Protein 7UN6 (pdb70)

Solvent-accessible surface area: 56366 Å² total; per-residue (Å²): 114,36,61,1,5,43,85,1,9,0,15,8,193,42,152,35,59,112,42,67,0,9,0,81,93,18,127,100,5,89,0,57,8,44,86,84,38,60,100,63,123,26,119,35,106,162,5,119,26,55,0,2,37,2,76,23,79,30,27,0,18,50,54,165,61,150,68,32,24,3,0,27,0,42,59,3,55,9,56,0,1,0,45,39,37,84,65,126,79,84,58,110,91,23,52,1,116,89,4,77,26,32,65,64,14,70,152,21,28,16,0,28,26,70,96,42,8,0,76,0,146,76,22,88,18,34,0,9,0,81,0,40,30,42,0,89,0,10,0,52,18,110,27,0,74,103,10,205,68,33,45,52,32,91,12,83,0,55,0,102,23,0,77,85,16,114,52,87,53,45,55,98,0,8,28,13,57,118,38,111,0,83,0,36,0,62,90,10,66,8,31,42,0,60,2,61,18,85,39,93,80,182,76,88,21,95,55,64,6,47,92,146,82,19,71,144,16,132,60,18,23,84,16,63,66,42,43,23,67,12,26,43,79,0,36,16,46,85,163,151,163,44,10,0,36,0,19,33,3,56,6,24,0,34,0,52,13,4,71,28,55,82,80,76,120,10,90,0,24,36,0,11,16,10,74,38,65,6,65,13,18,2,13,22,8,17,3,0,27,22,79,62,52,126,55,57,128,63,125,45,24,5,0,0,3,33,23,3,88,31,136,14,13,17,6,60,1,42,14,8,54,63,109,128,87,59,120,86,28,57,79,74,18,94,80,109,44,1,0,2,19,14,4,24,68,34,118,95,45,94,9,118,14,10,16,19,1,6,68,92,117,195,36,21,26,0,26,2,24,134,32,36,109,35,0,40,0,16,1,4,32,73,109,92,50,107,60,75,27,10,2,88,22,15,119,44,73,118,42,45,57,75,111,140,9,30,86,143,32,11,38,59,187,40,162,120,140,14,100,93,44,155,105,13,81,44,16,0,136,127,10,31,54,73,2,62,114,30,5,125,143,26,23,27,3,22,0,0,114,63,62,27,9,0,9,4,4,8,0,68,10,43,91,117,2,1,0,20,13,4,0,2,5,4,18,5,2,2,4,18,69,9,35,68,40,38,5,84,23,34,4,37,31,37,31,61,12,80,3,2,4,14,4,63,64,83,2,125,16,56,13,45,34,19,27,67,177,214,39,63,67,192,15,19,8,23,90,0,4,90,18,4,32,39,81,4,5,41,48,50,2,8,30,70,68,73,62,26,70,28,4,118,85,32,106,20,4,130,41,16,5,27,1,10,0,0,4,0,5,6,38,0,0,40,0,1,10,56,0,18,115,129,33,10,103,8,8,75,116,37,2,106,85,25,4,40,54,2,3,10,99,5,0,74,68,0,78,68,24,37,180,129,137,56,38,15,31,7,98,87,34,8,111,0,1,33,66,3,0,134,35,11,8,92,50,0,67,58,10,0,101,146,30,62,21,88,108,103,109,69,135,125,56,13,83,41,1,38,98,38,15,44,108,9,8,89,22,38,8,130,27,44,71,50,21,8,65,33,38,48,102,10,16,95,63,34,62,87,23,23,52,66,4,37,48,6,10,52,48,108,115,135,118,171,1,6,62,72,6,4,4,39,0,0,90,53,1,60,63,0,39,116,36,17,43,152,60,0,30,51,1,1,80,44,8,73,9,2,28,19,106,36,12,89,87,86,108,107,26,18,0,33,1,10,0,53,3,71,116,8,104,33,0,98,49,112,48,1,52,0,28,0,90,14,99,2,90,20,46,142,112,58,24,34,45,14,99,6,38,55,25,86,24,28,63,21,27,156,24,119,53,85,206,76,98,50,14,17,87,123,78,101,139,142,138,94,127,67,192,68,178,23,62,73,131,71,89,81,146,90,65,86,26,101,7,2,0,47,16,1,69,29,61,164,79,56,188,94,42,116,41,93,118,113,6,98,67,92,18,60,31,8,30,96,10,0,49,36,0,28,62,53,0,3,32,30,0,6,3,15,31,49,6,35,7,9,16,77,108,38,160,190,26,20,74,45,0,70,91,15,11,42,121,7,6,67,32,37,1,120,21,54,65,65,18,6,60,21,40,54,89,7,28,106,75,32,84,90,21,45,45,66,16,62,47,4,5,39,55,106,141,120,29,2,85,79,0,0,3,31,0,0,97,64,0,91,82,0,36,114,34,21,56,160,63,0,58,45,5,0,76,47,0,32,7,4,82,16,124,32,13,94,74,88,115,103,13,23,0,32,0,17,0,24,0,82,37,64,126,33,8,84,20,120,82,5,40,0,41,2,115,6,38,30,94,19,69,137,105,36,19,13,15,5,10,1,33,26,20,114,1,6,92,12,37,139,13,68,98,84,211,68,86,38,20,13,71,112,87,94,130,148,142,90,124,70,203,89,202,33,74,91,134,60,60,67,133,75,69,87,25,105,6,1,3,46,9,0,56,15,38,168,139,150,56,113,45,95,24,45,48,6,33,112,11,0,58,16,0,19,70,55,0,4,34,41,0,1,8,4,43,68,38,91,22,137,81,102

Foldseek 3Di:
DQQDDFQFWWWACPPPDTFIWGAHVDLLGWTFTFPHGDTDDDDSVRIDTDADPLFFQFKKAFQPDPDRFIWGFQWKWKQFWKDFPPDRPIDGGDIQVQWAAAEPADFQFWKAFPQFIWTQHFFWKWWWKAWPQGWTWIATVVLVVQWCDHAFDKTKAQLVSVPPIGTPDDDDDDRDGPGIIIIGTHGMYTAKTATDRPDGLPDDDHRMGGPVRCVRIDTPCVLDSVGDHQQRWTWHDPCPIGIIGTRDIWMFTWIQTQQGDTDGRHTCSRMDGDPDDFQLDDRFQFKKAFADPDPDPDPQKIWTWRHDDVLQQFTWIWIKGADPDDQDIGTPGGGGRAHSLRMHGDPDDGAGAQFWKAFAPVFGIWGQRDQDPVRWGFIRDPPPPRHTHHSPTIDTPCEEEAADDDPVAADDPDDDAAPDQVVLVVVLVVQNVVSNVDDPDFKHWYYYPVASQKIKIKGAADFLALRHGFIWIKIWGADSHPPVADTFIFTAQLFDDQLALQHDNVTRGDDVCNPPLVRDRPDHPVVVVVCCNDQSNDRQRPDSNSSPCSCPPHPSSLVSSLVSSLSSNLGSLSSLLSCLVCPDPVQVVVNCVSCLPSVLVSLVVLVVLLPDCSRHRHPDQRNSSNVSSVSSSVSSQVSCVVSVRHHD/DVVVVVVVVVVVVLVVLVVVLVVQVVVLVVVQVVVVVCCVVLVVLLCQQQVNPDVGHPFQLVVLLLCLFPLNVVQADPLQVLVNSQQSDWDWHFDDPPDAGKIWRKGAGDCHQWFRDRIWTWIWGWDSAQDPVGNVVCPDRATDGIDADDTDTDPPRDQQKDKDKDWDADPVVRDTDMDIDIDGHRHSCCLRVQPDADPVRPADPVSVVSSVSSRVVVVCCHPPCSVPVPCSSVSVDPSD/DVVVVVVVVVVVVLVVLQVVLVVLLVVLVVVQVVLVVCCVVLVVQLCCLVVVDVDDFLLVVLLLCLAPLRVVFADPLNVVQQSLQRHWDWDFDDPPDAGKTWTKRQRCDDDWFDRRIFTWIWHWPSGADPVDSVVCPHTATDDIQADDTRTDPPSPQQWDKDWDWDADPPVGDIDTDIDIHGHRHSCCLRVQDDVVSVVVVVSSSVVVVCCVPDCRVPSVCSSVVVDDND

Radius of gyration: 43.21 Å; Cα contacts (8 Å, |Δi|>4): 2140; chains: 3; bounding box: 74×114×123 Å

InterPro domains:
  IPR000608 Ubiquitin-conjugating (UBC), catalytic core domain [PF00179] (958-1089)
  IPR000608 Ubiquitin-conjugating (UBC), catalytic core domain [PS50127] (953-1113)
  IPR016135 Ubiquitin-conjugating enzyme/RWD-like [G3DSA:3.10.110.10] (922-1168)
  IPR016135 Ubiquitin-conjugating enzyme/RWD-like [SSF54495] (956-1120)
  IPR057732 UBE2O, N-terminal SH3-A domain [PF23048] (60-143)
  IPR057733 UBE2O-like, SH3-B domain [PF23043] (581-650)
  IPR057734 UBE2O-like, SH3-C domain [PF23044] (651-720)
  IPR057735 UBE2O-like, tandem tSH3-B domain [PF23046] (200-344)

GO terms:
  GO:0061630 ubiquitin protein ligase activity (F, IDA)
  GO:0061631 ubiquitin conjugating enzyme activity (F, IDA)
  GO:0004842 ubiquitin-protein transferase activity (F, IDA)
  GO:0005634 nucleus (C, IDA)
  GO:0030513 positive regulation of BMP signaling pathway (P, IDA)
  GO:0006513 protein monoubiquitination (P, IDA)
  GO:0042147 retrograde transport, endosome to Golgi (P, IMP)
  GO:0070534 protein K63-linked ubiquitination (P, IMP)
  GO:0005737 cytoplasm (C, IDA)
  GO:0005515 protein binding (F, IPI)
  GO:0005654 nucleoplasm (C, IDA)
  GO:0016604 nuclear body (C, IDA)
  GO:0003723 RNA binding (F, HDA)

Structure (mmCIF, N/CA/C/O backbone):
data_7UN6
#
_entry.id   7UN6
#
_cell.length_a   1.00
_cell.length_b   1.00
_cell.length_c   1.00
_cell.angle_alpha   90.00
_cell.angle_beta   90.00
_cell.angle_gamma   90.00
#
_symmetry.space_group_name_H-M   'P 1'
#
loop_
_entity.id
_entity.type
_entity.pdbx_description
1 polymer '(E3-independent) E2 ubiquitin-conjugating enzyme'
2 polymer 'Nucleosome assembly protein 1-like 1'
#
loop_
_atom_site.group_PDB
_atom_site.id
_atom_site.type_symbol
_atom_site.label_atom_id
_atom_site.label_alt_id
_atom_site.label_comp_id
_atom_site.label_asym_id
_atom_site.label_entity_id
_atom_site.label_seq_id
_atom_site.pdbx_PDB_ins_code
_atom_site.Cartn_x
_atom_site.Cartn_y
_atom_site.Cartn_z
_atom_site.occupancy
_atom_site.B_iso_or_equiv
_atom_site.auth_seq_id
_atom_site.auth_comp_id
_atom_site.auth_asym_id
_atom_site.auth_atom_id
_atom_site.pdbx_PDB_model_num
ATOM 1 N N . GLN A 1 107 ? 108.587 144.075 162.747 1.00 70.15 57 GLN A N 1
ATOM 2 C CA . GLN A 1 107 ? 109.846 143.370 162.552 1.00 70.15 57 GLN A CA 1
ATOM 3 C C . GLN A 1 107 ? 110.176 143.256 161.077 1.00 70.15 57 GLN A C 1
ATOM 4 O O . GLN A 1 107 ? 109.421 142.658 160.315 1.00 70.15 57 GLN A O 1
ATOM 10 N N . ARG A 1 108 ? 111.302 143.832 160.671 1.00 77.53 58 ARG A N 1
ATOM 11 C CA . ARG A 1 108 ? 111.803 143.578 159.331 1.00 77.53 58 ARG A CA 1
ATOM 12 C C . ARG A 1 108 ? 112.386 142.172 159.260 1.00 77.53 58 ARG A C 1
ATOM 13 O O . ARG A 1 108 ? 112.852 141.616 160.257 1.00 77.53 58 ARG A O 1
ATOM 21 N N . LEU A 1 109 ? 112.357 141.595 158.059 1.00 73.64 59 LEU A N 1
ATOM 22 C CA . LEU A 1 109 ? 112.676 140.189 157.875 1.00 73.64 59 LEU A CA 1
ATOM 23 C C . LEU A 1 109 ? 113.977 139.938 157.132 1.00 73.64 59 LEU A C 1
ATOM 24 O O . LEU A 1 109 ? 114.554 138.857 157.293 1.00 73.64 59 LEU A O 1
ATOM 29 N N . LEU A 1 110 ? 114.459 140.883 156.338 1.00 72.15 60 LEU A N 1
ATOM 30 C CA . LEU A 1 110 ? 115.711 140.720 155.620 1.00 72.15 60 LEU A CA 1
ATOM 31 C C . LEU A 1 110 ? 116.824 141.448 156.354 1.00 72.15 60 LEU A C 1
ATOM 32 O O . LEU A 1 110 ? 116.584 142.415 157.080 1.00 72.15 60 LEU A O 1
ATOM 37 N N . PHE A 1 111 ? 118.048 140.962 156.168 1.00 69.01 61 PHE A N 1
ATOM 38 C CA . PHE A 1 111 ? 119.221 141.504 156.834 1.00 69.01 61 PHE A CA 1
ATOM 39 C C . PHE A 1 111 ? 120.378 141.498 155.847 1.00 69.01 61 PHE A C 1
ATOM 40 O O . PHE A 1 111 ? 120.222 141.128 154.682 1.00 69.01 61 PHE A O 1
ATOM 48 N N . SER A 1 112 ? 121.548 141.921 156.307 1.00 71.35 62 SER A N 1
ATOM 49 C CA . SER A 1 112 ? 122.707 142.000 155.429 1.00 71.35 62 SER A CA 1
ATOM 50 C C . SER A 1 112 ? 123.227 140.606 155.100 1.00 71.35 62 SER A C 1
ATOM 51 O O . SER A 1 112 ? 123.312 139.739 155.973 1.00 71.35 62 SER A O 1
ATOM 54 N N . HIS A 1 113 ? 123.570 140.395 153.829 1.00 74.04 63 HIS A N 1
ATOM 55 C CA . HIS A 1 113 ? 124.247 139.185 153.367 1.00 74.04 63 HIS A CA 1
ATOM 56 C C . HIS A 1 113 ? 123.359 137.942 153.436 1.00 74.04 63 HIS A C 1
ATOM 57 O O . HIS A 1 113 ? 123.860 136.830 153.607 1.00 74.04 63 HIS A O 1
ATOM 64 N N . ASP A 1 114 ? 122.047 138.098 153.290 1.00 70.60 64 ASP A N 1
ATOM 65 C CA . ASP A 1 114 ? 121.149 136.954 153.223 1.00 70.60 64 ASP A CA 1
ATOM 66 C C . ASP A 1 114 ? 120.896 136.545 151.780 1.00 70.60 64 ASP A C 1
ATOM 67 O O . ASP A 1 114 ? 120.971 137.361 150.858 1.00 70.60 64 ASP A O 1
ATOM 72 N N . LEU A 1 115 ? 120.599 135.261 151.592 1.00 70.54 65 LEU A N 1
ATOM 73 C CA . LEU A 1 115 ? 120.247 134.741 150.278 1.00 70.54 65 LEU A CA 1
ATOM 74 C C . LEU A 1 115 ? 118.788 135.056 149.971 1.00 70.54 65 LEU A C 1
ATOM 75 O O . LEU A 1 115 ? 117.895 134.726 150.757 1.00 70.54 65 LEU A O 1
ATOM 80 N N . VAL A 1 116 ? 118.548 135.688 148.824 1.00 75.10 66 VAL A N 1
ATOM 81 C CA . VAL A 1 116 ? 117.208 136.075 148.410 1.00 75.10 66 VAL A CA 1
ATOM 82 C C . VAL A 1 116 ? 116.979 135.628 146.975 1.00 75.10 66 VAL A C 1
ATOM 83 O O . VAL A 1 116 ? 117.909 135.578 146.162 1.00 75.10 66 VAL A O 1
ATOM 87 N N . SER A 1 117 ? 115.727 135.299 146.666 1.00 78.40 67 SER A N 1
ATOM 88 C CA . SER A 1 117 ? 115.309 134.908 145.327 1.00 78.40 67 SER A CA 1
ATOM 89 C C . SER A 1 117 ? 114.220 135.860 144.862 1.00 78.40 67 SER A C 1
ATOM 90 O O . SER A 1 117 ? 113.230 136.066 145.571 1.00 78.40 67 SER A O 1
ATOM 93 N N . GLY A 1 118 ? 114.398 136.435 143.672 1.00 85.30 68 GLY A N 1
ATOM 94 C CA . GLY A 1 118 ? 113.481 137.451 143.197 1.00 85.30 68 GLY A CA 1
ATOM 95 C C . GLY A 1 118 ? 113.294 137.397 141.697 1.00 85.30 68 GLY A C 1
ATOM 96 O O . GLY A 1 118 ? 113.957 136.639 140.985 1.00 85.30 68 GLY A O 1
ATOM 97 N N . ARG A 1 119 ? 112.365 138.230 141.225 1.00 91.36 69 ARG A N 1
ATOM 98 C CA . ARG A 1 119 ? 112.014 138.309 139.807 1.00 91.36 69 ARG A CA 1
ATOM 99 C C . ARG A 1 119 ? 113.019 139.224 139.114 1.00 91.36 69 ARG A C 1
ATOM 100 O O . ARG A 1 119 ? 112.780 140.410 138.879 1.00 91.36 69 ARG A O 1
ATOM 108 N N . TYR A 1 120 ? 114.176 138.650 138.785 1.00 87.69 70 TYR A N 1
ATOM 109 C CA . TYR A 1 120 ? 115.223 139.419 138.122 1.00 87.69 70 TYR A CA 1
ATOM 110 C C . TYR A 1 120 ? 114.885 139.645 136.654 1.00 87.69 70 TYR A C 1
ATOM 111 O O . TYR A 1 120 ? 114.738 140.787 136.203 1.00 87.69 70 TYR A O 1
ATOM 120 N N . ARG A 1 121 ? 114.758 138.561 135.892 1.00 90.36 71 ARG A N 1
ATOM 121 C CA . ARG A 1 121 ? 114.418 138.618 134.475 1.00 90.36 71 ARG A CA 1
ATOM 122 C C . ARG A 1 121 ? 113.341 137.592 134.158 1.00 90.36 71 ARG A C 1
ATOM 123 O O . ARG A 1 121 ? 113.465 136.801 133.218 1.00 90.36 71 ARG A O 1
ATOM 131 N N . GLY A 1 122 ? 112.276 137.578 134.953 1.00 90.91 72 GLY A N 1
ATOM 132 C CA . GLY A 1 122 ? 111.238 136.585 134.787 1.00 90.91 72 GLY A CA 1
ATOM 133 C C . GLY A 1 122 ? 111.596 135.298 135.496 1.00 90.91 72 GLY A C 1
ATOM 134 O O . GLY A 1 122 ? 110.826 134.792 136.317 1.00 90.91 72 GLY A O 1
ATOM 135 N N . SER A 1 123 ? 112.770 134.758 135.183 1.00 86.89 73 SER A N 1
ATOM 136 C CA . SER A 1 123 ? 113.258 133.564 135.855 1.00 86.89 73 SER A CA 1
ATOM 137 C C . SER A 1 123 ? 113.797 133.933 137.230 1.00 86.89 73 SER A C 1
ATOM 138 O O . SER A 1 123 ? 114.583 134.876 137.364 1.00 86.89 73 SER A O 1
ATOM 141 N N . VAL A 1 124 ? 113.372 133.190 138.254 1.00 81.61 74 VAL A N 1
ATOM 142 C CA . VAL A 1 124 ? 113.825 133.480 139.608 1.00 81.61 74 VAL A CA 1
ATOM 143 C C . VAL A 1 124 ? 115.322 133.242 139.701 1.00 81.61 74 VAL A C 1
ATOM 144 O O . VAL A 1 124 ? 115.819 132.149 139.401 1.00 81.61 74 VAL A O 1
ATOM 148 N N . HIS A 1 125 ? 116.050 134.270 140.123 1.00 82.49 75 HIS A N 1
ATOM 149 C CA . HIS A 1 125 ? 117.491 134.201 140.302 1.00 82.49 75 HIS A CA 1
ATOM 150 C C . HIS A 1 125 ? 117.844 134.530 141.745 1.00 82.49 75 HIS A C 1
ATOM 151 O O . HIS A 1 125 ? 117.216 135.385 142.377 1.00 82.49 75 HIS A O 1
ATOM 158 N N . PHE A 1 126 ? 118.850 133.838 142.263 1.00 72.31 76 PHE A N 1
ATOM 159 C CA . PHE A 1 126 ? 119.300 134.053 143.626 1.00 72.31 76 PHE A CA 1
ATOM 160 C C . PHE A 1 126 ? 120.194 135.283 143.698 1.00 72.31 76 PHE A C 1
ATOM 161 O O . PHE A 1 126 ? 120.750 135.736 142.695 1.00 72.31 76 PHE A O 1
ATOM 169 N N . GLY A 1 127 ? 120.322 135.828 144.903 1.00 73.12 77 GLY A N 1
ATOM 170 C CA . GLY A 1 127 ? 121.124 137.021 145.091 1.00 73.12 77 GLY A CA 1
ATOM 171 C C . GLY A 1 127 ? 121.379 137.306 146.552 1.00 73.12 77 GLY A C 1
ATOM 172 O O . GLY A 1 127 ? 120.580 136.957 147.426 1.00 73.12 77 GLY A O 1
ATOM 173 N N . LEU A 1 128 ? 122.505 137.966 146.796 1.00 73.64 78 LEU A N 1
ATOM 174 C CA . LEU A 1 128 ? 122.929 138.377 148.129 1.00 73.64 78 LEU A CA 1
ATOM 175 C C . LEU A 1 128 ? 122.567 139.839 148.349 1.00 73.64 78 LEU A C 1
ATOM 176 O O . LEU A 1 128 ? 122.787 140.673 147.468 1.00 73.64 78 LEU A O 1
ATOM 181 N N . VAL A 1 129 ? 122.029 140.152 149.520 1.00 76.06 79 VAL A N 1
ATOM 182 C CA . VAL A 1 129 ? 121.599 141.513 149.823 1.00 76.06 79 VAL A CA 1
ATOM 183 C C . VAL A 1 129 ? 122.734 142.260 150.508 1.00 76.06 79 VAL A C 1
ATOM 184 O O . VAL A 1 129 ? 123.415 141.717 151.386 1.00 76.06 79 VAL A O 1
ATOM 188 N N . ARG A 1 130 ? 122.942 143.516 150.104 1.00 80.29 80 ARG A N 1
ATOM 189 C CA . ARG A 1 130 ? 124.088 144.304 150.544 1.00 80.29 80 ARG A CA 1
ATOM 190 C C . ARG A 1 130 ? 123.694 145.456 151.462 1.00 80.29 80 ARG A C 1
ATOM 191 O O . ARG A 1 130 ? 124.192 145.543 152.588 1.00 80.29 80 ARG A O 1
ATOM 199 N N . LEU A 1 131 ? 122.811 146.347 151.017 1.00 78.72 81 LEU A N 1
ATOM 200 C CA . LEU A 1 131 ? 122.410 147.518 151.790 1.00 78.72 81 LEU A CA 1
ATOM 201 C C . LEU A 1 131 ? 121.044 147.259 152.408 1.00 78.72 81 LEU A C 1
ATOM 202 O O . LEU A 1 131 ? 120.108 146.852 151.711 1.00 78.72 81 LEU A O 1
ATOM 207 N N . ILE A 1 132 ? 120.933 147.510 153.711 1.00 73.94 82 ILE A N 1
ATOM 208 C CA . ILE A 1 132 ? 119.864 146.932 154.517 1.00 73.94 82 ILE A CA 1
ATOM 209 C C . ILE A 1 132 ? 119.043 148.005 155.222 1.00 73.94 82 ILE A C 1
ATOM 210 O O . ILE A 1 132 ? 118.631 147.827 156.373 1.00 73.94 82 ILE A O 1
ATOM 215 N N . HIS A 1 133 ? 118.816 149.136 154.557 1.00 69.38 83 HIS A N 1
ATOM 216 C CA . HIS A 1 133 ? 117.964 150.208 155.063 1.00 69.38 83 HIS A CA 1
ATOM 217 C C . HIS A 1 133 ? 118.683 151.097 156.066 1.00 69.38 83 HIS A C 1
ATOM 218 O O . HIS A 1 133 ? 118.047 151.934 156.714 1.00 69.38 83 HIS A O 1
ATOM 225 N N . GLY A 1 134 ? 119.992 150.937 156.217 1.00 68.06 84 GLY A N 1
ATOM 226 C CA . GLY A 1 134 ? 120.757 151.747 157.145 1.00 68.06 84 GLY A CA 1
ATOM 227 C C . GLY A 1 134 ? 122.246 151.698 156.868 1.00 68.06 84 GLY A C 1
ATOM 228 O O . GLY A 1 134 ? 122.976 150.925 157.485 1.00 68.06 84 GLY A O 1
ATOM 229 N N . VAL A 1 172 ? 115.380 146.430 150.398 1.00 76.93 122 VAL A N 1
ATOM 230 C CA . VAL A 1 172 ? 116.806 146.254 150.634 1.00 76.93 122 VAL A CA 1
ATOM 231 C C . VAL A 1 172 ? 117.500 146.006 149.302 1.00 76.93 122 VAL A C 1
ATOM 232 O O . VAL A 1 172 ? 116.842 145.703 148.309 1.00 76.93 122 VAL A O 1
ATOM 236 N N . ARG A 1 173 ? 118.824 146.126 149.272 1.00 81.24 123 ARG A N 1
ATOM 237 C CA . ARG A 1 173 ? 119.583 146.055 148.028 1.00 81.24 123 ARG A CA 1
ATOM 238 C C . ARG A 1 173 ? 120.122 144.646 147.819 1.00 81.24 123 ARG A C 1
ATOM 239 O O . ARG A 1 173 ? 120.695 144.053 148.738 1.00 81.24 123 ARG A O 1
ATOM 247 N N . VAL A 1 174 ? 119.949 144.128 146.603 1.00 79.36 124 VAL A N 1
ATOM 248 C CA . VAL A 1 174 ? 120.285 142.753 146.253 1.00 79.36 124 VAL A CA 1
ATOM 249 C C . VAL A 1 174 ? 121.142 142.747 144.996 1.00 79.36 124 VAL A C 1
ATOM 250 O O . VAL A 1 174 ? 120.949 143.571 144.094 1.00 79.36 124 VAL A O 1
ATOM 254 N N . GLN A 1 175 ? 122.088 141.811 144.947 1.00 78.93 125 GLN A N 1
ATOM 255 C CA . GLN A 1 175 ? 122.947 141.566 143.796 1.00 78.93 125 GLN A CA 1
ATOM 256 C C . GLN A 1 175 ? 122.812 140.099 143.420 1.00 78.93 125 GLN A C 1
ATOM 257 O O . GLN A 1 175 ? 123.058 139.221 144.253 1.00 78.93 125 GLN A O 1
ATOM 263 N N . TRP A 1 176 ? 122.439 139.835 142.170 1.00 79.81 126 TRP A N 1
ATOM 264 C CA . TRP A 1 176 ? 122.053 138.492 141.764 1.00 79.81 126 TRP A CA 1
ATOM 265 C C . TRP A 1 176 ? 123.265 137.673 141.325 1.00 79.81 126 TRP A C 1
ATOM 266 O O . TRP A 1 176 ? 124.338 138.203 141.027 1.00 79.81 126 TRP A O 1
ATOM 277 N N . TYR A 1 177 ? 123.073 136.358 141.285 1.00 71.86 127 TYR A N 1
ATOM 278 C CA . TYR A 1 177 ? 124.170 135.409 141.156 1.00 71.86 127 TYR A CA 1
ATOM 279 C C . TYR A 1 177 ? 124.829 135.465 139.783 1.00 71.86 127 TYR A C 1
ATOM 280 O O . TYR A 1 177 ? 126.003 135.844 139.686 1.00 71.86 127 TYR A O 1
ATOM 289 N N . PRO A 1 178 ? 124.135 135.100 138.701 1.00 79.26 128 PRO A N 1
ATOM 290 C CA . PRO A 1 178 ? 124.833 135.026 137.406 1.00 79.26 128 PRO A CA 1
ATOM 291 C C . PRO A 1 178 ? 125.374 136.367 136.949 1.00 79.26 128 PRO A C 1
ATOM 292 O O . PRO A 1 178 ? 126.579 136.497 136.695 1.00 79.26 128 PRO A O 1
ATOM 296 N N . GLU A 1 179 ? 124.514 137.375 136.847 1.00 84.44 129 GLU A N 1
ATOM 297 C CA . GLU A 1 179 ? 124.900 138.715 136.429 1.00 84.44 129 GLU A CA 1
ATOM 298 C C . GLU A 1 179 ? 124.405 139.696 137.478 1.00 84.44 129 GLU A C 1
ATOM 299 O O . GLU A 1 179 ? 123.194 139.849 137.667 1.00 84.44 129 GLU A O 1
ATOM 305 N N . GLY A 1 180 ? 125.338 140.356 138.156 1.00 81.52 130 GLY A N 1
ATOM 306 C CA . GLY A 1 180 ? 124.996 141.200 139.282 1.00 81.52 130 GLY A CA 1
ATOM 307 C C . GLY A 1 180 ? 124.472 142.565 138.895 1.00 81.52 130 GLY A C 1
ATOM 308 O O . GLY A 1 180 ? 125.161 143.337 138.221 1.00 81.52 130 GLY A O 1
ATOM 309 N N . VAL A 1 181 ? 123.250 142.871 139.312 1.00 85.01 131 VAL A N 1
ATOM 310 C CA . VAL A 1 181 ? 122.659 144.196 139.140 1.00 85.01 131 VAL A CA 1
ATOM 311 C C . VAL A 1 181 ? 122.149 144.617 140.513 1.00 85.01 131 VAL A C 1
ATOM 312 O O . VAL A 1 181 ? 121.014 144.318 140.896 1.00 85.01 131 VAL A O 1
ATOM 316 N N . LYS A 1 182 ? 122.989 145.323 141.267 1.00 82.29 132 LYS A N 1
ATOM 317 C CA . LYS A 1 182 ? 122.586 145.795 142.583 1.00 82.29 132 LYS A CA 1
ATOM 318 C C . LYS A 1 182 ? 121.344 146.665 142.459 1.00 82.29 132 LYS A C 1
ATOM 319 O O . LYS A 1 182 ? 121.338 147.652 141.718 1.00 82.29 132 LYS A O 1
ATOM 325 N N . GLN A 1 183 ? 120.288 146.300 143.181 1.00 83.82 133 GLN A N 1
ATOM 326 C CA . GLN A 1 183 ? 119.035 147.030 143.043 1.00 83.82 133 GLN A CA 1
ATOM 327 C C . GLN A 1 183 ? 118.202 146.875 144.306 1.00 83.82 133 GLN A C 1
ATOM 328 O O . GLN A 1 183 ? 118.304 145.871 145.013 1.00 83.82 133 GLN A O 1
ATOM 334 N N . HIS A 1 184 ? 117.371 147.880 144.569 1.00 86.48 134 HIS A N 1
ATOM 335 C CA . HIS A 1 184 ? 116.471 147.856 145.714 1.00 86.48 134 HIS A CA 1
ATOM 336 C C . HIS A 1 184 ? 115.223 147.048 145.380 1.00 86.48 134 HIS A C 1
ATOM 337 O O . HIS A 1 184 ? 114.640 147.208 144.304 1.00 86.48 134 HIS A O 1
ATOM 344 N N . VAL A 1 185 ? 114.814 146.183 146.306 1.00 81.12 135 VAL A N 1
ATOM 345 C CA . VAL A 1 185 ? 113.636 145.342 146.136 1.00 81.12 135 VAL A CA 1
ATOM 346 C C . VAL A 1 185 ? 112.822 145.368 147.420 1.00 81.12 135 VAL A C 1
ATOM 347 O O . VAL A 1 185 ? 113.377 145.460 148.520 1.00 81.12 135 VAL A O 1
ATOM 351 N N . LYS A 1 186 ? 111.502 145.296 147.274 1.00 82.20 136 LYS A N 1
ATOM 352 C CA . LYS A 1 186 ? 110.626 145.222 148.432 1.00 82.20 136 LYS A CA 1
ATOM 353 C C . LYS A 1 186 ? 110.997 144.015 149.278 1.00 82.20 136 LYS A C 1
ATOM 354 O O . LYS A 1 186 ? 111.193 142.913 148.759 1.00 82.20 136 LYS A O 1
ATOM 360 N N . GLU A 1 187 ? 111.094 144.226 150.591 1.00 82.48 137 GLU A N 1
ATOM 361 C CA . GLU A 1 187 ? 111.496 143.140 151.478 1.00 82.48 137 GLU A CA 1
ATOM 362 C C . GLU A 1 187 ? 110.514 141.977 151.404 1.00 82.48 137 GLU A C 1
ATOM 363 O O . GLU A 1 187 ? 110.923 140.811 151.353 1.00 82.48 137 GLU A O 1
ATOM 369 N N . THR A 1 188 ? 109.212 142.273 151.392 1.00 85.92 138 THR A N 1
ATOM 370 C CA . THR A 1 188 ? 108.219 141.208 151.297 1.00 85.92 138 THR A CA 1
ATOM 371 C C . THR A 1 188 ? 108.343 140.456 149.978 1.00 85.92 138 THR A C 1
ATOM 372 O O . THR A 1 188 ? 108.264 139.222 149.949 1.00 85.92 138 THR A O 1
ATOM 376 N N . LYS A 1 189 ? 108.540 141.182 148.875 1.00 86.11 139 LYS A N 1
ATOM 377 C CA . LYS A 1 189 ? 108.625 140.531 147.571 1.00 86.11 139 LYS A CA 1
ATOM 378 C C . LYS A 1 189 ? 109.802 139.565 147.512 1.00 86.11 139 LYS A C 1
ATOM 379 O O . LYS A 1 189 ? 109.670 138.447 147.001 1.00 86.11 139 LYS A O 1
ATOM 385 N N . LEU A 1 190 ? 110.958 139.975 148.028 1.00 78.92 140 LEU A N 1
ATOM 386 C CA . LEU A 1 190 ? 112.104 139.080 148.065 1.00 78.92 140 LEU A CA 1
ATOM 387 C C . LEU A 1 190 ? 111.776 137.851 148.899 1.00 78.92 140 LEU A C 1
ATOM 388 O O . LEU A 1 190 ? 111.109 137.943 149.932 1.00 78.92 140 LEU A O 1
ATOM 393 N N . LYS A 1 191 ? 112.240 136.692 148.440 1.00 69.28 141 LYS A N 1
ATOM 394 C CA . LYS A 1 191 ? 112.040 135.434 149.144 1.00 69.28 141 LYS A CA 1
ATOM 395 C C . LYS A 1 191 ? 113.345 135.044 149.819 1.00 69.28 141 LYS A C 1
ATOM 396 O O . LYS A 1 191 ? 114.375 134.906 149.152 1.00 69.28 141 LYS A O 1
ATOM 402 N N . LEU A 1 192 ? 113.298 134.863 151.134 1.00 68.40 142 LEU A N 1
ATOM 403 C CA . LEU A 1 192 ? 114.495 134.519 151.885 1.00 68.40 142 LEU A CA 1
ATOM 404 C C . LEU A 1 192 ? 114.823 133.041 151.719 1.00 68.40 142 LEU A C 1
ATOM 405 O O . LEU A 1 192 ? 113.934 132.185 151.717 1.00 68.40 142 LEU A O 1
ATOM 410 N N . GLU A 1 193 ? 116.110 132.746 151.581 1.00 69.64 143 GLU A N 1
ATOM 411 C CA . GLU A 1 193 ? 116.597 131.378 151.471 1.00 69.64 143 GLU A CA 1
ATOM 412 C C . GLU A 1 193 ? 117.642 131.035 152.514 1.00 69.64 143 GLU A C 1
ATOM 413 O O . GLU A 1 193 ? 117.653 129.911 153.020 1.00 69.64 143 GLU A O 1
ATOM 419 N N . ASP A 1 194 ? 118.521 131.974 152.854 1.00 68.22 144 ASP A N 1
ATOM 420 C CA . ASP A 1 194 ? 119.605 131.706 153.787 1.00 68.22 144 ASP A CA 1
ATOM 421 C C . ASP A 1 194 ? 119.958 132.986 154.526 1.00 68.22 144 ASP A C 1
ATOM 422 O O . ASP A 1 194 ? 119.652 134.092 154.073 1.00 68.22 144 ASP A O 1
ATOM 427 N N . ARG A 1 195 ? 120.610 132.822 155.674 1.00 60.88 145 ARG A N 1
ATOM 428 C CA . ARG A 1 195 ? 121.083 133.942 156.469 1.00 60.88 145 ARG A CA 1
ATOM 429 C C . ARG A 1 195 ? 122.571 133.799 156.728 1.00 60.88 145 ARG A C 1
ATOM 430 O O . ARG A 1 195 ? 123.070 132.696 156.963 1.00 60.88 145 ARG A O 1
ATOM 438 N N . SER A 1 196 ? 123.273 134.927 156.675 1.00 60.53 146 SER A N 1
ATOM 439 C CA . SER A 1 196 ? 124.698 134.975 156.978 1.00 60.53 146 SER A CA 1
ATOM 440 C C . SER A 1 196 ? 124.882 135.160 158.482 1.00 60.53 146 SER A C 1
ATOM 441 O O . SER A 1 196 ? 125.326 136.197 158.976 1.00 60.53 146 SER A O 1
ATOM 444 N N . VAL A 1 197 ? 124.527 134.114 159.214 1.00 54.29 147 VAL A N 1
ATOM 445 C CA . VAL A 1 197 ? 124.734 134.094 160.651 1.00 54.29 147 VAL A CA 1
ATOM 446 C C . VAL A 1 197 ? 126.182 133.695 160.875 1.00 54.29 147 VAL A C 1
ATOM 447 O O . VAL A 1 197 ? 126.498 132.513 161.028 1.00 54.29 147 VAL A O 1
ATOM 451 N N . VAL A 1 198 ? 127.070 134.683 160.873 1.00 54.48 148 VAL A N 1
ATOM 452 C CA . VAL A 1 198 ? 128.502 134.453 161.041 1.00 54.48 148 VAL A CA 1
ATOM 453 C C . VAL A 1 198 ? 128.798 134.284 162.525 1.00 54.48 148 VAL A C 1
ATOM 454 O O . VAL A 1 198 ? 127.990 134.703 163.365 1.00 54.48 148 VAL A O 1
ATOM 458 N N . PRO A 1 199 ? 129.924 133.685 162.898 1.00 54.46 149 PRO A N 1
ATOM 459 C CA . PRO A 1 199 ? 130.236 133.553 1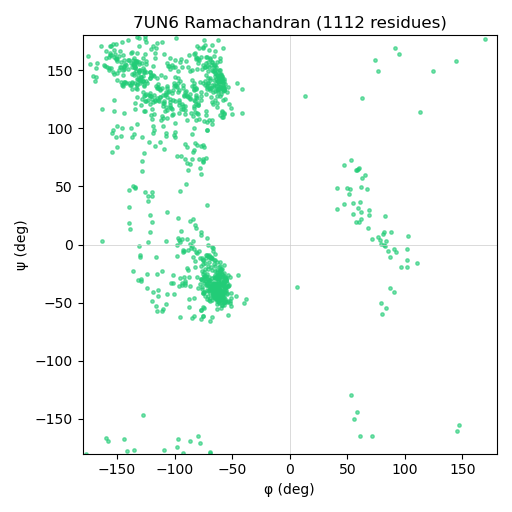64.320 1.00 54.46 149 PRO A CA 1
ATOM 460 C C . PRO A 1 199 ? 130.336 134.918 164.976 1.00 54.46 149 PRO A C 1
ATOM 461 O O . PRO A 1 199 ? 130.502 135.941 164.311 1.00 54.46 149 PRO A O 1
ATOM 465 N N . ARG A 1 200 ? 130.219 134.926 166.299 1.00 58.09 150 ARG A N 1
ATOM 466 C CA . ARG A 1 200 ? 130.254 136.139 167.103 1.00 58.09 150 ARG A CA 1
ATOM 467 C C . ARG A 1 200 ? 129.037 137.017 166.871 1.00 58.09 150 ARG A C 1
ATOM 468 O O . ARG A 1 200 ? 129.045 138.188 167.265 1.00 58.09 150 ARG A O 1
ATOM 476 N N . ASP A 1 201 ? 127.991 136.490 166.245 1.00 55.46 151 ASP A N 1
ATOM 477 C CA . ASP A 1 201 ? 126.807 137.270 165.932 1.00 55.46 151 ASP A CA 1
ATOM 478 C C . ASP A 1 201 ? 125.724 137.035 166.972 1.00 55.46 151 ASP A C 1
ATOM 479 O O . ASP A 1 201 ? 125.466 135.900 167.376 1.00 55.46 151 ASP A O 1
ATOM 484 N N . VAL A 1 202 ? 125.094 138.122 167.400 1.00 59.20 152 VAL A N 1
ATOM 485 C CA . VAL A 1 202 ? 124.008 138.085 168.369 1.00 59.20 152 VAL A CA 1
ATOM 486 C C . VAL A 1 202 ? 122.683 137.962 167.626 1.00 59.20 152 VAL A C 1
ATOM 487 O O . VAL A 1 202 ? 122.425 138.695 166.664 1.00 59.20 152 VAL A O 1
ATOM 491 N N . VAL A 1 203 ? 121.848 137.019 168.066 1.00 56.21 153 VAL A N 1
ATOM 492 C CA . VAL A 1 203 ? 120.678 136.584 167.316 1.00 56.21 153 VAL A CA 1
ATOM 493 C C . VAL A 1 203 ? 119.551 136.243 168.277 1.00 56.21 153 VAL A C 1
ATOM 494 O O . VAL A 1 203 ? 119.780 135.736 169.379 1.00 56.21 153 VAL A O 1
ATOM 498 N N . ARG A 1 204 ? 118.324 136.514 167.841 1.00 63.92 154 ARG A N 1
ATOM 499 C CA . ARG A 1 204 ? 117.124 136.049 168.521 1.00 63.92 154 ARG A CA 1
ATOM 500 C C . ARG A 1 204 ? 116.406 135.013 167.672 1.00 63.92 154 ARG A C 1
ATOM 501 O O . ARG A 1 204 ? 116.406 135.090 166.438 1.00 63.92 154 ARG A O 1
ATOM 509 N N . HIS A 1 205 ? 115.789 134.051 168.353 1.00 63.26 155 HIS A N 1
ATOM 510 C CA . HIS A 1 205 ? 114.991 133.037 167.682 1.00 63.26 155 HIS A CA 1
ATOM 511 C C . HIS A 1 205 ? 113.856 133.715 166.926 1.00 63.26 155 HIS A C 1
ATOM 512 O O . HIS A 1 205 ? 113.276 134.694 167.400 1.00 63.26 155 HIS A O 1
ATOM 519 N N . MET A 1 206 ? 113.551 133.211 165.736 1.00 63.93 156 MET A N 1
ATOM 520 C CA . MET A 1 206 ? 112.632 133.906 164.847 1.00 63.93 156 MET A CA 1
ATOM 521 C C . MET A 1 206 ? 111.185 133.464 164.984 1.00 63.93 156 MET A C 1
ATOM 522 O O . MET A 1 206 ? 110.317 134.053 164.332 1.00 63.93 156 MET A O 1
ATOM 527 N N . ARG A 1 207 ? 110.892 132.458 165.802 1.00 68.32 157 ARG A N 1
ATOM 528 C CA . ARG A 1 207 ? 109.529 131.950 165.870 1.00 68.32 157 ARG A CA 1
ATOM 529 C C . ARG A 1 207 ? 109.039 131.882 167.307 1.00 68.32 157 ARG A C 1
ATOM 530 O O . ARG A 1 207 ? 107.839 132.015 167.565 1.00 68.32 157 ARG A O 1
ATOM 538 N N . SER A 1 208 ? 109.952 131.681 168.246 1.00 72.55 158 SER A N 1
ATOM 539 C CA . SER A 1 208 ? 109.566 131.635 169.646 1.00 72.55 158 SER A CA 1
ATOM 540 C C . SER A 1 208 ? 109.038 132.992 170.094 1.00 72.55 158 SER A C 1
ATOM 541 O O . SER A 1 208 ? 109.463 134.043 169.608 1.00 72.55 158 SER A O 1
ATOM 544 N N . THR A 1 209 ? 108.088 132.959 171.030 1.00 75.36 159 THR A N 1
ATOM 545 C CA . THR A 1 209 ? 107.562 134.189 171.607 1.00 75.36 159 THR A CA 1
ATOM 546 C C . THR A 1 209 ? 108.570 134.888 172.507 1.00 75.36 159 THR A C 1
ATOM 547 O O . THR A 1 209 ? 108.331 136.034 172.902 1.00 75.36 159 THR A O 1
ATOM 551 N N . ASP A 1 210 ? 109.680 134.233 172.836 1.00 70.68 160 ASP A N 1
ATOM 552 C CA . ASP A 1 210 ? 110.690 134.811 173.714 1.00 70.68 160 ASP A CA 1
ATOM 553 C C . ASP A 1 210 ? 111.704 135.590 172.886 1.00 70.68 160 ASP A C 1
ATOM 554 O O . ASP A 1 210 ? 112.271 135.056 171.927 1.00 70.68 160 ASP A O 1
ATOM 559 N N . SER A 1 211 ? 111.938 136.846 173.259 1.00 69.11 161 SER A N 1
ATOM 560 C CA . SER A 1 211 ? 112.901 137.701 172.578 1.00 69.11 161 SER A CA 1
ATOM 561 C C . SER A 1 211 ? 114.328 137.495 173.081 1.00 69.11 161 SER A C 1
ATOM 562 O O . SER A 1 211 ? 115.171 138.386 172.923 1.00 69.11 161 SER A O 1
ATOM 565 N N . GLN A 1 212 ? 114.602 136.341 173.682 1.00 58.95 162 GLN A N 1
ATOM 566 C CA . GLN A 1 212 ? 115.918 136.057 174.230 1.00 58.95 162 GLN A CA 1
ATOM 567 C C . GLN A 1 212 ? 116.988 136.149 173.150 1.00 58.95 162 GLN A C 1
ATOM 568 O O . GLN A 1 212 ? 116.794 135.696 172.019 1.00 58.95 162 GLN A O 1
ATOM 574 N N . CYS A 1 213 ? 118.124 136.740 173.507 1.00 58.40 163 CYS A N 1
ATOM 575 C CA . CYS A 1 213 ? 119.254 136.911 172.606 1.00 58.40 163 CYS A CA 1
ATOM 576 C C . CYS A 1 213 ? 120.366 135.932 172.957 1.00 58.40 163 CYS A C 1
ATOM 577 O O . CYS A 1 213 ? 120.498 135.490 174.098 1.00 58.40 163 CYS A O 1
ATOM 580 N N . GLY A 1 214 ? 121.167 135.593 171.952 1.00 53.47 164 GLY A N 1
ATOM 581 C CA . GLY A 1 214 ? 122.264 134.667 172.159 1.00 53.47 164 GLY A CA 1
ATOM 582 C C . GLY A 1 214 ? 123.381 134.925 171.176 1.00 53.47 164 GLY A C 1
ATOM 583 O O . GLY A 1 214 ? 123.220 135.643 170.190 1.00 53.47 164 GLY A O 1
ATOM 584 N N . THR A 1 215 ? 124.522 134.310 171.455 1.00 56.94 165 THR A N 1
ATOM 585 C CA . THR A 1 215 ? 125.737 134.494 170.672 1.00 56.94 165 THR A CA 1
ATOM 586 C C . THR A 1 215 ? 126.006 133.264 169.819 1.00 56.94 165 THR A C 1
ATOM 587 O O . THR A 1 215 ? 125.885 132.131 170.291 1.00 56.94 165 THR A O 1
ATOM 591 N N . VAL A 1 216 ? 126.379 133.488 168.564 1.00 54.99 166 VAL A N 1
ATOM 592 C CA . VAL A 1 216 ? 126.616 132.390 167.632 1.00 54.99 166 VAL A CA 1
ATOM 593 C C . VAL A 1 216 ? 128.031 131.870 167.837 1.00 54.99 166 VAL A C 1
ATOM 594 O O . VAL A 1 216 ? 129.008 132.594 167.625 1.00 54.99 166 VAL A O 1
ATOM 598 N N . ILE A 1 217 ? 128.145 130.607 168.238 1.00 55.49 167 ILE A N 1
ATOM 599 C CA . ILE A 1 217 ? 129.456 130.022 168.491 1.00 55.49 167 ILE A CA 1
ATOM 600 C C . ILE A 1 217 ? 130.084 129.532 167.195 1.00 55.49 167 ILE A C 1
ATOM 601 O O . ILE A 1 217 ? 131.150 130.004 166.784 1.00 55.49 167 ILE A O 1
ATOM 606 N N . ASP A 1 218 ? 129.433 128.577 166.532 1.00 58.97 168 ASP A N 1
ATOM 607 C CA . ASP A 1 218 ? 129.955 127.987 165.308 1.00 58.97 168 ASP A CA 1
ATOM 608 C C . ASP A 1 218 ? 128.842 127.895 164.276 1.00 58.97 168 ASP A C 1
ATOM 609 O O . ASP A 1 218 ? 127.657 127.844 164.611 1.00 58.97 168 ASP A O 1
ATOM 614 N N . VAL A 1 219 ? 129.242 127.876 163.010 1.00 56.62 169 VAL A N 1
ATOM 615 C CA . VAL A 1 219 ? 128.320 127.874 161.885 1.00 56.62 169 VAL A CA 1
ATOM 616 C C . VAL A 1 219 ? 128.751 126.787 160.915 1.00 56.62 169 VAL A C 1
ATOM 617 O O . VAL A 1 219 ? 129.950 126.559 160.718 1.00 56.62 169 VAL A O 1
ATOM 621 N N . ASN A 1 220 ? 127.776 126.113 160.308 1.00 59.24 170 ASN A N 1
ATOM 622 C CA . ASN A 1 220 ? 128.017 125.124 159.267 1.00 59.24 170 ASN A CA 1
ATOM 623 C C . ASN A 1 220 ? 127.185 125.517 158.057 1.00 59.24 170 ASN A C 1
ATOM 624 O O . ASN A 1 220 ? 125.962 125.670 158.159 1.00 59.24 170 ASN A O 1
ATOM 629 N N . ILE A 1 221 ? 127.852 125.689 156.923 1.00 62.56 171 ILE A N 1
ATOM 630 C CA . ILE A 1 221 ? 127.212 126.109 155.686 1.00 62.56 171 ILE A CA 1
ATOM 631 C C . ILE A 1 221 ? 127.181 124.913 154.746 1.00 62.56 171 ILE A C 1
ATOM 632 O O . ILE A 1 221 ? 128.232 124.431 154.308 1.00 62.56 171 ILE A O 1
ATOM 637 N N . ASP A 1 222 ? 125.981 124.432 154.437 1.00 67.39 172 ASP A N 1
ATOM 638 C CA . ASP A 1 222 ? 125.779 123.432 153.400 1.00 67.39 172 ASP A CA 1
ATOM 639 C C . ASP A 1 222 ? 125.513 124.160 152.092 1.00 67.39 172 ASP A C 1
ATOM 640 O O . ASP A 1 222 ? 124.508 124.862 151.968 1.00 67.39 172 ASP A O 1
ATOM 645 N N . CYS A 1 223 ? 126.413 124.001 151.126 1.00 66.76 173 CYS A N 1
ATOM 646 C CA . CYS A 1 223 ? 126.381 124.831 149.933 1.00 66.76 173 CYS A CA 1
ATOM 647 C C . CYS A 1 223 ? 126.452 123.963 148.688 1.00 66.76 173 CYS A C 1
ATOM 648 O O . CYS A 1 223 ? 127.158 122.952 148.657 1.00 66.76 173 CYS A O 1
ATOM 651 N N . ALA A 1 224 ? 125.711 124.374 147.663 1.00 70.17 174 ALA A N 1
ATOM 652 C CA . ALA A 1 224 ? 125.812 123.784 146.338 1.00 70.17 174 ALA A CA 1
ATOM 653 C C . ALA A 1 224 ? 127.005 124.376 145.602 1.00 70.17 174 ALA A C 1
ATOM 654 O O . ALA A 1 224 ? 127.398 125.521 145.838 1.00 70.17 174 ALA A O 1
ATOM 656 N N . VAL A 1 225 ? 127.582 123.585 144.704 1.00 68.17 175 VAL A N 1
ATOM 657 C CA . VAL A 1 225 ? 128.753 123.997 143.942 1.00 68.17 175 VAL A CA 1
ATOM 658 C C . VAL A 1 225 ? 128.592 123.530 142.504 1.00 68.17 175 VAL A C 1
ATOM 659 O O . VAL A 1 225 ? 128.165 122.398 142.251 1.00 68.17 175 VAL A O 1
ATOM 663 N N . LYS A 1 226 ? 128.936 124.404 141.563 1.00 69.74 176 LYS A N 1
ATOM 664 C CA . LYS A 1 226 ? 128.921 124.093 140.142 1.00 69.74 176 LYS A CA 1
ATOM 665 C C . LYS A 1 226 ? 130.343 124.123 139.606 1.00 69.74 176 LYS A C 1
ATOM 666 O O . LYS A 1 226 ? 131.113 125.039 139.915 1.00 69.74 176 LYS A O 1
ATOM 672 N N . LEU A 1 227 ? 130.693 123.110 138.820 1.00 68.25 177 LEU A N 1
ATOM 673 C CA . LEU A 1 227 ? 131.942 123.157 138.079 1.00 68.25 177 LEU A CA 1
ATOM 674 C C . LEU A 1 227 ? 131.922 124.349 137.133 1.00 68.25 177 LEU A C 1
ATOM 675 O O . LEU A 1 227 ? 130.921 124.615 136.462 1.00 68.25 177 LEU A O 1
ATOM 680 N N . ILE A 1 228 ? 133.037 125.074 137.087 1.00 66.30 178 ILE A N 1
ATOM 681 C CA . ILE A 1 228 ? 133.066 126.363 136.412 1.00 66.30 178 ILE A CA 1
ATOM 682 C C . ILE A 1 228 ? 132.961 126.168 134.907 1.00 66.30 178 ILE A C 1
ATOM 683 O O . ILE A 1 228 ? 133.635 125.311 134.319 1.00 66.30 178 ILE A O 1
ATOM 688 N N . GLY A 1 229 ? 132.110 126.974 134.272 1.00 71.33 179 GLY A N 1
ATOM 689 C CA . GLY A 1 229 ? 131.835 126.841 132.858 1.00 71.33 179 GLY A CA 1
ATOM 690 C C . GLY A 1 229 ? 130.864 125.738 132.510 1.00 71.33 179 GLY A C 1
ATOM 691 O O . GLY A 1 229 ? 130.570 125.545 131.325 1.00 71.33 179 GLY A O 1
ATOM 692 N N . THR A 1 230 ? 130.355 125.015 133.502 1.00 71.31 180 THR A N 1
ATOM 693 C CA . THR A 1 230 ? 129.469 123.884 133.294 1.00 71.31 180 THR A CA 1
ATOM 694 C C . THR A 1 230 ? 128.315 123.977 134.279 1.00 71.31 180 THR A C 1
ATOM 695 O O . THR A 1 230 ? 128.440 124.576 135.350 1.00 71.31 180 THR A O 1
ATOM 699 N N . ASN A 1 231 ? 127.187 123.378 133.908 1.00 72.34 181 ASN A N 1
ATOM 700 C CA . ASN A 1 231 ? 126.010 123.353 134.761 1.00 72.34 181 ASN A CA 1
ATOM 701 C C . ASN A 1 231 ? 125.893 122.059 135.559 1.00 72.34 181 ASN A C 1
ATOM 702 O O . ASN A 1 231 ? 124.788 121.701 135.982 1.00 72.34 181 ASN A O 1
ATOM 707 N N . CYS A 1 232 ? 127.001 121.354 135.772 1.00 73.23 182 CYS A N 1
ATOM 708 C CA . CYS A 1 232 ? 127.017 120.181 136.642 1.00 73.23 182 CYS A CA 1
ATOM 709 C C . CYS A 1 232 ? 127.163 120.670 138.076 1.00 73.23 182 CYS A C 1
ATOM 710 O O . CYS A 1 232 ? 128.262 121.006 138.523 1.00 73.23 182 CYS A O 1
ATOM 713 N N . ILE A 1 233 ? 126.051 120.710 138.807 1.00 69.65 183 ILE A N 1
ATOM 714 C CA . ILE A 1 233 ? 125.996 121.303 140.138 1.00 69.65 183 ILE A CA 1
ATOM 715 C C . ILE A 1 233 ? 125.960 120.178 141.163 1.00 69.65 183 ILE A C 1
ATOM 716 O O . ILE A 1 233 ? 125.026 119.367 141.175 1.00 69.65 183 ILE A O 1
ATOM 721 N N . ILE A 1 234 ? 126.975 120.134 142.024 1.00 71.61 184 ILE A N 1
ATOM 722 C CA . ILE A 1 234 ? 127.064 119.157 143.104 1.00 71.61 184 ILE A CA 1
ATOM 723 C C . ILE A 1 234 ? 126.455 119.776 144.353 1.00 71.61 184 ILE A C 1
ATOM 724 O O . ILE A 1 234 ? 126.735 120.936 144.680 1.00 71.61 184 ILE A O 1
ATOM 729 N N . TYR A 1 235 ? 125.623 119.008 145.050 1.00 70.39 185 TYR A N 1
ATOM 730 C CA . TYR A 1 235 ? 124.908 119.530 146.205 1.00 70.39 185 TYR A CA 1
ATOM 731 C C . TYR A 1 235 ? 124.253 118.387 146.969 1.00 70.39 185 TYR A C 1
ATOM 732 O O . TYR A 1 235 ? 123.729 117.454 146.347 1.00 70.39 185 TYR A O 1
ATOM 741 N N . PRO A 1 236 ? 124.251 118.410 148.311 1.00 67.49 186 PRO A N 1
ATOM 742 C CA . PRO A 1 236 ? 124.875 119.382 149.212 1.00 67.49 186 PRO A CA 1
ATOM 743 C C . PRO A 1 236 ? 126.332 119.075 149.554 1.00 67.49 186 PRO A C 1
ATOM 744 O O . PRO A 1 236 ? 126.726 117.914 149.614 1.00 67.49 186 PRO A O 1
ATOM 748 N N . VAL A 1 237 ? 127.112 120.132 149.786 1.00 66.84 187 VAL A N 1
ATOM 749 C CA . VAL A 1 237 ? 128.497 120.027 150.222 1.00 66.84 187 VAL A CA 1
ATOM 750 C C . VAL A 1 237 ? 128.707 121.009 151.366 1.00 66.84 187 VAL A C 1
ATOM 751 O O . VAL A 1 237 ? 127.972 121.987 151.520 1.00 66.84 187 VAL A O 1
ATOM 755 N N . ASN A 1 238 ? 129.729 120.741 152.174 1.00 65.31 188 ASN A N 1
ATOM 756 C CA . ASN A 1 238 ? 130.024 121.548 153.348 1.00 65.31 188 ASN A CA 1
ATOM 757 C C . ASN A 1 238 ? 131.101 122.575 153.028 1.00 65.31 188 ASN A C 1
ATOM 758 O O . ASN A 1 238 ? 132.039 122.296 152.275 1.00 65.31 188 ASN A O 1
ATOM 763 N N . SER A 1 239 ? 130.957 123.768 153.607 1.00 62.43 189 SER A N 1
ATOM 764 C CA . SER A 1 239 ? 131.865 124.866 153.290 1.00 62.43 189 SER A CA 1
ATOM 765 C C . SER A 1 239 ? 133.292 124.555 153.711 1.00 62.43 189 SER A C 1
ATOM 766 O O . SER A 1 239 ? 134.243 124.869 152.987 1.00 62.43 189 SER A O 1
ATOM 769 N N . LYS A 1 240 ? 133.467 123.943 154.878 1.00 62.77 190 LYS A N 1
ATOM 770 C CA . LYS A 1 240 ? 134.799 123.747 155.431 1.00 62.77 190 LYS A CA 1
ATOM 771 C C . LYS A 1 240 ? 135.649 122.786 154.616 1.00 62.77 190 LYS A C 1
ATOM 772 O O . LYS A 1 240 ? 136.816 122.583 154.966 1.00 62.77 190 LYS A O 1
ATOM 778 N N . ASP A 1 241 ? 135.106 122.192 153.555 1.00 66.62 191 ASP A N 1
ATOM 779 C CA . ASP A 1 241 ? 135.883 121.348 152.657 1.00 66.62 191 ASP A CA 1
ATOM 780 C C . ASP A 1 241 ? 136.403 122.095 151.437 1.00 66.62 191 ASP A C 1
ATOM 781 O O . ASP A 1 241 ? 137.452 121.725 150.902 1.00 66.62 191 ASP A O 1
ATOM 786 N N . LEU A 1 242 ? 135.705 123.134 150.990 1.00 63.08 192 LEU A N 1
ATOM 787 C CA . LEU A 1 242 ? 136.191 123.933 149.878 1.00 63.08 192 LEU A CA 1
ATOM 788 C C . LEU A 1 242 ? 137.386 124.775 150.308 1.00 63.08 192 LEU A C 1
ATOM 789 O O . LEU A 1 242 ? 137.618 125.004 151.499 1.00 63.08 192 LEU A O 1
ATOM 794 N N . GLN A 1 243 ? 138.150 125.237 149.323 1.00 63.56 193 GLN A N 1
ATOM 795 C CA . GLN A 1 243 ? 139.342 126.036 149.556 1.00 63.56 193 GLN A CA 1
ATOM 796 C C . GLN A 1 243 ? 139.371 127.221 148.602 1.00 63.56 193 GLN A C 1
ATOM 797 O O . GLN A 1 243 ? 138.696 127.240 147.570 1.00 63.56 193 GLN A O 1
ATOM 803 N N . HIS A 1 244 ? 140.169 128.221 148.964 1.00 62.30 194 HIS A N 1
ATOM 804 C CA . HIS A 1 244 ? 140.331 129.391 148.121 1.00 62.30 194 HIS A CA 1
ATOM 805 C C . HIS A 1 244 ? 141.090 129.015 146.853 1.00 62.30 194 HIS A C 1
ATOM 806 O O . HIS A 1 244 ? 141.478 127.863 146.642 1.00 62.30 194 HIS A O 1
ATOM 813 N N . ILE A 1 245 ? 141.306 130.013 145.999 1.00 62.15 195 ILE A N 1
ATOM 814 C CA . ILE A 1 245 ? 142.137 129.836 144.815 1.00 62.15 195 ILE A CA 1
ATOM 815 C C . ILE A 1 245 ? 143.541 130.312 145.150 1.00 62.15 195 ILE A C 1
ATOM 816 O O . ILE A 1 245 ? 144.496 129.530 145.135 1.00 62.15 195 ILE A O 1
ATOM 821 N N . TRP A 1 246 ? 143.666 131.594 145.470 1.00 60.21 196 TRP A N 1
ATOM 822 C CA . TRP A 1 246 ? 144.968 132.165 145.762 1.00 60.21 196 TRP A CA 1
ATOM 823 C C . TRP A 1 246 ? 145.502 131.603 147.076 1.00 60.21 196 TRP A C 1
ATOM 824 O O . TRP A 1 246 ? 144.731 131.381 148.014 1.00 60.21 196 TRP A O 1
ATOM 835 N N . PRO A 1 247 ? 146.809 131.359 147.179 1.00 58.46 197 PRO A N 1
ATOM 836 C CA . PRO A 1 247 ? 147.352 130.908 148.467 1.00 58.46 197 PRO A CA 1
ATOM 837 C C . PRO A 1 247 ? 147.152 131.907 149.592 1.00 58.46 197 PRO A C 1
ATOM 838 O O . PRO A 1 247 ? 147.094 131.503 150.759 1.00 58.46 197 PRO A O 1
ATOM 842 N N . PHE A 1 248 ? 147.044 133.197 149.284 1.00 58.29 198 PHE A N 1
ATOM 843 C CA . PHE A 1 248 ? 146.911 134.234 150.293 1.00 58.29 198 PHE A CA 1
ATOM 844 C C . PHE A 1 248 ? 145.795 135.188 149.903 1.00 58.29 198 PHE A C 1
ATOM 845 O O . PHE A 1 248 ? 145.429 135.300 148.732 1.00 58.29 198 PHE A O 1
ATOM 853 N N . MET A 1 249 ? 145.251 135.878 150.900 1.00 60.65 199 MET A N 1
ATOM 854 C CA . MET A 1 249 ? 144.192 136.842 150.654 1.00 60.65 199 MET A CA 1
ATOM 855 C C . MET A 1 249 ? 144.253 137.934 151.711 1.00 60.65 199 MET A C 1
ATOM 856 O O . MET A 1 249 ? 144.846 137.762 152.777 1.00 60.65 199 MET A O 1
ATOM 861 N N . TYR A 1 250 ? 143.626 139.063 151.396 1.00 59.41 200 TYR A N 1
ATOM 862 C CA . TYR A 1 250 ? 143.652 140.221 152.281 1.00 59.41 200 TYR A CA 1
ATOM 863 C C . TYR A 1 250 ? 143.250 139.822 153.691 1.00 59.41 200 TYR A C 1
ATOM 864 O O . TYR A 1 250 ? 142.124 139.376 153.925 1.00 59.41 200 TYR A O 1
ATOM 873 N N . GLY A 1 251 ? 144.173 139.987 154.63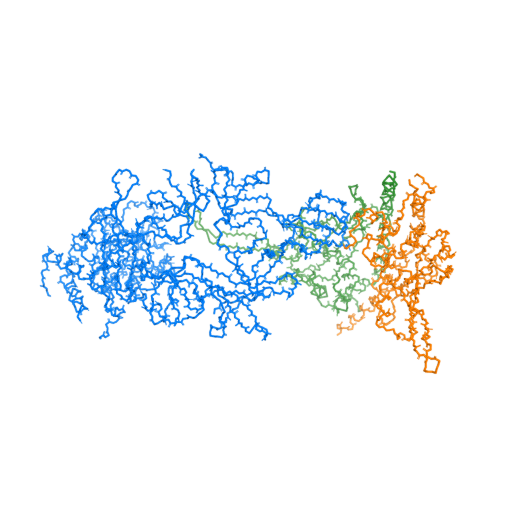0 1.00 57.65 201 GLY A N 1
ATOM 874 C CA . GLY A 1 251 ? 143.915 139.745 156.026 1.00 57.65 201 GLY A CA 1
ATOM 875 C C . GLY A 1 251 ? 144.338 138.379 156.522 1.00 57.65 201 GLY A C 1
ATOM 876 O O . GLY A 1 251 ? 144.491 138.202 157.734 1.00 57.65 201 GLY A O 1
ATOM 877 N N . ASP A 1 252 ? 144.531 137.415 155.627 1.00 60.25 202 ASP A N 1
ATOM 878 C CA . ASP A 1 252 ? 144.915 136.075 156.048 1.00 60.25 202 ASP A CA 1
ATOM 879 C C . ASP A 1 252 ? 146.141 136.136 156.942 1.00 60.25 202 ASP A C 1
ATOM 880 O O . ASP A 1 252 ? 147.198 136.622 156.535 1.00 60.25 202 ASP A O 1
ATOM 885 N N . TYR A 1 253 ? 145.995 135.641 158.164 1.00 64.16 203 TYR A N 1
ATOM 886 C CA . TYR A 1 253 ? 147.072 135.751 159.134 1.00 64.16 203 TYR A CA 1
ATOM 887 C C . TYR A 1 253 ? 148.300 135.006 158.639 1.00 64.16 203 TYR A C 1
ATOM 888 O O . TYR A 1 253 ? 148.196 133.924 158.055 1.00 64.16 203 TYR A O 1
ATOM 897 N N . ILE A 1 254 ? 149.471 135.594 158.868 1.00 63.96 204 ILE A N 1
ATOM 898 C CA . ILE A 1 254 ? 150.731 135.013 158.431 1.00 63.96 204 ILE A CA 1
ATOM 899 C C . ILE A 1 254 ? 151.718 135.067 159.584 1.00 63.96 204 ILE A C 1
ATOM 900 O O . ILE A 1 254 ? 151.732 136.026 160.363 1.00 63.96 204 ILE A O 1
ATOM 905 N N . ALA A 1 255 ? 152.531 134.023 159.701 1.00 68.33 205 ALA A N 1
ATOM 906 C CA . ALA A 1 255 ? 153.555 133.922 160.731 1.00 68.33 205 ALA A CA 1
ATOM 907 C C . ALA A 1 255 ? 154.906 133.778 160.050 1.00 68.33 205 ALA A C 1
ATOM 908 O O . ALA A 1 255 ? 155.186 132.743 159.434 1.00 68.33 205 ALA A O 1
ATOM 910 N N . TYR A 1 256 ? 155.741 134.807 160.164 1.00 72.92 206 TYR A N 1
ATOM 911 C CA . TYR A 1 256 ? 157.031 134.847 159.488 1.00 72.92 206 TYR A CA 1
ATOM 912 C C . TYR A 1 256 ? 158.123 135.122 160.508 1.00 72.92 206 TYR A C 1
ATOM 913 O O . TYR A 1 256 ? 158.025 136.081 161.279 1.00 72.92 206 TYR A O 1
ATOM 922 N N . ASP A 1 257 ? 159.152 134.281 160.506 1.00 75.85 207 ASP A N 1
ATOM 923 C CA . ASP A 1 257 ? 160.369 134.483 161.291 1.00 75.85 207 ASP A CA 1
ATOM 924 C C . ASP A 1 257 ? 160.052 135.016 162.686 1.00 75.85 207 ASP A C 1
ATOM 925 O O . ASP A 1 257 ? 160.641 135.983 163.168 1.00 75.85 207 ASP A O 1
ATOM 930 N N . CYS A 1 258 ? 159.100 134.354 163.340 1.00 82.03 208 CYS A N 1
ATOM 931 C CA . CYS A 1 258 ? 158.673 134.736 164.684 1.00 82.03 208 CYS A CA 1
ATOM 932 C C . CYS A 1 258 ? 158.093 136.150 164.688 1.00 82.03 208 CYS A C 1
ATOM 933 O O . CYS A 1 258 ? 158.463 137.001 165.498 1.00 82.03 208 CYS A O 1
ATOM 936 N N . TRP A 1 259 ? 157.172 136.394 163.760 1.00 75.59 209 TRP A N 1
ATOM 937 C CA . TRP A 1 259 ? 156.447 137.655 163.693 1.00 75.59 209 TRP A CA 1
ATOM 938 C C . TRP A 1 259 ? 155.100 137.399 163.042 1.00 75.59 209 TRP A C 1
ATOM 939 O O . TRP A 1 259 ? 155.037 136.869 161.930 1.00 75.59 209 TRP A O 1
ATOM 950 N N . LEU A 1 260 ? 154.034 137.771 163.741 1.00 68.70 210 LEU A N 1
ATOM 951 C CA . LEU A 1 260 ? 152.668 137.528 163.301 1.00 68.70 210 LEU A CA 1
ATOM 952 C C . LEU A 1 260 ? 152.091 138.804 162.708 1.00 68.70 210 LEU A C 1
ATOM 953 O O . LEU A 1 260 ? 152.221 139.881 163.300 1.00 68.70 210 LEU A O 1
ATOM 958 N N . GLY A 1 261 ? 151.455 138.686 161.548 1.00 64.92 211 GLY A N 1
ATOM 959 C CA . GLY A 1 261 ? 150.953 139.867 160.875 1.00 64.92 211 GLY A CA 1
ATOM 960 C C . GLY A 1 261 ? 149.812 139.556 159.938 1.00 64.92 211 GLY A C 1
ATOM 961 O O . GLY A 1 261 ? 149.482 138.394 159.682 1.00 64.92 211 GLY A O 1
ATOM 962 N N . LYS A 1 262 ? 149.194 140.625 159.446 1.00 61.83 212 LYS A N 1
ATOM 963 C CA . LYS A 1 262 ? 148.140 140.537 158.447 1.00 61.83 212 LYS A CA 1
ATOM 964 C C . LYS A 1 262 ? 148.670 141.008 157.103 1.00 61.83 212 LYS A C 1
ATOM 965 O O . LYS A 1 262 ? 149.254 142.091 157.003 1.00 61.83 212 LYS A O 1
ATOM 971 N N . VAL A 1 263 ? 148.456 140.200 156.070 1.00 60.33 213 VAL A N 1
ATOM 972 C CA . VAL A 1 263 ? 148.797 140.607 154.717 1.00 60.33 213 VAL A CA 1
ATOM 973 C C . VAL A 1 263 ? 147.816 141.691 154.295 1.00 60.33 213 VAL A C 1
ATOM 974 O O . VAL A 1 263 ? 146.636 141.424 154.048 1.00 60.33 213 VAL A O 1
ATOM 978 N N . TYR A 1 264 ? 148.297 142.929 154.236 1.00 68.22 214 TYR A N 1
ATOM 979 C CA . TYR A 1 264 ? 147.433 144.052 153.897 1.00 68.22 214 TYR A CA 1
ATOM 980 C C . TYR A 1 264 ? 147.282 144.194 152.389 1.00 68.22 214 TYR A C 1
ATOM 981 O O . TYR A 1 264 ? 146.170 144.375 151.885 1.00 68.22 214 TYR A O 1
ATOM 990 N N . ASP A 1 265 ? 148.390 144.115 151.657 1.00 67.57 215 ASP A N 1
ATOM 991 C CA . ASP A 1 265 ? 148.363 144.207 150.204 1.00 67.57 215 ASP A CA 1
ATOM 992 C C . ASP A 1 265 ? 149.449 143.301 149.651 1.00 67.57 215 ASP A C 1
ATOM 993 O O . ASP A 1 265 ? 150.562 143.269 150.183 1.00 67.57 215 ASP A O 1
ATOM 998 N N . LEU A 1 266 ? 149.121 142.571 148.587 1.00 67.01 216 LEU A N 1
ATOM 999 C CA . LEU A 1 266 ? 150.035 141.614 147.984 1.00 67.01 216 LEU A CA 1
ATOM 1000 C C . LEU A 1 266 ? 149.846 141.599 146.475 1.00 67.01 216 LEU A C 1
ATOM 1001 O O . LEU A 1 266 ? 148.749 141.850 145.969 1.00 67.01 216 LEU A O 1
ATOM 1006 N N . LYS A 1 267 ? 150.927 141.297 145.761 1.00 71.05 217 LYS A N 1
ATOM 1007 C CA . LYS A 1 267 ? 150.919 141.229 144.306 1.00 71.05 217 LYS A CA 1
ATOM 1008 C C . LYS A 1 267 ? 151.025 139.776 143.867 1.00 71.05 217 LYS A C 1
ATOM 1009 O O . LYS A 1 267 ? 151.927 139.052 144.301 1.00 71.05 217 LYS A O 1
ATOM 1015 N N . ASN A 1 268 ? 150.109 139.366 142.996 1.00 67.64 218 ASN A N 1
ATOM 1016 C CA . ASN A 1 268 ? 149.936 137.984 142.582 1.00 67.64 218 ASN A CA 1
ATOM 1017 C C . ASN A 1 268 ? 150.214 137.822 141.092 1.00 67.64 218 ASN A C 1
ATOM 1018 O O . ASN A 1 268 ? 150.187 138.780 140.317 1.00 67.64 218 ASN A O 1
ATOM 1023 N N . GLN A 1 269 ? 150.479 136.579 140.703 1.00 66.13 219 GLN A N 1
ATOM 1024 C CA . GLN A 1 269 ? 150.805 136.203 139.335 1.00 66.13 219 GLN A CA 1
ATOM 1025 C C . GLN A 1 269 ? 149.723 135.300 138.763 1.00 66.13 219 GLN A C 1
ATOM 1026 O O . GLN A 1 269 ? 148.798 134.874 139.456 1.00 66.13 219 GLN A O 1
ATOM 1032 N N . ILE A 1 270 ? 149.856 135.016 137.472 1.00 66.06 220 ILE A N 1
ATOM 1033 C CA . ILE A 1 270 ? 149.113 133.960 136.802 1.00 66.06 220 ILE A CA 1
ATOM 1034 C C . ILE A 1 270 ? 150.111 133.205 135.946 1.00 66.06 220 ILE A C 1
ATOM 1035 O O . ILE A 1 270 ? 150.755 133.799 135.074 1.00 66.06 220 ILE A O 1
ATOM 1040 N N . ILE A 1 271 ? 150.245 131.907 136.180 1.00 64.45 221 ILE A N 1
ATOM 1041 C CA . ILE A 1 271 ? 151.115 131.084 135.353 1.00 64.45 221 ILE A CA 1
ATOM 1042 C C . ILE A 1 271 ? 150.247 130.456 134.265 1.00 64.45 221 ILE A C 1
ATOM 1043 O O . ILE A 1 271 ? 149.306 129.707 134.548 1.00 64.45 221 ILE A O 1
ATOM 1048 N N . LEU A 1 272 ? 150.540 130.810 133.019 1.00 65.52 222 LEU A N 1
ATOM 1049 C CA . LEU A 1 272 ? 149.767 130.394 131.864 1.00 65.52 222 LEU A CA 1
ATOM 1050 C C . LEU A 1 272 ? 150.546 129.379 131.044 1.00 65.52 222 LEU A C 1
ATOM 1051 O O . LEU A 1 272 ? 151.768 129.464 130.918 1.00 65.52 222 LEU A O 1
ATOM 1056 N N . LYS A 1 273 ? 149.820 128.422 130.481 1.00 65.79 223 LYS A N 1
ATOM 1057 C CA . LYS A 1 273 ? 150.352 127.487 129.501 1.00 65.79 223 LYS A CA 1
ATOM 1058 C C . LYS A 1 273 ? 149.789 127.858 128.139 1.00 65.79 223 LYS A C 1
ATOM 1059 O O . LYS A 1 273 ? 148.579 128.057 127.996 1.00 65.79 223 LYS A O 1
ATOM 1065 N N . LEU A 1 274 ? 150.665 127.959 127.151 1.00 67.95 224 LEU A N 1
ATOM 1066 C CA . LEU A 1 274 ? 150.299 128.405 125.818 1.00 67.95 224 LEU A CA 1
ATOM 1067 C C . LEU A 1 274 ? 150.005 127.214 124.912 1.00 67.95 224 LEU A C 1
ATOM 1068 O O . LEU A 1 274 ? 150.426 126.084 125.172 1.00 67.95 224 LEU A O 1
ATOM 1073 N N . SER A 1 275 ? 149.266 127.488 123.834 1.00 66.88 225 SER A N 1
ATOM 1074 C CA . SER A 1 275 ? 148.849 126.420 122.932 1.00 66.88 225 SER A CA 1
ATOM 1075 C C . SER A 1 275 ? 150.046 125.658 122.387 1.00 66.88 225 SER A C 1
ATOM 1076 O O . SER A 1 275 ? 149.985 124.436 122.212 1.00 66.88 225 SER A O 1
ATOM 1079 N N . ASN A 1 276 ? 151.141 126.357 122.112 1.00 65.65 226 ASN A N 1
ATOM 1080 C CA . ASN A 1 276 ? 152.348 125.730 121.595 1.00 65.65 226 ASN A CA 1
ATOM 1081 C C . ASN A 1 276 ? 153.258 125.203 122.693 1.00 65.65 226 ASN A C 1
ATOM 1082 O O . ASN A 1 276 ? 154.449 125.000 122.443 1.00 65.65 226 ASN A O 1
ATOM 1087 N N . GLY A 1 277 ? 152.731 124.982 123.893 1.00 66.42 227 GLY A N 1
ATOM 1088 C CA . GLY A 1 277 ? 153.485 124.348 124.952 1.00 66.42 227 GLY A CA 1
ATOM 1089 C C . GLY A 1 277 ? 154.400 125.252 125.744 1.00 66.42 227 GLY A C 1
ATOM 1090 O O . GLY A 1 277 ? 155.378 124.759 126.317 1.00 66.42 227 GLY A O 1
ATOM 1091 N N . ALA A 1 278 ? 154.124 126.550 125.799 1.00 65.72 228 ALA A N 1
ATOM 1092 C CA . ALA A 1 278 ? 154.962 127.492 126.522 1.00 65.72 228 ALA A CA 1
ATOM 1093 C C . ALA A 1 278 ? 154.284 127.912 127.818 1.00 65.72 228 ALA A C 1
ATOM 1094 O O . ALA A 1 278 ? 153.106 128.283 127.823 1.00 65.72 228 ALA A O 1
ATOM 1096 N N . ARG A 1 279 ? 155.033 127.848 128.915 1.00 63.92 229 ARG A N 1
ATOM 1097 C CA . ARG A 1 279 ? 154.564 128.283 130.222 1.00 63.92 229 ARG A CA 1
ATOM 1098 C C . ARG A 1 279 ? 155.244 129.592 130.585 1.00 63.92 229 ARG A C 1
ATOM 1099 O O . ARG A 1 279 ? 156.478 129.684 130.564 1.00 63.92 229 ARG A O 1
ATOM 1107 N N . CYS A 1 280 ? 154.433 130.588 130.935 1.00 65.24 230 CYS A N 1
ATOM 1108 C CA . CYS A 1 280 ? 154.907 131.927 131.244 1.00 65.24 230 CYS A CA 1
ATOM 1109 C C . CYS A 1 280 ? 154.247 132.413 132.526 1.00 65.24 230 CYS A C 1
ATOM 1110 O O . CYS A 1 280 ? 153.197 131.909 132.927 1.00 65.24 230 CYS A O 1
ATOM 1113 N N . SER A 1 281 ? 154.884 133.385 133.180 1.00 65.38 231 SER A N 1
ATOM 1114 C CA . SER A 1 281 ? 154.354 133.997 134.396 1.00 65.38 231 SER A CA 1
ATOM 1115 C C . SER A 1 281 ? 153.965 135.437 134.089 1.00 65.38 231 SER A C 1
ATOM 1116 O O . SER A 1 281 ? 154.833 136.297 133.922 1.00 65.38 231 SER A O 1
ATOM 1119 N N . MET A 1 282 ? 152.666 135.700 134.024 1.00 68.51 232 MET A N 1
ATOM 1120 C CA . MET A 1 282 ? 152.137 137.017 133.706 1.00 68.51 232 MET A CA 1
ATOM 1121 C C . MET A 1 282 ? 151.640 137.668 134.987 1.00 68.51 232 MET A C 1
ATOM 1122 O O . MET A 1 282 ? 150.821 137.086 135.705 1.00 68.51 232 MET A O 1
ATOM 1127 N N . ASN A 1 283 ? 152.130 138.869 135.273 1.00 71.63 233 ASN A N 1
ATOM 1128 C CA . ASN A 1 283 ? 151.628 139.603 136.425 1.00 71.63 233 ASN A CA 1
ATOM 1129 C C . ASN A 1 283 ? 150.178 140.001 136.187 1.00 71.63 233 ASN A C 1
ATOM 1130 O O . ASN A 1 283 ? 149.811 140.452 135.100 1.00 71.63 233 ASN A O 1
ATOM 1135 N N . THR A 1 284 ? 149.350 139.838 137.220 1.00 72.24 234 THR A N 1
ATOM 1136 C CA . THR A 1 284 ? 147.914 140.023 137.047 1.00 72.24 234 THR A CA 1
ATOM 1137 C C . THR A 1 284 ? 147.586 141.408 136.514 1.00 72.24 234 THR A C 1
ATOM 1138 O O . THR A 1 284 ? 146.536 141.595 135.889 1.00 72.24 234 THR A O 1
ATOM 1142 N N . GLU A 1 285 ? 148.465 142.386 136.739 1.00 77.16 235 GLU A N 1
ATOM 1143 C CA . GLU A 1 285 ? 148.250 143.703 136.154 1.00 77.16 235 GLU A CA 1
ATOM 1144 C C . GLU A 1 285 ? 148.072 143.607 134.646 1.00 77.16 235 GLU A C 1
ATOM 1145 O O . GLU A 1 285 ? 147.326 144.398 134.056 1.00 77.16 235 GLU A O 1
ATOM 1151 N N . ASP A 1 286 ? 148.744 142.649 134.008 1.00 75.03 236 ASP A N 1
ATOM 1152 C CA . ASP A 1 286 ? 148.511 142.344 132.603 1.00 75.03 236 ASP A CA 1
ATOM 1153 C C . ASP A 1 286 ? 147.493 141.226 132.429 1.00 75.03 236 ASP A C 1
ATOM 1154 O O . ASP A 1 286 ? 146.705 141.249 131.478 1.00 75.03 236 ASP A O 1
ATOM 1159 N N . GLY A 1 287 ? 147.490 140.251 133.340 1.00 74.95 237 GLY A N 1
ATOM 1160 C CA . GLY A 1 287 ? 146.568 139.135 133.219 1.00 74.95 237 GLY A CA 1
ATOM 1161 C C . GLY A 1 287 ? 145.120 139.568 133.128 1.00 74.95 237 GLY A C 1
ATOM 1162 O O . GLY A 1 287 ? 144.306 138.896 132.489 1.00 74.95 237 GLY A O 1
ATOM 1163 N N . ALA A 1 288 ? 144.775 140.690 133.762 1.00 76.99 238 ALA A N 1
ATOM 1164 C CA . ALA A 1 288 ? 143.419 141.209 133.649 1.00 76.99 238 ALA A CA 1
ATOM 1165 C C . ALA A 1 288 ? 143.059 141.544 132.210 1.00 76.99 238 ALA A C 1
ATOM 1166 O O . ALA A 1 288 ? 141.871 141.586 131.872 1.00 76.99 238 ALA A O 1
ATOM 1168 N N . LYS A 1 289 ? 144.056 141.781 131.355 1.00 77.57 239 LYS A N 1
ATOM 1169 C CA . LYS A 1 289 ? 143.786 142.088 129.956 1.00 77.57 239 LYS A CA 1
ATOM 1170 C C . LYS A 1 289 ? 143.356 140.860 129.166 1.00 77.57 239 LYS A C 1
ATOM 1171 O O . LYS A 1 289 ? 142.630 141.000 128.176 1.00 77.57 239 LYS A O 1
ATOM 1177 N N . LEU A 1 290 ? 143.784 139.667 129.574 1.00 74.34 240 LEU A N 1
ATOM 1178 C CA . LEU A 1 290 ? 143.351 138.450 128.902 1.00 74.34 240 LEU A CA 1
ATOM 1179 C C . LEU A 1 290 ? 141.842 138.286 129.032 1.00 74.34 240 LEU A C 1
ATOM 1180 O O . LEU A 1 290 ? 141.268 138.494 130.104 1.00 74.34 240 LEU A O 1
ATOM 1185 N N . TYR A 1 291 ? 141.201 137.910 127.931 1.00 78.42 241 TYR A N 1
ATOM 1186 C CA . TYR A 1 291 ? 139.749 137.787 127.898 1.00 78.42 241 TYR A CA 1
ATOM 1187 C C . TYR A 1 291 ? 139.307 136.379 128.273 1.00 78.42 241 TYR A C 1
ATOM 1188 O O . TYR A 1 291 ? 140.073 135.425 128.152 1.00 78.42 241 TYR A O 1
ATOM 1197 N N . PHE A 1 310 ? 140.342 134.519 137.957 1.00 64.79 260 PHE A N 1
ATOM 1198 C CA . PHE A 1 310 ? 141.337 133.524 137.578 1.00 64.79 260 PHE A CA 1
ATOM 1199 C C . PHE A 1 310 ? 141.272 132.319 138.500 1.00 64.79 260 PHE A C 1
ATOM 1200 O O . PHE A 1 310 ? 140.850 132.423 139.646 1.00 64.79 260 PHE A O 1
ATOM 1208 N N . TYR A 1 311 ? 141.691 131.175 137.982 1.00 64.44 261 TYR A N 1
ATOM 1209 C CA . TYR A 1 311 ? 141.623 129.920 138.711 1.00 64.44 261 TYR A CA 1
ATOM 1210 C C . TYR A 1 311 ? 142.294 128.831 137.891 1.00 64.44 261 TYR A C 1
ATOM 1211 O O . TYR A 1 311 ? 142.475 128.994 136.679 1.00 64.44 261 TYR A O 1
ATOM 1220 N N . PRO A 1 312 ? 142.670 127.713 138.499 1.00 63.06 262 PRO A N 1
ATOM 1221 C CA . PRO A 1 312 ? 143.216 126.606 137.709 1.00 63.06 262 PRO A CA 1
ATOM 1222 C C . PRO A 1 312 ? 142.221 126.128 136.661 1.00 63.06 262 PRO A C 1
ATOM 1223 O O . PRO A 1 312 ? 141.015 126.057 136.907 1.00 63.06 262 PRO A O 1
ATOM 1227 N N . GLY A 1 313 ? 142.743 125.799 135.480 1.00 65.87 263 GLY A N 1
ATOM 1228 C CA . GLY A 1 313 ? 141.944 125.246 134.408 1.00 65.87 263 GLY A CA 1
ATOM 1229 C C . GLY A 1 313 ? 141.248 126.257 133.524 1.00 65.87 263 GLY A C 1
ATOM 1230 O O . GLY A 1 313 ? 140.637 125.860 132.526 1.00 65.87 263 GLY A O 1
ATOM 1231 N N . GLN A 1 314 ? 141.326 127.543 133.844 1.00 65.11 264 GLN A N 1
ATOM 1232 C CA . GLN A 1 314 ? 140.680 128.552 133.021 1.00 65.11 264 GLN A CA 1
ATOM 1233 C C . GLN A 1 314 ? 141.304 128.584 131.633 1.00 65.11 264 GLN A C 1
ATOM 1234 O O . GLN A 1 314 ? 142.471 128.232 131.446 1.00 65.11 264 GLN A O 1
ATOM 1240 N N . VAL A 1 315 ? 140.513 129.005 130.649 1.00 69.32 265 VAL A N 1
ATOM 1241 C CA . VAL A 1 315 ? 140.974 129.161 129.273 1.00 69.32 265 VAL A CA 1
ATOM 1242 C C . VAL A 1 315 ? 140.651 130.579 128.819 1.00 69.32 265 VAL A C 1
ATOM 1243 O O . VAL A 1 315 ? 139.477 130.950 128.700 1.00 69.32 265 VAL A O 1
ATOM 1247 N N . LEU A 1 316 ? 141.692 131.359 128.554 1.00 72.13 266 LEU A N 1
ATOM 1248 C CA . LEU A 1 316 ? 141.594 132.743 128.123 1.00 72.13 266 LEU A CA 1
ATOM 1249 C C . LEU A 1 316 ? 142.176 132.875 126.722 1.00 72.13 266 LEU A C 1
ATOM 1250 O O . LEU A 1 316 ? 142.817 131.960 126.202 1.00 72.13 266 LEU A O 1
ATOM 1255 N N . ILE A 1 317 ? 141.949 134.033 126.107 1.00 74.67 267 ILE A N 1
ATOM 1256 C CA . ILE A 1 317 ? 142.540 134.369 124.817 1.00 74.67 267 ILE A CA 1
ATOM 1257 C C . ILE A 1 317 ? 142.967 135.827 124.859 1.00 74.67 267 ILE A C 1
ATOM 1258 O O . ILE A 1 317 ? 142.246 136.677 125.392 1.00 74.67 267 ILE A O 1
ATOM 1263 N N . GLY A 1 318 ? 144.138 136.119 124.298 1.00 74.11 268 GLY A N 1
ATOM 1264 C CA . GLY A 1 318 ? 144.646 137.473 124.316 1.00 74.11 268 GLY A CA 1
ATOM 1265 C C . GLY A 1 318 ? 145.653 137.780 123.223 1.00 74.11 268 GLY A C 1
ATOM 1266 O O . GLY A 1 318 ? 146.376 136.898 122.754 1.00 74.11 268 GLY A O 1
ATOM 1267 N N . PRO A 1 319 ? 145.731 139.045 122.802 1.00 74.84 269 PRO A N 1
ATOM 1268 C CA . PRO A 1 319 ? 146.741 139.421 121.809 1.00 74.84 269 PRO A CA 1
ATOM 1269 C C . PRO A 1 319 ? 148.147 139.148 122.316 1.00 74.84 269 PRO A C 1
ATOM 1270 O O . PRO A 1 319 ? 148.441 139.286 123.505 1.00 74.84 269 PRO A O 1
ATOM 1274 N N . ALA A 1 320 ? 149.025 138.757 121.389 1.00 71.94 270 ALA A N 1
ATOM 1275 C CA . ALA A 1 320 ? 150.382 138.384 121.773 1.00 71.94 270 ALA A CA 1
ATOM 1276 C C . ALA A 1 320 ? 151.127 139.543 122.415 1.00 71.94 270 ALA A C 1
ATOM 1277 O O . ALA A 1 320 ? 152.061 139.322 123.194 1.00 71.94 270 ALA A O 1
ATOM 1279 N N . LYS A 1 321 ? 150.735 140.781 122.107 1.00 75.92 271 LYS A N 1
ATOM 1280 C CA . LYS A 1 321 ? 151.432 141.934 122.667 1.00 75.92 271 LYS A CA 1
ATOM 1281 C C . LYS A 1 321 ? 151.438 141.901 124.189 1.00 75.92 271 LYS A C 1
ATOM 1282 O O . LYS A 1 321 ? 152.418 142.319 124.814 1.00 75.92 271 LYS A O 1
ATOM 1288 N N . ILE A 1 322 ? 150.366 141.395 124.801 1.00 72.04 272 ILE A N 1
ATOM 1289 C CA . ILE A 1 322 ? 150.299 141.359 126.256 1.00 72.04 272 ILE A CA 1
ATOM 1290 C C . ILE A 1 322 ? 151.483 140.598 126.821 1.00 72.04 272 ILE A C 1
ATOM 1291 O O . ILE A 1 322 ? 151.961 140.901 127.920 1.00 72.04 272 ILE A O 1
ATOM 1296 N N . PHE A 1 323 ? 151.979 139.608 126.089 1.00 68.62 273 PHE A N 1
ATOM 1297 C CA . PHE A 1 323 ? 153.077 138.774 126.550 1.00 68.62 273 PHE A CA 1
ATOM 1298 C C . PHE A 1 323 ? 154.438 139.414 126.322 1.00 68.62 273 PHE A C 1
ATOM 1299 O O . PHE A 1 323 ? 155.455 138.711 126.340 1.00 68.62 273 PHE A O 1
ATOM 1307 N N . SER A 1 324 ? 154.487 140.724 126.084 1.00 68.20 274 SER A N 1
ATOM 1308 C CA . SER A 1 324 ? 155.776 141.381 125.905 1.00 68.20 274 SER A CA 1
ATOM 1309 C C . SER A 1 324 ? 156.594 141.350 127.189 1.00 68.20 274 SER A C 1
ATOM 1310 O O . SER A 1 324 ? 157.793 141.050 127.160 1.00 68.20 274 SER A O 1
ATOM 1313 N N . SER A 1 325 ? 155.963 141.647 128.325 1.00 67.55 275 SER A N 1
ATOM 1314 C CA . SER A 1 325 ? 156.666 141.800 129.591 1.00 67.55 275 SER A CA 1
ATOM 1315 C C . SER A 1 325 ? 156.624 140.557 130.470 1.00 67.55 275 SER A C 1
ATOM 1316 O O . SER A 1 325 ? 157.191 140.580 131.567 1.00 67.55 275 SER A O 1
ATOM 1319 N N . VAL A 1 326 ? 155.976 139.481 130.033 1.00 63.82 276 VAL A N 1
ATOM 1320 C CA . VAL A 1 326 ? 155.891 138.271 130.840 1.00 63.82 276 VAL A CA 1
ATOM 1321 C C . VAL A 1 326 ? 157.261 137.617 130.895 1.00 63.82 276 VAL A C 1
ATOM 1322 O O . VAL A 1 326 ? 158.167 137.983 130.142 1.00 63.82 276 VAL A O 1
ATOM 1326 N N . GLN A 1 327 ? 157.421 136.654 131.789 1.00 62.71 277 GLN A N 1
ATOM 1327 C CA . GLN A 1 327 ? 158.652 135.893 131.921 1.00 62.71 277 GLN A CA 1
ATOM 1328 C C . GLN A 1 327 ? 158.378 134.478 131.442 1.00 62.71 277 GLN A C 1
ATOM 1329 O O . GLN A 1 327 ? 157.524 133.784 132.003 1.00 62.71 277 GLN A O 1
ATOM 1335 N N . TRP A 1 328 ? 159.098 134.053 130.411 1.00 62.97 278 TRP A N 1
ATOM 1336 C CA . TRP A 1 328 ? 158.856 132.760 129.779 1.00 62.97 278 TRP A CA 1
ATOM 1337 C C . TRP A 1 328 ? 159.614 131.700 130.556 1.00 62.97 278 TRP A C 1
ATOM 1338 O O . TRP A 1 328 ? 160.798 131.456 130.326 1.00 62.97 278 TRP A O 1
ATOM 1349 N N . LEU A 1 329 ? 158.925 131.056 131.496 1.00 63.58 279 LEU A N 1
ATOM 1350 C CA . LEU A 1 329 ? 159.584 130.022 132.280 1.00 63.58 279 LEU A CA 1
ATOM 1351 C C . LEU A 1 329 ? 160.014 128.854 131.405 1.00 63.58 279 LEU A C 1
ATOM 1352 O O . LEU A 1 329 ? 161.123 128.333 131.562 1.00 63.58 279 LEU A O 1
ATOM 1357 N N . SER A 1 330 ? 159.161 128.425 130.477 1.00 64.31 280 SER A N 1
ATOM 1358 C CA . SER A 1 330 ? 159.494 127.236 129.707 1.00 64.31 280 SER A CA 1
ATOM 1359 C C . SER A 1 330 ? 158.776 127.249 128.367 1.00 64.31 280 SER A C 1
ATOM 1360 O O . SER A 1 330 ? 157.811 127.987 128.158 1.00 64.31 280 SER A O 1
ATOM 1363 N N . GLY A 1 331 ? 159.272 126.415 127.460 1.00 66.95 281 GLY A N 1
ATOM 1364 C CA . GLY A 1 331 ? 158.679 126.249 126.152 1.00 66.95 281 GLY A CA 1
ATOM 1365 C C . GLY A 1 331 ? 159.266 127.188 125.115 1.00 66.95 281 GLY A C 1
ATOM 1366 O O . GLY A 1 331 ? 160.003 128.130 125.413 1.00 66.95 281 GLY A O 1
ATOM 1367 N N . VAL A 1 332 ? 158.921 126.911 123.858 1.00 64.90 282 VAL A N 1
ATOM 1368 C CA . VAL A 1 332 ? 159.386 127.741 122.756 1.00 64.90 282 VAL A CA 1
ATOM 1369 C C . VAL A 1 332 ? 158.820 129.141 122.925 1.00 64.90 282 VAL A C 1
ATOM 1370 O O . VAL A 1 332 ? 157.599 129.338 122.925 1.00 64.90 282 VAL A O 1
ATOM 1374 N N . LYS A 1 333 ? 159.699 130.118 123.072 1.00 65.62 283 LYS A N 1
ATOM 1375 C CA . LYS A 1 333 ? 159.260 131.495 123.230 1.00 65.62 283 LYS A CA 1
ATOM 1376 C C . LYS A 1 333 ? 158.610 131.949 121.931 1.00 65.62 283 LYS A C 1
ATOM 1377 O O . LYS A 1 333 ? 159.271 131.938 120.887 1.00 65.62 283 LYS A O 1
ATOM 1383 N N . PRO A 1 334 ? 157.347 132.352 121.937 1.00 63.31 284 PRO A N 1
ATOM 1384 C CA . PRO A 1 334 ? 156.654 132.619 120.678 1.00 63.31 284 PRO A CA 1
ATOM 1385 C C . PRO A 1 334 ? 157.045 133.951 120.061 1.00 63.31 284 PRO A C 1
ATOM 1386 O O . PRO A 1 334 ? 157.580 134.848 120.714 1.00 63.31 284 PRO A O 1
ATOM 1390 N N . VAL A 1 335 ? 156.750 134.066 118.769 1.00 68.78 285 VAL A N 1
ATOM 1391 C CA . VAL A 1 335 ? 156.960 135.300 118.022 1.00 68.78 285 VAL A CA 1
ATOM 1392 C C . VAL A 1 335 ? 155.727 136.167 118.225 1.00 68.78 285 VAL A C 1
ATOM 1393 O O . VAL A 1 335 ? 154.637 135.831 117.758 1.00 68.78 285 VAL A O 1
ATOM 1397 N N . LEU A 1 336 ? 155.902 137.293 118.913 1.00 68.89 286 LEU A N 1
ATOM 1398 C CA . LEU A 1 336 ? 154.783 138.145 119.307 1.00 68.89 286 LEU A CA 1
ATOM 1399 C C . LEU A 1 336 ? 154.274 138.930 118.098 1.00 68.89 286 LEU A C 1
ATOM 1400 O O . LEU A 1 336 ? 154.452 140.142 117.968 1.00 68.89 286 LEU A O 1
ATOM 1405 N N . SER A 1 337 ? 153.618 138.204 117.200 1.00 78.37 287 SER A N 1
ATOM 1406 C CA . SER A 1 337 ? 152.933 138.833 116.083 1.00 78.37 287 SER A CA 1
ATOM 1407 C C . SER A 1 337 ? 151.666 139.528 116.568 1.00 78.37 287 SER A C 1
ATOM 1408 O O . SER A 1 337 ? 151.064 139.139 117.572 1.00 78.37 287 SER A O 1
ATOM 1411 N N . THR A 1 338 ? 151.261 140.566 115.841 1.00 81.88 288 THR A N 1
ATOM 1412 C CA . THR A 1 338 ? 150.122 141.379 116.248 1.00 81.88 288 THR A CA 1
ATOM 1413 C C . THR A 1 338 ? 148.824 141.008 115.544 1.00 81.88 288 THR A C 1
ATOM 1414 O O . THR A 1 338 ? 147.762 141.501 115.940 1.00 81.88 288 THR A O 1
ATOM 1418 N N . LYS A 1 339 ? 148.874 140.158 114.522 1.00 82.04 289 LYS A N 1
ATOM 1419 C CA . LYS A 1 339 ? 147.710 139.862 113.698 1.00 82.04 289 LYS A CA 1
ATOM 1420 C C . LYS A 1 339 ? 146.939 138.630 114.164 1.00 82.04 289 LYS A C 1
ATOM 1421 O O . LYS A 1 339 ? 145.982 138.227 113.495 1.00 82.04 289 LYS A O 1
ATOM 1427 N N . SER A 1 340 ? 147.326 138.027 115.285 1.00 81.65 290 SER A N 1
ATOM 1428 C CA . SER A 1 340 ? 146.608 136.879 115.823 1.00 81.65 290 SER A CA 1
ATOM 1429 C C . SER A 1 340 ? 146.884 136.799 117.318 1.00 81.65 290 SER A C 1
ATOM 1430 O O . SER A 1 340 ? 147.808 137.432 117.834 1.00 81.65 290 SER A O 1
ATOM 1433 N N . LYS A 1 341 ? 146.069 136.004 118.010 1.00 80.05 291 LYS A N 1
ATOM 1434 C CA . LYS A 1 341 ? 146.035 135.986 119.465 1.00 80.05 291 LYS A CA 1
ATOM 1435 C C . LYS A 1 341 ? 146.339 134.596 120.008 1.00 80.05 291 LYS A C 1
ATOM 1436 O O . LYS A 1 341 ? 146.023 133.581 119.382 1.00 80.05 291 LYS A O 1
ATOM 1442 N N . PHE A 1 342 ? 146.957 134.565 121.185 1.00 71.47 292 PHE A N 1
ATOM 1443 C CA . PHE A 1 342 ? 147.182 133.326 121.910 1.00 71.47 292 PHE A CA 1
ATOM 1444 C C . PHE A 1 342 ? 145.899 132.851 122.577 1.00 71.47 292 PHE A C 1
ATOM 1445 O O . PHE A 1 342 ? 145.041 133.652 122.967 1.00 71.47 292 PHE A O 1
ATOM 1453 N N . ARG A 1 343 ? 145.792 131.534 122.727 1.00 73.29 293 ARG A N 1
ATOM 1454 C CA . ARG A 1 343 ? 144.825 130.901 123.613 1.00 73.29 293 ARG A CA 1
ATOM 1455 C C . ARG A 1 343 ? 145.599 130.194 124.714 1.00 73.29 293 ARG A C 1
ATOM 1456 O O . ARG A 1 343 ? 146.457 129.354 124.429 1.00 73.29 293 ARG A O 1
ATOM 1464 N N . VAL A 1 344 ? 145.293 130.527 125.964 1.00 70.43 294 VAL A N 1
ATOM 1465 C CA . VAL A 1 344 ? 146.105 130.117 127.100 1.00 70.43 294 VAL A CA 1
ATOM 1466 C C . VAL A 1 344 ? 145.237 129.441 128.150 1.00 70.43 294 VAL A C 1
ATOM 1467 O O . VAL A 1 344 ? 144.081 129.811 128.363 1.00 70.43 294 VAL A O 1
ATOM 1471 N N . VAL A 1 345 ? 145.808 128.441 128.808 1.00 68.28 295 VAL A N 1
ATOM 1472 C CA . VAL A 1 345 ? 145.226 127.866 130.008 1.00 68.28 295 VAL A CA 1
ATOM 1473 C C . VAL A 1 345 ? 145.964 128.469 131.194 1.00 68.28 295 VAL A C 1
ATOM 1474 O O . VAL A 1 345 ? 147.084 128.964 131.067 1.00 68.28 295 VAL A O 1
ATOM 1478 N N . VAL A 1 346 ? 145.330 128.432 132.361 1.00 64.93 296 VAL A N 1
ATOM 1479 C CA . VAL A 1 346 ? 145.933 128.929 133.593 1.00 64.93 296 VAL A CA 1
ATOM 1480 C C . VAL A 1 346 ? 146.223 127.727 134.475 1.00 64.93 296 VAL A C 1
ATOM 1481 O O . VAL A 1 346 ? 145.301 127.105 135.014 1.00 64.93 296 VAL A O 1
ATOM 1485 N N . GLU A 1 347 ? 147.503 127.392 134.629 1.00 67.64 297 GLU A N 1
ATOM 1486 C CA . GLU A 1 347 ? 147.847 126.242 135.457 1.00 67.64 297 GLU A CA 1
ATOM 1487 C C . GLU A 1 347 ? 147.707 126.565 136.939 1.00 67.64 297 GLU A C 1
ATOM 1488 O O . GLU A 1 347 ? 147.206 125.742 137.714 1.00 67.64 297 GLU A O 1
ATOM 1494 N N . GLU A 1 348 ? 148.142 127.754 137.353 1.00 67.43 298 GLU A N 1
ATOM 1495 C CA . GLU A 1 348 ? 148.167 128.112 138.763 1.00 67.43 298 GLU A CA 1
ATOM 1496 C C . GLU A 1 348 ? 148.047 129.620 138.911 1.00 67.43 298 GLU A C 1
ATOM 1497 O O . GLU A 1 348 ? 148.274 130.379 137.967 1.00 67.43 298 GLU A O 1
ATOM 1503 N N . VAL A 1 349 ? 147.678 130.042 140.118 1.00 62.18 299 VAL A N 1
ATOM 1504 C CA . VAL A 1 349 ? 147.718 131.439 140.528 1.00 62.18 299 VAL A CA 1
ATOM 1505 C C . VAL A 1 349 ? 148.609 131.527 141.756 1.00 62.18 299 VAL A C 1
ATOM 1506 O O . VAL A 1 349 ? 148.422 130.773 142.717 1.00 62.18 299 VAL A O 1
ATOM 1510 N N . GLN A 1 350 ? 149.575 132.440 141.724 1.00 60.19 300 GLN A N 1
ATOM 1511 C CA . GLN A 1 350 ? 150.627 132.499 142.725 1.00 60.19 300 GLN A CA 1
ATOM 1512 C C . GLN A 1 350 ? 150.681 133.894 143.331 1.00 60.19 300 GLN A C 1
ATOM 1513 O O . GLN A 1 350 ? 149.920 134.790 142.959 1.00 60.19 300 GLN A O 1
ATOM 1519 N N . VAL A 1 351 ? 151.598 134.071 144.278 1.00 65.31 301 VAL A N 1
ATOM 1520 C CA . VAL A 1 351 ? 151.806 135.336 144.970 1.00 65.31 301 VAL A CA 1
ATOM 1521 C C . VAL A 1 351 ? 153.240 135.781 144.724 1.00 65.31 301 VAL A C 1
ATOM 1522 O O . VAL A 1 351 ? 154.180 135.008 144.947 1.00 65.31 301 VAL A O 1
ATOM 1526 N N . VAL A 1 352 ? 153.407 137.022 144.263 1.00 69.81 302 VAL A N 1
ATOM 1527 C CA . VAL A 1 352 ? 154.730 137.558 143.961 1.00 69.81 302 VAL A CA 1
ATOM 1528 C C . VAL A 1 352 ? 155.350 138.106 145.236 1.00 69.81 302 VAL A C 1
ATOM 1529 O O . VAL A 1 352 ? 156.383 137.612 145.703 1.00 69.81 302 VAL A O 1
ATOM 1533 N N . GLU A 1 353 ? 154.721 139.131 145.804 1.00 71.26 303 GLU A N 1
ATOM 1534 C CA . GLU A 1 353 ? 155.189 139.733 147.040 1.00 71.26 303 GLU A CA 1
ATOM 1535 C C . GLU A 1 353 ? 153.980 140.239 147.808 1.00 71.26 303 GLU A C 1
ATOM 1536 O O . GLU A 1 353 ? 152.966 140.625 147.222 1.00 71.26 303 GLU A O 1
ATOM 1542 N N . LEU A 1 354 ? 154.103 140.238 149.133 1.00 65.80 304 LEU A N 1
ATOM 1543 C CA . LEU A 1 354 ? 153.012 140.618 150.017 1.00 65.80 304 LEU A CA 1
ATOM 1544 C C . LEU A 1 354 ? 153.488 141.689 150.985 1.00 65.80 304 LEU A C 1
ATOM 1545 O O . LEU A 1 354 ? 154.627 141.651 151.458 1.00 65.80 304 LEU A O 1
ATOM 1550 N N . LYS A 1 355 ? 152.618 142.656 151.256 1.00 66.08 305 LYS A N 1
ATOM 1551 C CA . LYS A 1 355 ? 152.884 143.704 152.230 1.00 66.08 305 LYS A CA 1
ATOM 1552 C C . LYS A 1 355 ? 152.230 143.323 153.551 1.00 66.08 305 LYS A C 1
ATOM 1553 O O . LYS A 1 355 ? 151.102 142.821 153.564 1.00 66.08 305 LYS A O 1
ATOM 1559 N N . VAL A 1 356 ? 152.928 143.568 154.652 1.00 64.58 306 VAL A N 1
ATOM 1560 C CA . VAL A 1 356 ? 152.454 143.195 155.973 1.00 64.58 306 VAL A CA 1
ATOM 1561 C C . VAL A 1 356 ? 152.508 144.420 156.881 1.00 64.58 306 VAL A C 1
ATOM 1562 O O . VAL A 1 356 ? 153.215 145.393 156.615 1.00 64.58 306 VAL A O 1
ATOM 1566 N N . THR A 1 357 ? 151.744 144.362 157.970 1.00 66.99 307 THR A N 1
ATOM 1567 C CA . THR A 1 357 ? 151.716 145.411 158.981 1.00 66.99 307 THR A CA 1
ATOM 1568 C C . THR A 1 357 ? 152.489 145.050 160.237 1.00 66.99 307 THR A C 1
ATOM 1569 O O . THR A 1 357 ? 153.072 145.930 160.869 1.00 66.99 307 THR A O 1
ATOM 1573 N N . TRP A 1 358 ? 152.515 143.774 160.616 1.00 68.16 308 TRP A N 1
ATOM 1574 C CA . TRP A 1 358 ? 153.284 143.315 161.768 1.00 68.16 308 TRP A CA 1
ATOM 1575 C C . TRP A 1 358 ? 152.826 144.026 163.043 1.00 68.16 308 TRP A C 1
ATOM 1576 O O . TRP A 1 358 ? 153.561 144.789 163.673 1.00 68.16 308 TRP A O 1
ATOM 1587 N N . ILE A 1 359 ? 151.572 143.752 163.406 1.00 69.07 309 ILE A N 1
ATOM 1588 C CA . ILE A 1 359 ? 150.938 144.429 164.534 1.00 69.07 309 ILE A CA 1
ATOM 1589 C C . ILE A 1 359 ? 151.592 144.036 165.856 1.00 69.07 309 ILE A C 1
ATOM 1590 O O . ILE A 1 359 ? 151.751 144.874 166.752 1.00 69.07 309 ILE A O 1
ATOM 1595 N N . THR A 1 360 ? 151.970 142.769 166.011 1.00 71.35 310 THR A N 1
ATOM 1596 C CA . THR A 1 360 ? 152.595 142.306 167.243 1.00 71.35 310 THR A CA 1
ATOM 1597 C C . THR A 1 360 ? 153.359 141.023 166.955 1.00 71.35 310 THR A C 1
ATOM 1598 O O . THR A 1 360 ? 153.594 140.663 165.799 1.00 71.35 310 THR A O 1
ATOM 1602 N N . LYS A 1 361 ? 153.745 140.328 168.023 1.00 76.11 311 LYS A N 1
ATOM 1603 C CA . LYS A 1 361 ? 154.541 139.117 167.901 1.00 76.11 311 LYS A CA 1
ATOM 1604 C C . LYS A 1 361 ? 154.292 138.228 169.108 1.00 76.11 311 LYS A C 1
ATOM 1605 O O . LYS A 1 361 ? 153.625 138.616 170.070 1.00 76.11 311 LYS A O 1
ATOM 1611 N N . SER A 1 362 ? 154.846 137.022 169.046 1.00 78.82 312 SER A N 1
ATOM 1612 C CA . SER A 1 362 ? 154.734 136.064 170.138 1.00 78.82 312 SER A CA 1
ATOM 1613 C C . SER A 1 362 ? 155.399 136.603 171.401 1.00 78.82 312 SER A C 1
ATOM 1614 O O . SER A 1 362 ? 156.625 136.673 171.486 1.00 78.82 312 SER A O 1
ATOM 1617 N N . VAL A 1 371 ? 162.835 142.293 168.079 1.00 90.34 321 VAL A N 1
ATOM 1618 C CA . VAL A 1 371 ? 163.202 143.616 168.567 1.00 90.34 321 VAL A CA 1
ATOM 1619 C C . VAL A 1 371 ? 162.659 144.683 167.623 1.00 90.34 321 VAL A C 1
ATOM 1620 O O . VAL A 1 371 ? 162.140 145.708 168.064 1.00 90.34 321 VAL A O 1
ATOM 1624 N N . SER A 1 372 ? 162.782 144.434 166.324 1.00 83.84 322 SER A N 1
ATOM 1625 C CA . SER A 1 372 ? 162.294 145.343 165.302 1.00 83.84 322 SER A CA 1
ATOM 1626 C C . SER A 1 372 ? 161.464 144.574 164.286 1.00 83.84 322 SER A C 1
ATOM 1627 O O . SER A 1 372 ? 161.722 143.393 164.036 1.00 83.84 322 SER A O 1
ATOM 1630 N N . PRO A 1 373 ? 160.461 145.217 163.684 1.00 76.11 323 PRO A N 1
ATOM 1631 C CA . PRO A 1 373 ? 159.628 144.509 162.721 1.00 76.11 323 PRO A CA 1
ATOM 1632 C C . PRO A 1 373 ? 160.404 144.219 161.450 1.00 76.11 323 PRO A C 1
ATOM 1633 O O . PRO A 1 373 ? 161.348 144.949 161.103 1.00 76.11 323 PRO A O 1
ATOM 1637 N N . PRO A 1 374 ? 160.048 143.164 160.725 1.00 70.79 324 PRO A N 1
ATOM 1638 C CA . PRO A 1 374 ? 160.673 142.917 159.430 1.00 70.79 324 PRO A CA 1
ATOM 1639 C C . PRO A 1 374 ? 160.131 143.878 158.388 1.00 70.79 324 PRO A C 1
ATOM 1640 O O . PRO A 1 374 ? 159.152 144.594 158.646 1.00 70.79 324 PRO A O 1
ATOM 1644 N N . PRO A 1 375 ? 160.734 143.929 157.202 1.00 68.05 325 PRO A N 1
ATOM 1645 C CA . PRO A 1 375 ? 160.305 144.922 156.211 1.00 68.05 325 PRO A CA 1
ATOM 1646 C C . PRO A 1 375 ? 158.838 144.750 155.855 1.00 68.05 325 PRO A C 1
ATOM 1647 O O . PRO A 1 375 ? 158.301 143.642 155.844 1.00 68.05 325 PRO A O 1
ATOM 1651 N N . SER A 1 376 ? 158.188 145.876 155.565 1.00 67.35 326 SER A N 1
ATOM 1652 C CA . SER A 1 376 ? 156.750 145.857 155.331 1.00 67.35 326 SER A CA 1
ATOM 1653 C C . SER A 1 376 ? 156.369 144.945 154.173 1.00 67.35 326 SER A C 1
ATOM 1654 O O . SER A 1 376 ? 155.238 144.453 154.124 1.00 67.35 326 SER A O 1
ATOM 1657 N N . VAL A 1 377 ? 157.284 144.706 153.237 1.00 68.25 327 VAL A N 1
ATOM 1658 C CA . VAL A 1 377 ? 157.008 143.917 152.043 1.00 68.25 327 VAL A CA 1
ATOM 1659 C C . VAL A 1 377 ? 157.962 142.733 152.013 1.00 68.25 327 VAL A C 1
ATOM 1660 O O . VAL A 1 377 ? 159.175 142.902 152.180 1.00 68.25 327 VAL A O 1
ATOM 1664 N N . ILE A 1 378 ? 157.414 141.541 151.801 1.00 67.05 328 ILE A N 1
ATOM 1665 C CA . ILE A 1 378 ? 158.194 140.320 151.644 1.00 67.05 328 ILE A CA 1
ATOM 1666 C C . ILE A 1 378 ? 158.009 139.840 150.213 1.00 67.05 328 ILE A C 1
ATOM 1667 O O . ILE A 1 378 ? 156.877 139.620 149.765 1.00 67.05 328 ILE A O 1
ATOM 1672 N N . THR A 1 379 ? 159.117 139.678 149.496 1.00 71.15 329 THR A N 1
ATOM 1673 C CA . THR A 1 379 ? 159.096 139.259 148.106 1.00 71.15 329 THR A CA 1
ATOM 1674 C C . THR A 1 379 ? 159.366 137.758 148.011 1.00 71.15 329 THR A C 1
ATOM 1675 O O . THR A 1 379 ? 159.610 137.078 149.011 1.00 71.15 329 THR A O 1
ATOM 1679 N N . GLN A 1 380 ? 159.324 137.237 146.783 1.00 71.07 330 GLN A N 1
ATOM 1680 C CA . GLN A 1 380 ? 159.454 135.796 146.589 1.00 71.07 330 GLN A CA 1
ATOM 1681 C C . GLN A 1 380 ? 160.759 135.270 147.170 1.00 71.07 330 GLN A C 1
ATOM 1682 O O . GLN A 1 380 ? 160.812 134.143 147.675 1.00 71.07 330 GLN A O 1
ATOM 1688 N N . GLU A 1 381 ? 161.824 136.072 147.113 1.00 77.30 331 GLU A N 1
ATOM 1689 C CA . GLU A 1 381 ? 163.122 135.607 147.590 1.00 77.30 331 GLU A CA 1
ATOM 1690 C C . GLU A 1 381 ? 163.051 135.131 149.034 1.00 77.30 331 GLU A C 1
ATOM 1691 O O . GLU A 1 381 ? 163.819 134.247 149.433 1.00 77.30 331 GLU A O 1
ATOM 1697 N N . ASN A 1 382 ? 162.144 135.698 149.829 1.00 72.56 332 ASN A N 1
ATOM 1698 C CA . ASN A 1 382 ? 161.966 135.297 151.216 1.00 72.56 332 ASN A CA 1
ATOM 1699 C C . ASN A 1 382 ? 160.544 134.861 151.534 1.00 72.56 332 ASN A C 1
ATOM 1700 O O . ASN A 1 382 ? 160.258 134.537 152.692 1.00 72.56 332 ASN A O 1
ATOM 1705 N N . LEU A 1 383 ? 159.645 134.842 150.548 1.00 68.03 333 LEU A N 1
ATOM 1706 C CA . LEU A 1 383 ? 158.267 134.446 150.812 1.00 68.03 333 LEU A CA 1
ATOM 1707 C C . LEU A 1 383 ? 158.163 133.002 151.280 1.00 68.03 333 LEU A C 1
ATOM 1708 O O . LEU A 1 383 ? 157.184 132.647 151.944 1.00 68.03 333 LEU A O 1
ATOM 1713 N N . GLY A 1 384 ? 159.147 132.162 150.957 1.00 72.91 334 GLY A N 1
ATOM 1714 C CA . GLY A 1 384 ? 159.120 130.787 151.419 1.00 72.91 334 GLY A CA 1
ATOM 1715 C C . GLY A 1 384 ? 159.090 130.659 152.926 1.00 72.91 334 GLY A C 1
ATOM 1716 O O . GLY A 1 384 ? 158.669 129.619 153.445 1.00 72.91 334 GLY A O 1
ATOM 1717 N N . ARG A 1 385 ? 159.533 131.693 153.644 1.00 72.82 335 ARG A N 1
ATOM 1718 C CA . ARG A 1 385 ? 159.457 131.684 155.098 1.00 72.82 335 ARG A CA 1
ATOM 1719 C C . ARG A 1 385 ? 158.044 131.926 155.605 1.00 72.82 335 ARG A C 1
ATOM 1720 O O . ARG A 1 385 ? 157.781 131.707 156.792 1.00 72.82 335 ARG A O 1
ATOM 1728 N N . VAL A 1 386 ? 157.133 132.366 154.743 1.00 66.45 336 VAL A N 1
ATOM 1729 C CA . VAL A 1 386 ? 155.785 132.717 155.175 1.00 66.45 336 VAL A CA 1
ATOM 1730 C C . VAL A 1 386 ? 154.944 131.449 155.236 1.00 66.45 336 VAL A C 1
ATOM 1731 O O . VAL A 1 386 ? 154.746 130.773 154.222 1.00 66.45 336 VAL A O 1
ATOM 1735 N N . LYS A 1 387 ? 154.448 131.128 156.427 1.00 66.40 337 LYS A N 1
ATOM 1736 C CA . LYS A 1 387 ? 153.506 130.038 156.631 1.00 66.40 337 LYS A CA 1
ATOM 1737 C C . LYS A 1 387 ? 152.173 130.632 157.051 1.00 66.40 337 LYS A C 1
ATOM 1738 O O . LYS A 1 387 ? 152.111 131.425 157.995 1.00 66.40 337 LYS A O 1
ATOM 1744 N N . ARG A 1 388 ? 151.114 130.258 156.346 1.00 60.15 338 ARG A N 1
ATOM 1745 C CA . ARG A 1 388 ? 149.811 130.871 156.534 1.00 60.15 338 ARG A CA 1
ATOM 1746 C C . ARG A 1 388 ? 149.093 130.223 157.708 1.00 60.15 338 ARG A C 1
ATOM 1747 O O . ARG A 1 388 ? 149.045 128.993 157.814 1.00 60.15 338 ARG A O 1
ATOM 1755 N N . LEU A 1 389 ? 148.535 131.056 158.587 1.00 64.78 339 LEU A N 1
ATOM 1756 C CA . LEU A 1 389 ? 147.729 130.577 159.708 1.00 64.78 339 LEU A CA 1
ATOM 1757 C C . LEU A 1 389 ? 146.294 130.366 159.225 1.00 64.78 339 LEU A C 1
ATOM 1758 O O . LEU A 1 389 ? 145.374 131.133 159.513 1.00 64.78 339 LEU A O 1
ATOM 1763 N N . GLY A 1 390 ? 146.120 129.295 158.454 1.00 68.45 340 GLY A N 1
ATOM 1764 C CA . GLY A 1 390 ? 144.801 128.914 157.994 1.00 68.45 340 GLY A CA 1
ATOM 1765 C C . GLY A 1 390 ? 143.904 128.369 159.081 1.00 68.45 340 GLY A C 1
ATOM 1766 O O . GLY A 1 390 ? 142.710 128.169 158.835 1.00 68.45 340 GLY A O 1
ATOM 1767 N N . CYS A 1 391 ? 144.447 128.110 160.270 1.00 73.23 341 CYS A N 1
ATOM 1768 C CA . CYS A 1 391 ? 143.600 127.703 161.384 1.00 73.23 341 CYS A CA 1
ATOM 1769 C C . CYS A 1 391 ? 142.538 128.757 161.673 1.00 73.23 341 CYS A C 1
ATOM 1770 O O . CYS A 1 391 ? 141.411 128.426 162.057 1.00 73.23 341 CYS A O 1
ATOM 1773 N N . PHE A 1 392 ? 142.877 130.030 161.488 1.00 67.79 342 PHE A N 1
ATOM 1774 C CA . PHE A 1 392 ? 141.957 131.139 161.741 1.00 67.79 342 PHE A CA 1
ATOM 1775 C C . PHE A 1 392 ? 141.144 131.494 160.500 1.00 67.79 342 PHE A C 1
ATOM 1776 O O . PHE A 1 392 ? 141.091 132.651 160.090 1.00 67.79 342 PHE A O 1
ATOM 1784 N N . ASP A 1 393 ? 140.492 130.509 159.891 1.00 69.71 343 ASP A N 1
ATOM 1785 C CA . ASP A 1 393 ? 139.666 130.754 158.716 1.00 69.71 343 ASP A CA 1
ATOM 1786 C C . ASP A 1 393 ? 138.233 131.047 159.139 1.00 69.71 343 ASP A C 1
ATOM 1787 O O . ASP A 1 393 ? 137.577 130.207 159.764 1.00 69.71 343 ASP A O 1
ATOM 1792 N N . HIS A 1 394 ? 137.759 132.246 158.800 1.00 70.73 344 HIS A N 1
ATOM 1793 C CA . HIS A 1 394 ? 136.347 132.593 158.875 1.00 70.73 344 HIS A CA 1
ATOM 1794 C C . HIS A 1 394 ? 135.811 132.977 157.504 1.00 70.73 344 HIS A C 1
ATOM 1795 O O . HIS A 1 394 ? 134.774 133.639 157.406 1.00 70.73 344 HIS A O 1
ATOM 1802 N N . ALA A 1 395 ? 136.506 132.575 156.439 1.00 67.36 345 ALA A N 1
ATOM 1803 C CA . ALA A 1 395 ? 136.086 132.873 155.072 1.00 67.36 345 ALA A CA 1
ATOM 1804 C C . ALA A 1 395 ? 134.937 131.947 154.669 1.00 67.36 345 ALA A C 1
ATOM 1805 O O . ALA A 1 395 ? 135.018 131.164 153.723 1.00 67.36 345 ALA A O 1
ATOM 1807 N N . GLN A 1 396 ? 133.845 132.054 155.421 1.00 61.34 346 GLN A N 1
ATOM 1808 C CA . GLN A 1 396 ? 132.706 131.181 155.199 1.00 61.34 346 GLN A CA 1
ATOM 1809 C C . GLN A 1 396 ? 132.112 131.433 153.821 1.00 61.34 346 GLN A C 1
ATOM 1810 O O . GLN A 1 396 ? 131.946 132.579 153.395 1.00 61.34 346 GLN A O 1
ATOM 1816 N N . ARG A 1 397 ? 131.792 130.344 153.127 1.00 62.60 347 ARG A N 1
ATOM 1817 C CA . ARG A 1 397 ? 131.394 130.418 151.731 1.00 62.60 347 ARG A CA 1
ATOM 1818 C C . ARG A 1 397 ? 130.254 131.401 151.530 1.00 62.60 347 ARG A C 1
ATOM 1819 O O . ARG A 1 397 ? 129.286 131.426 152.292 1.00 62.60 347 ARG A O 1
ATOM 1827 N N . GLN A 1 398 ? 130.384 132.210 150.489 1.00 66.11 348 GLN A N 1
ATOM 1828 C CA . GLN A 1 398 ? 129.371 133.162 150.073 1.00 66.11 348 GLN A CA 1
ATOM 1829 C C . GLN A 1 398 ? 128.945 132.837 148.648 1.00 66.11 348 GLN A C 1
ATOM 1830 O O . GLN A 1 398 ? 129.755 132.379 147.835 1.00 66.11 348 GLN A O 1
ATOM 1836 N N . LEU A 1 399 ? 127.668 133.067 148.344 1.00 69.10 349 LEU A N 1
ATOM 1837 C CA . LEU A 1 399 ? 127.170 132.778 147.005 1.00 69.10 349 LEU A CA 1
ATOM 1838 C C . LEU A 1 399 ? 127.990 133.532 145.972 1.00 69.10 349 LEU A C 1
ATOM 1839 O O . LEU A 1 399 ? 128.122 134.757 146.037 1.00 69.10 349 LEU A O 1
ATOM 1844 N N . GLY A 1 400 ? 128.537 132.794 145.012 1.00 68.41 350 GLY A N 1
ATOM 1845 C CA . GLY A 1 400 ? 129.429 133.359 144.026 1.00 68.41 350 GLY A CA 1
ATOM 1846 C C . GLY A 1 400 ? 130.899 133.300 144.382 1.00 68.41 350 GLY A C 1
ATOM 1847 O O . GLY A 1 400 ? 131.733 133.654 143.540 1.00 68.41 350 GLY A O 1
ATOM 1848 N N . GLU A 1 401 ? 131.247 132.871 145.593 1.00 67.78 351 GLU A N 1
ATOM 1849 C CA . GLU A 1 401 ? 132.650 132.696 145.942 1.00 67.78 351 GLU A CA 1
ATOM 1850 C C . GLU A 1 401 ? 133.261 131.605 145.076 1.00 67.78 351 GLU A C 1
ATOM 1851 O O . GLU A 1 401 ? 132.617 130.598 1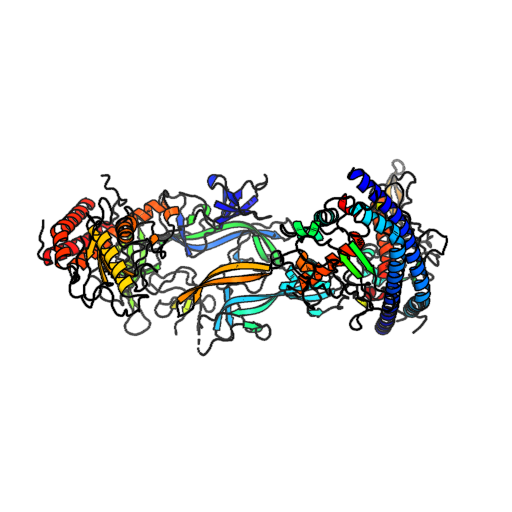44.770 1.00 67.78 351 GLU A O 1
ATOM 1857 N N . ARG A 1 402 ? 134.512 131.807 144.681 1.00 62.98 352 ARG A N 1
ATOM 1858 C CA . ARG A 1 402 ? 135.165 130.985 143.675 1.00 62.98 352 ARG A CA 1
ATOM 1859 C C . ARG A 1 402 ? 136.175 130.098 144.383 1.00 62.98 352 ARG A C 1
ATOM 1860 O O . ARG A 1 402 ? 137.205 130.589 144.851 1.00 62.98 352 ARG A O 1
ATOM 1868 N N . CYS A 1 403 ? 135.895 128.802 144.457 1.00 60.36 353 CYS A N 1
ATOM 1869 C CA . CYS A 1 403 ? 136.618 127.931 145.368 1.00 60.36 353 CYS A CA 1
ATOM 1870 C C . CYS A 1 403 ? 137.202 126.752 144.611 1.00 60.36 353 CYS A C 1
ATOM 1871 O O . CYS A 1 403 ? 136.999 126.592 143.406 1.00 60.36 353 CYS A O 1
ATOM 1874 N N . LEU A 1 404 ? 137.935 125.920 145.343 1.00 63.13 354 LEU A N 1
ATOM 1875 C CA . LEU A 1 404 ? 138.482 124.668 144.835 1.00 63.13 354 LEU A CA 1
ATOM 1876 C C . LEU A 1 404 ? 137.748 123.520 145.514 1.00 63.13 354 LEU A C 1
ATOM 1877 O O . LEU A 1 404 ? 137.910 123.292 146.718 1.00 63.13 354 LEU A O 1
ATOM 1882 N N . TYR A 1 405 ? 136.948 122.802 144.738 1.00 68.38 355 TYR A N 1
ATOM 1883 C CA . TYR A 1 405 ? 136.305 121.596 145.230 1.00 68.38 355 TYR A CA 1
ATOM 1884 C C . TYR A 1 405 ? 137.323 120.471 145.336 1.00 68.38 355 TYR A C 1
ATOM 1885 O O . TYR A 1 405 ? 138.194 120.316 144.473 1.00 68.38 355 TYR A O 1
ATOM 1894 N N . VAL A 1 406 ? 137.203 119.681 146.398 1.00 72.51 356 VAL A N 1
ATOM 1895 C CA . VAL A 1 406 ? 138.012 118.486 146.600 1.00 72.51 356 VAL A CA 1
ATOM 1896 C C . VAL A 1 406 ? 137.094 117.284 146.441 1.00 72.51 356 VAL A C 1
ATOM 1897 O O . VAL A 1 406 ? 136.092 117.161 147.155 1.00 72.51 356 VAL A O 1
ATOM 1901 N N . PHE A 1 407 ? 137.430 116.400 145.506 1.00 76.21 357 PHE A N 1
ATOM 1902 C CA . PHE A 1 407 ? 136.596 115.238 145.260 1.00 76.21 357 PHE A CA 1
ATOM 1903 C C . PHE A 1 407 ? 136.699 114.253 146.424 1.00 76.21 357 PHE A C 1
ATOM 1904 O O . PHE A 1 407 ? 137.742 114.158 147.076 1.00 76.21 357 PHE A O 1
ATOM 1912 N N . PRO A 1 408 ? 135.624 113.499 146.705 1.00 80.80 358 PRO A N 1
ATOM 1913 C CA . PRO A 1 408 ? 135.638 112.552 147.825 1.00 80.80 358 PRO A CA 1
ATOM 1914 C C . PRO A 1 408 ? 136.511 111.330 147.556 1.00 80.80 358 PRO A C 1
ATOM 1915 O O . PRO A 1 408 ? 136.027 110.367 146.962 1.00 80.80 358 PRO A O 1
ATOM 1919 N N . ASP A 1 592 ? 141.891 114.271 143.435 1.00 78.23 542 ASP A N 1
ATOM 1920 C CA . ASP A 1 592 ? 141.491 115.164 142.354 1.00 78.23 542 ASP A CA 1
ATOM 1921 C C . ASP A 1 592 ? 140.773 116.393 142.906 1.00 78.23 542 ASP A C 1
ATOM 1922 O O . ASP A 1 592 ? 139.805 116.271 143.657 1.00 78.23 542 ASP A O 1
ATOM 1927 N N . ARG A 1 593 ? 141.256 117.576 142.529 1.00 74.75 543 ARG A N 1
ATOM 1928 C CA . ARG A 1 593 ? 140.682 118.841 142.966 1.00 74.75 543 ARG A CA 1
ATOM 1929 C C . ARG A 1 593 ? 140.449 119.733 141.757 1.00 74.75 543 ARG A C 1
ATOM 1930 O O . ARG A 1 593 ? 141.288 119.803 140.854 1.00 74.75 543 ARG A O 1
ATOM 1938 N N . VAL A 1 594 ? 139.309 120.418 141.748 1.00 68.10 544 VAL A N 1
ATOM 1939 C CA . VAL A 1 594 ? 138.854 121.195 140.603 1.00 68.10 544 VAL A CA 1
ATOM 1940 C C . VAL A 1 594 ? 138.411 122.568 141.090 1.00 68.10 544 VAL A C 1
ATOM 1941 O O . VAL A 1 594 ? 138.429 122.858 142.286 1.00 68.10 544 VAL A O 1
ATOM 1945 N N . ALA A 1 595 ? 137.994 123.413 140.154 1.00 62.08 545 ALA A N 1
ATOM 1946 C CA . ALA A 1 595 ? 137.529 124.760 140.459 1.00 62.08 545 ALA A CA 1
ATOM 1947 C C . ALA A 1 595 ? 136.012 124.806 140.352 1.00 62.08 545 ALA A C 1
ATOM 1948 O O . ALA A 1 595 ? 135.442 124.325 139.369 1.00 62.08 545 ALA A O 1
ATOM 1950 N N . VAL A 1 596 ? 135.363 125.377 141.368 1.00 64.86 546 VAL A N 1
ATOM 1951 C CA . VAL A 1 596 ? 133.911 125.401 141.474 1.00 64.86 546 VAL A CA 1
ATOM 1952 C C . VAL A 1 596 ? 133.461 126.782 141.929 1.00 64.86 546 VAL A C 1
ATOM 1953 O O . VAL A 1 596 ? 134.254 127.604 142.389 1.00 64.86 546 VAL A O 1
ATOM 1957 N N . GLU A 1 597 ? 132.166 127.030 141.779 1.00 67.50 547 GLU A N 1
ATOM 1958 C CA . GLU A 1 597 ? 131.540 128.264 142.228 1.00 67.50 547 GLU A CA 1
ATOM 1959 C C . GLU A 1 597 ? 130.262 127.912 142.972 1.00 67.50 547 GLU A C 1
ATOM 1960 O O . GLU A 1 597 ? 129.486 127.070 142.511 1.00 67.50 547 GLU A O 1
ATOM 1966 N N . VAL A 1 598 ? 130.048 128.549 144.124 1.00 67.94 548 VAL A N 1
ATOM 1967 C CA . VAL A 1 598 ? 128.900 128.221 144.960 1.00 67.94 548 VAL A CA 1
ATOM 1968 C C . VAL A 1 598 ? 127.621 128.709 144.295 1.00 67.94 548 VAL A C 1
ATOM 1969 O O . VAL A 1 598 ? 127.595 129.773 143.661 1.00 67.94 548 VAL A O 1
ATOM 1973 N N . VAL A 1 599 ? 126.549 127.930 144.435 1.00 70.57 549 VAL A N 1
ATOM 1974 C CA . VAL A 1 599 ? 125.276 128.223 143.794 1.00 70.57 549 VAL A CA 1
ATOM 1975 C C . VAL A 1 599 ? 124.189 128.545 144.813 1.00 70.57 549 VAL A C 1
ATOM 1976 O O . VAL A 1 599 ? 123.422 129.490 144.622 1.00 70.57 549 VAL A O 1
ATOM 1980 N N . THR A 1 600 ? 124.092 127.769 145.889 1.00 71.06 550 THR A N 1
ATOM 1981 C CA . THR A 1 600 ? 123.106 128.028 146.928 1.00 71.06 550 THR A CA 1
ATOM 1982 C C . THR A 1 600 ? 123.699 127.624 148.270 1.00 71.06 550 THR A C 1
ATOM 1983 O O . THR A 1 600 ? 124.624 126.811 148.339 1.00 71.06 550 THR A O 1
ATOM 1987 N N . THR A 1 601 ? 123.158 128.207 149.340 1.00 68.58 551 THR A N 1
ATOM 1988 C CA . THR A 1 601 ? 123.725 128.055 150.673 1.00 68.58 551 THR A CA 1
ATOM 1989 C C . THR A 1 601 ? 122.623 127.813 151.694 1.00 68.58 551 THR A C 1
ATOM 1990 O O . THR A 1 601 ? 121.479 128.234 151.512 1.00 68.58 551 THR A O 1
ATOM 1994 N N . MET A 1 602 ? 122.991 127.126 152.775 1.00 67.57 552 MET A N 1
ATOM 1995 C CA . MET A 1 602 ? 122.093 126.853 153.895 1.00 67.57 552 MET A CA 1
ATOM 1996 C C . MET A 1 602 ? 122.926 126.903 155.166 1.00 67.57 552 MET A C 1
ATOM 1997 O O . MET A 1 602 ? 123.792 126.049 155.372 1.00 67.57 552 MET A O 1
ATOM 2002 N N . THR A 1 603 ? 122.666 127.889 156.016 1.00 63.57 553 THR A N 1
ATOM 2003 C CA . THR A 1 603 ? 123.476 128.141 157.199 1.00 63.57 553 THR A CA 1
ATOM 2004 C C . THR A 1 603 ? 122.754 127.622 158.435 1.00 63.57 553 THR A C 1
ATOM 2005 O O . THR A 1 603 ? 121.665 128.102 158.766 1.00 63.57 553 THR A O 1
ATOM 2009 N N . SER A 1 604 ? 123.359 126.655 159.118 1.00 60.23 554 SER A N 1
ATOM 2010 C CA . SER A 1 604 ? 122.869 126.177 160.403 1.00 60.23 554 SER A CA 1
ATOM 2011 C C . SER A 1 604 ? 123.955 126.403 161.443 1.00 60.23 554 SER A C 1
ATOM 2012 O O . SER A 1 604 ? 125.085 125.941 161.272 1.00 60.23 554 SER A O 1
ATOM 2015 N N . ALA A 1 605 ? 123.618 127.104 162.520 1.00 56.87 555 ALA A N 1
ATOM 2016 C CA . ALA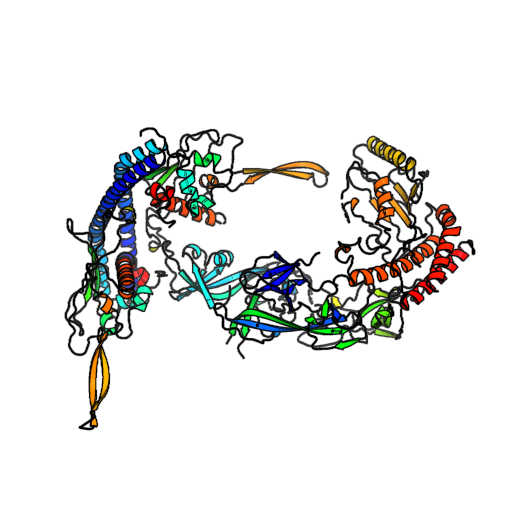 A 1 605 ? 124.623 127.555 163.467 1.00 56.87 555 ALA A CA 1
ATOM 2017 C C . ALA A 1 605 ? 124.201 127.203 164.882 1.00 56.87 555 ALA A C 1
ATOM 2018 O O . ALA A 1 605 ? 123.016 127.050 165.182 1.00 56.87 555 ALA A O 1
ATOM 2020 N N . ASP A 1 606 ? 125.198 127.078 165.750 1.00 59.15 556 ASP A N 1
ATOM 2021 C CA . ASP A 1 606 ? 124.984 126.858 167.172 1.00 59.15 556 ASP A CA 1
ATOM 2022 C C . ASP A 1 606 ? 124.901 128.206 167.872 1.00 59.15 556 ASP A C 1
ATOM 2023 O O . ASP A 1 606 ? 125.779 129.057 167.691 1.00 59.15 556 ASP A O 1
ATOM 2028 N N . VAL A 1 607 ? 123.853 128.399 168.666 1.00 55.85 557 VAL A N 1
ATOM 2029 C CA . VAL A 1 607 ? 123.611 129.657 169.359 1.00 55.85 557 VAL A CA 1
ATOM 2030 C C . VAL A 1 607 ? 123.555 129.383 170.854 1.00 55.85 557 VAL A C 1
ATOM 2031 O O . VAL A 1 607 ? 122.717 128.599 171.317 1.00 55.85 557 VAL A O 1
ATOM 2035 N N . MET A 1 608 ? 124.445 130.027 171.604 1.00 56.25 558 MET A N 1
ATOM 2036 C CA . MET A 1 608 ? 124.418 130.009 173.060 1.00 56.25 558 MET A CA 1
ATOM 2037 C C . MET A 1 608 ? 123.447 131.086 173.517 1.00 56.25 558 MET A C 1
ATOM 2038 O O . MET A 1 608 ? 123.718 132.279 173.352 1.00 56.25 558 MET A O 1
ATOM 2043 N N . TRP A 1 609 ? 122.317 130.673 174.075 1.00 52.65 559 TRP A N 1
ATOM 2044 C CA . TRP A 1 609 ? 121.308 131.631 174.487 1.00 52.65 559 TRP A CA 1
ATOM 2045 C C . TRP A 1 609 ? 121.644 132.211 175.859 1.00 52.65 559 TRP A C 1
ATOM 2046 O O . TRP A 1 609 ? 122.482 131.691 176.598 1.00 52.65 559 TRP A O 1
ATOM 2057 N N . GLN A 1 610 ? 120.971 133.314 176.193 1.00 55.17 560 GLN A N 1
ATOM 2058 C CA . GLN A 1 610 ? 121.263 134.001 177.445 1.00 55.17 560 GLN A CA 1
ATOM 2059 C C . GLN A 1 610 ? 120.998 133.106 178.644 1.00 55.17 560 GLN A C 1
ATOM 2060 O O . GLN A 1 610 ? 121.737 133.148 179.633 1.00 55.17 560 GLN A O 1
ATOM 2066 N N . ASP A 1 611 ? 119.958 132.282 178.576 1.00 57.97 561 ASP A N 1
ATOM 2067 C CA . ASP A 1 611 ? 119.645 131.386 179.680 1.00 57.97 561 ASP A CA 1
ATOM 2068 C C . ASP A 1 611 ? 120.751 130.358 179.861 1.00 57.97 561 ASP A C 1
ATOM 2069 O O . ASP A 1 611 ? 120.798 129.662 180.880 1.00 57.97 561 ASP A O 1
ATOM 2074 N N . GLY A 1 612 ? 121.642 130.253 178.880 1.00 58.53 562 GLY A N 1
ATOM 2075 C CA . GLY A 1 612 ? 122.770 129.356 178.959 1.00 58.53 562 GLY A CA 1
ATOM 2076 C C . GLY A 1 612 ? 122.622 128.069 178.182 1.00 58.53 562 GLY A C 1
ATOM 2077 O O . GLY A 1 612 ? 123.573 127.279 178.139 1.00 58.53 562 GLY A O 1
ATOM 2078 N N . SER A 1 613 ? 121.469 127.827 177.567 1.00 57.09 563 SER A N 1
ATOM 2079 C CA . SER A 1 613 ? 121.276 126.616 176.785 1.00 57.09 563 SER A CA 1
ATOM 2080 C C . SER A 1 613 ? 122.061 126.714 175.484 1.00 57.09 563 SER A C 1
ATOM 2081 O O . SER A 1 613 ? 121.962 127.711 174.762 1.00 57.09 563 SER A O 1
ATOM 2084 N N . VAL A 1 614 ? 122.842 125.680 175.189 1.00 54.03 564 VAL A N 1
ATOM 2085 C CA . VAL A 1 614 ? 123.623 125.604 173.960 1.00 54.03 564 VAL A CA 1
ATOM 2086 C C . VAL A 1 614 ? 122.850 124.729 172.987 1.00 54.03 564 VAL A C 1
ATOM 2087 O O . VAL A 1 614 ? 122.942 123.498 173.034 1.00 54.03 564 VAL A O 1
ATOM 2091 N N . GLU A 1 615 ? 122.090 125.360 172.101 1.00 55.73 565 GLU A N 1
ATOM 2092 C CA . GLU A 1 615 ? 121.276 124.661 171.119 1.00 55.73 565 GLU A CA 1
ATOM 2093 C C . GLU A 1 615 ? 122.045 124.575 169.810 1.00 55.73 565 GLU A C 1
ATOM 2094 O O . GLU A 1 615 ? 122.473 125.600 169.269 1.00 55.73 565 GLU A O 1
ATOM 2100 N N . CYS A 1 616 ? 122.217 123.357 169.306 1.00 60.29 566 CYS A N 1
ATOM 2101 C CA . CYS A 1 616 ? 123.035 123.098 168.133 1.00 60.29 566 CYS A CA 1
ATOM 2102 C C . CYS A 1 616 ? 122.160 122.775 166.930 1.00 60.29 566 CYS A C 1
ATOM 2103 O O . CYS A 1 616 ? 121.020 122.325 167.069 1.00 60.29 566 CYS A O 1
ATOM 2106 N N . ASN A 1 617 ? 122.714 123.011 165.742 1.00 57.85 567 ASN A N 1
ATOM 2107 C CA . ASN A 1 617 ? 122.033 122.741 164.480 1.00 57.85 567 ASN A CA 1
ATOM 2108 C C . ASN A 1 617 ? 120.707 123.500 164.401 1.00 57.85 567 ASN A C 1
ATOM 2109 O O . ASN A 1 617 ? 119.623 122.917 164.346 1.00 57.85 567 ASN A O 1
ATOM 2114 N N . ILE A 1 618 ? 120.814 124.825 164.399 1.00 56.54 568 ILE A N 1
ATOM 2115 C CA . ILE A 1 618 ? 119.667 125.707 164.238 1.00 56.54 568 ILE A CA 1
ATOM 2116 C C . ILE A 1 618 ? 119.727 126.300 162.843 1.00 56.54 568 ILE A C 1
ATOM 2117 O O . ILE A 1 618 ? 120.654 127.050 162.521 1.00 56.54 568 ILE A O 1
ATOM 2122 N N . ARG A 1 619 ? 118.745 125.973 162.014 1.00 61.47 569 ARG A N 1
ATOM 2123 C CA . ARG A 1 619 ? 118.661 126.600 160.707 1.00 61.47 569 ARG A CA 1
ATOM 2124 C C . ARG A 1 619 ? 118.557 128.105 160.882 1.00 61.47 569 ARG A C 1
ATOM 2125 O O . ARG A 1 619 ? 117.759 128.594 161.684 1.00 61.47 569 ARG A O 1
ATOM 2133 N N . SER A 1 620 ? 119.370 128.843 160.129 1.00 58.72 570 SER A N 1
ATOM 2134 C CA . SER A 1 620 ? 119.457 130.281 160.330 1.00 58.72 570 SER A CA 1
ATOM 2135 C C . SER A 1 620 ? 118.194 131.013 159.913 1.00 58.72 570 SER A C 1
ATOM 2136 O O . SER A 1 620 ? 118.065 132.203 160.214 1.00 58.72 570 SER A O 1
ATOM 2139 N N . ASN A 1 621 ? 117.270 130.350 159.225 1.00 60.57 571 ASN A N 1
ATOM 2140 C CA . ASN A 1 621 ? 116.004 130.990 158.910 1.00 60.57 571 ASN A CA 1
ATOM 2141 C C . ASN A 1 621 ? 115.096 131.106 160.125 1.00 60.57 571 ASN A C 1
ATOM 2142 O O . ASN A 1 621 ? 114.127 131.871 160.083 1.00 60.57 571 ASN A O 1
ATOM 2147 N N . ASP A 1 622 ? 115.380 130.371 161.196 1.00 65.09 572 ASP A N 1
ATOM 2148 C CA . ASP A 1 622 ? 114.684 130.521 162.466 1.00 65.09 572 ASP A CA 1
ATOM 2149 C C . ASP A 1 622 ? 115.423 131.445 163.427 1.00 65.09 572 ASP A C 1
ATOM 2150 O O . ASP A 1 622 ? 114.969 131.634 164.560 1.00 65.09 572 ASP A O 1
ATOM 2155 N N . LEU A 1 623 ? 116.548 132.014 163.000 1.00 57.71 573 LEU A N 1
ATOM 2156 C CA . LEU A 1 623 ? 117.346 132.920 163.809 1.00 57.71 573 LEU A CA 1
ATOM 2157 C C . LEU A 1 623 ? 117.558 134.201 163.024 1.00 57.71 573 LEU A C 1
ATOM 2158 O O . LEU A 1 623 ? 117.849 134.155 161.827 1.00 57.71 573 LEU A O 1
ATOM 2163 N N . PHE A 1 624 ? 117.412 135.352 163.682 1.00 63.41 574 PHE A N 1
ATOM 2164 C CA . PHE A 1 624 ? 117.749 136.580 162.975 1.00 63.41 574 PHE A CA 1
ATOM 2165 C C . PHE A 1 624 ? 118.647 137.454 163.837 1.00 63.41 574 PHE A C 1
ATOM 2166 O O . PHE A 1 624 ? 118.500 137.474 165.071 1.00 63.41 574 PHE A O 1
ATOM 2174 N N . PRO A 1 625 ? 119.575 138.185 163.220 1.00 65.82 575 PRO A N 1
ATOM 2175 C CA . PRO A 1 625 ? 120.603 138.883 163.995 1.00 65.82 575 PRO A CA 1
ATOM 2176 C C . PRO A 1 625 ? 120.036 140.092 164.718 1.00 65.82 575 PRO A C 1
ATOM 2177 O O . PRO A 1 625 ? 118.890 140.502 164.524 1.00 65.82 575 PRO A O 1
ATOM 2181 N N . VAL A 1 626 ? 120.876 140.668 165.571 1.00 65.99 576 VAL A N 1
ATOM 2182 C CA . VAL A 1 626 ? 120.544 141.874 166.311 1.00 65.99 576 VAL A CA 1
ATOM 2183 C C . VAL A 1 626 ? 121.533 142.943 165.877 1.00 65.99 576 VAL A C 1
ATOM 2184 O O . VAL A 1 626 ? 122.730 142.837 166.170 1.00 65.99 576 VAL A O 1
ATOM 2188 N N . HIS A 1 627 ? 121.042 143.971 165.186 1.00 76.19 577 HIS A N 1
ATOM 2189 C CA . HIS A 1 627 ? 121.922 145.066 164.797 1.00 76.19 577 HIS A CA 1
ATOM 2190 C C . HIS A 1 627 ? 122.324 145.919 165.991 1.00 76.19 577 HIS A C 1
ATOM 2191 O O . HIS A 1 627 ? 123.502 146.250 166.155 1.00 76.19 577 HIS A O 1
ATOM 2198 N N . HIS A 1 628 ? 121.364 146.296 166.826 1.00 78.86 578 HIS A N 1
ATOM 2199 C CA . HIS A 1 628 ? 121.594 147.275 167.883 1.00 78.86 578 HIS A CA 1
ATOM 2200 C C . HIS A 1 628 ? 121.246 146.662 169.237 1.00 78.86 578 HIS A C 1
ATOM 2201 O O . HIS A 1 628 ? 120.118 146.777 169.721 1.00 78.86 578 HIS A O 1
ATOM 2208 N N . LEU A 1 629 ? 122.235 146.017 169.846 1.00 68.66 579 LEU A N 1
ATOM 2209 C CA . LEU A 1 629 ? 122.086 145.446 171.176 1.00 68.66 579 LEU A CA 1
ATOM 2210 C C . LEU A 1 629 ? 122.310 146.519 172.231 1.00 68.66 579 LEU A C 1
ATOM 2211 O O . LEU A 1 629 ? 123.271 147.289 172.148 1.00 68.66 579 LEU A O 1
ATOM 2216 N N . ASP A 1 630 ? 121.427 146.570 173.227 1.00 73.59 580 ASP A N 1
ATOM 2217 C CA . ASP A 1 630 ? 121.626 147.497 174.331 1.00 73.59 580 ASP A CA 1
ATOM 2218 C C . ASP A 1 630 ? 122.940 147.193 175.036 1.00 73.59 580 ASP A C 1
ATOM 2219 O O . ASP A 1 630 ? 123.306 146.033 175.235 1.00 73.59 580 ASP A O 1
ATOM 2224 N N . ASN A 1 631 ? 123.647 148.253 175.426 1.00 73.98 581 ASN A N 1
ATOM 2225 C CA . ASN A 1 631 ? 124.990 148.093 175.967 1.00 73.98 581 ASN A CA 1
ATOM 2226 C C . ASN A 1 631 ? 125.015 147.238 177.223 1.00 73.98 581 ASN A C 1
ATOM 2227 O O . ASN A 1 631 ? 126.066 146.679 177.555 1.00 73.98 581 ASN A O 1
ATOM 2232 N N . ASN A 1 632 ? 123.895 147.120 177.928 1.00 71.62 582 ASN A N 1
ATOM 2233 C CA . ASN A 1 632 ? 123.871 146.400 179.192 1.00 71.62 582 ASN A CA 1
ATOM 2234 C C . ASN A 1 632 ? 123.580 144.914 179.034 1.00 71.62 582 ASN A C 1
ATOM 2235 O O . ASN A 1 632 ? 123.903 144.140 179.939 1.00 71.62 582 ASN A O 1
ATOM 2240 N N . GLU A 1 633 ? 122.989 144.492 177.921 1.00 67.26 583 GLU A N 1
ATOM 2241 C CA . GLU A 1 633 ? 122.718 143.076 177.711 1.00 67.26 583 GLU A CA 1
ATOM 2242 C C . GLU A 1 633 ? 124.014 142.286 177.724 1.00 67.26 583 GLU A C 1
ATOM 2243 O O . GLU A 1 633 ? 124.835 142.413 176.812 1.00 67.26 583 GLU A O 1
ATOM 2249 N N . PHE A 1 634 ? 124.197 141.466 178.751 1.00 61.21 584 PHE A N 1
ATOM 2250 C CA . PHE A 1 634 ? 125.371 140.614 178.873 1.00 61.21 584 PHE A CA 1
ATOM 2251 C C . PHE A 1 634 ? 124.999 139.192 178.489 1.00 61.21 584 PHE A C 1
ATOM 2252 O O . PHE A 1 634 ? 124.178 138.558 179.158 1.00 61.21 584 PHE A O 1
ATOM 2260 N N . CYS A 1 635 ? 125.570 138.725 177.482 1.00 55.54 585 CYS A N 1
ATOM 2261 C CA . CYS A 1 635 ? 125.460 137.326 177.141 1.00 55.54 585 CYS A CA 1
ATOM 2262 C C . CYS A 1 635 ? 126.400 136.508 178.012 1.00 55.54 585 CYS A C 1
ATOM 2263 O O . CYS A 1 635 ? 127.363 137.046 178.564 1.00 55.54 585 CYS A O 1
ATOM 2266 N N . PRO A 1 636 ? 126.162 135.211 178.166 1.00 55.62 586 PRO A N 1
ATOM 2267 C CA . PRO A 1 636 ? 127.075 134.395 178.970 1.00 55.62 586 PRO A CA 1
ATOM 2268 C C . PRO A 1 636 ? 128.499 134.475 178.458 1.00 55.62 586 PRO A C 1
ATOM 2269 O O . PRO A 1 636 ? 128.732 134.447 177.247 1.00 55.62 586 PRO A O 1
ATOM 2273 N N . GLY A 1 637 ? 129.456 134.581 179.371 1.00 57.99 587 GLY A N 1
ATOM 2274 C CA . GLY A 1 637 ? 130.859 134.649 179.025 1.00 57.99 587 GLY A CA 1
ATOM 2275 C C . GLY A 1 637 ? 131.459 136.035 179.073 1.00 57.99 587 GLY A C 1
ATOM 2276 O O . GLY A 1 637 ? 132.688 136.153 179.043 1.00 57.99 587 GLY A O 1
ATOM 2277 N N . ASP A 1 638 ? 130.647 137.087 179.144 1.00 59.41 588 ASP A N 1
ATOM 2278 C CA . ASP A 1 638 ? 131.195 138.432 179.234 1.00 59.41 588 ASP A CA 1
ATOM 2279 C C . ASP A 1 638 ? 131.956 138.611 180.539 1.00 59.41 588 ASP A C 1
ATOM 2280 O O . ASP A 1 638 ? 131.586 138.055 181.576 1.00 59.41 588 ASP A O 1
ATOM 2285 N N . PHE A 1 639 ? 133.027 139.397 180.479 1.00 60.06 589 PHE A N 1
ATOM 2286 C CA . PHE A 1 639 ? 133.798 139.779 181.656 1.00 60.06 589 PHE A CA 1
ATOM 2287 C C . PHE A 1 639 ? 133.303 141.143 182.108 1.00 60.06 589 PHE A C 1
ATOM 2288 O O . PHE A 1 639 ? 133.485 142.139 181.403 1.00 60.06 589 PHE A O 1
ATOM 2296 N N . VAL A 1 640 ? 132.679 141.190 183.281 1.00 61.10 590 VAL A N 1
ATOM 2297 C CA . VAL A 1 640 ? 132.001 142.389 183.744 1.00 61.10 590 VAL A CA 1
ATOM 2298 C C . VAL A 1 640 ? 132.390 142.682 185.184 1.00 61.10 590 VAL A C 1
ATOM 2299 O O . VAL A 1 640 ? 132.808 141.800 185.936 1.00 61.10 590 VAL A O 1
ATOM 2303 N N . VAL A 1 641 ? 132.221 143.947 185.562 1.00 63.19 591 VAL A N 1
ATOM 2304 C CA . VAL A 1 641 ? 132.636 144.470 186.857 1.00 63.19 591 VAL A CA 1
ATOM 2305 C C . VAL A 1 641 ? 131.456 145.170 187.513 1.00 63.19 591 VAL A C 1
ATOM 2306 O O . VAL A 1 641 ? 130.671 145.855 186.846 1.00 63.19 591 VAL A O 1
ATOM 2310 N N . ASP A 1 642 ? 131.338 144.992 188.826 1.00 68.56 592 ASP A N 1
ATOM 2311 C CA . ASP A 1 642 ? 130.324 145.693 189.595 1.00 68.56 592 ASP A CA 1
ATOM 2312 C C . ASP A 1 642 ? 130.556 147.190 189.479 1.00 68.56 592 ASP A C 1
ATOM 2313 O O . ASP A 1 642 ? 131.688 147.648 189.314 1.00 68.56 592 ASP A O 1
ATOM 2318 N N . LYS A 1 643 ? 129.474 147.958 189.555 1.00 71.36 593 LYS A N 1
ATOM 2319 C CA . LYS A 1 643 ? 129.543 149.388 189.292 1.00 71.36 593 LYS A CA 1
ATOM 2320 C C . LYS A 1 643 ? 128.700 150.182 190.282 1.00 71.36 593 LYS A C 1
ATOM 2321 O O . LYS A 1 643 ? 128.464 151.375 190.071 1.00 71.36 593 LYS A O 1
ATOM 2327 N N . ARG A 1 644 ? 128.256 149.554 191.365 1.00 79.68 594 ARG A N 1
ATOM 2328 C CA . ARG A 1 644 ? 127.370 150.230 192.296 1.00 79.68 594 ARG A CA 1
ATOM 2329 C C . ARG A 1 644 ? 128.098 151.368 193.005 1.00 79.68 594 ARG A C 1
ATOM 2330 O O . ARG A 1 644 ? 129.328 151.390 193.112 1.00 79.68 594 ARG A O 1
ATOM 2338 N N . VAL A 1 645 ? 127.309 152.327 193.495 1.00 91.01 595 VAL A N 1
ATOM 2339 C CA . VAL A 1 645 ? 127.874 153.548 194.063 1.00 91.01 595 VAL A CA 1
ATOM 2340 C C . VAL A 1 645 ? 128.820 153.224 195.210 1.00 91.01 595 VAL A C 1
ATOM 2341 O O . VAL A 1 645 ? 129.893 153.827 195.337 1.00 91.01 595 VAL A O 1
ATOM 2345 N N . GLN A 1 646 ? 128.449 152.271 196.055 1.00 87.92 596 GLN A N 1
ATOM 2346 C CA . GLN A 1 646 ? 129.206 151.986 197.267 1.00 87.92 596 GLN A CA 1
ATOM 2347 C C . GLN A 1 646 ? 129.857 150.614 197.266 1.00 87.92 596 GLN A C 1
ATOM 2348 O O . GLN A 1 646 ? 130.989 150.476 197.734 1.00 87.92 596 GLN A O 1
ATOM 2354 N N . SER A 1 647 ? 129.180 149.596 196.750 1.00 83.30 597 SER A N 1
ATOM 2355 C CA . SER A 1 647 ? 129.680 148.236 196.867 1.00 83.30 597 SER A CA 1
ATOM 2356 C C . SER A 1 647 ? 130.958 148.046 196.057 1.00 83.30 597 SER A C 1
ATOM 2357 O O . SER A 1 647 ? 131.182 148.703 195.036 1.00 83.30 597 SER A O 1
ATOM 2360 N N . CYS A 1 648 ? 131.803 147.135 196.534 1.00 81.39 598 CYS A N 1
ATOM 2361 C CA . CYS A 1 648 ? 132.979 146.673 195.808 1.00 81.39 598 CYS A CA 1
ATOM 2362 C C . CYS A 1 648 ? 133.950 147.808 195.500 1.00 81.39 598 CYS A C 1
ATOM 2363 O O . CYS A 1 648 ? 134.155 148.145 194.327 1.00 81.39 598 CYS A O 1
ATOM 2366 N N . PRO A 1 649 ? 134.565 148.421 196.513 1.00 75.10 599 PRO A N 1
ATOM 2367 C CA . PRO A 1 649 ? 135.635 149.390 196.227 1.00 75.10 599 PRO A CA 1
ATOM 2368 C C . PRO A 1 649 ? 136.827 148.770 195.521 1.00 75.10 599 PRO A C 1
ATOM 2369 O O . PRO A 1 649 ? 137.493 149.450 194.731 1.00 75.10 599 PRO A O 1
ATOM 2373 N N . ASP A 1 650 ? 137.111 147.500 195.777 1.00 75.66 600 ASP A N 1
ATOM 2374 C CA . ASP A 1 650 ? 138.287 146.866 195.201 1.00 75.66 600 ASP A CA 1
ATOM 2375 C C . ASP A 1 650 ? 138.170 146.827 193.679 1.00 75.66 600 ASP A C 1
ATOM 2376 O O . ASP A 1 650 ? 137.156 146.348 193.154 1.00 75.66 600 ASP A O 1
ATOM 2381 N N . PRO A 1 651 ? 139.172 147.315 192.937 1.00 71.43 601 PRO A N 1
ATOM 2382 C CA . PRO A 1 651 ? 139.116 147.193 191.472 1.00 71.43 601 PRO A CA 1
ATOM 2383 C C . PRO A 1 651 ? 139.574 145.844 190.946 1.00 71.43 601 PRO A C 1
ATOM 2384 O O . PRO A 1 651 ? 139.241 145.505 189.803 1.00 71.43 601 PRO A O 1
ATOM 2388 N N . ALA A 1 652 ? 140.324 145.066 191.730 1.00 70.91 602 ALA A N 1
ATOM 2389 C CA . ALA A 1 652 ? 140.758 143.746 191.291 1.00 70.91 602 ALA A CA 1
ATOM 2390 C C . ALA A 1 652 ? 139.613 142.749 191.213 1.00 70.91 602 ALA A C 1
ATOM 2391 O O . ALA A 1 652 ? 139.783 141.687 190.607 1.00 70.91 602 ALA A O 1
ATOM 2393 N N . VAL A 1 653 ? 138.467 143.060 191.808 1.00 72.01 603 VAL A N 1
ATOM 2394 C CA . VAL A 1 653 ? 137.308 142.175 191.766 1.00 72.01 603 VAL A CA 1
ATOM 2395 C C . VAL A 1 653 ? 136.615 142.348 190.423 1.00 72.01 603 VAL A C 1
ATOM 2396 O O . VAL A 1 653 ? 136.185 143.453 190.074 1.00 72.01 603 VAL A O 1
ATOM 2400 N N . TYR A 1 654 ? 136.498 141.259 189.671 1.00 70.10 604 TYR A N 1
ATOM 2401 C CA . TYR A 1 654 ? 135.823 141.274 188.382 1.00 70.10 604 TYR A CA 1
ATOM 2402 C C . TYR A 1 654 ? 134.830 140.121 188.343 1.00 70.10 604 TYR A C 1
ATOM 2403 O O . TYR A 1 654 ? 134.795 139.278 189.242 1.00 70.10 604 TYR A O 1
ATOM 2412 N N . GLY A 1 655 ? 134.000 140.097 187.312 1.00 66.51 605 GLY A N 1
ATOM 2413 C CA . GLY A 1 655 ? 132.932 139.117 187.237 1.00 66.51 605 GLY A CA 1
ATOM 2414 C C . GLY A 1 655 ? 132.751 138.597 185.832 1.00 66.51 605 GLY A C 1
ATOM 2415 O O . GLY A 1 655 ? 133.030 139.292 184.850 1.00 66.51 605 GLY A O 1
ATOM 2416 N N . VAL A 1 656 ? 132.280 137.358 185.740 1.00 62.99 606 VAL A N 1
ATOM 2417 C CA . VAL A 1 656 ? 131.927 136.735 184.470 1.00 62.99 606 VAL A CA 1
ATOM 2418 C C . VAL A 1 656 ? 130.493 136.234 184.564 1.00 62.99 606 VAL A C 1
ATOM 2419 O O . VAL A 1 656 ? 130.136 135.537 185.518 1.00 62.99 606 VAL A O 1
ATOM 2423 N N . VAL A 1 657 ? 129.675 136.600 183.586 1.00 59.77 607 VAL A N 1
ATOM 2424 C CA . VAL A 1 657 ? 128.242 136.332 183.647 1.00 59.77 607 VAL A CA 1
ATOM 2425 C C . VAL A 1 657 ? 127.962 134.925 183.143 1.00 59.77 607 VAL A C 1
ATOM 2426 O O . VAL A 1 657 ? 128.688 134.397 182.294 1.00 59.77 607 VAL A O 1
ATOM 2430 N N . GLN A 1 658 ? 126.899 134.309 183.667 1.00 62.84 608 GLN A N 1
ATOM 2431 C CA . GLN A 1 658 ? 126.534 132.948 183.301 1.00 62.84 608 GLN A CA 1
ATOM 2432 C C . GLN A 1 658 ? 125.118 132.797 182.782 1.00 62.84 608 GLN A C 1
ATOM 2433 O O . GLN A 1 658 ? 124.859 131.851 182.032 1.00 62.84 608 GLN A O 1
ATOM 2439 N N . SER A 1 659 ? 124.200 133.681 183.147 1.00 61.84 609 SER A N 1
ATOM 2440 C CA . SER A 1 659 ? 122.875 133.636 182.553 1.00 61.84 609 SER A CA 1
ATOM 2441 C C . SER A 1 659 ? 122.134 134.910 182.910 1.00 61.84 609 SER A C 1
ATOM 2442 O O . SER A 1 659 ? 122.296 135.452 184.006 1.00 61.84 609 SER A O 1
ATOM 2445 N N . GLY A 1 660 ? 121.328 135.382 181.967 1.00 66.77 610 GLY A N 1
ATOM 2446 C CA . GLY A 1 660 ? 120.462 136.512 182.215 1.00 66.77 610 GLY A CA 1
ATOM 2447 C C . GLY A 1 660 ? 119.064 136.262 181.700 1.00 66.77 610 GLY A C 1
ATOM 2448 O O . GLY A 1 660 ? 118.862 136.089 180.495 1.00 66.77 610 GLY A O 1
ATOM 2449 N N . ASP A 1 661 ? 118.088 136.238 182.599 1.00 70.71 611 ASP A N 1
ATOM 2450 C CA . ASP A 1 661 ? 116.694 136.140 182.191 1.00 70.71 611 ASP A CA 1
ATOM 2451 C C . ASP A 1 661 ? 116.309 137.431 181.482 1.00 70.71 611 ASP A C 1
ATOM 2452 O O . ASP A 1 661 ? 116.156 138.476 182.120 1.00 70.71 611 ASP A O 1
ATOM 2457 N N . HIS A 1 662 ? 116.158 137.361 180.159 1.00 68.38 612 HIS A N 1
ATOM 2458 C CA . HIS A 1 662 ? 115.946 138.567 179.367 1.00 68.38 612 HIS A CA 1
ATOM 2459 C C . HIS A 1 662 ? 114.810 139.402 179.932 1.00 68.38 612 HIS A C 1
ATOM 2460 O O . HIS A 1 662 ? 114.957 140.610 180.149 1.00 68.38 612 HIS A O 1
ATOM 2467 N N . ILE A 1 663 ? 113.662 138.772 180.183 1.00 70.16 613 ILE A N 1
ATOM 2468 C CA . ILE A 1 663 ? 112.523 139.515 180.708 1.00 70.16 613 ILE A CA 1
ATOM 2469 C C . ILE A 1 663 ? 112.844 140.063 182.088 1.00 70.16 613 ILE A C 1
ATOM 2470 O O . ILE A 1 663 ? 112.404 141.161 182.447 1.00 70.16 613 ILE A O 1
ATOM 2475 N N . GLY A 1 664 ? 113.611 139.316 182.883 1.00 74.41 614 GLY A N 1
ATOM 2476 C CA . GLY A 1 664 ? 113.930 139.756 184.227 1.00 74.41 614 GLY A CA 1
ATOM 2477 C C . GLY A 1 664 ? 114.944 140.874 184.302 1.00 74.41 614 GLY A C 1
ATOM 2478 O O . GLY A 1 664 ? 114.966 141.605 185.297 1.00 74.41 614 GLY A O 1
ATOM 2479 N N . ARG A 1 665 ? 115.785 141.028 183.280 1.00 76.00 615 ARG A N 1
ATOM 2480 C CA . ARG A 1 665 ? 116.824 142.055 183.282 1.00 76.00 615 ARG A CA 1
ATOM 2481 C C . ARG A 1 665 ? 117.785 141.869 184.452 1.00 76.00 615 ARG A C 1
ATOM 2482 O O . ARG A 1 665 ? 118.498 142.794 184.841 1.00 76.00 615 ARG A O 1
ATOM 2490 N N . THR A 1 666 ? 117.813 140.668 185.023 1.00 75.80 616 THR A N 1
ATOM 2491 C CA . THR A 1 666 ? 118.725 140.321 186.104 1.00 75.80 616 THR A CA 1
ATOM 2492 C C . THR A 1 666 ? 119.673 139.239 185.613 1.00 75.80 616 THR A C 1
ATOM 2493 O O . THR A 1 666 ? 119.228 138.193 185.130 1.00 75.80 616 THR A O 1
ATOM 2497 N N . CYS A 1 667 ? 120.971 139.489 185.739 1.00 67.65 617 CYS A N 1
ATOM 2498 C CA . CYS A 1 667 ? 121.996 138.573 185.267 1.00 67.65 617 CYS A CA 1
ATOM 2499 C C . CYS A 1 667 ? 122.755 138.000 186.450 1.00 67.65 617 CYS A C 1
ATOM 2500 O O . CYS A 1 667 ? 123.152 138.734 187.358 1.00 67.65 617 CYS A O 1
ATOM 2503 N N . MET A 1 668 ? 122.948 136.687 186.439 1.00 66.15 618 MET A N 1
ATOM 2504 C CA . MET A 1 668 ? 123.766 136.027 187.442 1.00 66.15 618 MET A CA 1
ATOM 2505 C C . MET A 1 668 ? 125.217 136.051 186.984 1.00 66.15 618 MET A C 1
ATOM 2506 O O . MET A 1 668 ? 125.523 135.685 185.844 1.00 66.15 618 MET A O 1
ATOM 2511 N N . VAL A 1 669 ? 126.104 136.499 187.867 1.00 62.92 619 VAL A N 1
ATOM 2512 C CA . VAL A 1 669 ? 127.514 136.676 187.553 1.00 62.92 619 VAL A CA 1
ATOM 2513 C C . VAL A 1 669 ? 128.342 136.066 188.669 1.00 62.92 619 VAL A C 1
ATOM 2514 O O . VAL A 1 669 ? 128.020 136.228 189.851 1.00 62.92 619 VAL A O 1
ATOM 2518 N N . LYS A 1 670 ? 129.404 135.360 188.298 1.00 65.26 620 LYS A N 1
ATOM 2519 C CA . LYS A 1 670 ? 130.349 134.826 189.266 1.00 65.26 620 LYS A CA 1
ATOM 2520 C C . LYS A 1 670 ? 131.457 135.848 189.468 1.00 65.26 620 LYS A C 1
ATOM 2521 O O . LYS A 1 670 ? 132.053 136.326 188.495 1.00 65.26 620 LYS A O 1
ATOM 2527 N N . TRP A 1 671 ? 131.723 136.178 190.726 1.00 66.49 621 TRP A N 1
ATOM 2528 C CA . TRP A 1 671 ? 132.748 137.144 191.083 1.00 66.49 621 TRP A CA 1
ATOM 2529 C C . TRP A 1 671 ? 134.052 136.412 191.367 1.00 66.49 621 TRP A C 1
ATOM 2530 O O . TRP A 1 671 ? 134.106 135.554 192.259 1.00 66.49 621 TRP A O 1
ATOM 2541 N N . PHE A 1 672 ? 135.085 136.761 190.604 1.00 72.56 622 PHE A N 1
ATOM 2542 C CA . PHE A 1 672 ? 136.450 136.294 190.766 1.00 72.56 622 PHE A CA 1
ATOM 2543 C C . PHE A 1 672 ? 137.364 137.467 191.091 1.00 72.56 622 PHE A C 1
ATOM 2544 O O . PHE A 1 672 ? 137.010 138.637 190.906 1.00 72.56 622 PHE A O 1
ATOM 2552 N N . LYS A 1 673 ? 138.559 137.132 191.568 1.00 74.06 623 LYS A N 1
ATOM 2553 C CA . LYS A 1 673 ? 139.636 138.098 191.701 1.00 74.06 623 LYS A CA 1
ATOM 2554 C C . LYS A 1 673 ? 140.952 137.359 191.530 1.00 74.06 623 LYS A C 1
ATOM 2555 O O . LYS A 1 673 ? 141.031 136.142 191.714 1.00 74.06 623 LYS A O 1
ATOM 2561 N N . LEU A 1 674 ? 141.989 138.108 191.175 1.00 78.56 624 LEU A N 1
ATOM 2562 C CA . LEU A 1 674 ? 143.300 137.519 190.961 1.00 78.56 624 LEU A CA 1
ATOM 2563 C C . LEU A 1 674 ? 144.029 137.353 192.286 1.00 78.56 624 LEU A C 1
ATOM 2564 O O . LEU A 1 674 ? 144.024 138.250 193.133 1.00 78.56 624 LEU A O 1
ATOM 2569 N N . ARG A 1 675 ? 144.655 136.197 192.463 1.00 89.19 625 ARG A N 1
ATOM 2570 C CA . ARG A 1 675 ? 145.485 135.983 193.636 1.00 89.19 625 ARG A CA 1
ATOM 2571 C C . ARG A 1 675 ? 146.652 136.970 193.622 1.00 89.19 625 ARG A C 1
ATOM 2572 O O . ARG A 1 675 ? 147.227 137.233 192.561 1.00 89.19 625 ARG A O 1
ATOM 2580 N N . PRO A 1 676 ? 147.024 137.538 194.773 1.00 92.42 626 PRO A N 1
ATOM 2581 C CA . PRO A 1 676 ? 148.159 138.474 194.771 1.00 92.42 626 PRO A CA 1
ATOM 2582 C C . PRO A 1 676 ? 149.437 137.867 194.225 1.00 92.42 626 PRO A C 1
ATOM 2583 O O . PRO A 1 676 ? 150.235 138.582 193.605 1.00 92.42 626 PRO A O 1
ATOM 2587 N N . SER A 1 677 ? 149.657 136.572 194.433 1.00 94.14 627 SER A N 1
ATOM 2588 C CA . SER A 1 677 ? 150.855 135.896 193.963 1.00 94.14 627 SER A CA 1
ATOM 2589 C C . SER A 1 677 ? 150.465 134.678 193.141 1.00 94.14 627 SER A C 1
ATOM 2590 O O . SER A 1 677 ? 149.436 134.043 193.389 1.00 94.14 627 SER A O 1
ATOM 2593 N N . GLY A 1 678 ? 151.300 134.359 192.156 1.00 94.12 628 GLY A N 1
ATOM 2594 C CA . GLY A 1 678 ? 151.058 133.219 191.297 1.00 94.12 628 GLY A CA 1
ATOM 2595 C C . GLY A 1 678 ? 149.988 133.487 190.260 1.00 94.12 628 GLY A C 1
ATOM 2596 O O . GLY A 1 678 ? 149.059 134.264 190.502 1.00 94.12 628 GLY A O 1
ATOM 2597 N N . ASP A 1 679 ? 150.107 132.846 189.096 1.00 94.10 629 ASP A N 1
ATOM 2598 C CA . ASP A 1 679 ? 149.131 133.000 188.019 1.00 94.10 629 ASP A CA 1
ATOM 2599 C C . ASP A 1 679 ? 147.883 132.164 188.317 1.00 94.10 629 ASP A C 1
ATOM 2600 O O . ASP A 1 679 ? 147.550 131.202 187.626 1.00 94.10 629 ASP A O 1
ATOM 2605 N N . ASP A 1 680 ? 147.189 132.560 189.382 1.00 89.57 630 ASP A N 1
ATOM 2606 C CA . ASP A 1 680 ? 145.989 131.878 189.839 1.00 89.57 630 ASP A CA 1
ATOM 2607 C C . ASP A 1 680 ? 144.901 132.905 190.116 1.00 89.57 630 ASP A C 1
ATOM 2608 O O . ASP A 1 680 ? 145.162 134.107 190.213 1.00 89.57 630 ASP A O 1
ATOM 2613 N N . VAL A 1 681 ? 143.671 132.414 190.241 1.00 80.22 631 VAL A N 1
ATOM 2614 C CA . VAL A 1 681 ? 142.509 133.259 190.473 1.00 80.22 631 VAL A CA 1
ATOM 2615 C C . VAL A 1 681 ? 141.801 132.780 191.731 1.00 80.22 631 VAL A C 1
ATOM 2616 O O . VAL A 1 681 ? 141.814 131.591 192.061 1.00 80.22 631 VAL A O 1
ATOM 2620 N N . GLU A 1 682 ? 141.179 133.721 192.435 1.00 79.29 632 GLU A N 1
ATOM 2621 C CA . GLU A 1 682 ? 140.458 133.444 193.669 1.00 79.29 632 GLU A CA 1
ATOM 2622 C C . GLU A 1 682 ? 138.974 133.680 193.434 1.00 79.29 632 GLU A C 1
ATOM 2623 O O . GLU A 1 682 ? 138.580 134.751 192.959 1.00 79.29 632 GLU A O 1
ATOM 2629 N N . LEU A 1 683 ? 138.157 132.683 193.764 1.00 72.74 633 LEU A N 1
ATOM 2630 C CA . LEU A 1 683 ? 136.717 132.775 193.560 1.00 72.74 633 LEU A CA 1
ATOM 2631 C C . LEU A 1 683 ? 136.080 133.543 194.709 1.00 72.74 633 LEU A C 1
ATOM 2632 O O . LEU A 1 683 ? 136.089 133.083 195.855 1.00 72.74 633 LEU A O 1
ATOM 2637 N N . ILE A 1 684 ? 135.528 134.715 194.400 1.00 72.23 634 ILE A N 1
ATOM 2638 C CA . ILE A 1 684 ? 134.829 135.494 195.413 1.00 72.23 634 ILE A CA 1
ATOM 2639 C C . ILE A 1 684 ? 133.482 134.869 195.728 1.00 72.23 634 ILE A C 1
ATOM 2640 O O . ILE A 1 684 ? 133.173 134.576 196.888 1.00 72.23 634 ILE A O 1
ATOM 2645 N N . GLY A 1 685 ? 132.660 134.652 194.710 1.00 68.47 635 GLY A N 1
ATOM 2646 C CA . GLY A 1 685 ? 131.321 134.166 194.988 1.00 68.47 635 GLY A CA 1
ATOM 2647 C C . GLY A 1 685 ? 130.540 133.909 193.723 1.00 68.47 635 GLY A C 1
ATOM 2648 O O . GLY A 1 685 ? 131.025 134.115 192.608 1.00 68.47 635 GLY A O 1
ATOM 2649 N N . GLU A 1 686 ? 129.302 133.461 193.924 1.00 70.19 636 GLU A N 1
ATOM 2650 C CA . GLU A 1 686 ? 128.401 133.063 192.851 1.00 70.19 636 GLU A CA 1
ATOM 2651 C C . GLU A 1 686 ? 127.106 133.855 192.920 1.00 70.19 636 GLU A C 1
ATOM 2652 O O . GLU A 1 686 ? 126.015 133.311 192.727 1.00 70.19 636 GLU A O 1
ATOM 2658 N N . GLU A 1 687 ? 127.199 135.151 193.198 1.00 68.36 637 GLU A N 1
ATOM 2659 C CA . GLU A 1 687 ? 125.998 135.955 193.372 1.00 68.36 637 GLU A CA 1
ATOM 2660 C C . GLU A 1 687 ? 125.123 135.889 192.128 1.00 68.36 637 GLU A C 1
ATOM 2661 O O . GLU A 1 687 ? 125.609 135.999 191.000 1.00 68.36 637 GLU A O 1
ATOM 2667 N N . GLU A 1 688 ? 123.822 135.708 192.341 1.00 71.47 638 GLU A N 1
ATOM 2668 C CA . GLU A 1 688 ? 122.849 135.618 191.262 1.00 71.47 638 GLU A CA 1
ATOM 2669 C C . GLU A 1 688 ? 121.748 136.643 191.490 1.00 71.47 638 GLU A C 1
ATOM 2670 O O . GLU A 1 688 ? 121.595 137.189 192.584 1.00 71.47 638 GLU A O 1
ATOM 2676 N N . ASP A 1 689 ? 120.978 136.897 190.435 1.00 73.52 639 ASP A N 1
ATOM 2677 C CA . ASP A 1 689 ? 119.941 137.927 190.456 1.00 73.52 639 ASP A CA 1
ATOM 2678 C C . ASP A 1 689 ? 120.559 139.305 190.670 1.00 73.52 639 ASP A C 1
ATOM 2679 O O . ASP A 1 689 ? 120.228 140.020 191.617 1.00 73.52 639 ASP A O 1
ATOM 2684 N N . VAL A 1 690 ? 121.476 139.673 189.780 1.00 68.25 640 VAL A N 1
ATOM 2685 C CA . VAL A 1 690 ? 122.184 140.945 189.842 1.00 68.25 640 VAL A CA 1
ATOM 2686 C C . VAL A 1 690 ? 121.708 141.811 188.689 1.00 68.25 640 VAL A C 1
ATOM 2687 O O . VAL A 1 690 ? 121.693 141.365 187.536 1.00 68.25 640 VAL A O 1
ATOM 2691 N N . SER A 1 691 ? 121.315 143.043 188.998 1.00 74.09 641 SER A N 1
ATOM 2692 C CA . SER A 1 691 ? 120.878 143.964 187.960 1.00 74.09 641 SER A CA 1
ATOM 2693 C C . SER A 1 691 ? 121.996 144.194 186.956 1.00 74.09 641 SER A C 1
ATOM 2694 O O . SER A 1 691 ? 123.129 144.507 187.328 1.00 74.09 641 SER A O 1
ATOM 2697 N N . VAL A 1 692 ? 121.670 144.040 185.673 1.00 71.10 642 VAL A N 1
ATOM 2698 C CA . VAL A 1 692 ? 122.632 144.375 184.633 1.00 71.10 642 VAL A CA 1
ATOM 2699 C C . VAL A 1 692 ? 122.984 145.850 184.702 1.00 71.10 642 VAL A C 1
ATOM 2700 O O . VAL A 1 692 ? 124.093 146.253 184.329 1.00 71.10 642 VAL A O 1
ATOM 2704 N N . TYR A 1 693 ? 122.052 146.679 185.176 1.00 76.90 643 TYR A N 1
ATOM 2705 C CA . TYR A 1 693 ? 122.323 148.105 185.305 1.00 76.90 643 TYR A CA 1
ATOM 2706 C C . TYR A 1 693 ? 123.438 148.379 186.304 1.00 76.90 643 TYR A C 1
ATOM 2707 O O . TYR A 1 693 ? 124.128 149.399 186.197 1.00 76.90 643 TYR A O 1
ATOM 2716 N N . ASP A 1 694 ? 123.627 147.493 187.276 1.00 77.22 644 ASP A N 1
ATOM 2717 C CA . ASP A 1 694 ? 124.711 147.603 188.240 1.00 77.22 644 ASP A CA 1
ATOM 2718 C C . ASP A 1 694 ? 125.983 146.913 187.771 1.00 77.22 644 ASP A C 1
ATOM 2719 O O . ASP A 1 694 ? 126.954 146.850 188.531 1.00 77.22 644 ASP A O 1
ATOM 2724 N N . ILE A 1 695 ? 125.998 146.396 186.548 1.00 65.20 645 ILE A N 1
ATOM 2725 C CA . ILE A 1 695 ? 127.141 145.686 185.994 1.00 65.20 645 ILE A CA 1
ATOM 2726 C C . ILE A 1 695 ? 127.617 146.440 184.760 1.00 65.20 645 ILE A C 1
ATOM 2727 O O . ILE A 1 695 ? 126.813 147.025 184.028 1.00 65.20 645 ILE A O 1
ATOM 2732 N N . ALA A 1 696 ? 128.932 146.434 184.532 1.00 62.87 646 ALA A N 1
ATOM 2733 C CA . ALA A 1 696 ? 129.502 147.140 183.391 1.00 62.87 646 ALA A CA 1
ATOM 2734 C C . ALA A 1 696 ? 130.563 146.281 182.723 1.00 62.87 646 ALA A C 1
ATOM 2735 O O . ALA A 1 696 ? 131.275 145.528 183.383 1.00 62.87 646 ALA A O 1
ATOM 2737 N N . ASP A 1 697 ? 130.677 146.417 181.404 1.00 57.99 647 ASP A N 1
ATOM 2738 C CA . ASP A 1 697 ? 131.687 145.670 180.668 1.00 57.99 647 ASP A CA 1
ATOM 2739 C C . ASP A 1 697 ? 133.066 145.969 181.229 1.00 57.99 647 ASP A C 1
ATOM 2740 O O . ASP A 1 697 ? 133.425 147.130 181.444 1.00 57.99 647 ASP A O 1
ATOM 2745 N N . HIS A 1 698 ? 133.837 144.923 181.464 1.00 60.75 648 HIS A N 1
ATOM 2746 C CA . HIS A 1 698 ? 135.167 145.100 182.022 1.00 60.75 648 HIS A CA 1
ATOM 2747 C C . HIS A 1 698 ? 136.023 145.898 181.043 1.00 60.75 648 HIS A C 1
ATOM 2748 O O . HIS A 1 698 ? 136.023 145.595 179.842 1.00 60.75 648 HIS A O 1
ATOM 2755 N N . PRO A 1 699 ? 136.755 146.919 181.500 1.00 57.70 649 PRO A N 1
ATOM 2756 C CA . PRO A 1 699 ? 137.515 147.736 180.539 1.00 57.70 649 PRO A CA 1
ATOM 2757 C C . PRO A 1 699 ? 138.466 146.917 179.690 1.00 57.70 649 PRO A C 1
ATOM 2758 O O . PRO A 1 699 ? 138.592 147.168 178.486 1.00 57.70 649 PRO A O 1
ATOM 2762 N N . ASP A 1 700 ? 139.140 145.948 180.288 1.00 61.15 650 ASP A N 1
ATOM 2763 C CA . ASP A 1 700 ? 139.929 144.954 179.582 1.00 61.15 650 ASP A CA 1
ATOM 2764 C C . ASP A 1 700 ? 139.230 143.603 179.675 1.00 61.15 650 ASP A C 1
ATOM 2765 O O . ASP A 1 700 ? 138.136 143.479 180.228 1.00 61.15 650 ASP A O 1
ATOM 2770 N N . PHE A 1 701 ? 139.875 142.581 179.119 1.00 62.09 651 PHE A N 1
ATOM 2771 C CA . PHE A 1 701 ? 139.395 141.206 179.217 1.00 62.09 651 PHE A CA 1
ATOM 2772 C C . PHE A 1 701 ? 138.088 140.995 178.452 1.00 62.09 651 PHE A C 1
ATOM 2773 O O . PHE A 1 701 ? 137.141 140.409 178.976 1.00 62.09 651 PHE A O 1
ATOM 2781 N N . ARG A 1 702 ? 138.029 141.462 177.208 1.00 60.24 652 ARG A N 1
ATOM 2782 C CA . ARG A 1 702 ? 136.922 141.138 176.317 1.00 60.24 652 ARG A CA 1
ATOM 2783 C C . ARG A 1 702 ? 137.324 139.957 175.444 1.00 60.24 652 ARG A C 1
ATOM 2784 O O . ARG A 1 702 ? 138.304 140.039 174.697 1.00 60.24 652 ARG A O 1
ATOM 2792 N N . PHE A 1 703 ? 136.571 138.861 175.535 1.00 58.93 653 PHE A N 1
ATOM 2793 C CA . PHE A 1 703 ? 136.831 137.649 174.757 1.00 58.93 653 PHE A CA 1
ATOM 2794 C C . PHE A 1 703 ? 135.506 137.118 174.219 1.00 58.93 653 PHE A C 1
ATOM 2795 O O . PHE A 1 703 ? 134.818 136.342 174.886 1.00 58.93 653 PHE A O 1
ATOM 2803 N N . ARG A 1 704 ? 135.157 137.531 173.006 1.00 58.98 654 ARG A N 1
ATOM 2804 C CA . ARG A 1 704 ? 133.991 136.987 172.336 1.00 58.98 654 ARG A CA 1
ATOM 2805 C C . ARG A 1 704 ? 134.321 135.610 171.770 1.00 58.98 654 ARG A C 1
ATOM 2806 O O . ARG A 1 704 ? 135.375 135.029 172.044 1.00 58.98 654 ARG A O 1
ATOM 2814 N N . THR A 1 705 ? 133.403 135.081 170.968 1.00 60.98 655 THR A N 1
ATOM 2815 C CA . THR A 1 705 ? 133.619 133.773 170.371 1.00 60.98 655 THR A CA 1
ATOM 2816 C C . THR A 1 705 ? 134.470 133.893 169.112 1.00 60.98 655 THR A C 1
ATOM 2817 O O . THR A 1 705 ? 134.303 134.818 168.313 1.00 60.98 655 THR A O 1
ATOM 2821 N N . THR A 1 706 ? 135.403 132.952 168.961 1.00 63.89 656 THR A N 1
ATOM 2822 C CA . THR A 1 706 ? 136.290 132.851 167.801 1.00 63.89 656 THR A CA 1
ATOM 2823 C C . THR A 1 706 ? 136.998 134.169 167.480 1.00 63.89 656 THR A C 1
ATOM 2824 O O . THR A 1 706 ? 137.109 134.558 166.315 1.00 63.89 656 THR A O 1
ATOM 2828 N N . ASP A 1 707 ? 137.491 134.862 168.504 1.00 61.52 657 ASP A N 1
ATOM 2829 C CA . ASP A 1 707 ? 138.483 135.907 168.298 1.00 61.52 657 ASP A CA 1
ATOM 2830 C C . ASP A 1 707 ? 139.884 135.316 168.331 1.00 61.52 657 ASP A C 1
ATOM 2831 O O . ASP A 1 707 ? 140.134 134.294 168.973 1.00 61.52 657 ASP A O 1
ATOM 2836 N N . ILE A 1 708 ? 140.798 135.974 167.628 1.00 64.49 658 ILE A N 1
ATOM 2837 C CA . ILE A 1 708 ? 142.203 135.589 167.614 1.00 64.49 658 ILE A CA 1
ATOM 2838 C C . ILE A 1 708 ? 142.906 136.369 168.713 1.00 64.49 658 ILE A C 1
ATOM 2839 O O . ILE A 1 708 ? 142.804 137.598 168.770 1.00 64.49 658 ILE A O 1
ATOM 2844 N N . VAL A 1 709 ? 143.621 135.667 169.581 1.00 61.43 659 VAL A N 1
ATOM 2845 C CA . VAL A 1 709 ? 144.264 136.290 170.727 1.00 61.43 659 VAL A CA 1
ATOM 2846 C C . VAL A 1 709 ? 145.731 135.898 170.759 1.00 61.43 659 VAL A C 1
ATOM 2847 O O . VAL A 1 709 ? 146.137 134.870 170.206 1.00 61.43 659 VAL A O 1
ATOM 2851 N N . ILE A 1 710 ? 146.530 136.734 171.418 1.00 65.16 660 ILE A N 1
ATOM 2852 C CA . ILE A 1 710 ? 147.965 136.535 171.566 1.00 65.16 660 ILE A CA 1
ATOM 2853 C C . ILE A 1 710 ? 148.275 136.382 173.045 1.00 65.16 660 ILE A C 1
ATOM 2854 O O . ILE A 1 710 ? 147.645 137.012 173.900 1.00 65.16 660 ILE A O 1
ATOM 2859 N N . ARG A 1 711 ? 149.250 135.535 173.348 1.00 72.61 661 ARG A N 1
ATOM 2860 C CA . ARG A 1 711 ? 149.651 135.299 174.726 1.00 72.61 661 ARG A CA 1
ATOM 2861 C C . ARG A 1 711 ? 150.596 136.397 175.188 1.00 72.61 661 ARG A C 1
ATOM 2862 O O . ARG A 1 711 ? 151.533 136.767 174.475 1.00 72.61 661 ARG A O 1
ATOM 2870 N N . ILE A 1 712 ? 150.345 136.914 176.384 1.00 68.92 662 ILE A N 1
ATOM 2871 C CA . ILE A 1 712 ? 151.219 137.918 176.976 1.00 68.92 662 ILE A CA 1
ATOM 2872 C C . ILE A 1 712 ? 152.318 137.211 177.754 1.00 68.92 662 ILE A C 1
ATOM 2873 O O . ILE A 1 712 ? 152.043 136.361 178.608 1.00 68.92 662 ILE A O 1
ATOM 2878 N N . GLY A 1 713 ? 153.566 137.556 177.455 1.00 75.51 663 GLY A N 1
ATOM 2879 C CA . GLY A 1 713 ? 154.706 136.947 178.115 1.00 75.51 663 GLY A CA 1
ATOM 2880 C C . GLY A 1 713 ? 154.731 137.216 179.607 1.00 75.51 663 GLY A C 1
ATOM 2881 O O . GLY A 1 713 ? 154.756 138.368 180.040 1.00 75.51 663 GLY A O 1
ATOM 2882 N N . GLU A 1 725 ? 156.244 127.868 173.181 1.00 89.36 675 GLU A N 1
ATOM 2883 C CA . GLU A 1 725 ? 154.908 127.745 173.753 1.00 89.36 675 GLU A CA 1
ATOM 2884 C C . GLU A 1 725 ? 153.862 128.288 172.783 1.00 89.36 675 GLU A C 1
ATOM 2885 O O . GLU A 1 725 ? 154.202 129.004 171.841 1.00 89.36 675 GLU A O 1
ATOM 2891 N N . PRO A 1 726 ? 152.593 127.948 173.005 1.00 80.85 676 PRO A N 1
ATOM 2892 C CA . PRO A 1 726 ? 151.530 128.482 172.143 1.00 80.85 676 PRO A CA 1
ATOM 2893 C C . PRO A 1 726 ? 151.508 130.004 172.175 1.00 80.85 676 PRO A C 1
ATOM 2894 O O . PRO A 1 726 ? 151.738 130.624 173.216 1.00 80.85 676 PRO A O 1
ATOM 2898 N N . SER A 1 727 ? 151.230 130.605 171.019 1.00 72.16 677 SER A N 1
ATOM 2899 C CA . SER A 1 727 ? 151.223 132.054 170.872 1.00 72.16 677 SER A CA 1
ATOM 2900 C C . SER A 1 727 ? 149.971 132.605 170.209 1.00 72.16 677 SER A C 1
ATOM 2901 O O . SER A 1 727 ? 149.803 133.824 170.173 1.00 72.16 677 SER A O 1
ATOM 2904 N N . VAL A 1 728 ? 149.101 131.752 169.672 1.00 69.48 678 VAL A N 1
ATOM 2905 C CA . VAL A 1 728 ? 147.887 132.207 169.004 1.00 69.48 678 VAL A CA 1
ATOM 2906 C C . VAL A 1 728 ? 146.733 131.280 169.362 1.00 69.48 678 VAL A C 1
ATOM 2907 O O . VAL A 1 728 ? 146.922 130.280 170.063 1.00 69.48 678 VAL A O 1
ATOM 2911 N N . GLY A 1 729 ? 145.537 131.605 168.892 1.00 68.67 679 GLY A N 1
ATOM 2912 C CA . GLY A 1 729 ? 144.394 130.747 169.124 1.00 68.67 679 GLY A CA 1
ATOM 2913 C C . GLY A 1 729 ? 143.109 131.433 168.718 1.00 68.67 679 GLY A C 1
ATOM 2914 O O . GLY A 1 729 ? 143.098 132.591 168.299 1.00 68.67 679 GLY A O 1
ATOM 2915 N N . GLN A 1 730 ? 142.019 130.680 168.848 1.00 69.92 680 GLN A N 1
ATOM 2916 C CA . GLN A 1 730 ? 140.668 131.170 168.593 1.00 69.92 680 GLN A CA 1
ATOM 2917 C C . GLN A 1 730 ? 139.872 131.040 169.883 1.00 69.92 680 GLN A C 1
ATOM 2918 O O . GLN A 1 730 ? 139.499 129.929 170.263 1.00 69.92 680 GLN A O 1
ATOM 2924 N N . VAL A 1 731 ? 139.568 132.157 170.539 1.00 65.03 681 VAL A N 1
ATOM 2925 C CA . VAL A 1 731 ? 138.794 132.099 171.779 1.00 65.03 681 VAL A CA 1
ATOM 2926 C C . VAL A 1 731 ? 137.355 131.765 171.394 1.00 65.03 681 VAL A C 1
ATOM 2927 O O . VAL A 1 731 ? 136.660 132.571 170.775 1.00 65.03 681 VAL A O 1
ATOM 2931 N N . ALA A 1 732 ? 136.901 130.565 171.762 1.00 66.74 682 ALA A N 1
ATOM 2932 C CA . ALA A 1 732 ? 135.630 130.040 171.284 1.00 66.74 682 ALA A CA 1
ATOM 2933 C C . ALA A 1 732 ? 134.595 129.854 172.381 1.00 66.74 682 ALA A C 1
ATOM 2934 O O . ALA A 1 732 ? 133.396 129.881 172.085 1.00 66.74 682 ALA A O 1
ATOM 2936 N N . ARG A 1 733 ? 135.013 129.669 173.628 1.00 71.95 683 ARG A N 1
ATOM 2937 C CA . ARG A 1 733 ? 134.078 129.592 174.739 1.00 71.95 683 ARG A CA 1
ATOM 2938 C C . ARG A 1 733 ? 134.700 130.277 175.943 1.00 71.95 683 ARG A C 1
ATOM 2939 O O . ARG A 1 733 ? 135.925 130.377 176.053 1.00 71.95 683 ARG A O 1
ATOM 2947 N N . VAL A 1 734 ? 133.848 130.748 176.845 1.00 65.80 684 VAL A N 1
ATOM 2948 C CA . VAL A 1 734 ? 134.283 131.351 178.097 1.00 65.80 684 VAL A CA 1
ATOM 2949 C C . VAL A 1 734 ? 133.923 130.385 179.213 1.00 65.80 684 VAL A C 1
ATOM 2950 O O . VAL A 1 734 ? 132.755 130.010 179.371 1.00 65.80 684 VAL A O 1
ATOM 2954 N N . ASP A 1 735 ? 134.925 129.986 179.985 1.00 73.15 685 ASP A N 1
ATOM 2955 C CA . ASP A 1 735 ? 134.732 128.964 180.997 1.00 73.15 685 ASP A CA 1
ATOM 2956 C C . ASP A 1 735 ? 133.793 129.449 182.093 1.00 73.15 685 ASP A C 1
ATOM 2957 O O . ASP A 1 735 ? 133.534 130.645 182.251 1.00 73.15 685 ASP A O 1
ATOM 2962 N N . VAL A 1 736 ? 133.265 128.486 182.850 1.00 71.80 686 VAL A N 1
ATOM 2963 C CA . VAL A 1 736 ? 132.534 128.819 184.065 1.00 71.80 686 VAL A CA 1
ATOM 2964 C C . VAL A 1 736 ? 133.472 129.446 185.080 1.00 71.80 686 VAL A C 1
ATOM 2965 O O . VAL A 1 736 ? 133.075 130.340 185.837 1.00 71.80 686 VAL A O 1
ATOM 2969 N N . SER A 1 737 ? 134.725 128.998 185.113 1.00 70.99 687 SER A N 1
ATOM 2970 C CA . SER A 1 737 ? 135.723 129.521 186.035 1.00 70.99 687 SER A CA 1
ATOM 2971 C C . SER A 1 737 ? 136.351 130.822 185.558 1.00 70.99 687 SER A C 1
ATOM 2972 O O . SER A 1 737 ? 137.386 131.220 186.101 1.00 70.99 687 SER A O 1
ATOM 2975 N N . SER A 1 738 ? 135.766 131.483 184.559 1.00 70.92 688 SER A N 1
ATOM 2976 C CA . SER A 1 738 ? 136.233 132.748 183.999 1.00 70.92 688 SER A CA 1
ATOM 2977 C C . SER A 1 738 ? 137.507 132.600 183.183 1.00 70.92 688 SER A C 1
ATOM 2978 O O . SER A 1 738 ? 138.056 133.613 182.735 1.00 70.92 688 SER A O 1
ATOM 2981 N N . LYS A 1 739 ? 138.001 131.385 182.974 1.00 73.60 689 LYS A N 1
ATOM 2982 C CA . LYS A 1 739 ? 139.198 131.191 182.175 1.00 73.60 689 LYS A CA 1
ATOM 2983 C C . LYS A 1 739 ? 138.831 131.204 180.700 1.00 73.60 689 LYS A C 1
ATOM 2984 O O . LYS A 1 739 ? 137.914 130.499 180.273 1.00 73.60 689 LYS A O 1
ATOM 2990 N N . VAL A 1 740 ? 139.542 132.016 179.922 1.00 67.32 690 VAL A N 1
ATOM 2991 C CA . VAL A 1 740 ? 139.333 132.019 178.484 1.00 67.32 690 VAL A CA 1
ATOM 2992 C C . VAL A 1 740 ? 139.902 130.739 177.887 1.00 67.32 690 VAL A C 1
ATOM 2993 O O . VAL A 1 740 ? 141.024 130.318 178.197 1.00 67.32 690 VAL A O 1
ATOM 2997 N N . GLU A 1 741 ? 139.112 130.112 177.021 1.00 74.27 691 GLU A N 1
ATOM 2998 C CA . GLU A 1 741 ? 139.350 128.743 176.584 1.00 74.27 691 GLU A CA 1
ATOM 2999 C C . GLU A 1 741 ? 140.643 128.513 175.826 1.00 74.27 691 GLU A C 1
ATOM 3000 O O . GLU A 1 741 ? 141.339 127.536 176.119 1.00 74.27 691 GLU A O 1
ATOM 3006 N N . VAL A 1 742 ? 140.977 129.352 174.857 1.00 72.34 692 VAL A N 1
ATOM 3007 C CA . VAL A 1 742 ? 141.807 128.920 173.744 1.00 72.34 692 VAL A CA 1
ATOM 3008 C C . VAL A 1 742 ? 143.128 129.672 173.711 1.00 72.34 692 VAL A C 1
ATOM 3009 O O . VAL A 1 742 ? 143.160 130.906 173.657 1.00 72.34 692 VAL A O 1
ATOM 3013 N N . VAL A 1 743 ? 144.218 128.908 173.749 1.00 75.87 693 VAL A N 1
ATOM 3014 C CA . VAL A 1 743 ? 145.542 129.339 173.313 1.00 75.87 693 VAL A CA 1
ATOM 3015 C C . VAL A 1 743 ? 146.141 128.170 172.540 1.00 75.87 693 VAL A C 1
ATOM 3016 O O . VAL A 1 743 ? 146.643 127.209 173.132 1.00 75.87 693 VAL A O 1
ATOM 3020 N N . TRP A 1 744 ? 146.088 128.237 171.212 1.00 75.63 694 TRP A N 1
ATOM 3021 C CA . TRP A 1 744 ? 146.353 127.081 170.362 1.00 75.63 694 TRP A CA 1
ATOM 3022 C C . TRP A 1 744 ? 147.759 127.162 169.779 1.00 75.63 694 TRP A C 1
ATOM 3023 O O . TRP A 1 744 ? 148.118 128.153 169.134 1.00 75.63 694 TRP A O 1
ATOM 3034 N N . ALA A 1 745 ? 148.549 126.113 170.009 1.00 79.76 695 ALA A N 1
ATOM 3035 C CA . ALA A 1 745 ? 149.697 125.849 169.150 1.00 79.76 695 ALA A CA 1
ATOM 3036 C C . ALA A 1 745 ? 149.272 125.004 167.956 1.00 79.76 695 ALA A C 1
ATOM 3037 O O . ALA A 1 745 ? 149.520 125.368 166.801 1.00 79.76 695 ALA A O 1
ATOM 3039 N N . ASP A 1 746 ? 148.627 123.868 168.222 1.00 81.14 696 ASP A N 1
ATOM 3040 C CA . ASP A 1 746 ? 147.929 123.112 167.187 1.00 81.14 696 ASP A CA 1
ATOM 3041 C C . ASP A 1 746 ? 146.781 122.379 167.877 1.00 81.14 696 ASP A C 1
ATOM 3042 O O . ASP A 1 746 ? 146.964 121.263 168.371 1.00 81.14 696 ASP A O 1
ATOM 3047 N N . ASN A 1 747 ? 145.610 123.011 167.905 1.00 79.46 697 ASN A N 1
ATOM 3048 C CA . ASN A 1 747 ? 144.410 122.421 168.497 1.00 79.46 697 ASN A CA 1
ATOM 3049 C C . ASN A 1 747 ? 144.678 121.930 169.921 1.00 79.46 697 ASN A C 1
ATOM 3050 O O . ASN A 1 747 ? 144.334 120.807 170.296 1.00 79.46 697 ASN A O 1
ATOM 3055 N N . SER A 1 748 ? 145.307 122.793 170.723 1.00 79.26 698 SER A N 1
ATOM 3056 C CA . SER A 1 748 ? 145.670 122.408 172.085 1.00 79.26 698 SER A CA 1
ATOM 3057 C C . SER A 1 748 ? 144.452 122.349 173.001 1.00 79.26 698 SER A C 1
ATOM 3058 O O . SER A 1 748 ? 144.303 121.400 173.781 1.00 79.26 698 SER A O 1
ATOM 3061 N N . LYS A 1 749 ? 143.575 123.347 172.926 1.00 78.16 699 LYS A N 1
ATOM 3062 C CA . LYS A 1 749 ? 142.394 123.437 173.784 1.00 78.16 699 LYS A CA 1
ATOM 3063 C C . LYS A 1 749 ? 142.797 123.465 175.261 1.00 78.16 699 LYS A C 1
ATOM 3064 O O . LYS A 1 749 ? 142.479 122.566 176.041 1.00 78.16 699 LYS A O 1
ATOM 3070 N N . THR A 1 750 ? 143.514 124.523 175.634 1.00 79.10 700 THR A N 1
ATOM 3071 C CA . THR A 1 750 ? 144.026 124.697 176.989 1.00 79.10 700 THR A CA 1
ATOM 3072 C C . THR A 1 750 ? 143.432 125.964 177.594 1.00 79.10 700 THR A C 1
ATOM 3073 O O . THR A 1 750 ? 143.602 127.057 177.044 1.00 79.10 700 THR A O 1
ATOM 3077 N N . ILE A 1 751 ? 142.757 125.816 178.736 1.00 77.04 701 ILE A N 1
ATOM 3078 C CA . ILE A 1 751 ? 142.131 126.953 179.405 1.00 77.04 701 ILE A CA 1
ATOM 3079 C C . ILE A 1 751 ? 143.205 127.855 179.998 1.00 77.04 701 ILE A C 1
ATOM 3080 O O . ILE A 1 751 ? 144.198 127.377 180.562 1.00 77.04 701 ILE A O 1
ATOM 3085 N N . ILE A 1 752 ? 143.011 129.169 179.870 1.00 74.40 702 ILE A N 1
ATOM 3086 C CA . ILE A 1 752 ? 143.924 130.160 180.426 1.00 74.40 702 ILE A CA 1
ATOM 3087 C C . ILE A 1 752 ? 143.112 131.356 180.907 1.00 74.40 702 ILE A C 1
ATOM 3088 O O . ILE A 1 752 ? 142.023 131.636 180.400 1.00 74.40 702 ILE A O 1
ATOM 3093 N N . LEU A 1 753 ? 143.651 132.061 181.904 1.00 73.43 703 LEU A N 1
ATOM 3094 C CA . LEU A 1 753 ? 142.992 133.226 182.473 1.00 73.43 703 LEU A CA 1
ATOM 3095 C C . LEU A 1 753 ? 143.232 134.469 181.615 1.00 73.43 703 LEU A C 1
ATOM 3096 O O . LEU A 1 753 ? 144.165 134.506 180.810 1.00 73.43 703 LEU A O 1
ATOM 3101 N N . PRO A 1 754 ? 142.406 135.508 181.774 1.00 66.78 704 PRO A N 1
ATOM 3102 C CA . PRO A 1 754 ? 142.647 136.761 181.041 1.00 66.78 704 PRO A CA 1
ATOM 3103 C C . PRO A 1 754 ? 143.929 137.464 181.436 1.00 66.78 704 PRO A C 1
ATOM 3104 O O . PRO A 1 754 ? 144.303 138.440 180.774 1.00 66.78 704 PRO A O 1
ATOM 3108 N N . GLN A 1 755 ? 144.611 137.007 182.488 1.00 74.20 705 GLN A N 1
ATOM 3109 C CA . GLN A 1 755 ? 145.744 137.756 183.018 1.00 74.20 705 GLN A CA 1
ATOM 3110 C C . GLN A 1 755 ? 146.817 137.995 181.965 1.00 74.20 705 GLN A C 1
ATOM 3111 O O . GLN A 1 755 ? 147.569 138.970 182.063 1.00 74.20 705 GLN A O 1
ATOM 3117 N N . HIS A 1 756 ? 146.917 137.126 180.964 1.00 72.14 706 HIS A N 1
ATOM 3118 C CA . HIS A 1 756 ? 147.969 137.242 179.961 1.00 72.14 706 HIS A CA 1
ATOM 3119 C C . HIS A 1 756 ? 147.444 136.943 178.556 1.00 72.14 706 HIS A C 1
ATOM 3120 O O . HIS A 1 756 ? 148.056 136.201 177.788 1.00 72.14 706 HIS A O 1
ATOM 3127 N N . LEU A 1 757 ? 146.301 137.527 178.198 1.00 66.88 707 LEU A N 1
ATOM 3128 C CA . LEU A 1 757 ? 145.782 137.463 176.836 1.00 66.88 707 LEU A CA 1
ATOM 3129 C C . LEU A 1 757 ? 145.541 138.860 176.282 1.00 66.88 707 LEU A C 1
ATOM 3130 O O . LEU A 1 757 ? 145.053 139.747 176.988 1.00 66.88 707 LEU A O 1
ATOM 3135 N N . TYR A 1 758 ? 145.890 139.043 175.012 1.00 62.17 708 TYR A N 1
ATOM 3136 C CA . TYR A 1 758 ? 145.610 140.261 174.269 1.00 62.17 708 TYR A CA 1
ATOM 3137 C C . TYR A 1 758 ? 144.693 139.919 173.104 1.00 62.17 708 TYR A C 1
ATOM 3138 O O . TYR A 1 758 ? 144.986 139.003 172.329 1.00 62.17 708 TYR A O 1
ATOM 3147 N N . ASN A 1 759 ? 143.593 140.656 172.978 1.00 61.11 709 ASN A N 1
ATOM 3148 C CA . ASN A 1 759 ? 142.587 140.405 171.955 1.00 61.11 709 ASN A CA 1
ATOM 3149 C C . ASN A 1 759 ? 142.846 141.287 170.743 1.00 61.11 709 ASN A C 1
ATOM 3150 O O . ASN A 1 759 ? 143.219 142.454 170.887 1.00 61.11 709 ASN A O 1
ATOM 3155 N N . ILE A 1 760 ? 142.648 140.726 169.558 1.00 62.83 710 ILE A N 1
ATOM 3156 C CA . ILE A 1 760 ? 142.857 141.453 168.317 1.00 62.83 710 ILE A CA 1
ATOM 3157 C C . ILE A 1 760 ? 141.692 141.191 167.375 1.00 62.83 710 ILE A C 1
ATOM 3158 O O . ILE A 1 760 ? 140.593 141.709 167.569 1.00 62.83 710 ILE A O 1
ATOM 3163 N N . VAL A 1 978 ? 118.605 183.664 183.468 1.00 111.49 928 VAL A N 1
ATOM 3164 C CA . VAL A 1 978 ? 119.026 184.783 182.636 1.00 111.49 928 VAL A CA 1
ATOM 3165 C C . VAL A 1 978 ? 120.540 184.935 182.694 1.00 111.49 928 VAL A C 1
ATOM 3166 O O . VAL A 1 978 ? 121.205 184.316 183.523 1.00 111.49 928 VAL A O 1
ATOM 3170 N N . PHE A 1 979 ? 121.080 185.767 181.810 1.00 113.35 929 PHE A N 1
ATOM 3171 C CA . PHE A 1 979 ? 122.519 185.953 181.760 1.00 113.35 929 PHE A CA 1
ATOM 3172 C C . PHE A 1 979 ? 123.045 186.487 183.087 1.00 113.35 929 PHE A C 1
ATOM 3173 O O . PHE A 1 979 ? 122.316 187.070 183.893 1.00 113.35 929 PHE A O 1
ATOM 3181 N N . SER A 1 980 ? 124.336 186.268 183.311 1.00 109.67 930 SER A N 1
ATOM 3182 C CA . SER A 1 980 ? 125.015 186.755 184.502 1.00 109.67 930 SER A CA 1
ATOM 3183 C C . SER A 1 980 ? 126.513 186.682 184.246 1.00 109.67 930 SER A C 1
ATOM 3184 O O . SER A 1 980 ? 126.964 186.121 183.244 1.00 109.67 930 SER A O 1
ATOM 3187 N N . VAL A 1 981 ? 127.283 187.271 185.163 1.00 114.00 931 VAL A N 1
ATOM 3188 C CA . VAL A 1 981 ? 128.738 187.276 185.077 1.00 114.00 931 VAL A CA 1
ATOM 3189 C C . VAL A 1 981 ? 129.305 187.189 186.484 1.00 114.00 931 VAL A C 1
ATOM 3190 O O . VAL A 1 981 ? 128.613 187.435 187.473 1.00 114.00 931 VAL A O 1
ATOM 3194 N N . LEU A 1 982 ? 130.582 186.827 186.568 1.00 115.27 932 LEU A N 1
ATOM 3195 C CA . LEU A 1 982 ? 131.324 186.840 187.816 1.00 115.27 932 LEU A CA 1
ATOM 3196 C C . LEU A 1 982 ? 132.695 187.452 187.567 1.00 115.27 932 LEU A C 1
ATOM 3197 O O . LEU A 1 982 ? 133.205 187.451 186.445 1.00 115.27 932 LEU A O 1
ATOM 3202 N N . GLU A 1 983 ? 133.285 187.994 188.630 1.00 119.05 933 GLU A N 1
ATOM 3203 C CA . GLU A 1 983 ? 134.536 188.727 188.479 1.00 119.05 933 GLU A CA 1
ATOM 3204 C C . GLU A 1 983 ? 135.739 187.802 188.309 1.00 119.05 933 GLU A C 1
ATOM 3205 O O . GLU A 1 983 ? 136.712 188.185 187.651 1.00 119.05 933 GLU A O 1
ATOM 3211 N N . PHE A 1 984 ? 135.700 186.597 188.878 1.00 119.26 934 PHE A N 1
ATOM 3212 C CA . PHE A 1 984 ? 136.731 185.590 188.656 1.00 119.26 934 PHE A CA 1
ATOM 3213 C C . PHE A 1 984 ? 136.111 184.299 188.142 1.00 119.26 934 PHE A C 1
ATOM 3214 O O . PHE A 1 984 ? 134.932 184.017 188.373 1.00 119.26 934 PHE A O 1
ATOM 3222 N N . ALA A 1 985 ? 136.931 183.513 187.439 1.00 119.03 935 ALA A N 1
ATOM 3223 C CA . ALA A 1 985 ? 136.537 182.193 186.969 1.00 119.03 935 ALA A CA 1
ATOM 3224 C C . ALA A 1 985 ? 137.181 181.136 187.851 1.00 119.03 935 ALA A C 1
ATOM 3225 O O . ALA A 1 985 ? 138.419 181.092 187.930 1.00 119.03 935 ALA A O 1
ATOM 3227 N N . PRO A 1 986 ? 136.418 180.276 188.527 1.00 115.86 936 PRO A N 1
ATOM 3228 C CA . PRO A 1 986 ? 137.044 179.286 189.411 1.00 115.86 936 PRO A CA 1
ATOM 3229 C C . PRO A 1 986 ? 138.035 178.412 188.658 1.00 115.86 936 PRO A C 1
ATOM 3230 O O . PRO A 1 986 ? 137.812 178.034 187.506 1.00 115.86 936 PRO A O 1
ATOM 3234 N N . SER A 1 987 ? 139.138 178.087 189.333 1.00 116.73 937 SER A N 1
ATOM 3235 C CA . SER A 1 987 ? 140.254 177.424 188.667 1.00 116.73 937 SER A CA 1
ATOM 3236 C C . SER A 1 987 ? 139.846 176.065 188.113 1.00 116.73 937 SER A C 1
ATOM 3237 O O . SER A 1 987 ? 140.200 175.710 186.983 1.00 116.73 937 SER A O 1
ATOM 3240 N N . ASN A 1 988 ? 139.095 175.292 188.891 1.00 121.79 938 ASN A N 1
ATOM 3241 C CA . ASN A 1 988 ? 138.758 173.923 188.524 1.00 121.79 938 ASN A CA 1
ATOM 3242 C C . ASN A 1 988 ? 137.546 173.832 187.607 1.00 121.79 938 ASN A C 1
ATOM 3243 O O . ASN A 1 988 ? 137.127 172.719 187.273 1.00 121.79 938 ASN A O 1
ATOM 3248 N N . HIS A 1 989 ? 136.978 174.961 187.192 1.00 120.34 939 HIS A N 1
ATOM 3249 C CA . HIS A 1 989 ? 135.781 174.976 186.367 1.00 120.34 939 HIS A CA 1
ATOM 3250 C C . HIS A 1 989 ? 136.041 175.778 185.100 1.00 120.34 939 HIS A C 1
ATOM 3251 O O . HIS A 1 989 ? 137.096 176.397 184.930 1.00 120.34 939 HIS A O 1
ATOM 3258 N N . SER A 1 990 ? 135.059 175.758 184.208 1.00 119.22 940 SER A N 1
ATOM 3259 C CA . SER A 1 990 ? 135.179 176.375 182.879 1.00 119.22 940 SER A CA 1
ATOM 3260 C C . SER A 1 990 ? 136.406 175.753 182.207 1.00 119.22 940 SER A C 1
ATOM 3261 O O . SER A 1 990 ? 136.736 174.592 182.491 1.00 119.22 940 SER A O 1
ATOM 3264 N N . PHE A 1 991 ? 137.102 176.479 181.333 1.00 117.40 941 PHE A N 1
ATOM 3265 C CA . PHE A 1 991 ? 138.279 175.961 180.653 1.00 117.40 941 PHE A CA 1
ATOM 3266 C C . PHE A 1 991 ? 139.482 176.839 180.963 1.00 117.40 941 PHE A C 1
ATOM 3267 O O . PHE A 1 991 ? 139.354 178.048 181.168 1.00 117.40 941 PHE A O 1
ATOM 3275 N N . LYS A 1 992 ? 140.655 176.212 180.987 1.00 121.17 942 LYS A N 1
ATOM 3276 C CA . LYS A 1 992 ? 141.918 176.885 181.248 1.00 121.17 942 LYS A CA 1
ATOM 3277 C C . LYS A 1 992 ? 142.953 176.402 180.238 1.00 121.17 942 LYS A C 1
ATOM 3278 O O . LYS A 1 992 ? 142.656 175.609 179.339 1.00 121.17 942 LYS A O 1
ATOM 3284 N N . LYS A 1 993 ? 144.184 176.890 180.392 1.00 120.51 943 LYS A N 1
ATOM 3285 C CA . LYS A 1 993 ? 145.309 176.473 179.556 1.00 120.51 943 LYS A CA 1
ATOM 3286 C C . LYS A 1 993 ? 145.082 176.818 178.086 1.00 120.51 943 LYS A C 1
ATOM 3287 O O . LYS A 1 993 ? 145.610 176.152 177.192 1.00 120.51 943 LYS A O 1
ATOM 3293 N N . ILE A 1 994 ? 144.301 177.863 177.820 1.00 124.30 944 ILE A N 1
ATOM 3294 C CA . ILE A 1 994 ? 144.035 178.333 176.466 1.00 124.30 944 ILE A CA 1
ATOM 3295 C C . ILE A 1 994 ? 144.588 179.744 176.337 1.00 124.30 944 ILE A C 1
ATOM 3296 O O . ILE A 1 994 ? 144.236 180.629 177.125 1.00 124.30 944 ILE A O 1
ATOM 3301 N N . GLU A 1 995 ? 145.456 179.951 175.342 1.00 124.50 945 GLU A N 1
ATOM 3302 C CA . GLU A 1 995 ? 146.076 181.252 175.119 1.00 124.50 945 GLU A CA 1
ATOM 3303 C C . GLU A 1 995 ? 146.155 181.585 173.634 1.00 124.50 945 GLU A C 1
ATOM 3304 O O . GLU A 1 995 ? 147.093 182.260 173.195 1.00 124.50 945 GLU A O 1
ATOM 3310 N N . PHE A 1 996 ? 145.185 181.126 172.848 1.00 126.48 946 PHE A N 1
ATOM 3311 C CA . PHE A 1 996 ? 145.191 181.401 171.419 1.00 126.48 946 PHE A CA 1
ATOM 3312 C C . PHE A 1 996 ? 145.032 182.894 171.164 1.00 126.48 946 PHE A C 1
ATOM 3313 O O . PHE A 1 996 ? 144.413 183.615 171.951 1.00 126.48 946 PHE A O 1
ATOM 3321 N N . GLN A 1 997 ? 145.607 183.358 170.061 1.00 127.21 947 GLN A N 1
ATOM 3322 C CA . GLN A 1 997 ? 145.508 184.764 169.694 1.00 127.21 947 GLN A CA 1
ATOM 3323 C C . GLN A 1 997 ? 144.312 184.973 168.772 1.00 127.21 947 GLN A C 1
ATOM 3324 O O . GLN A 1 997 ? 144.295 184.419 167.667 1.00 127.21 947 GLN A O 1
ATOM 3330 N N . PR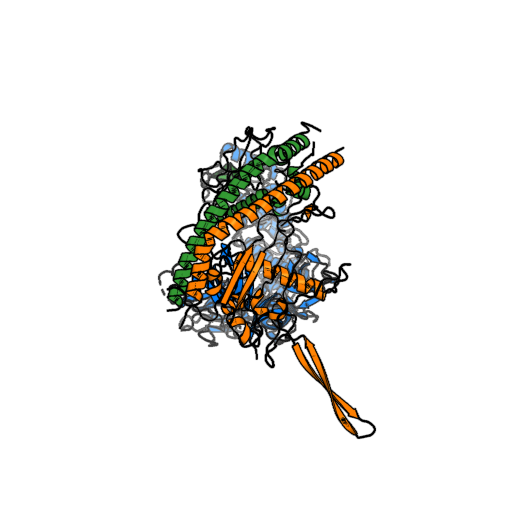O A 1 998 ? 143.301 185.748 169.173 1.00 126.62 948 PRO A N 1
ATOM 3331 C CA . PRO A 1 998 ? 142.178 185.993 168.270 1.00 126.62 948 PRO A CA 1
ATOM 3332 C C . PRO A 1 998 ? 142.611 186.838 167.088 1.00 126.62 948 PRO A C 1
ATOM 3333 O O . PRO A 1 998 ? 143.588 187.602 167.178 1.00 126.62 948 PRO A O 1
ATOM 3337 N N . PRO A 1 999 ? 141.918 186.733 165.948 1.00 125.64 949 PRO A N 1
ATOM 3338 C CA . PRO A 1 999 ? 142.293 187.579 164.801 1.00 125.64 949 PRO A CA 1
ATOM 3339 C C . PRO A 1 999 ? 142.278 189.059 165.135 1.00 125.64 949 PRO A C 1
ATOM 3340 O O . PRO A 1 999 ? 143.131 189.814 164.653 1.00 125.64 949 PRO A O 1
ATOM 3344 N N . GLU A 1 1000 ? 141.323 189.491 165.953 1.00 125.04 950 GLU A N 1
ATOM 3345 C CA . GLU A 1 1000 ? 141.291 190.863 166.451 1.00 125.04 950 GLU A CA 1
ATOM 3346 C C . GLU A 1 1000 ? 140.578 190.841 167.791 1.00 125.04 950 GLU A C 1
ATOM 3347 O O . GLU A 1 1000 ? 139.385 190.525 167.849 1.00 125.04 950 GLU A O 1
ATOM 3353 N N . ALA A 1 1001 ? 141.302 191.169 168.862 1.00 124.66 951 ALA A N 1
ATOM 3354 C CA . ALA A 1 1001 ? 140.736 191.061 170.202 1.00 124.66 951 ALA A CA 1
ATOM 3355 C C . ALA A 1 1001 ? 139.426 191.830 170.306 1.00 124.66 951 ALA A C 1
ATOM 3356 O O . ALA A 1 1001 ? 138.414 191.295 170.773 1.00 124.66 951 ALA A O 1
ATOM 3358 N N . LYS A 1 1002 ? 139.422 193.084 169.852 1.00 125.06 952 LYS A N 1
ATOM 3359 C CA . LYS A 1 1002 ? 138.217 193.899 169.958 1.00 125.06 952 LYS A CA 1
ATOM 3360 C C . LYS A 1 1002 ? 137.062 193.276 169.185 1.00 125.06 952 LYS A C 1
ATOM 3361 O O . LYS A 1 1002 ? 135.914 193.308 169.640 1.00 125.06 952 LYS A O 1
ATOM 3367 N N . LYS A 1 1003 ? 137.342 192.705 168.013 1.00 123.41 953 LYS A N 1
ATOM 3368 C CA . LYS A 1 1003 ? 136.288 192.032 167.261 1.00 123.41 953 LYS A CA 1
ATOM 3369 C C . LYS A 1 1003 ? 135.751 190.832 168.030 1.00 123.41 953 LYS A C 1
ATOM 3370 O O . LYS A 1 1003 ? 134.543 190.564 168.020 1.00 123.41 953 LYS A O 1
ATOM 3376 N N . PHE A 1 1004 ? 136.638 190.090 168.697 1.00 122.94 954 PHE A N 1
ATOM 3377 C CA . PHE A 1 1004 ? 136.196 188.960 169.506 1.00 122.94 954 PHE A CA 1
ATOM 3378 C C . PHE A 1 1004 ? 135.296 189.424 170.646 1.00 122.94 954 PHE A C 1
ATOM 3379 O O . PHE A 1 1004 ? 134.258 188.810 170.918 1.00 122.94 954 PHE A O 1
ATOM 3387 N N . PHE A 1 1005 ? 135.671 190.515 171.318 1.00 120.41 955 PHE A N 1
ATOM 3388 C CA . PHE A 1 1005 ? 134.806 191.053 172.361 1.00 120.41 955 PHE A CA 1
ATOM 3389 C C . PHE A 1 1005 ? 133.486 191.549 171.789 1.00 120.41 955 PHE A C 1
ATOM 3390 O O . PHE A 1 1005 ? 132.453 191.455 172.457 1.00 120.41 955 PHE A O 1
ATOM 3398 N N . SER A 1 1006 ? 133.494 192.090 170.572 1.00 120.58 956 SER A N 1
ATOM 3399 C CA . SER A 1 1006 ? 132.244 192.521 169.952 1.00 120.58 956 SER A CA 1
ATOM 3400 C C . SER A 1 1006 ? 131.326 191.334 169.695 1.00 120.58 956 SER A C 1
ATOM 3401 O O . SER A 1 1006 ? 130.115 191.405 169.946 1.00 120.58 956 SER A O 1
ATOM 3404 N N . THR A 1 1007 ? 131.886 190.235 169.191 1.00 120.15 957 THR A N 1
ATOM 3405 C CA . THR A 1 1007 ? 131.093 189.024 169.017 1.00 120.15 957 THR A CA 1
ATOM 3406 C C . THR A 1 1007 ? 130.558 188.539 170.357 1.00 120.15 957 THR A C 1
ATOM 3407 O O . THR A 1 1007 ? 129.396 188.125 170.464 1.00 120.15 957 THR A O 1
ATOM 3411 N N . VAL A 1 1008 ? 131.392 188.592 171.394 1.00 122.90 958 VAL A N 1
ATOM 3412 C CA . VAL A 1 1008 ? 130.955 188.164 172.718 1.00 122.90 958 VAL A CA 1
ATOM 3413 C C . VAL A 1 1008 ? 129.802 189.040 173.202 1.00 122.90 958 VAL A C 1
ATOM 3414 O O . VAL A 1 1008 ? 128.853 188.553 173.827 1.00 122.90 958 VAL A O 1
ATOM 3418 N N . ARG A 1 1009 ? 129.871 190.347 172.937 1.00 122.64 959 ARG A N 1
ATOM 3419 C CA . ARG A 1 1009 ? 128.780 191.243 173.320 1.00 122.64 959 ARG A CA 1
ATOM 3420 C C . ARG A 1 1009 ? 127.503 190.908 172.561 1.00 122.64 959 ARG A C 1
ATOM 3421 O O . ARG A 1 1009 ? 126.407 190.928 173.135 1.00 122.64 959 ARG A O 1
ATOM 3429 N N . LYS A 1 1010 ? 127.621 190.613 171.267 1.00 113.79 960 LYS A N 1
ATOM 3430 C CA . LYS A 1 1010 ? 126.468 190.121 170.522 1.00 113.79 960 LYS A CA 1
ATOM 3431 C C . LYS A 1 1010 ? 125.870 188.908 171.218 1.00 113.79 960 LYS A C 1
ATOM 3432 O O . LYS A 1 1010 ? 124.644 188.776 171.339 1.00 113.79 960 LYS A O 1
ATOM 3438 N N . GLU A 1 1011 ? 126.736 188.005 171.681 1.00 120.40 961 GLU A N 1
ATOM 3439 C CA . GLU A 1 1011 ? 126.264 186.795 172.344 1.00 120.40 961 GLU A CA 1
ATOM 3440 C C . GLU A 1 1011 ? 125.534 187.118 173.642 1.00 120.40 961 GLU A C 1
ATOM 3441 O O . GLU A 1 1011 ? 124.491 186.523 173.932 1.00 120.40 961 GLU A O 1
ATOM 3447 N N . MET A 1 1012 ? 126.071 188.037 174.450 1.00 117.30 962 MET A N 1
ATOM 3448 C CA . MET A 1 1012 ? 125.341 188.426 175.655 1.00 117.30 962 MET A CA 1
ATOM 3449 C C . MET A 1 1012 ? 123.995 189.031 175.295 1.00 117.30 962 MET A C 1
ATOM 3450 O O . MET A 1 1012 ? 122.997 188.805 175.984 1.00 117.30 962 MET A O 1
ATOM 3455 N N . ALA A 1 1013 ? 123.954 189.833 174.234 1.00 115.38 963 ALA A N 1
ATOM 3456 C CA . ALA A 1 1013 ? 122.681 190.401 173.810 1.00 115.38 963 ALA A CA 1
ATOM 3457 C C . ALA A 1 1013 ? 121.678 189.294 173.524 1.00 115.38 963 ALA A C 1
ATOM 3458 O O . ALA A 1 1013 ? 120.549 189.306 174.033 1.00 115.38 963 ALA A O 1
ATOM 3460 N N . LEU A 1 1014 ? 122.093 188.303 172.735 1.00 115.71 964 LEU A N 1
ATOM 3461 C CA . LEU A 1 1014 ? 121.191 187.207 172.397 1.00 115.71 964 LEU A CA 1
ATOM 3462 C C . LEU A 1 1014 ? 120.758 186.447 173.646 1.00 115.71 964 LEU A C 1
ATOM 3463 O O . LEU A 1 1014 ? 119.574 186.138 173.820 1.00 115.71 964 LEU A O 1
ATOM 3468 N N . LEU A 1 1015 ? 121.706 186.147 174.535 1.00 116.98 965 LEU A N 1
ATOM 3469 C CA . LEU A 1 1015 ? 121.383 185.363 175.723 1.00 116.98 965 LEU A CA 1
ATOM 3470 C C . LEU A 1 1015 ? 120.423 186.111 176.637 1.00 116.98 965 LEU A C 1
ATOM 3471 O O . LEU A 1 1015 ? 119.441 185.536 177.121 1.00 116.98 965 LEU A O 1
ATOM 3476 N N . ALA A 1 1016 ? 120.684 187.394 176.883 1.00 115.57 966 ALA A N 1
ATOM 3477 C CA . ALA A 1 1016 ? 119.785 188.178 177.717 1.00 115.57 966 ALA A CA 1
ATOM 3478 C C . ALA A 1 1016 ? 118.401 188.253 177.094 1.00 115.57 966 ALA A C 1
ATOM 3479 O O . ALA A 1 1016 ? 117.389 188.105 177.789 1.00 115.57 966 ALA A O 1
ATOM 3481 N N . THR A 1 1017 ? 118.334 188.473 175.780 1.00 116.21 967 THR A N 1
ATOM 3482 C CA . THR A 1 1017 ? 117.035 188.532 175.121 1.00 116.21 967 THR A CA 1
ATOM 3483 C C . THR A 1 1017 ? 116.285 187.216 175.271 1.00 116.21 967 THR A C 1
ATOM 3484 O O . THR A 1 1017 ? 115.081 187.204 175.550 1.00 116.21 967 THR A O 1
ATOM 3488 N N . SER A 1 1018 ? 116.981 186.102 175.096 1.00 116.63 968 SER A N 1
ATOM 3489 C CA . SER A 1 1018 ? 116.391 184.777 175.130 1.00 116.63 968 SER A CA 1
ATOM 3490 C C . SER A 1 1018 ? 116.575 184.151 176.511 1.00 116.63 968 SER A C 1
ATOM 3491 O O . SER A 1 1018 ? 116.932 184.823 177.484 1.00 116.63 968 SER A O 1
ATOM 3494 N N . LEU A 1 1019 ? 116.318 182.844 176.600 1.00 115.44 969 LEU A N 1
ATOM 3495 C CA . LEU A 1 1019 ? 116.419 182.084 177.841 1.00 115.44 969 LEU A CA 1
ATOM 3496 C C . LEU A 1 1019 ? 115.381 182.547 178.857 1.00 115.44 969 LEU A C 1
ATOM 3497 O O . LEU A 1 1019 ? 115.741 182.995 179.953 1.00 115.44 969 LEU A O 1
ATOM 3502 N N . PRO A 1 1020 ? 114.087 182.456 178.536 1.00 116.62 970 PRO A N 1
ATOM 3503 C CA . PRO A 1 1020 ? 113.059 182.790 179.531 1.00 116.62 970 PRO A CA 1
ATOM 3504 C C . PRO A 1 1020 ? 112.800 181.649 180.502 1.00 116.62 970 PRO A C 1
ATOM 3505 O O . PRO A 1 1020 ? 112.394 181.878 181.645 1.00 116.62 970 PRO A O 1
ATOM 3509 N N . GLU A 1 1021 ? 113.032 180.416 180.056 1.00 112.61 971 GLU A N 1
ATOM 3510 C CA . GLU A 1 1021 ? 112.791 179.243 180.883 1.00 112.61 971 GLU A CA 1
ATOM 3511 C C . GLU A 1 1021 ? 113.755 178.137 180.491 1.00 112.61 971 GLU A C 1
ATOM 3512 O O . GLU A 1 1021 ? 114.328 178.137 179.399 1.00 112.61 971 GLU A O 1
ATOM 3518 N N . GLY A 1 1022 ? 113.932 177.193 181.410 1.00 109.71 972 GLY A N 1
ATOM 3519 C CA . GLY A 1 1022 ? 114.609 175.950 181.108 1.00 109.71 972 GLY A CA 1
ATOM 3520 C C . GLY A 1 1022 ? 116.121 176.036 181.083 1.00 109.71 972 GLY A C 1
ATOM 3521 O O . GLY A 1 1022 ? 116.800 175.234 181.732 1.00 109.71 972 GLY A O 1
ATOM 3522 N N . ILE A 1 1023 ? 116.664 177.001 180.349 1.00 108.23 973 ILE A N 1
ATOM 3523 C CA . ILE A 1 1023 ? 118.104 177.143 180.185 1.00 108.23 973 ILE A CA 1
ATOM 3524 C C . ILE A 1 1023 ? 118.572 178.268 181.092 1.00 108.23 973 ILE A C 1
ATOM 3525 O O . ILE A 1 1023 ? 117.796 179.164 181.440 1.00 108.23 973 ILE A O 1
ATOM 3530 N N . MET A 1 1024 ? 119.843 178.227 181.486 1.00 110.05 974 MET A N 1
ATOM 3531 C CA . MET A 1 1024 ? 120.457 179.475 181.923 1.00 110.05 974 MET A CA 1
ATOM 3532 C C . MET A 1 1024 ? 121.969 179.359 181.844 1.00 110.05 974 MET A C 1
ATOM 3533 O O . MET A 1 1024 ? 122.514 178.267 181.674 1.00 110.05 974 MET A O 1
ATOM 3538 N N . VAL A 1 1025 ? 122.638 180.508 181.947 1.00 112.25 975 VAL A N 1
ATOM 3539 C CA . VAL A 1 1025 ? 124.082 180.598 181.768 1.00 112.25 975 VAL A CA 1
ATOM 3540 C C . VAL A 1 1025 ? 124.638 181.698 182.665 1.00 112.25 975 VAL A C 1
ATOM 3541 O O . VAL A 1 1025 ? 123.903 182.517 183.218 1.00 112.25 975 VAL A O 1
ATOM 3545 N N . LYS A 1 1026 ? 125.961 181.700 182.808 1.00 114.00 976 LYS A N 1
ATOM 3546 C CA . LYS A 1 1026 ? 126.699 182.831 183.354 1.00 114.00 976 LYS A CA 1
ATOM 3547 C C . LYS A 1 1026 ? 128.120 182.749 182.816 1.00 114.00 976 LYS A C 1
ATOM 3548 O O . LYS A 1 1026 ? 128.513 181.759 182.191 1.00 114.00 976 LYS A O 1
ATOM 3554 N N . THR A 1 1027 ? 128.891 183.804 183.062 1.00 117.93 977 THR A N 1
ATOM 3555 C CA . THR A 1 1027 ? 130.260 183.874 182.570 1.00 117.93 977 THR A CA 1
ATOM 3556 C C . THR A 1 1027 ? 131.118 184.585 183.609 1.00 117.93 977 THR A C 1
ATOM 3557 O O . THR A 1 1027 ? 130.704 184.794 184.753 1.00 117.93 977 THR A O 1
ATOM 3561 N N . PHE A 1 1028 ? 132.330 184.953 183.200 1.00 119.76 978 PHE A N 1
ATOM 3562 C CA . PHE A 1 1028 ? 133.312 185.538 184.097 1.00 119.76 978 PHE A CA 1
ATOM 3563 C C . PHE A 1 1028 ? 134.011 186.697 183.404 1.00 119.76 978 PHE A C 1
ATOM 3564 O O . PHE A 1 1028 ? 134.365 186.605 182.225 1.00 119.76 978 PHE A O 1
ATOM 3572 N N . GLU A 1 1029 ? 134.199 187.792 184.143 1.00 121.27 979 GLU A N 1
ATOM 3573 C CA . GLU A 1 1029 ? 134.880 188.953 183.580 1.00 121.27 979 GLU A CA 1
ATOM 3574 C C . GLU A 1 1029 ? 136.336 188.641 183.258 1.00 121.27 979 GLU A C 1
ATOM 3575 O O . GLU A 1 1029 ? 136.839 189.032 182.198 1.00 121.27 979 GLU A O 1
ATOM 3581 N N . ASP A 1 1030 ? 137.027 187.932 184.154 1.00 121.47 980 ASP A N 1
ATOM 3582 C CA . ASP A 1 1030 ? 138.453 187.685 183.966 1.00 121.47 980 ASP A CA 1
ATOM 3583 C C . ASP A 1 1030 ? 138.744 186.921 182.682 1.00 121.47 980 ASP A C 1
ATOM 3584 O O . ASP A 1 1030 ? 139.851 187.036 182.144 1.00 121.47 980 ASP A O 1
ATOM 3589 N N . ARG A 1 1031 ? 137.784 186.144 182.179 1.00 123.19 981 ARG A N 1
ATOM 3590 C CA . ARG A 1 1031 ? 137.949 185.439 180.906 1.00 123.19 981 ARG A CA 1
ATOM 3591 C C . ARG A 1 1031 ? 136.571 185.379 180.245 1.00 123.19 981 ARG A C 1
ATOM 3592 O O . ARG A 1 1031 ? 135.786 184.465 180.500 1.00 123.19 981 ARG A O 1
ATOM 3600 N N . MET A 1 1032 ? 136.298 186.361 179.384 1.00 123.20 982 MET A N 1
ATOM 3601 C CA . MET A 1 1032 ? 134.994 186.437 178.740 1.00 123.20 982 MET A CA 1
ATOM 3602 C C . MET A 1 1032 ? 134.710 185.207 177.892 1.00 123.20 982 MET A C 1
ATOM 3603 O O . MET A 1 1032 ? 133.541 184.859 177.695 1.00 123.20 982 MET A O 1
ATOM 3608 N N . ASP A 1 1033 ? 135.749 184.546 177.382 1.00 123.30 983 ASP A N 1
ATOM 3609 C CA . ASP A 1 1033 ? 135.542 183.307 176.644 1.00 123.30 983 ASP A CA 1
ATOM 3610 C C . ASP A 1 1033 ? 134.939 182.231 177.538 1.00 123.30 983 ASP A C 1
ATOM 3611 O O . ASP A 1 1033 ? 134.056 181.481 177.108 1.00 123.30 983 ASP A O 1
ATOM 3616 N N . LEU A 1 1034 ? 135.402 182.143 178.781 1.00 122.49 984 LEU A N 1
ATOM 3617 C CA . LEU A 1 1034 ? 134.907 181.124 179.696 1.00 122.49 984 LEU A CA 1
ATOM 3618 C C . LEU A 1 1034 ? 133.440 181.369 180.026 1.00 122.49 984 LEU A C 1
ATOM 3619 O O . LEU A 1 1034 ? 133.022 182.501 180.283 1.00 122.49 984 LEU A O 1
ATOM 3624 N N . PHE A 1 1035 ? 132.660 180.290 180.029 1.00 119.10 985 PHE A N 1
ATOM 3625 C CA . PHE A 1 1035 ? 131.232 180.345 180.296 1.00 119.10 985 PHE A CA 1
ATOM 3626 C C . PHE A 1 1035 ? 130.826 179.061 181.006 1.00 119.10 985 PHE A C 1
ATOM 3627 O O . PHE A 1 1035 ? 131.453 178.010 180.829 1.00 119.10 985 PHE A O 1
ATOM 3635 N N . SER A 1 1036 ? 129.762 179.151 181.801 1.00 115.56 986 SER A N 1
ATOM 3636 C CA . SER A 1 1036 ? 129.154 177.989 182.430 1.00 115.56 986 SER A CA 1
ATOM 3637 C C . SER A 1 1036 ? 127.662 178.025 182.150 1.00 115.56 986 SER A C 1
ATOM 3638 O O . SER A 1 1036 ? 127.057 179.101 182.103 1.00 115.56 986 SER A O 1
ATOM 3641 N N . ALA A 1 1037 ? 127.077 176.849 181.949 1.00 113.19 987 ALA A N 1
ATOM 3642 C CA . ALA A 1 1037 ? 125.679 176.741 181.566 1.00 113.19 987 ALA A CA 1
ATOM 3643 C C . ALA A 1 1037 ? 125.005 175.669 182.406 1.00 113.19 987 ALA A C 1
ATOM 3644 O O . ALA A 1 1037 ? 125.643 174.711 182.850 1.00 113.19 987 ALA A O 1
ATOM 3646 N N . LEU A 1 1038 ? 123.702 175.839 182.607 1.00 109.66 988 LEU A N 1
ATOM 3647 C CA . LEU A 1 1038 ? 122.908 174.931 183.416 1.00 109.66 988 LEU A CA 1
ATOM 3648 C C . LEU A 1 1038 ? 121.641 174.603 182.646 1.00 109.66 988 LEU A C 1
ATOM 3649 O O . LEU A 1 1038 ? 120.918 175.508 182.204 1.00 109.66 988 LEU A O 1
ATOM 3654 N N . ILE A 1 1039 ? 121.384 173.305 182.492 1.00 105.21 989 ILE A N 1
ATOM 3655 C CA . ILE A 1 1039 ? 120.308 172.795 181.658 1.00 105.21 989 ILE A CA 1
ATOM 3656 C C . ILE A 1 1039 ? 119.463 171.841 182.488 1.00 105.21 989 ILE A C 1
ATOM 3657 O O . ILE A 1 1039 ? 119.977 171.058 183.294 1.00 105.21 989 ILE A O 1
ATOM 3662 N N . LYS A 1 1040 ? 118.152 171.918 182.275 1.00 105.38 990 LYS A N 1
ATOM 3663 C CA . LYS A 1 1040 ? 117.154 171.246 183.090 1.00 105.38 990 LYS A CA 1
ATOM 3664 C C . LYS A 1 1040 ? 116.423 170.199 182.263 1.00 105.38 990 LYS A C 1
ATOM 3665 O O . LYS A 1 1040 ? 116.151 170.401 181.077 1.00 105.38 990 LYS A O 1
ATOM 3671 N N . GLY A 1 1041 ? 116.099 169.080 182.897 1.00 97.82 991 GLY A N 1
ATOM 3672 C CA . GLY A 1 1041 ? 115.382 168.024 182.229 1.00 97.82 991 GLY A CA 1
ATOM 3673 C C . GLY A 1 1041 ? 113.979 168.450 181.839 1.00 97.82 991 GLY A C 1
ATOM 3674 O O . GLY A 1 1041 ? 113.303 169.162 182.588 1.00 97.82 991 GLY A O 1
ATOM 3675 N N . PRO A 1 1042 ? 113.508 168.033 180.666 1.00 99.03 992 PRO A N 1
ATOM 3676 C CA . PRO A 1 1042 ? 112.126 168.332 180.274 1.00 99.03 992 PRO A CA 1
ATOM 3677 C C . PRO A 1 1042 ? 111.138 167.362 180.911 1.00 99.03 992 PRO A C 1
ATOM 3678 O O . PRO A 1 1042 ? 111.506 166.349 181.503 1.00 99.03 992 PRO A O 1
ATOM 3682 N N . THR A 1 1043 ? 109.857 167.689 180.764 1.00 101.32 993 THR A N 1
ATOM 3683 C CA . THR A 1 1043 ? 108.796 166.910 181.383 1.00 101.32 993 THR A CA 1
ATOM 3684 C C . THR A 1 1043 ? 108.463 165.672 180.554 1.00 101.32 993 THR A C 1
ATOM 3685 O O . THR A 1 1043 ? 108.747 165.595 179.356 1.00 101.32 993 THR A O 1
ATOM 3689 N N . ARG A 1 1044 ? 107.843 164.695 181.218 1.00 99.12 994 ARG A N 1
ATOM 3690 C CA . ARG A 1 1044 ? 107.406 163.456 180.572 1.00 99.12 994 ARG A CA 1
ATOM 3691 C C . ARG A 1 1044 ? 108.565 162.776 179.850 1.00 99.12 994 ARG A C 1
ATOM 3692 O O . ARG A 1 1044 ? 108.395 162.173 178.789 1.00 99.12 994 ARG A O 1
ATOM 3700 N N . THR A 1 1045 ? 109.752 162.866 180.438 1.00 98.32 995 THR A N 1
ATOM 3701 C CA . THR A 1 1045 ? 110.989 162.405 179.834 1.00 98.32 995 THR A CA 1
ATOM 3702 C C . THR A 1 1045 ? 111.775 161.636 180.884 1.00 98.32 995 THR A C 1
ATOM 3703 O O . THR A 1 1045 ? 111.687 161.956 182.075 1.00 98.32 995 THR A O 1
ATOM 3707 N N . PRO A 1 1046 ? 112.544 160.618 180.485 1.00 96.20 996 PRO A N 1
ATOM 3708 C CA . PRO A 1 1046 ? 113.419 159.970 181.476 1.00 96.20 996 PRO A CA 1
ATOM 3709 C C . PRO A 1 1046 ? 114.341 160.959 182.159 1.00 96.20 996 PRO A C 1
ATOM 3710 O O . PRO A 1 1046 ? 114.626 160.823 183.356 1.00 96.20 996 PRO A O 1
ATOM 3714 N N . TYR A 1 1047 ? 114.821 161.955 181.420 1.00 93.95 997 TYR A N 1
ATOM 3715 C CA . TYR A 1 1047 ? 115.533 163.085 182.007 1.00 93.95 997 TYR A CA 1
ATOM 3716 C C . TYR A 1 1047 ? 114.529 164.173 182.389 1.00 93.95 997 TYR A C 1
ATOM 3717 O O . TYR A 1 1047 ? 114.518 165.279 181.850 1.00 93.95 997 TYR A O 1
ATOM 3726 N N . GLU A 1 1048 ? 113.665 163.830 183.338 1.00 100.13 998 GLU A N 1
ATOM 3727 C CA . GLU A 1 1048 ? 112.723 164.781 183.910 1.00 100.13 998 GLU A CA 1
ATOM 3728 C C . GLU A 1 1048 ? 113.267 165.277 185.239 1.00 100.13 998 GLU A C 1
ATOM 3729 O O . GLU A 1 1048 ? 113.900 164.523 185.984 1.00 100.13 998 GLU A O 1
ATOM 3735 N N . ASP A 1 1049 ? 113.020 166.547 185.534 1.00 103.05 999 ASP A N 1
ATOM 3736 C CA . ASP A 1 1049 ? 113.697 167.216 186.639 1.00 103.05 999 ASP A CA 1
ATOM 3737 C C . ASP A 1 1049 ? 115.191 167.001 186.407 1.00 103.05 999 ASP A C 1
ATOM 3738 O O . ASP A 1 1049 ? 115.672 167.263 185.296 1.00 103.05 999 ASP A O 1
ATOM 3743 N N . GLY A 1 1050 ? 115.945 166.531 187.388 1.00 104.25 1000 GLY A N 1
ATOM 3744 C CA . GLY A 1 1050 ? 117.362 166.361 187.178 1.00 104.25 1000 GLY A CA 1
ATOM 3745 C C . GLY A 1 1050 ? 118.075 167.702 187.102 1.00 104.25 1000 GLY A C 1
ATOM 3746 O O . GLY A 1 1050 ? 117.548 168.752 187.470 1.00 104.25 1000 GLY A O 1
ATOM 3747 N N . LEU A 1 1051 ? 119.308 167.647 186.603 1.00 106.93 1001 LEU A N 1
ATOM 3748 C CA . LEU A 1 1051 ? 120.133 168.843 186.518 1.00 106.93 1001 LEU A CA 1
ATOM 3749 C C . LEU A 1 1051 ? 121.380 168.521 185.714 1.00 106.93 1001 LEU A C 1
ATOM 3750 O O . LEU A 1 1051 ? 121.897 167.405 185.794 1.00 106.93 1001 LEU A O 1
ATOM 3755 N N . TYR A 1 1052 ? 121.857 169.497 184.940 1.00 103.19 1002 TYR A N 1
ATOM 3756 C CA . TYR A 1 1052 ? 123.028 169.294 184.097 1.00 103.19 1002 TYR A CA 1
ATOM 3757 C C . TYR A 1 1052 ? 123.853 170.570 184.029 1.00 103.19 1002 TYR A C 1
ATOM 3758 O O . TYR A 1 1052 ? 123.306 171.665 183.883 1.00 103.19 1002 TYR A O 1
ATOM 3767 N N . LEU A 1 1053 ? 125.174 170.414 184.134 1.00 106.94 1003 LEU A N 1
ATOM 3768 C CA . LEU A 1 1053 ? 126.104 171.532 184.232 1.00 106.94 1003 LEU A CA 1
ATOM 3769 C C . LEU A 1 1053 ? 127.192 171.389 183.177 1.00 106.94 1003 LEU A C 1
ATOM 3770 O O . LEU A 1 1053 ? 127.802 170.323 183.052 1.00 106.94 1003 LEU A O 1
ATOM 3775 N N . PHE A 1 1054 ? 127.439 172.467 182.436 1.00 107.78 1004 PHE A N 1
ATOM 3776 C CA . PHE A 1 1054 ? 128.371 172.472 181.317 1.00 107.78 1004 PHE A CA 1
ATOM 3777 C C . PHE A 1 1054 ? 129.385 173.594 181.484 1.00 107.78 1004 PHE A C 1
ATOM 3778 O O . PHE A 1 1054 ? 129.027 174.717 181.849 1.00 107.78 1004 PHE A O 1
ATOM 3786 N N . ASP A 1 1055 ? 130.646 173.286 181.209 1.00 113.67 1005 ASP A N 1
ATOM 3787 C CA . ASP A 1 1055 ? 131.678 174.286 181.001 1.00 113.67 1005 ASP A CA 1
ATOM 3788 C C . ASP A 1 1055 ? 131.831 174.515 179.505 1.00 113.67 1005 ASP A C 1
ATOM 3789 O O . ASP A 1 1055 ? 131.603 173.609 178.699 1.00 113.67 1005 ASP A O 1
ATOM 3794 N N . ILE A 1 1056 ? 132.201 175.737 179.127 1.00 116.98 1006 ILE A N 1
ATOM 3795 C CA . ILE A 1 1056 ? 132.332 176.057 177.713 1.00 116.98 1006 ILE A CA 1
ATOM 3796 C C . ILE A 1 1056 ? 133.344 177.177 177.558 1.00 116.98 1006 ILE A C 1
ATOM 3797 O O . ILE A 1 1056 ? 133.491 178.029 178.437 1.00 116.98 1006 ILE A O 1
ATOM 3802 N N . GLN A 1 1057 ? 134.055 177.161 176.436 1.00 121.54 1007 GLN A N 1
ATOM 3803 C CA . GLN A 1 1057 ? 134.949 178.246 176.066 1.00 121.54 1007 GLN A CA 1
ATOM 3804 C C . GLN A 1 1057 ? 134.706 178.627 174.616 1.00 121.54 1007 GLN A C 1
ATOM 3805 O O . GLN A 1 1057 ? 134.599 177.759 173.742 1.00 121.54 1007 GLN A O 1
ATOM 3811 N N . LEU A 1 1058 ? 134.610 179.929 174.377 1.00 120.70 1008 LEU A N 1
ATOM 3812 C CA . LEU A 1 1058 ? 134.499 180.446 173.023 1.00 120.70 1008 LEU A CA 1
ATOM 3813 C C . LEU A 1 1058 ? 135.887 180.517 172.400 1.00 120.70 1008 LEU A C 1
ATOM 3814 O O . LEU A 1 1058 ? 136.760 181.204 172.941 1.00 120.70 1008 LEU A O 1
ATOM 3819 N N . PRO A 1 1059 ? 136.140 179.836 171.284 1.00 120.59 1009 PRO A N 1
ATOM 3820 C CA . PRO A 1 1059 ? 137.467 179.922 170.671 1.00 120.59 1009 PRO A CA 1
ATOM 3821 C C . PRO A 1 1059 ? 137.783 181.351 170.269 1.00 120.59 1009 PRO A C 1
ATOM 3822 O O . PRO A 1 1059 ? 136.902 182.123 169.885 1.00 120.59 1009 PRO A O 1
ATOM 3826 N N . ASN A 1 1060 ? 139.064 181.702 170.361 1.00 121.46 1010 ASN A N 1
ATOM 3827 C CA . ASN A 1 1060 ? 139.473 183.049 169.995 1.00 121.46 1010 ASN A CA 1
ATOM 3828 C C . ASN A 1 1060 ? 139.166 183.351 168.537 1.00 121.46 1010 ASN A C 1
ATOM 3829 O O . ASN A 1 1060 ? 139.113 184.525 168.157 1.00 121.46 1010 ASN A O 1
ATOM 3834 N N . ILE A 1 1061 ? 138.955 182.321 167.718 1.00 118.44 1011 ILE A N 1
ATOM 3835 C CA . ILE A 1 1061 ? 138.524 182.500 166.339 1.00 118.44 1011 ILE A CA 1
ATOM 3836 C C . ILE A 1 1061 ? 137.007 182.414 166.205 1.00 118.44 1011 ILE A C 1
ATOM 3837 O O . ILE A 1 1061 ? 136.490 182.335 165.088 1.00 118.44 1011 ILE A O 1
ATOM 3842 N N . TYR A 1 1062 ? 136.283 182.434 167.315 1.00 118.38 1012 TYR A N 1
ATOM 3843 C CA . TYR A 1 1062 ? 134.833 182.389 167.246 1.00 118.38 1012 TYR A CA 1
ATOM 3844 C C . TYR A 1 1062 ? 134.319 183.625 166.510 1.00 118.38 1012 TYR A C 1
ATOM 3845 O O . TYR A 1 1062 ? 134.859 184.721 166.694 1.00 118.38 1012 TYR A O 1
ATOM 3854 N N . PRO A 1 1063 ? 133.284 183.494 165.663 1.00 112.58 1013 PRO A N 1
ATOM 3855 C CA . PRO A 1 1063 ? 132.537 182.293 165.297 1.00 112.58 1013 PRO A CA 1
ATOM 3856 C C . PRO A 1 1063 ? 133.052 181.646 164.016 1.00 112.58 1013 PRO A C 1
ATOM 3857 O O . PRO A 1 1063 ? 132.260 181.315 163.134 1.00 112.58 1013 PRO A O 1
ATOM 3861 N N . ALA A 1 1064 ? 134.372 181.494 163.903 1.00 116.26 1014 ALA A N 1
ATOM 3862 C CA . ALA A 1 1064 ? 134.925 180.735 162.788 1.00 116.26 1014 ALA A CA 1
ATOM 3863 C C . ALA A 1 1064 ? 134.772 179.234 162.997 1.00 116.26 1014 ALA A C 1
ATOM 3864 O O . ALA A 1 1064 ? 134.663 178.485 162.020 1.00 116.26 1014 ALA A O 1
ATOM 3866 N N . VAL A 1 1065 ? 134.761 178.782 164.247 1.00 120.35 1015 VAL A N 1
ATOM 3867 C CA . VAL A 1 1065 ? 134.632 177.361 164.571 1.00 120.35 1015 VAL A CA 1
ATOM 3868 C C . VAL A 1 1065 ? 133.672 177.208 165.741 1.00 120.35 1015 VAL A C 1
ATOM 3869 O O . VAL A 1 1065 ? 133.474 178.143 166.529 1.00 120.35 1015 VAL A O 1
ATOM 3873 N N . PRO A 1 1066 ? 133.057 176.035 165.879 1.00 118.83 1016 PRO A N 1
ATOM 3874 C CA . PRO A 1 1066 ? 132.065 175.861 166.934 1.00 118.83 1016 PRO A CA 1
ATOM 3875 C C . PRO A 1 1066 ? 132.710 175.951 168.302 1.00 118.83 1016 PRO A C 1
ATOM 3876 O O . PRO A 1 1066 ? 133.913 175.673 168.461 1.00 118.83 1016 PRO A O 1
ATOM 3880 N N . PRO A 1 1067 ? 131.947 176.334 169.322 1.00 119.54 1017 PRO A N 1
ATOM 3881 C CA . PRO A 1 1067 ? 132.533 176.522 170.653 1.00 119.54 1017 PRO A CA 1
ATOM 3882 C C . PRO A 1 1067 ? 132.968 175.206 171.280 1.00 119.54 1017 PRO A C 1
ATOM 3883 O O . PRO A 1 1067 ? 132.537 174.120 170.888 1.00 119.54 1017 PRO A O 1
ATOM 3887 N N . HIS A 1 1068 ? 133.847 175.323 172.274 1.00 118.99 1018 HIS A N 1
ATOM 3888 C CA . HIS A 1 1068 ? 134.360 174.164 172.997 1.00 118.99 1018 HIS A CA 1
ATOM 3889 C C . HIS A 1 1068 ? 133.442 173.876 174.178 1.00 118.99 1018 HIS A C 1
ATOM 3890 O O . HIS A 1 1068 ? 133.453 174.611 175.169 1.00 118.99 1018 HIS A O 1
ATOM 3897 N N . PHE A 1 1069 ? 132.655 172.807 174.074 1.00 114.15 1019 PHE A N 1
ATOM 3898 C CA . PHE A 1 1069 ? 131.741 172.372 175.120 1.00 114.15 1019 PHE A CA 1
ATOM 3899 C C . PHE A 1 1069 ? 132.400 171.295 175.974 1.00 114.15 1019 PHE A C 1
ATOM 3900 O O . PHE A 1 1069 ? 133.335 170.620 175.534 1.00 114.15 1019 PHE A O 1
ATOM 3908 N N . CYS A 1 1070 ? 131.907 171.136 177.203 1.00 111.00 1020 CYS A N 1
ATOM 3909 C CA . CYS A 1 1070 ? 132.330 170.016 178.044 1.00 111.00 1020 CYS A CA 1
ATOM 3910 C C . CYS A 1 1070 ? 131.328 169.842 179.172 1.00 111.00 1020 CYS A C 1
ATOM 3911 O O . CYS A 1 1070 ? 131.185 170.733 180.013 1.00 111.00 1020 CYS A O 1
ATOM 3914 N N . TYR A 1 1071 ? 130.650 168.698 179.208 1.00 104.76 1021 TYR A N 1
ATOM 3915 C CA . TYR A 1 1071 ? 129.706 168.393 180.278 1.00 104.76 1021 TYR A CA 1
ATOM 3916 C C . TYR A 1 1071 ? 130.448 167.660 181.387 1.00 104.76 1021 TYR A C 1
ATOM 3917 O O . TYR A 1 1071 ? 130.884 166.520 181.203 1.00 104.76 1021 TYR A O 1
ATOM 3926 N N . LEU A 1 1072 ? 130.589 168.308 182.539 1.00 102.88 1022 LEU A N 1
ATOM 3927 C CA . LEU A 1 1072 ? 131.168 167.633 183.689 1.00 102.88 1022 LEU A CA 1
ATOM 3928 C C . LEU A 1 1072 ? 130.349 166.390 184.011 1.00 102.88 1022 LEU A C 1
ATOM 3929 O O . LEU A 1 1072 ? 129.116 166.433 184.046 1.00 102.88 1022 LEU A O 1
ATOM 3934 N N . SER A 1 1073 ? 131.040 165.272 184.225 1.00 97.33 1023 SER A N 1
ATOM 3935 C CA . SER A 1 1073 ? 130.350 163.993 184.336 1.00 97.33 1023 SER A CA 1
ATOM 3936 C C . SER A 1 1073 ? 129.498 163.935 185.596 1.00 97.33 1023 SER A C 1
ATOM 3937 O O . SER A 1 1073 ? 128.270 163.817 185.525 1.00 97.33 1023 SER A O 1
ATOM 3940 N N . GLN A 1 1074 ? 130.133 164.023 186.762 1.00 101.75 1024 GLN A N 1
ATOM 3941 C CA . GLN A 1 1074 ? 129.457 163.757 188.030 1.00 101.75 1024 GLN A CA 1
ATOM 3942 C C . GLN A 1 1074 ? 128.802 162.378 188.011 1.00 101.75 1024 GLN A C 1
ATOM 3943 O O . GLN A 1 1074 ? 127.821 162.124 188.713 1.00 101.75 1024 GLN A O 1
ATOM 3949 N N . CYS A 1 1075 ? 129.349 161.482 187.199 1.00 90.73 1025 CYS A N 1
ATOM 3950 C CA . CYS A 1 1075 ? 128.860 160.117 187.069 1.00 90.73 1025 CYS A CA 1
ATOM 3951 C C . CYS A 1 1075 ? 130.006 159.280 186.519 1.00 90.73 1025 CYS A C 1
ATOM 3952 O O . CYS A 1 1075 ? 131.151 159.739 186.454 1.00 90.73 1025 CYS A O 1
ATOM 3955 N N . SER A 1 1076 ? 129.705 158.048 186.120 1.00 78.60 1026 SER A N 1
ATOM 3956 C CA . SER A 1 1076 ? 130.738 157.168 185.593 1.00 78.60 1026 SER A CA 1
ATOM 3957 C C . SER A 1 1076 ? 130.322 156.556 184.265 1.00 78.60 1026 SER A C 1
ATOM 3958 O O . SER A 1 1076 ? 131.169 156.286 183.409 1.00 78.60 1026 SER A O 1
ATOM 3961 N N . GLY A 1 1077 ? 129.024 156.339 184.084 1.00 85.29 1027 GLY A N 1
ATOM 3962 C CA . GLY A 1 1077 ? 128.496 155.719 182.884 1.00 85.29 1027 GLY A CA 1
ATOM 3963 C C . GLY A 1 1077 ? 127.831 156.750 181.993 1.00 85.29 1027 GLY A C 1
ATOM 3964 O O . GLY A 1 1077 ? 127.358 157.784 182.465 1.00 85.29 1027 GLY A O 1
ATOM 3965 N N . ARG A 1 1078 ? 127.796 156.459 180.696 1.00 94.06 1028 ARG A N 1
ATOM 3966 C CA . ARG A 1 1078 ? 127.220 157.388 179.736 1.00 94.06 1028 ARG A CA 1
ATOM 3967 C C . ARG A 1 1078 ? 125.765 157.675 180.075 1.00 94.06 1028 ARG A C 1
ATOM 3968 O O . ARG A 1 1078 ? 124.894 156.816 179.915 1.00 94.06 1028 ARG A O 1
ATOM 3976 N N . LEU A 1 1079 ? 125.500 158.895 180.539 1.00 96.05 1029 LEU A N 1
ATOM 3977 C CA . LEU A 1 1079 ? 124.146 159.346 180.827 1.00 96.05 1029 LEU A CA 1
ATOM 3978 C C . LEU A 1 1079 ? 123.308 159.510 179.570 1.00 96.05 1029 LEU A C 1
ATOM 3979 O O . LEU A 1 1079 ? 122.092 159.703 179.667 1.00 96.05 1029 LEU A O 1
ATOM 3984 N N . ASN A 1 1080 ? 123.937 159.445 178.404 1.00 97.20 1030 ASN A N 1
ATOM 3985 C CA . ASN A 1 1080 ? 123.297 159.699 177.125 1.00 97.20 1030 ASN A CA 1
ATOM 3986 C C . ASN A 1 1080 ? 124.185 159.064 176.074 1.00 97.20 1030 ASN A C 1
ATOM 3987 O O . ASN A 1 1080 ? 125.391 158.922 176.302 1.00 97.20 1030 ASN A O 1
ATOM 3992 N N . PRO A 1 1081 ? 123.641 158.666 174.927 1.00 91.31 1031 PRO A N 1
ATOM 3993 C CA . PRO A 1 1081 ? 124.516 158.121 173.886 1.00 91.31 1031 PRO A CA 1
ATOM 3994 C C . PRO A 1 1081 ? 125.514 159.124 173.362 1.00 91.31 1031 PRO A C 1
ATOM 3995 O O . PRO A 1 1081 ? 126.546 158.724 172.810 1.00 91.31 1031 PRO A O 1
ATOM 3999 N N . ASN A 1 1082 ? 125.245 160.413 173.521 1.00 95.87 1032 ASN A N 1
ATOM 4000 C CA . ASN A 1 1082 ? 126.110 161.450 172.984 1.00 95.87 1032 ASN A CA 1
ATOM 4001 C C . ASN A 1 1082 ? 126.916 162.149 174.062 1.00 95.87 1032 ASN A C 1
ATOM 4002 O O . ASN A 1 1082 ? 128.112 162.390 173.869 1.00 95.87 1032 ASN A O 1
ATOM 4007 N N . LEU A 1 1083 ? 126.295 162.468 175.190 1.00 98.59 1033 LEU A N 1
ATOM 4008 C CA . LEU A 1 1083 ? 127.043 162.951 176.339 1.00 98.59 1033 LEU A CA 1
ATOM 4009 C C . LEU A 1 1083 ? 128.030 161.879 176.773 1.00 98.59 1033 LEU A C 1
ATOM 4010 O O . LEU A 1 1083 ? 127.652 160.721 176.969 1.00 98.59 1033 LEU A O 1
ATOM 4015 N N . TYR A 1 1084 ? 129.297 162.254 176.912 1.00 95.12 1034 TYR A N 1
ATOM 4016 C CA . TYR A 1 1084 ? 130.333 161.326 177.337 1.00 95.12 1034 TYR A CA 1
ATOM 4017 C C . TYR A 1 1084 ? 130.891 161.740 178.688 1.00 95.12 1034 TYR A C 1
ATOM 4018 O O . TYR A 1 1084 ? 131.196 162.914 178.912 1.00 95.12 1034 TYR A O 1
ATOM 4027 N N . ASP A 1 1085 ? 131.038 160.757 179.579 1.00 96.81 1035 ASP A N 1
ATOM 4028 C CA . ASP A 1 1085 ? 131.599 161.030 180.897 1.00 96.81 1035 ASP A CA 1
ATOM 4029 C C . ASP A 1 1085 ? 132.945 161.729 180.782 1.00 96.81 1035 ASP A C 1
ATOM 4030 O O . ASP A 1 1085 ? 133.278 162.593 181.601 1.00 96.81 1035 ASP A O 1
ATOM 4035 N N . ASN A 1 1086 ? 133.734 161.372 179.767 1.00 95.00 1036 ASN A N 1
ATOM 4036 C CA . ASN A 1 1086 ? 135.005 162.048 179.554 1.00 95.00 1036 ASN A CA 1
ATOM 4037 C C . ASN A 1 1086 ? 134.823 163.547 179.371 1.00 95.00 1036 ASN A C 1
ATOM 4038 O O . ASN A 1 1086 ? 135.736 164.315 179.692 1.00 95.00 1036 ASN A O 1
ATOM 4043 N N . GLY A 1 1087 ? 133.671 163.979 178.865 1.00 97.83 1037 GLY A N 1
ATOM 4044 C CA . GLY A 1 1087 ? 133.353 165.386 178.773 1.00 97.83 1037 GLY A CA 1
ATOM 4045 C C . GLY A 1 1087 ? 133.484 166.003 177.399 1.00 97.83 1037 GLY A C 1
ATOM 4046 O O . GLY A 1 1087 ? 133.360 167.225 177.281 1.00 97.83 1037 GLY A O 1
ATOM 4047 N N . LYS A 1 1088 ? 133.735 165.212 176.358 1.00 98.17 1038 LYS A N 1
ATOM 4048 C CA . LYS A 1 1088 ? 133.752 165.729 174.990 1.00 98.17 1038 LYS A CA 1
ATOM 4049 C C . LYS A 1 1088 ? 132.376 165.505 174.377 1.00 98.17 1038 LYS A C 1
ATOM 4050 O O . LYS A 1 1088 ? 132.169 164.607 173.563 1.00 98.17 1038 LYS A O 1
ATOM 4056 N N . VAL A 1 1089 ? 131.423 166.348 174.776 1.00 102.87 1039 VAL A N 1
ATOM 4057 C CA . VAL A 1 1089 ? 130.059 166.241 174.276 1.00 102.87 1039 VAL A CA 1
ATOM 4058 C C . VAL A 1 1089 ? 130.029 166.526 172.780 1.00 102.87 1039 VAL A C 1
ATOM 4059 O O . VAL A 1 1089 ? 130.897 167.221 172.235 1.00 102.87 1039 VAL A O 1
ATOM 4063 N N . LYS A 1 1090 ? 129.019 165.982 172.106 1.00 104.37 1040 LYS A N 1
ATOM 4064 C CA . LYS A 1 1090 ? 128.831 166.217 170.683 1.00 104.37 1040 LYS A CA 1
ATOM 4065 C C . LYS A 1 1090 ? 127.346 166.293 170.365 1.00 104.37 1040 LYS A C 1
ATOM 4066 O O . LYS A 1 1090 ? 126.505 165.808 171.125 1.00 104.37 1040 LYS A O 1
ATOM 4072 N N . VAL A 1 1091 ? 127.041 166.918 169.228 1.00 110.96 1041 VAL A N 1
ATOM 4073 C CA . VAL A 1 1091 ? 125.664 167.125 168.791 1.00 110.96 1041 VAL A CA 1
ATOM 4074 C C . VAL A 1 1091 ? 125.683 167.308 167.280 1.00 110.96 1041 VAL A C 1
ATOM 4075 O O . VAL A 1 1091 ? 126.723 167.604 166.688 1.00 110.96 1041 VAL A O 1
ATOM 4079 N N . SER A 1 1092 ? 124.522 167.124 166.649 1.00 113.78 1042 SER A N 1
ATOM 4080 C CA . SER A 1 1092 ? 124.457 167.135 165.190 1.00 113.78 1042 SER A CA 1
ATOM 4081 C C . SER A 1 1092 ? 124.851 168.494 164.620 1.00 113.78 1042 SER A C 1
ATOM 4082 O O . SER A 1 1092 ? 125.613 168.574 163.650 1.00 113.78 1042 SER A O 1
ATOM 4085 N N . LEU A 1 1093 ? 124.338 169.577 165.204 1.00 110.68 1043 LEU A N 1
ATOM 4086 C CA . LEU A 1 1093 ? 124.548 170.889 164.604 1.00 110.68 1043 LEU A CA 1
ATOM 4087 C C . LEU A 1 1093 ? 126.013 171.295 164.665 1.00 110.68 1043 LEU A C 1
ATOM 4088 O O . LEU A 1 1093 ? 126.535 171.902 163.723 1.00 110.68 1043 LEU A O 1
ATOM 4093 N N . LEU A 1 1094 ? 126.698 170.961 165.755 1.00 110.66 1044 LEU A N 1
ATOM 4094 C CA . LEU A 1 1094 ? 128.078 171.397 165.916 1.00 110.66 1044 LEU A CA 1
ATOM 4095 C C . LEU A 1 1094 ? 129.030 170.675 164.973 1.00 110.66 1044 LEU A C 1
ATOM 4096 O O . LEU A 1 1094 ? 130.231 170.966 164.985 1.00 110.66 1044 LEU A O 1
ATOM 4101 N N . GLY A 1 1095 ? 128.527 169.758 164.147 1.00 114.66 1045 GLY A N 1
ATOM 4102 C CA . GLY A 1 1095 ? 129.328 169.100 163.139 1.00 114.66 1045 GLY A CA 1
ATOM 4103 C C . GLY A 1 1095 ? 130.061 167.863 163.602 1.00 114.66 1045 GLY A C 1
ATOM 4104 O O . GLY A 1 1095 ? 130.603 167.135 162.760 1.00 114.66 1045 GLY A O 1
ATOM 4105 N N . THR A 1 1096 ? 130.104 167.597 164.905 1.00 109.13 1046 THR A N 1
ATOM 4106 C CA . THR A 1 1096 ? 130.752 166.400 165.419 1.00 109.13 1046 THR A CA 1
ATOM 4107 C C . THR A 1 1096 ? 129.788 165.233 165.580 1.00 109.13 1046 THR A C 1
ATOM 4108 O O . THR A 1 1096 ? 130.233 164.120 165.883 1.00 109.13 1046 THR A O 1
ATOM 4112 N N . TRP A 1 1097 ? 128.492 165.455 165.375 1.00 112.36 1047 TRP A N 1
ATOM 4113 C CA . TRP A 1 1097 ? 127.486 164.407 165.522 1.00 112.36 1047 TRP A CA 1
ATOM 4114 C C . TRP A 1 1097 ? 127.595 163.730 166.884 1.00 112.36 1047 TRP A C 1
ATOM 4115 O O . TRP A 1 1097 ? 127.115 164.255 167.889 1.00 112.36 1047 TRP A O 1
ATOM 4126 N N . ARG A 1 1104 ? 125.088 172.084 159.860 1.00 121.52 1054 ARG A N 1
ATOM 4127 C CA . ARG A 1 1104 ? 126.435 172.132 160.416 1.00 121.52 1054 ARG A CA 1
ATOM 4128 C C . ARG A 1 1104 ? 126.744 173.522 160.962 1.00 121.52 1054 ARG A C 1
ATOM 4129 O O . ARG A 1 1104 ? 125.924 174.436 160.864 1.00 121.52 1054 ARG A O 1
ATOM 4137 N N . TRP A 1 1105 ? 127.931 173.674 161.540 1.00 115.26 1055 TRP A N 1
ATOM 4138 C CA . TRP A 1 1105 ? 128.298 174.932 162.170 1.00 115.26 1055 TRP A CA 1
ATOM 4139 C C . TRP A 1 1105 ? 128.437 176.042 161.136 1.00 115.26 1055 TRP A C 1
ATOM 4140 O O . TRP A 1 1105 ? 128.800 175.807 159.980 1.00 115.26 1055 TRP A O 1
ATOM 4151 N N . THR A 1 1106 ? 128.142 177.266 161.568 1.00 115.13 1056 THR A N 1
ATOM 4152 C CA . THR A 1 1106 ? 128.314 178.438 160.725 1.00 115.13 1056 THR A CA 1
ATOM 4153 C C . THR A 1 1106 ? 128.585 179.645 161.610 1.00 115.13 1056 THR A C 1
ATOM 4154 O O . THR A 1 1106 ? 128.348 179.619 162.821 1.00 115.13 1056 THR A O 1
ATOM 4158 N N . SER A 1 1107 ? 129.096 180.707 160.986 1.00 110.28 1057 SER A N 1
ATOM 4159 C CA . SER A 1 1107 ? 129.402 181.922 161.730 1.00 110.28 1057 SER A CA 1
ATOM 4160 C C . SER A 1 1107 ? 128.133 182.578 162.262 1.00 110.28 1057 SER A C 1
ATOM 4161 O O . SER A 1 1107 ? 128.132 183.139 163.364 1.00 110.28 1057 SER A O 1
ATOM 4164 N N . LYS A 1 1108 ? 127.046 182.525 161.491 1.00 112.13 1058 LYS A N 1
ATOM 4165 C CA . LYS A 1 1108 ? 125.797 183.134 161.925 1.00 112.13 1058 LYS A CA 1
ATOM 4166 C C . LYS A 1 1108 ? 125.215 182.454 163.156 1.00 112.13 1058 LYS A C 1
ATOM 4167 O O . LYS A 1 1108 ? 124.364 183.045 163.828 1.00 112.13 1058 LYS A O 1
ATOM 4173 N N . SER A 1 1109 ? 125.647 181.234 163.465 1.00 116.19 1059 SER A N 1
ATOM 4174 C CA . SER A 1 1109 ? 125.121 180.527 164.622 1.00 116.19 1059 SER A CA 1
ATOM 4175 C C . SER A 1 1109 ? 125.551 181.218 165.913 1.00 116.19 1059 SER A C 1
ATOM 4176 O O . SER A 1 1109 ? 126.548 181.943 165.964 1.00 116.19 1059 SER A O 1
ATOM 4179 N N . SER A 1 1110 ? 124.775 180.982 166.969 1.00 115.73 1060 SER A N 1
ATOM 4180 C CA . SER A 1 1110 ? 124.994 181.631 168.252 1.00 115.73 1060 SER A CA 1
ATOM 4181 C C . SER A 1 1110 ? 124.851 180.609 169.368 1.00 115.73 1060 SER A C 1
ATOM 4182 O O . SER A 1 1110 ? 124.223 179.560 169.206 1.00 115.73 1060 SER A O 1
ATOM 4185 N N . LEU A 1 1111 ? 125.447 180.935 170.516 1.00 115.16 1061 LEU A N 1
ATOM 4186 C CA . LEU A 1 1111 ? 125.375 180.041 171.666 1.00 115.16 1061 LEU A CA 1
ATOM 4187 C C . LEU A 1 1111 ? 123.933 179.722 172.029 1.00 115.16 1061 LEU A C 1
ATOM 4188 O O . LEU A 1 1111 ? 123.643 178.627 172.527 1.00 115.16 1061 LEU A O 1
ATOM 4193 N N . LEU A 1 1112 ? 123.016 180.660 171.787 1.00 113.95 1062 LEU A N 1
ATOM 4194 C CA . LEU A 1 1112 ? 121.614 180.412 172.094 1.00 113.95 1062 LEU A CA 1
ATOM 4195 C C . LEU A 1 1112 ? 121.083 179.228 171.301 1.00 113.95 1062 LEU A C 1
ATOM 4196 O O . LEU A 1 1112 ? 120.387 178.368 171.850 1.00 113.95 1062 LEU A O 1
ATOM 4201 N N . GLN A 1 1113 ? 121.396 179.170 170.007 1.00 116.15 1063 GLN A N 1
ATOM 4202 C CA . GLN A 1 1113 ? 120.934 178.056 169.186 1.00 116.15 1063 GLN A CA 1
ATOM 4203 C C . GLN A 1 1113 ? 121.482 176.734 169.709 1.00 116.15 1063 GLN A C 1
ATOM 4204 O O . GLN A 1 1113 ? 120.750 175.741 169.821 1.00 116.15 1063 GLN A O 1
ATOM 4210 N N . VAL A 1 1114 ? 122.772 176.708 170.048 1.00 112.66 1064 VAL A N 1
ATOM 4211 C CA . VAL A 1 1114 ? 123.392 175.473 170.515 1.00 112.66 1064 VAL A CA 1
ATOM 4212 C C . VAL A 1 1114 ? 122.734 175.008 171.806 1.00 112.66 1064 VAL A C 1
ATOM 4213 O O . VAL A 1 1114 ? 122.396 173.833 171.959 1.00 112.66 1064 VAL A O 1
ATOM 4217 N N . LEU A 1 1115 ? 122.550 175.924 172.756 1.00 109.92 1065 LEU A N 1
ATOM 4218 C CA . LEU A 1 1115 ? 121.949 175.544 174.030 1.00 109.92 1065 LEU A CA 1
ATOM 4219 C C . LEU A 1 1115 ? 120.501 175.108 173.854 1.00 109.92 1065 LEU A C 1
ATOM 4220 O O . LEU A 1 1115 ? 120.045 174.164 174.514 1.00 109.92 1065 LEU A O 1
ATOM 4225 N N . ILE A 1 1116 ? 119.755 175.786 172.981 1.00 111.53 1066 ILE A N 1
ATOM 4226 C CA . ILE A 1 1116 ? 118.380 175.380 172.725 1.00 111.53 1066 ILE A CA 1
ATOM 4227 C C . ILE A 1 1116 ? 118.351 173.969 172.165 1.00 111.53 1066 ILE A C 1
ATOM 4228 O O . ILE A 1 1116 ? 117.503 173.154 172.543 1.00 111.53 1066 ILE A O 1
ATOM 4233 N N . SER A 1 1117 ? 119.270 173.657 171.251 1.00 110.81 1067 SER A N 1
ATOM 4234 C CA . SER A 1 1117 ? 119.343 172.295 170.733 1.00 110.81 1067 SER A CA 1
ATOM 4235 C C . SER A 1 1117 ? 119.703 171.305 171.836 1.00 110.81 1067 SER A C 1
ATOM 4236 O O . SER A 1 1117 ? 119.094 170.234 171.943 1.00 110.81 1067 SER A O 1
ATOM 4239 N N . ILE A 1 1118 ? 120.676 171.654 172.679 1.00 105.85 1068 ILE A N 1
ATOM 4240 C CA . ILE A 1 1118 ? 121.096 170.750 173.747 1.00 105.85 1068 ILE A CA 1
ATOM 4241 C C . ILE A 1 1118 ? 119.920 170.414 174.645 1.00 105.85 1068 ILE A C 1
ATOM 4242 O O . ILE A 1 1118 ? 119.735 169.260 175.046 1.00 105.85 1068 ILE A O 1
ATOM 4247 N N . GLN A 1 1119 ? 119.106 171.409 174.980 1.00 104.58 1069 GLN A N 1
ATOM 4248 C CA . GLN A 1 1119 ? 117.935 171.098 175.784 1.00 104.58 1069 GLN A CA 1
ATOM 4249 C C . GLN A 1 1119 ? 116.784 170.563 174.941 1.00 104.58 1069 GLN A C 1
ATOM 4250 O O . GLN A 1 1119 ? 115.770 170.134 175.502 1.00 104.58 1069 GLN A O 1
ATOM 4256 N N . GLY A 1 1120 ? 116.917 170.565 173.619 1.00 103.76 1070 GLY A N 1
ATOM 4257 C CA . GLY A 1 1120 ? 115.860 170.078 172.756 1.00 103.76 1070 GLY A CA 1
ATOM 4258 C C . GLY A 1 1120 ? 116.106 168.681 172.225 1.00 103.76 1070 GLY A C 1
ATOM 4259 O O . GLY A 1 1120 ? 115.158 167.918 172.019 1.00 103.76 1070 GLY A O 1
ATOM 4260 N N . LEU A 1 1121 ? 117.372 168.333 171.998 1.00 104.47 1071 LEU A N 1
ATOM 4261 C CA . LEU A 1 1121 ? 117.735 167.045 171.417 1.00 104.47 1071 LEU A CA 1
ATOM 4262 C C . LEU A 1 1121 ? 118.544 166.179 172.368 1.00 104.47 1071 LEU A C 1
ATOM 4263 O O . LEU A 1 1121 ? 118.170 165.028 172.619 1.00 104.47 1071 LEU A O 1
ATOM 4268 N N . ILE A 1 1122 ? 119.640 166.707 172.920 1.00 101.42 1072 ILE A N 1
ATOM 4269 C CA . ILE A 1 1122 ? 120.482 165.928 173.827 1.00 101.42 1072 ILE A CA 1
ATOM 4270 C C . ILE A 1 1122 ? 119.681 165.407 175.010 1.00 101.42 1072 ILE A C 1
ATOM 4271 O O . ILE A 1 1122 ? 120.120 164.484 175.707 1.00 101.42 1072 ILE A O 1
ATOM 4276 N N . LEU A 1 1123 ? 118.513 165.981 175.263 1.00 99.02 1073 LEU A N 1
ATOM 4277 C CA . LEU A 1 1123 ? 117.583 165.488 176.267 1.00 99.02 1073 LEU A CA 1
ATOM 4278 C C . LEU A 1 1123 ? 116.213 165.260 175.643 1.00 99.02 1073 LEU A C 1
ATOM 4279 O O . LEU A 1 1123 ? 115.180 165.637 176.199 1.00 99.02 1073 LEU A O 1
ATOM 4284 N N . VAL A 1 1124 ? 116.198 164.636 174.462 1.00 98.32 1074 VAL A N 1
ATOM 4285 C CA . VAL A 1 1124 ? 114.946 164.394 173.760 1.00 98.32 1074 VAL A CA 1
ATOM 4286 C C . VAL A 1 1124 ? 114.073 163.427 174.562 1.00 98.32 1074 VAL A C 1
ATOM 4287 O O . VAL A 1 1124 ? 114.523 162.771 175.509 1.00 98.32 1074 VAL A O 1
ATOM 4291 N N . ASN A 1 1125 ? 112.798 163.350 174.171 1.00 97.54 1075 ASN A N 1
ATOM 4292 C CA . ASN A 1 1125 ? 111.834 162.538 174.908 1.00 97.54 1075 ASN A CA 1
ATOM 4293 C C . ASN A 1 1125 ? 112.309 161.097 175.068 1.00 97.54 1075 ASN A C 1
ATOM 4294 O O . ASN A 1 1125 ? 112.157 160.502 176.140 1.00 97.54 1075 ASN A O 1
ATOM 4299 N N . GLU A 1 1126 ? 112.878 160.516 174.014 1.00 92.91 1076 GLU A N 1
ATOM 4300 C CA . GLU A 1 1126 ? 113.381 159.142 174.045 1.00 92.91 1076 GLU A CA 1
ATOM 4301 C C . GLU A 1 1126 ? 114.880 159.157 173.787 1.00 92.91 1076 GLU A C 1
ATOM 4302 O O . GLU A 1 1126 ? 115.307 159.213 172.620 1.00 92.91 1076 GLU A O 1
ATOM 4308 N N . PRO A 1 1127 ? 115.720 159.093 174.822 1.00 88.31 1077 PRO A N 1
ATOM 4309 C CA . PRO A 1 1127 ? 117.161 159.286 174.599 1.00 88.31 1077 PRO A CA 1
ATOM 4310 C C . PRO A 1 1127 ? 117.763 158.270 173.663 1.00 88.31 1077 PRO A C 1
ATOM 4311 O O . PRO A 1 1127 ? 118.880 158.483 173.180 1.00 88.31 1077 PRO A O 1
ATOM 4315 N N . TYR A 1 1128 ? 117.067 157.172 173.385 1.00 86.65 1078 TYR A N 1
ATOM 4316 C CA . TYR A 1 1128 ? 117.534 156.257 172.358 1.00 86.65 1078 TYR A CA 1
ATOM 4317 C C . TYR A 1 1128 ? 117.542 157.021 171.045 1.00 86.65 1078 TYR A C 1
ATOM 4318 O O . TYR A 1 1128 ? 117.126 158.182 171.002 1.00 86.65 1078 TYR A O 1
ATOM 4327 N N . TYR A 1 1129 ? 118.009 156.396 169.971 1.00 86.15 1079 TYR A N 1
ATOM 4328 C CA . TYR A 1 1129 ? 118.388 157.162 168.795 1.00 86.15 1079 TYR A CA 1
ATOM 4329 C C . TYR A 1 1129 ? 119.514 158.102 169.188 1.00 86.15 1079 TYR A C 1
ATOM 4330 O O . TYR A 1 1129 ? 120.121 157.953 170.252 1.00 86.15 1079 TYR A O 1
ATOM 4339 N N . ASN A 1 1130 ? 119.784 159.084 168.340 1.00 90.60 1080 ASN A N 1
ATOM 4340 C CA . ASN A 1 1130 ? 120.717 160.154 168.662 1.00 90.60 1080 ASN A CA 1
ATOM 4341 C C . ASN A 1 1130 ? 122.121 159.642 169.006 1.00 90.60 1080 ASN A C 1
ATOM 4342 O O . ASN A 1 1130 ? 122.906 160.365 169.625 1.00 90.60 1080 ASN A O 1
ATOM 4347 N N . GLU A 1 1131 ? 122.485 158.412 168.612 1.00 87.66 1081 GLU A N 1
ATOM 4348 C CA . GLU A 1 1131 ? 123.883 157.997 168.738 1.00 87.66 1081 GLU A CA 1
ATOM 4349 C C . GLU A 1 1131 ? 124.539 157.746 167.386 1.00 87.66 1081 GLU A C 1
ATOM 4350 O O . GLU A 1 1131 ? 125.559 158.365 167.076 1.00 87.66 1081 GLU A O 1
ATOM 4356 N N . ALA A 1 1132 ? 123.989 156.856 166.563 1.00 83.75 1082 ALA A N 1
ATOM 4357 C CA . ALA A 1 1132 ? 124.506 156.696 165.206 1.00 83.75 1082 ALA A CA 1
ATOM 4358 C C . ALA A 1 1132 ? 123.371 156.152 164.337 1.00 83.75 1082 ALA A C 1
ATOM 4359 O O . ALA A 1 1132 ? 123.160 154.938 164.280 1.00 83.75 1082 ALA A O 1
ATOM 4361 N N . GLY A 1 1133 ? 122.684 157.056 163.645 1.00 83.15 1083 GLY A N 1
ATOM 4362 C CA . GLY A 1 1133 ? 121.633 156.689 162.718 1.00 83.15 1083 GLY A CA 1
ATOM 4363 C C . GLY A 1 1133 ? 120.731 155.581 163.209 1.00 83.15 1083 GLY A C 1
ATOM 4364 O O . GLY A 1 1133 ? 120.196 154.816 162.405 1.00 83.15 1083 GLY A O 1
ATOM 4365 N N . PHE A 1 1134 ? 120.537 155.482 164.516 1.00 86.15 1084 PHE A N 1
ATOM 4366 C CA . PHE A 1 1134 ? 119.670 154.431 165.024 1.00 86.15 1084 PHE A CA 1
ATOM 4367 C C . PHE A 1 1134 ? 118.212 154.624 164.633 1.00 86.15 1084 PHE A C 1
ATOM 4368 O O . PHE A 1 1134 ? 117.387 153.759 164.954 1.00 86.15 1084 PHE A O 1
ATOM 4376 N N . ASP A 1 1135 ? 117.873 155.713 163.941 1.00 87.17 1085 ASP A N 1
ATOM 4377 C CA . ASP A 1 1135 ? 116.490 155.919 163.532 1.00 87.17 1085 ASP A CA 1
ATOM 4378 C C . ASP A 1 1135 ? 115.974 154.744 162.715 1.00 87.17 1085 ASP A C 1
ATOM 4379 O O . ASP A 1 1135 ? 114.770 154.466 162.718 1.00 87.17 1085 ASP A O 1
ATOM 4384 N N . SER A 1 1136 ? 116.868 154.044 162.010 1.00 85.80 1086 SER A N 1
ATOM 4385 C CA . SER A 1 1136 ? 116.453 152.891 161.220 1.00 85.80 1086 SER A CA 1
ATOM 4386 C C . SER A 1 1136 ? 115.639 151.902 162.044 1.00 85.80 1086 SER A C 1
ATOM 4387 O O . SER A 1 1136 ? 114.797 151.182 161.495 1.00 85.80 1086 SER A O 1
ATOM 4390 N N . ASP A 1 1137 ? 115.869 151.848 163.355 1.00 87.51 1087 ASP A N 1
ATOM 4391 C CA . ASP A 1 1137 ? 115.090 150.973 164.224 1.00 87.51 1087 ASP A CA 1
ATOM 4392 C C . ASP A 1 1137 ? 113.761 151.580 164.650 1.00 87.51 1087 ASP A C 1
ATOM 4393 O O . ASP A 1 1137 ? 112.984 150.902 165.330 1.00 87.51 1087 ASP A O 1
ATOM 4398 N N . ARG A 1 1138 ? 113.477 152.826 164.280 1.00 88.27 1088 ARG A N 1
ATOM 4399 C CA . ARG A 1 1138 ? 112.205 153.428 164.646 1.00 88.27 1088 ARG A CA 1
ATOM 4400 C C . ARG A 1 1138 ? 111.054 152.597 164.099 1.00 88.27 1088 ARG A C 1
ATOM 4401 O O . ARG A 1 1138 ? 111.073 152.170 162.941 1.00 88.27 1088 ARG A O 1
ATOM 4409 N N . GLY A 1 1139 ? 110.052 152.361 164.940 1.00 88.65 1089 GLY A N 1
ATOM 4410 C CA . GLY A 1 1139 ? 108.894 151.595 164.543 1.00 88.65 1089 GLY A CA 1
ATOM 4411 C C . GLY A 1 1139 ? 109.093 150.097 164.531 1.00 88.65 1089 GLY A C 1
ATOM 4412 O O . GLY A 1 1139 ? 108.174 149.373 164.128 1.00 88.65 1089 GLY A O 1
ATOM 4413 N N . LEU A 1 1140 ? 110.252 149.608 164.956 1.00 84.82 1090 LEU A N 1
ATOM 4414 C CA . LEU A 1 1140 ? 110.553 148.187 164.944 1.00 84.82 1090 LEU A CA 1
ATOM 4415 C C . LEU A 1 1140 ? 110.453 147.608 166.350 1.00 84.82 1090 LEU A C 1
ATOM 4416 O O . LEU A 1 1140 ? 110.504 148.326 167.350 1.00 84.82 1090 LEU A O 1
ATOM 4421 N N . GLN A 1 1141 ? 110.306 146.285 166.411 1.00 78.76 1091 GLN A N 1
ATOM 4422 C CA . GLN A 1 1141 ? 110.238 145.606 167.699 1.00 78.76 1091 GLN A CA 1
ATOM 4423 C C . GLN A 1 1141 ? 111.541 145.780 168.472 1.00 78.76 1091 GLN A C 1
ATOM 4424 O O . GLN A 1 1141 ? 111.537 146.122 169.664 1.00 78.76 1091 GLN A O 1
ATOM 4430 N N . GLU A 1 1142 ? 112.674 145.564 167.797 1.00 78.23 1092 GLU A N 1
ATOM 4431 C CA . GLU A 1 1142 ? 113.966 145.746 168.449 1.00 78.23 1092 GLU A CA 1
ATOM 4432 C C . GLU A 1 1142 ? 114.128 147.175 168.929 1.00 78.23 1092 GLU A C 1
ATOM 4433 O O . GLU A 1 1142 ? 114.589 147.418 170.051 1.00 78.23 1092 GLU A O 1
ATOM 4439 N N . GLY A 1 1143 ? 113.774 148.137 168.078 1.00 84.00 1093 GLY A N 1
ATOM 4440 C CA . GLY A 1 1143 ? 113.890 149.529 168.469 1.00 84.00 1093 GLY A CA 1
ATOM 4441 C C . GLY A 1 1143 ? 113.093 149.832 169.719 1.00 84.00 1093 GLY A C 1
ATOM 4442 O O . GLY A 1 1143 ? 113.584 150.487 170.638 1.00 84.00 1093 GLY A O 1
ATOM 4443 N N . TYR A 1 1144 ? 111.856 149.340 169.779 1.00 83.29 1094 TYR A N 1
ATOM 4444 C CA . TYR A 1 1144 ? 111.015 149.600 170.941 1.00 83.29 1094 TYR A CA 1
ATOM 4445 C C . TYR A 1 1144 ? 111.618 148.989 172.198 1.00 83.29 1094 TYR A C 1
ATOM 4446 O O . TYR A 1 1144 ? 111.726 149.653 173.238 1.00 83.29 1094 TYR A O 1
ATOM 4455 N N . GLU A 1 1145 ? 112.020 147.720 172.122 1.00 80.69 1095 GLU A N 1
ATOM 4456 C CA . GLU A 1 1145 ? 112.553 147.062 173.310 1.00 80.69 1095 GLU A CA 1
ATOM 4457 C C . GLU A 1 1145 ? 113.806 147.771 173.812 1.00 80.69 1095 GLU A C 1
ATOM 4458 O O . GLU A 1 1145 ? 113.931 148.083 175.007 1.00 80.69 1095 GLU A O 1
ATOM 4464 N N . ASN A 1 1146 ? 114.745 148.049 172.908 1.00 80.55 1096 ASN A N 1
ATOM 4465 C CA . ASN A 1 1146 ? 115.995 148.660 173.334 1.00 80.55 1096 ASN A CA 1
ATOM 4466 C C . ASN A 1 1146 ? 115.792 150.103 173.767 1.00 80.55 1096 ASN A C 1
ATOM 4467 O O . ASN A 1 1146 ? 116.515 150.587 174.643 1.00 80.55 1096 ASN A O 1
ATOM 4472 N N . SER A 1 1147 ? 114.817 150.805 173.185 1.00 85.95 1097 SER A N 1
ATOM 4473 C CA . SER A 1 1147 ? 114.509 152.149 173.651 1.00 85.95 1097 SER A CA 1
ATOM 4474 C C . SER A 1 1147 ? 113.977 152.116 175.073 1.00 85.95 1097 SER A C 1
ATOM 4475 O O . SER A 1 1147 ? 114.357 152.950 175.901 1.00 85.95 1097 SER A O 1
ATOM 4478 N N . ARG A 1 1148 ? 113.103 151.157 175.380 1.00 83.98 1098 ARG A N 1
ATOM 4479 C CA . ARG A 1 1148 ? 112.632 151.020 176.754 1.00 83.98 1098 ARG A CA 1
ATOM 4480 C C . ARG A 1 1148 ? 113.802 150.760 177.698 1.00 83.98 1098 ARG A C 1
ATOM 4481 O O . ARG A 1 1148 ? 113.917 151.386 178.763 1.00 83.98 1098 ARG A O 1
ATOM 4489 N N . CYS A 1 1149 ? 114.694 149.845 177.312 1.00 80.51 1099 CYS A N 1
ATOM 4490 C CA . CYS A 1 1149 ? 115.819 149.517 178.185 1.00 80.51 1099 CYS A CA 1
ATOM 4491 C C . CYS A 1 1149 ? 116.723 150.726 178.398 1.00 80.51 1099 CYS A C 1
ATOM 4492 O O . CYS A 1 1149 ? 117.164 150.996 179.523 1.00 80.51 1099 CYS A O 1
ATOM 4495 N N . TYR A 1 1150 ? 117.017 151.465 177.329 1.00 86.00 1100 TYR A N 1
ATOM 4496 C CA . TYR A 1 1150 ? 117.879 152.628 177.466 1.00 86.00 1100 TYR A CA 1
ATOM 4497 C C . TYR A 1 1150 ? 117.208 153.719 178.277 1.00 86.00 1100 TYR A C 1
ATOM 4498 O O . TYR A 1 1150 ? 117.885 154.433 179.020 1.00 86.00 1100 TYR A O 1
ATOM 4507 N N . ASN A 1 1151 ? 115.889 153.867 178.159 1.00 89.04 1101 ASN A N 1
ATOM 4508 C CA . ASN A 1 1151 ? 115.185 154.805 179.022 1.00 89.04 1101 ASN A CA 1
ATOM 4509 C C . ASN A 1 1151 ? 115.362 154.420 180.482 1.00 89.04 1101 ASN A C 1
ATOM 4510 O O . ASN A 1 1151 ? 115.592 155.281 181.341 1.00 89.04 1101 ASN A O 1
ATOM 4515 N N . GLU A 1 1152 ? 115.262 153.126 180.779 1.00 86.17 1102 GLU A N 1
ATOM 4516 C CA . GLU A 1 1152 ? 115.436 152.678 182.156 1.00 86.17 1102 GLU A CA 1
ATOM 4517 C C . GLU A 1 1152 ? 116.839 152.997 182.662 1.00 86.17 1102 GLU A C 1
ATOM 4518 O O . GLU A 1 1152 ? 117.016 153.528 183.770 1.00 86.17 1102 GLU A O 1
ATOM 4524 N N . MET A 1 1153 ? 117.855 152.674 181.862 1.00 84.26 1103 MET A N 1
ATOM 4525 C CA . MET A 1 1153 ? 119.222 152.931 182.303 1.00 84.26 1103 MET A CA 1
ATOM 4526 C C . MET A 1 1153 ? 119.473 154.424 182.436 1.00 84.26 1103 MET A C 1
ATOM 4527 O O . MET A 1 1153 ? 120.227 154.851 183.319 1.00 84.26 1103 MET A O 1
ATOM 4532 N N . ALA A 1 1154 ? 118.857 155.228 181.570 1.00 89.59 1104 ALA A N 1
ATOM 4533 C CA . ALA A 1 1154 ? 118.977 156.673 181.686 1.00 89.59 1104 ALA A CA 1
ATOM 4534 C C . ALA A 1 1154 ? 118.370 157.164 182.990 1.00 89.59 1104 ALA A C 1
ATOM 4535 O O . ALA A 1 1154 ? 118.930 158.044 183.647 1.00 89.59 1104 ALA A O 1
ATOM 4537 N N . LEU A 1 1155 ? 117.216 156.618 183.373 1.00 91.38 1105 LEU A N 1
ATOM 4538 C CA . LEU A 1 1155 ? 116.642 156.958 184.670 1.00 91.38 1105 LEU A CA 1
ATOM 4539 C C . LEU A 1 1155 ? 117.625 156.644 185.791 1.00 91.38 1105 LEU A C 1
ATOM 4540 O O . LEU A 1 1155 ? 117.886 157.481 186.669 1.00 91.38 1105 LEU A O 1
ATOM 4545 N N . ILE A 1 1156 ? 118.187 155.435 185.770 1.00 87.85 1106 ILE A N 1
ATOM 4546 C CA . ILE A 1 1156 ? 119.103 155.033 186.835 1.00 87.85 1106 ILE A CA 1
ATOM 4547 C C . ILE A 1 1156 ? 120.272 156.004 186.917 1.00 87.85 1106 ILE A C 1
ATOM 4548 O O . ILE A 1 1156 ? 120.607 156.524 187.991 1.00 87.85 1106 ILE A O 1
ATOM 4553 N N . ARG A 1 1157 ? 120.901 156.282 185.781 1.00 89.77 1107 ARG A N 1
ATOM 4554 C CA . ARG A 1 1157 ? 122.096 157.105 185.822 1.00 89.77 1107 ARG A CA 1
ATOM 4555 C C . ARG A 1 1157 ? 121.802 158.585 186.028 1.00 89.77 1107 ARG A C 1
ATOM 4556 O O . ARG A 1 1157 ? 122.676 159.295 186.523 1.00 89.77 1107 ARG A O 1
ATOM 4564 N N . VAL A 1 1158 ? 120.606 159.077 185.699 1.00 96.22 1108 VAL A N 1
ATOM 4565 C CA . VAL A 1 1158 ? 120.286 160.463 186.035 1.00 96.22 1108 VAL A CA 1
ATOM 4566 C C . VAL A 1 1158 ? 120.068 160.596 187.534 1.00 96.22 1108 VAL A C 1
ATOM 4567 O O . VAL A 1 1158 ? 120.474 161.587 188.151 1.00 96.22 1108 VAL A O 1
ATOM 4571 N N . VAL A 1 1159 ? 119.417 159.606 188.147 1.00 95.60 1109 VAL A N 1
ATOM 4572 C CA . VAL A 1 1159 ? 119.349 159.599 189.604 1.00 95.60 1109 VAL A CA 1
ATOM 4573 C C . VAL A 1 1159 ? 120.755 159.612 190.187 1.00 95.60 1109 VAL A C 1
ATOM 4574 O O . VAL A 1 1159 ? 121.059 160.382 191.109 1.00 95.60 1109 VAL A O 1
ATOM 4578 N N . GLN A 1 1160 ? 121.641 158.776 189.643 1.00 90.77 1110 GLN A N 1
ATOM 4579 C CA . GLN A 1 1160 ? 123.014 158.732 190.137 1.00 90.77 1110 GLN A CA 1
ATOM 4580 C C . GLN A 1 1160 ? 123.703 160.082 189.964 1.00 90.77 1110 GLN A C 1
ATOM 4581 O O . GLN A 1 1160 ? 124.429 160.544 190.856 1.00 90.77 1110 GLN A O 1
ATOM 4587 N N . SER A 1 1161 ? 123.483 160.727 188.820 1.00 98.75 1111 SER A N 1
ATOM 4588 C CA . SER A 1 1161 ? 124.129 161.999 188.536 1.00 98.75 1111 SER A CA 1
ATOM 4589 C C . SER A 1 1161 ? 123.647 163.094 189.477 1.00 98.75 1111 SER A C 1
ATOM 4590 O O . SER A 1 1161 ? 124.451 163.894 189.961 1.00 98.75 1111 SER A O 1
ATOM 4593 N N . MET A 1 1162 ? 122.340 163.160 189.741 1.00 101.69 1112 MET A N 1
ATOM 4594 C CA . MET A 1 1162 ? 121.848 164.133 190.713 1.00 101.69 1112 MET A CA 1
ATOM 4595 C C . MET A 1 1162 ? 122.411 163.852 192.098 1.00 101.69 1112 MET A C 1
ATOM 4596 O O . MET A 1 1162 ? 122.779 164.781 192.831 1.00 101.69 1112 MET A O 1
ATOM 4601 N N . THR A 1 1163 ? 122.477 162.576 192.480 1.00 101.58 1113 THR A N 1
ATOM 4602 C CA . THR A 1 1163 ? 123.025 162.239 193.788 1.00 101.58 1113 THR A CA 1
ATOM 4603 C C . THR A 1 1163 ? 124.458 162.734 193.919 1.00 101.58 1113 THR A C 1
ATOM 4604 O O . THR A 1 1163 ? 124.834 163.304 194.950 1.00 101.58 1113 THR A O 1
ATOM 4608 N N . GLN A 1 1164 ? 125.273 162.531 192.884 1.00 100.37 1114 GLN A N 1
ATOM 4609 C CA . GLN A 1 1164 ? 126.650 163.008 192.950 1.00 100.37 1114 GLN A CA 1
ATOM 4610 C C . GLN A 1 1164 ? 126.737 164.524 192.838 1.00 100.37 1114 GLN A C 1
ATOM 4611 O O . GLN A 1 1164 ? 127.641 165.131 193.421 1.00 100.37 1114 GLN A O 1
ATOM 4617 N N . LEU A 1 1165 ? 125.820 165.148 192.099 1.00 104.64 1115 LEU A N 1
ATOM 4618 C CA . LEU A 1 1165 ? 125.835 166.600 191.962 1.00 104.64 1115 LEU A CA 1
ATOM 4619 C C . LEU A 1 1165 ? 125.575 167.272 193.300 1.00 104.64 1115 LEU A C 1
ATOM 4620 O O . LEU A 1 1165 ? 126.234 168.257 193.654 1.00 104.64 1115 LEU A O 1
ATOM 4625 N N . VAL A 1 1166 ? 124.617 166.746 194.065 1.00 102.86 1116 VAL A N 1
ATOM 4626 C CA . VAL A 1 1166 ? 124.323 167.319 195.372 1.00 102.86 1116 VAL A CA 1
ATOM 4627 C C . VAL A 1 1166 ? 125.547 167.293 196.271 1.00 102.86 1116 VAL A C 1
ATOM 4628 O O . VAL A 1 1166 ? 125.754 168.218 197.062 1.00 102.86 1116 VAL A O 1
ATOM 4632 N N . ARG A 1 1167 ? 126.365 166.244 196.179 1.00 100.28 1117 ARG A N 1
ATOM 4633 C CA . ARG A 1 1167 ? 127.471 166.090 197.115 1.00 100.28 1117 ARG A CA 1
ATOM 4634 C C . ARG A 1 1167 ? 128.604 167.061 196.808 1.00 100.28 1117 ARG A C 1
ATOM 4635 O O . ARG A 1 1167 ? 129.183 167.653 197.725 1.00 100.28 1117 ARG A O 1
ATOM 4643 N N . ARG A 1 1168 ? 128.926 167.253 195.531 1.00 101.87 1118 ARG A N 1
ATOM 4644 C CA . ARG A 1 1168 ? 130.027 168.124 195.115 1.00 101.87 1118 ARG A CA 1
ATOM 4645 C C . ARG A 1 1168 ? 129.537 169.111 194.064 1.00 101.87 1118 ARG A C 1
ATOM 4646 O O . ARG A 1 1168 ? 129.994 169.100 192.918 1.00 101.87 1118 ARG A O 1
ATOM 4654 N N . PRO A 1 1169 ? 128.606 169.987 194.423 1.00 106.49 1119 PRO A N 1
ATOM 4655 C CA . PRO A 1 1169 ? 128.180 171.026 193.490 1.00 106.49 1119 PRO A CA 1
ATOM 4656 C C . PRO A 1 1169 ? 129.347 171.928 193.137 1.00 106.49 1119 PRO A C 1
ATOM 4657 O O . PRO A 1 1169 ? 130.153 172.276 194.012 1.00 106.49 1119 PRO A O 1
ATOM 4661 N N . PRO A 1 1170 ? 129.485 172.324 191.873 1.00 110.38 1120 PRO A N 1
ATOM 4662 C CA . PRO A 1 1170 ? 130.585 173.224 191.517 1.00 110.38 1120 PRO A CA 1
ATOM 4663 C C . PRO A 1 1170 ? 130.457 174.560 192.229 1.00 110.38 1120 PRO A C 1
ATOM 4664 O O . PRO A 1 1170 ? 129.356 175.038 192.514 1.00 110.38 1120 PRO A O 1
ATOM 4668 N N . GLU A 1 1171 ? 131.609 175.168 192.514 1.00 114.17 1121 GLU A N 1
ATOM 4669 C CA . GLU A 1 1171 ? 131.608 176.507 193.086 1.00 114.17 1121 GLU A CA 1
ATOM 4670 C C . GLU A 1 1171 ? 130.908 177.498 192.171 1.00 114.17 1121 GLU A C 1
ATOM 4671 O O . GLU A 1 1171 ? 130.460 178.552 192.637 1.00 114.17 1121 GLU A O 1
ATOM 4677 N N . VAL A 1 1172 ? 130.795 177.177 190.882 1.00 113.39 1122 VAL A N 1
ATOM 4678 C CA . VAL A 1 1172 ? 130.196 178.109 189.938 1.00 113.39 1122 VAL A CA 1
ATOM 4679 C C . VAL A 1 1172 ? 128.726 178.326 190.252 1.00 113.39 1122 VAL A C 1
ATOM 4680 O O . VAL A 1 1172 ? 128.175 179.391 189.950 1.00 113.39 1122 VAL A O 1
ATOM 4684 N N . PHE A 1 1173 ? 128.058 177.337 190.851 1.00 109.88 1123 PHE A N 1
ATOM 4685 C CA . PHE A 1 1173 ? 126.604 177.376 190.898 1.00 109.88 1123 PHE A CA 1
ATOM 4686 C C . PHE A 1 1173 ? 126.048 176.912 192.238 1.00 109.88 1123 PHE A C 1
ATOM 4687 O O . PHE A 1 1173 ? 124.856 176.602 192.337 1.00 109.88 1123 PHE A O 1
ATOM 4695 N N . GLU A 1 1174 ? 126.876 176.901 193.285 1.00 110.23 1124 GLU A N 1
ATOM 4696 C CA . GLU A 1 1174 ? 126.512 176.247 194.541 1.00 110.23 1124 GLU A CA 1
ATOM 4697 C C . GLU A 1 1174 ? 125.053 176.470 194.928 1.00 110.23 1124 GLU A C 1
ATOM 4698 O O . GLU A 1 1174 ? 124.328 175.519 195.236 1.00 110.23 1124 GLU A O 1
ATOM 4704 N N . GLN A 1 1175 ? 124.604 177.724 194.921 1.00 110.62 1125 GLN A N 1
ATOM 4705 C CA . GLN A 1 1175 ? 123.258 178.018 195.399 1.00 110.62 1125 GLN A CA 1
ATOM 4706 C C . GLN A 1 1175 ? 122.194 177.520 194.433 1.00 110.62 1125 GLN A C 1
ATOM 4707 O O . GLN A 1 1175 ? 121.109 177.107 194.865 1.00 110.62 1125 GLN A O 1
ATOM 4713 N N . GLU A 1 1176 ? 122.470 177.578 193.130 1.00 109.18 1126 GLU A N 1
ATOM 4714 C CA . GLU A 1 1176 ? 121.441 177.264 192.150 1.00 109.18 1126 GLU A CA 1
ATOM 4715 C C . GLU A 1 1176 ? 121.132 175.775 192.075 1.00 109.18 1126 GLU A C 1
ATOM 4716 O O . GLU A 1 1176 ? 120.013 175.411 191.702 1.00 109.18 1126 GLU A O 1
ATOM 4722 N N . ILE A 1 1177 ? 122.086 174.903 192.402 1.00 110.45 1127 ILE A N 1
ATOM 4723 C CA . ILE A 1 1177 ? 121.754 173.488 192.527 1.00 110.45 1127 ILE A CA 1
ATOM 4724 C C . ILE A 1 1177 ? 120.724 173.293 193.632 1.00 110.45 1127 ILE A C 1
ATOM 4725 O O . ILE A 1 1177 ? 119.684 172.654 193.430 1.00 110.45 1127 ILE A O 1
ATOM 4730 N N . ARG A 1 1178 ? 120.988 173.868 194.806 1.00 109.18 1128 ARG A N 1
ATOM 4731 C CA . ARG A 1 1178 ? 120.101 173.679 195.947 1.00 109.18 1128 ARG A CA 1
ATOM 4732 C C . ARG A 1 1178 ? 118.726 174.282 195.697 1.00 109.18 1128 ARG A C 1
ATOM 4733 O O . ARG A 1 1178 ? 117.706 173.673 196.042 1.00 109.18 1128 ARG A O 1
ATOM 4741 N N . GLN A 1 1179 ? 118.670 175.478 195.105 1.00 108.81 1129 GLN A N 1
ATOM 4742 C CA . GLN A 1 1179 ? 117.377 176.143 194.979 1.00 108.81 1129 GLN A CA 1
ATOM 4743 C C . GLN A 1 1179 ? 116.416 175.297 194.156 1.00 108.81 1129 GLN A C 1
ATOM 4744 O O . GLN A 1 1179 ? 115.248 175.132 194.525 1.00 108.81 1129 GLN A O 1
ATOM 4750 N N . HIS A 1 1180 ? 116.892 174.742 193.041 1.00 108.99 1130 HIS A N 1
ATOM 4751 C CA . HIS A 1 1180 ? 116.049 173.850 192.257 1.00 108.99 1130 HIS A CA 1
ATOM 4752 C C . HIS A 1 1180 ? 115.809 172.535 192.981 1.00 108.99 1130 HIS A C 1
ATOM 4753 O O . HIS A 1 1180 ? 114.668 172.068 193.072 1.00 108.99 1130 HIS A O 1
ATOM 4760 N N . PHE A 1 1181 ? 116.871 171.912 193.499 1.00 109.07 1131 PHE A N 1
ATOM 4761 C CA . PHE A 1 1181 ? 116.714 170.571 194.046 1.00 109.07 1131 PHE A CA 1
ATOM 4762 C C . PHE A 1 1181 ? 115.693 170.549 195.171 1.00 109.07 1131 PHE A C 1
ATOM 4763 O O . PHE A 1 1181 ? 114.922 169.590 195.275 1.00 109.07 1131 PHE A O 1
ATOM 4771 N N . SER A 1 1182 ? 115.620 171.622 195.963 1.00 109.40 1132 SER A N 1
ATOM 4772 C CA . SER A 1 1182 ? 114.720 171.700 197.109 1.00 109.40 1132 SER A CA 1
ATOM 4773 C C . SER A 1 1182 ? 113.319 171.199 196.779 1.00 109.40 1132 SER A C 1
ATOM 4774 O O . SER A 1 1182 ? 112.594 170.744 197.669 1.00 109.40 1132 SER A O 1
ATOM 4777 N N . THR A 1 1183 ? 112.927 171.283 195.514 1.00 108.63 1133 THR A N 1
ATOM 4778 C CA . THR A 1 1183 ? 111.673 170.710 195.044 1.00 108.63 1133 THR A CA 1
ATOM 4779 C C . THR A 1 1183 ? 111.875 169.640 193.986 1.00 108.63 1133 THR A C 1
ATOM 4780 O O . THR A 1 1183 ? 111.187 168.614 194.015 1.00 108.63 1133 THR A O 1
ATOM 4784 N N . GLY A 1 1184 ? 112.805 169.852 193.053 1.00 108.89 1134 GLY A N 1
ATOM 4785 C CA . GLY A 1 1184 ? 112.974 168.913 191.958 1.00 108.89 1134 GLY A CA 1
ATOM 4786 C C . GLY A 1 1184 ? 113.413 167.535 192.416 1.00 108.89 1134 GLY A C 1
ATOM 4787 O O . GLY A 1 1184 ? 112.942 166.522 191.894 1.00 108.89 1134 GLY A O 1
ATOM 4788 N N . GLY A 1 1185 ? 114.333 167.473 193.381 1.00 109.32 1135 GLY A N 1
ATOM 4789 C CA . GLY A 1 1185 ? 114.835 166.181 193.815 1.00 109.32 1135 GLY A CA 1
ATOM 4790 C C . GLY A 1 1185 ? 113.755 165.334 194.454 1.00 109.32 1135 GLY A C 1
ATOM 4791 O O . GLY A 1 1185 ? 113.622 164.145 194.155 1.00 109.32 1135 GLY A O 1
ATOM 4792 N N . TRP A 1 1186 ? 112.956 165.940 195.332 1.00 107.55 1136 TRP A N 1
ATOM 4793 C CA . TRP A 1 1186 ? 111.869 165.202 195.956 1.00 107.55 1136 TRP A CA 1
ATOM 4794 C C . TRP A 1 1186 ? 110.763 164.890 194.959 1.00 107.55 1136 TRP A C 1
ATOM 4795 O O . TRP A 1 1186 ? 110.123 163.840 195.065 1.00 107.55 1136 TRP A O 1
ATOM 4806 N N . ARG A 1 1187 ? 110.528 165.765 193.977 1.00 106.33 1137 ARG A N 1
ATOM 4807 C CA . ARG A 1 1187 ? 109.572 165.434 192.924 1.00 106.33 1137 ARG A CA 1
ATOM 4808 C C . ARG A 1 1187 ? 110.023 164.197 192.158 1.00 106.33 1137 ARG A C 1
ATOM 4809 O O . ARG A 1 1187 ? 109.229 163.285 191.895 1.00 106.33 1137 ARG A O 1
ATOM 4817 N N . LEU A 1 1188 ? 111.307 164.147 191.800 1.00 105.21 1138 LEU A N 1
ATOM 4818 C CA . LEU A 1 1188 ? 111.839 162.989 191.091 1.00 105.21 1138 LEU A CA 1
ATOM 4819 C C . LEU A 1 1188 ? 111.765 161.736 191.954 1.00 105.21 1138 LEU A C 1
ATOM 4820 O O . LEU A 1 1188 ? 111.443 160.651 191.459 1.00 105.21 1138 LEU A O 1
ATOM 4825 N N . VAL A 1 1189 ? 112.072 161.863 193.245 1.00 101.60 1139 VAL A N 1
ATOM 4826 C CA . VAL A 1 1189 ? 112.021 160.703 194.130 1.00 101.60 1139 VAL A CA 1
ATOM 4827 C C . VAL A 1 1189 ? 110.592 160.191 194.252 1.00 101.60 1139 VAL A C 1
ATOM 4828 O O . VAL A 1 1189 ? 110.348 158.978 194.258 1.00 101.60 1139 VAL A O 1
ATOM 4832 N N . ASN A 1 1190 ? 109.626 161.103 194.361 1.00 105.57 1140 ASN A N 1
ATOM 4833 C CA . ASN A 1 1190 ? 108.227 160.696 194.411 1.00 105.57 1140 ASN A CA 1
ATOM 4834 C C . ASN A 1 1190 ? 107.814 160.010 193.118 1.00 105.57 1140 ASN A C 1
ATOM 4835 O O . ASN A 1 1190 ? 107.079 159.016 193.140 1.00 105.57 1140 ASN A O 1
ATOM 4840 N N . ARG A 1 1191 ? 108.268 160.530 191.977 1.00 103.98 1141 ARG A N 1
ATOM 4841 C CA . ARG A 1 1191 ? 107.962 159.879 190.708 1.00 103.98 1141 ARG A CA 1
ATOM 4842 C C . ARG A 1 1191 ? 108.542 158.471 190.664 1.00 103.98 1141 ARG A C 1
ATOM 4843 O O . ARG A 1 1191 ? 107.873 157.529 190.224 1.00 103.98 1141 ARG A O 1
ATOM 4851 N N . ILE A 1 1192 ? 109.784 158.306 191.123 1.00 99.87 1142 ILE A N 1
ATOM 4852 C CA . ILE A 1 1192 ? 110.402 156.983 191.139 1.00 99.87 1142 ILE A CA 1
ATOM 4853 C C . ILE A 1 1192 ? 109.613 156.041 192.036 1.00 99.87 1142 ILE A C 1
ATOM 4854 O O . ILE A 1 1192 ? 109.373 154.880 191.684 1.00 99.87 1142 ILE A O 1
ATOM 4859 N N . GLU A 1 1193 ? 109.199 156.522 193.208 1.00 101.22 1143 GLU A N 1
ATOM 4860 C CA . GLU A 1 1193 ? 108.391 155.691 194.092 1.00 101.22 1143 GLU A CA 1
ATOM 4861 C C . GLU A 1 1193 ? 107.088 155.286 193.416 1.00 101.22 1143 GLU A C 1
ATOM 4862 O O . GLU A 1 1193 ? 106.658 154.132 193.519 1.00 101.22 1143 GLU A O 1
ATOM 4868 N N . SER A 1 1194 ? 106.447 156.225 192.716 1.00 102.12 1144 SER A N 1
ATOM 4869 C CA . SER A 1 1194 ? 105.220 155.902 191.993 1.00 102.12 1144 SER A CA 1
ATOM 4870 C C . SER A 1 1194 ? 105.478 154.858 190.916 1.00 102.12 1144 SER A C 1
ATOM 4871 O O . SER A 1 1194 ? 104.628 153.999 190.655 1.00 102.12 1144 SER A O 1
ATOM 4874 N N . TRP A 1 1195 ? 106.647 154.920 190.276 1.00 99.57 1145 TRP A N 1
ATOM 4875 C CA . TRP A 1 1195 ? 106.987 153.921 189.270 1.00 99.57 1145 TRP A CA 1
ATOM 4876 C C . TRP A 1 1195 ? 107.036 152.524 189.881 1.00 99.57 1145 TRP A C 1
ATOM 4877 O O . TRP A 1 1195 ? 106.628 151.545 189.244 1.00 99.57 1145 TRP A O 1
ATOM 4888 N N . LEU A 1 1196 ? 107.525 152.412 191.119 1.00 92.49 1146 LEU A N 1
ATOM 4889 C CA . LEU A 1 1196 ? 107.604 151.121 191.791 1.00 92.49 1146 LEU A CA 1
ATOM 4890 C C . LEU A 1 1196 ? 106.236 150.541 192.119 1.00 92.49 1146 LEU A C 1
ATOM 4891 O O . LEU A 1 1196 ? 106.158 149.369 192.501 1.00 92.49 1146 LEU A O 1
ATOM 4896 N N . GLU A 1 1197 ? 105.171 151.326 191.995 1.00 97.03 1147 GLU A N 1
ATOM 4897 C CA . GLU A 1 1197 ? 103.823 150.845 192.266 1.00 97.03 1147 GLU A CA 1
ATOM 4898 C C . GLU A 1 1197 ? 102.883 151.208 191.120 1.00 97.03 1147 GLU A C 1
ATOM 4899 O O . GLU A 1 1197 ? 102.195 150.347 190.573 1.00 97.03 1147 GLU A O 1
ATOM 4905 N N . PRO A 1 1302 ? 98.797 154.695 182.580 1.00 100.75 1252 PRO A N 1
ATOM 4906 C CA . PRO A 1 1302 ? 98.990 156.149 182.633 1.00 100.75 1252 PRO A CA 1
ATOM 4907 C C . PRO A 1 1302 ? 99.962 156.652 181.571 1.00 100.75 1252 PRO A C 1
ATOM 4908 O O . PRO A 1 1302 ? 101.150 156.336 181.629 1.00 100.75 1252 PRO A O 1
ATOM 4912 N N . ASP A 1 1303 ? 99.461 157.432 180.614 1.00 102.46 1253 ASP A N 1
ATOM 4913 C CA . ASP A 1 1303 ? 100.303 157.950 179.544 1.00 102.46 1253 ASP A CA 1
ATOM 4914 C C . ASP A 1 1303 ? 101.234 159.022 180.090 1.00 102.46 1253 ASP A C 1
ATOM 4915 O O . ASP A 1 1303 ? 100.834 160.180 180.246 1.00 102.46 1253 ASP A O 1
ATOM 4920 N N . ILE A 1 1304 ? 102.479 158.644 180.384 1.00 101.63 1254 ILE A N 1
ATOM 4921 C CA . ILE A 1 1304 ? 103.433 159.554 181.011 1.00 101.63 1254 ILE A CA 1
ATOM 4922 C C . ILE A 1 1304 ? 104.516 160.020 180.040 1.00 101.63 1254 ILE A C 1
ATOM 4923 O O . ILE A 1 1304 ? 105.411 160.781 180.441 1.00 101.63 1254 ILE A O 1
ATOM 4928 N N . GLY A 1 1305 ? 104.447 159.614 178.773 1.00 101.43 1255 GLY A N 1
ATOM 4929 C CA . GLY A 1 1305 ? 105.142 160.284 177.698 1.00 101.43 1255 GLY A CA 1
ATOM 4930 C C . GLY A 1 1305 ? 106.419 159.620 177.224 1.00 101.43 1255 GLY A C 1
ATOM 4931 O O . GLY A 1 1305 ? 106.860 159.907 176.105 1.00 101.43 1255 GLY A O 1
ATOM 4932 N N . PHE A 1 1306 ? 107.023 158.749 178.025 1.00 97.54 1256 PHE A N 1
ATOM 4933 C CA . PHE A 1 1306 ? 108.263 158.113 177.614 1.00 97.54 1256 PHE A CA 1
ATOM 4934 C C . PHE A 1 1306 ? 108.209 156.616 177.875 1.00 97.54 1256 PHE A C 1
ATOM 4935 O O . PHE A 1 1306 ? 107.543 156.167 178.812 1.00 97.54 1256 PHE A O 1
ATOM 4943 N N . PRO A 1 1307 ? 108.907 155.817 177.056 1.00 91.22 1257 PRO A N 1
ATOM 4944 C CA . PRO A 1 1307 ? 108.781 154.356 177.137 1.00 91.22 1257 PRO A CA 1
ATOM 4945 C C . PRO A 1 1307 ? 109.632 153.782 178.256 1.00 91.22 1257 PRO A C 1
ATOM 4946 O O . PRO A 1 1307 ? 110.862 153.730 178.160 1.00 91.22 1257 PRO A O 1
ATOM 4950 N N . LEU A 1 1308 ? 108.974 153.349 179.329 1.00 93.77 1258 LEU A N 1
ATOM 4951 C CA . LEU A 1 1308 ? 109.649 152.625 180.401 1.00 93.77 1258 LEU A CA 1
ATOM 4952 C C . LEU A 1 1308 ? 108.883 151.416 180.909 1.00 93.77 1258 LEU A C 1
ATOM 4953 O O . LEU A 1 1308 ? 109.510 150.521 181.487 1.00 93.77 1258 LEU A O 1
ATOM 4958 N N . PHE A 1 1309 ? 107.568 151.343 180.730 1.00 91.14 1259 PHE A N 1
ATOM 4959 C CA . PHE A 1 1309 ? 106.819 150.203 181.227 1.00 91.14 1259 PHE A CA 1
ATOM 4960 C C . PHE A 1 1309 ? 107.094 148.970 180.366 1.00 91.14 1259 PHE A C 1
ATOM 4961 O O . PHE A 1 1309 ? 107.284 149.082 179.152 1.00 91.14 1259 PHE A O 1
ATOM 4969 N N . PRO A 1 1310 ? 107.120 147.770 180.971 1.00 84.19 1260 PRO A N 1
ATOM 4970 C CA . PRO A 1 1310 ? 107.041 147.494 182.405 1.00 84.19 1260 PRO A CA 1
ATOM 4971 C C . PRO A 1 1310 ? 108.394 147.639 183.081 1.00 84.19 1260 PRO A C 1
ATOM 4972 O O . PRO A 1 1310 ? 109.416 147.674 182.400 1.00 84.19 1260 PRO A O 1
ATOM 4976 N N . LEU A 1 1311 ? 108.398 147.730 184.405 1.00 87.61 1261 LEU A N 1
ATOM 4977 C CA . LEU A 1 1311 ? 109.652 147.763 185.139 1.00 87.61 1261 LEU A CA 1
ATOM 4978 C C . LEU A 1 1311 ? 110.162 146.345 185.348 1.00 87.61 1261 LEU A C 1
ATOM 4979 O O . LEU A 1 1311 ? 109.453 145.492 185.889 1.00 87.61 1261 LEU A O 1
ATOM 4984 N N . SER A 1 1312 ? 111.391 146.094 184.916 1.00 83.81 1262 SER A N 1
ATOM 4985 C CA . SER A 1 1312 ? 111.995 144.786 185.088 1.00 83.81 1262 SER A CA 1
ATOM 4986 C C . SER A 1 1312 ? 112.532 144.630 186.506 1.00 83.81 1262 SER A C 1
ATOM 4987 O O . SER A 1 1312 ? 112.837 145.606 187.196 1.00 83.81 1262 SER A O 1
ATOM 4990 N N . LYS A 1 1313 ? 112.654 143.372 186.934 1.00 82.79 1263 LYS A N 1
ATOM 4991 C CA . LYS A 1 1313 ? 113.156 143.090 188.275 1.00 82.79 1263 LYS A CA 1
ATOM 4992 C C . LYS A 1 1313 ? 114.477 143.807 188.529 1.00 82.79 1263 LYS A C 1
ATOM 4993 O O . LYS A 1 1313 ? 114.651 144.468 189.564 1.00 82.79 1263 LYS A O 1
ATOM 4999 N N . GLY A 1 1314 ? 115.417 143.693 187.591 1.00 79.95 1264 GLY A N 1
ATOM 5000 C CA . GLY A 1 1314 ? 116.687 144.374 187.752 1.00 79.95 1264 GLY A CA 1
ATOM 5001 C C . GLY A 1 1314 ? 116.521 145.874 187.875 1.00 79.95 1264 GLY A C 1
ATOM 5002 O O . GLY A 1 1314 ? 117.213 146.523 188.668 1.00 79.95 1264 GLY A O 1
ATOM 5003 N N . PHE A 1 1315 ? 115.607 146.450 187.091 1.00 84.39 1265 PHE A N 1
ATOM 5004 C CA . PHE A 1 1315 ? 115.361 147.880 187.212 1.00 84.39 1265 PHE A CA 1
ATOM 5005 C C . PHE A 1 1315 ? 114.809 148.223 188.582 1.00 84.39 1265 PHE A C 1
ATOM 5006 O O . PHE A 1 1315 ? 115.217 149.217 189.186 1.00 84.39 1265 PHE A O 1
ATOM 5014 N N . ILE A 1 1316 ? 113.874 147.423 189.090 1.00 85.17 1266 ILE A N 1
ATOM 5015 C CA . ILE A 1 1316 ? 113.352 147.674 190.428 1.00 85.17 1266 ILE A CA 1
ATOM 5016 C C . ILE A 1 1316 ? 114.492 147.703 191.435 1.00 85.17 1266 ILE A C 1
ATOM 5017 O O . ILE A 1 1316 ? 114.607 148.631 192.245 1.00 85.17 1266 ILE A O 1
ATOM 5022 N N . LYS A 1 1317 ? 115.368 146.701 191.385 1.00 78.71 1267 LYS A N 1
ATOM 5023 C CA . LYS A 1 1317 ? 116.441 146.619 192.372 1.00 78.71 1267 LYS A CA 1
ATOM 5024 C C . LYS A 1 1317 ? 117.381 147.817 192.266 1.00 78.71 1267 LYS A C 1
ATOM 5025 O O . LYS A 1 1317 ? 117.666 148.493 193.268 1.00 78.71 1267 LYS A O 1
ATOM 5031 N N . SER A 1 1318 ? 117.870 148.097 191.058 1.00 82.69 1268 SER A N 1
ATOM 5032 C CA . SER A 1 1318 ? 118.831 149.180 190.890 1.00 82.69 1268 SER A CA 1
ATOM 5033 C C . SER A 1 1318 ? 118.214 150.529 191.235 1.00 82.69 1268 SER A C 1
ATOM 5034 O O . SER A 1 1318 ? 118.857 151.366 191.884 1.00 82.69 1268 SER A O 1
ATOM 5037 N N . ILE A 1 1319 ? 116.975 150.769 190.802 1.00 89.98 1269 ILE A N 1
ATOM 5038 C CA . ILE A 1 1319 ? 116.350 152.057 191.060 1.00 89.98 1269 ILE A CA 1
ATOM 5039 C C . ILE A 1 1319 ? 116.088 152.220 192.546 1.00 89.98 1269 ILE A C 1
ATOM 5040 O O . ILE A 1 1319 ? 116.229 153.316 193.089 1.00 89.98 1269 ILE A O 1
ATOM 5045 N N . ARG A 1 1320 ? 115.713 151.142 193.236 1.00 91.82 1270 ARG A N 1
ATOM 5046 C CA . ARG A 1 1320 ? 115.539 151.239 194.679 1.00 91.82 1270 ARG A CA 1
ATOM 5047 C C . ARG A 1 1320 ? 116.851 151.599 195.363 1.00 91.82 1270 ARG A C 1
ATOM 5048 O O . ARG A 1 1320 ? 116.883 152.471 196.240 1.00 91.82 1270 ARG A O 1
ATOM 5056 N N . GLY A 1 1321 ? 117.948 150.946 194.972 1.00 90.25 1271 GLY A N 1
ATOM 5057 C CA . GLY A 1 1321 ? 119.228 151.268 195.589 1.00 90.25 1271 GLY A CA 1
ATOM 5058 C C . GLY A 1 1321 ? 119.632 152.713 195.361 1.00 90.25 1271 GLY A C 1
ATOM 5059 O O . GLY A 1 1321 ? 119.989 153.439 196.301 1.00 90.25 1271 GLY A O 1
ATOM 5060 N N . VAL A 1 1322 ? 119.560 153.162 194.106 1.00 92.06 1272 VAL A N 1
ATOM 5061 C CA . VAL A 1 1322 ? 119.969 154.528 193.799 1.00 92.06 1272 VAL A CA 1
ATOM 5062 C C . VAL A 1 1322 ? 119.023 155.529 194.444 1.00 92.06 1272 VAL A C 1
ATOM 5063 O O . VAL A 1 1322 ? 119.447 156.611 194.853 1.00 92.06 1272 VAL A O 1
ATOM 5067 N N . LEU A 1 1323 ? 117.734 155.203 194.539 1.00 94.61 1273 LEU A N 1
ATOM 5068 C CA . LEU A 1 1323 ? 116.788 156.108 195.174 1.00 94.61 1273 LEU A CA 1
ATOM 5069 C C . LEU A 1 1323 ? 117.067 156.232 196.663 1.00 94.61 1273 LEU A C 1
ATOM 5070 O O . LEU A 1 1323 ? 116.949 157.320 197.232 1.00 94.61 1273 LEU A O 1
ATOM 5075 N N . THR A 1 1324 ? 117.426 155.127 197.315 1.00 95.61 1274 THR A N 1
ATOM 5076 C CA . THR A 1 1324 ? 117.821 155.210 198.716 1.00 95.61 1274 THR A CA 1
ATOM 5077 C C . THR A 1 1324 ? 119.043 156.101 198.875 1.00 95.61 1274 THR A C 1
ATOM 5078 O O . THR A 1 1324 ? 119.093 156.954 199.772 1.00 95.61 1274 THR A O 1
ATOM 5082 N N . GLN A 1 1325 ? 120.033 155.930 198.000 1.00 94.86 1275 GLN A N 1
ATOM 5083 C CA . GLN A 1 1325 ? 121.212 156.788 198.071 1.00 94.86 1275 GLN A CA 1
ATOM 5084 C C . GLN A 1 1325 ? 120.844 158.250 197.838 1.00 94.86 1275 GLN A C 1
ATOM 5085 O O . GLN A 1 1325 ? 121.387 159.147 198.493 1.00 94.86 1275 GLN A O 1
ATOM 5091 N N . PHE A 1 1326 ? 119.929 158.510 196.907 1.00 99.66 1276 PHE A N 1
ATOM 5092 C CA . PHE A 1 1326 ? 119.535 159.882 196.612 1.00 99.66 1276 PHE A CA 1
ATOM 5093 C C . PHE A 1 1326 ? 118.798 160.506 197.786 1.00 99.66 1276 PHE A C 1
ATOM 5094 O O . PHE A 1 1326 ? 119.008 161.680 198.102 1.00 99.66 1276 PHE A O 1
ATOM 5102 N N . ARG A 1 1327 ? 117.920 159.742 198.435 1.00 100.15 1277 ARG A N 1
ATOM 5103 C CA . ARG A 1 1327 ? 117.263 160.240 199.638 1.00 100.15 1277 ARG A CA 1
ATOM 5104 C C . ARG A 1 1327 ? 118.286 160.565 200.713 1.00 100.15 1277 ARG A C 1
ATOM 5105 O O . ARG A 1 1327 ? 118.197 161.607 201.376 1.00 100.15 1277 ARG A O 1
ATOM 5113 N N . ALA A 1 1328 ? 119.266 159.679 200.906 1.00 100.36 1278 ALA A N 1
ATOM 5114 C CA . ALA A 1 1328 ? 120.297 159.937 201.903 1.00 100.36 1278 ALA A CA 1
ATOM 5115 C C . ALA A 1 1328 ? 121.061 161.211 201.576 1.00 100.36 1278 ALA A C 1
ATOM 5116 O O . ALA A 1 1328 ? 121.343 162.022 202.466 1.00 100.36 1278 ALA A O 1
ATOM 5118 N N . ALA A 1 1329 ? 121.403 161.407 200.303 1.00 102.18 1279 ALA A N 1
ATOM 5119 C CA . ALA A 1 1329 ? 122.123 162.613 199.909 1.00 102.18 1279 ALA A CA 1
ATOM 5120 C C . ALA A 1 1329 ? 121.276 163.860 200.132 1.00 102.18 1279 ALA A C 1
ATOM 5121 O O . ALA A 1 1329 ? 121.767 164.868 200.654 1.00 102.18 1279 ALA A O 1
ATOM 5123 N N . LEU A 1 1330 ? 120.001 163.811 199.744 1.00 103.06 1280 LEU A N 1
ATOM 5124 C CA . LEU A 1 1330 ? 119.137 164.975 199.905 1.00 103.06 1280 LEU A CA 1
ATOM 5125 C C . LEU A 1 1330 ? 118.977 165.339 201.374 1.00 103.06 1280 LEU A C 1
ATOM 5126 O O . LEU A 1 1330 ? 119.026 166.520 201.737 1.00 103.06 1280 LEU A O 1
ATOM 5131 N N . LEU A 1 1331 ? 118.784 164.340 202.236 1.00 102.21 1281 LEU A N 1
ATOM 5132 C CA . LEU A 1 1331 ? 118.718 164.617 203.666 1.00 102.21 1281 LEU A CA 1
ATOM 5133 C C . LEU A 1 1331 ? 120.036 165.187 204.170 1.00 102.21 1281 LEU A C 1
ATOM 5134 O O . LEU A 1 1331 ? 120.050 166.143 204.953 1.00 102.21 1281 LEU A O 1
ATOM 5139 N N . GLU A 1 1332 ? 121.157 164.619 203.723 1.00 100.18 1282 GLU A N 1
ATOM 5140 C CA . GLU A 1 1332 ? 122.458 165.119 204.149 1.00 100.18 1282 GLU A CA 1
ATOM 5141 C C . GLU A 1 1332 ? 122.676 166.555 203.699 1.00 100.18 1282 GLU A C 1
ATOM 5142 O O . GLU A 1 1332 ? 123.403 167.308 204.357 1.00 100.18 1282 GLU A O 1
ATOM 5148 N N . ALA A 1 1333 ? 122.065 166.951 202.593 1.00 103.66 1283 ALA A N 1
ATOM 5149 C CA . ALA A 1 1333 ? 122.203 168.309 202.081 1.00 103.66 1283 ALA A CA 1
ATOM 5150 C C . ALA A 1 1333 ? 121.378 169.316 202.849 1.00 103.66 1283 ALA A C 1
ATOM 5151 O O . ALA A 1 1333 ? 121.255 170.458 202.390 1.00 103.66 1283 ALA A O 1
ATOM 5153 N N . GLY A 1 1334 ? 120.803 168.954 203.993 1.00 104.61 1284 GLY A N 1
ATOM 5154 C CA . GLY A 1 1334 ? 119.979 169.891 204.725 1.00 104.61 1284 GLY A CA 1
ATOM 5155 C C . GLY A 1 1334 ? 118.677 170.224 204.041 1.00 104.61 1284 GLY A C 1
ATOM 5156 O O . GLY A 1 1334 ? 118.123 171.301 204.273 1.00 104.61 1284 GLY A O 1
ATOM 5157 N N . MET A 1 1335 ? 118.170 169.326 203.199 1.00 107.34 1285 MET A N 1
ATOM 5158 C CA . MET A 1 1335 ? 116.945 169.547 202.435 1.00 107.34 1285 MET A CA 1
ATOM 5159 C C . MET A 1 1335 ? 116.015 168.372 202.697 1.00 107.34 1285 MET A C 1
ATOM 5160 O O . MET A 1 1335 ? 115.899 167.457 201.871 1.00 107.34 1285 MET A O 1
ATOM 5165 N N . PRO A 1 1336 ? 115.334 168.361 203.846 1.00 108.01 1286 PRO A N 1
ATOM 5166 C CA . PRO A 1 1336 ? 114.447 167.236 204.164 1.00 108.01 1286 PRO A CA 1
ATOM 5167 C C . PRO A 1 1336 ? 113.212 167.199 203.280 1.00 108.01 1286 PRO A C 1
ATOM 5168 O O . PRO A 1 1336 ? 113.054 168.034 202.384 1.00 108.01 1286 PRO A O 1
ATOM 5172 N N . GLU A 1 1337 ? 112.334 166.227 203.532 1.00 110.77 1287 GLU A N 1
ATOM 5173 C CA . GLU A 1 1337 ? 111.143 166.029 202.718 1.00 110.77 1287 GLU A CA 1
ATOM 5174 C C . GLU A 1 1337 ? 110.438 167.351 202.451 1.00 110.77 1287 GLU A C 1
ATOM 5175 O O . GLU A 1 1337 ? 110.326 168.203 203.335 1.00 110.77 1287 GLU A O 1
ATOM 5181 N N . CYS A 1 1338 ? 109.971 167.514 201.218 1.00 110.34 1288 CYS A N 1
ATOM 5182 C CA . CYS A 1 1338 ? 109.277 168.727 200.809 1.00 110.34 1288 CYS A CA 1
ATOM 5183 C C . CYS A 1 1338 ? 108.025 168.383 200.010 1.00 110.34 1288 CYS A C 1
ATOM 5184 O O . CYS A 1 1338 ? 107.942 167.317 199.399 1.00 110.34 1288 CYS A O 1
ATOM 5187 N N . VAL B 2 98 ? 118.809 167.360 99.664 1.00 97.40 73 VAL B N 1
ATOM 5188 C CA . VAL B 2 98 ? 119.890 167.210 98.699 1.00 97.40 73 VAL B CA 1
ATOM 5189 C C . VAL B 2 98 ? 120.995 166.343 99.287 1.00 97.40 73 VAL B C 1
ATOM 5190 O O . VAL B 2 98 ? 121.819 165.794 98.558 1.00 97.40 73 VAL B O 1
ATOM 5194 N N . VAL B 2 99 ? 120.997 166.214 100.615 1.00 96.25 74 VAL B N 1
ATOM 5195 C CA . VAL B 2 99 ? 122.126 165.588 101.297 1.00 96.25 74 VAL B CA 1
ATOM 5196 C C . VAL B 2 99 ? 122.319 164.159 100.810 1.00 96.25 74 VAL B C 1
ATOM 5197 O O . VAL B 2 99 ? 123.437 163.743 100.484 1.00 96.25 74 VAL B O 1
ATOM 5201 N N . LYS B 2 100 ? 121.236 163.382 100.748 1.00 96.97 75 LYS B N 1
ATOM 5202 C CA . LYS B 2 100 ? 121.408 161.970 100.430 1.00 96.97 75 LYS B CA 1
ATOM 5203 C C . LYS B 2 100 ? 121.811 161.774 98.975 1.00 96.97 75 LYS B C 1
ATOM 5204 O O . LYS B 2 100 ? 122.525 160.818 98.660 1.00 96.97 75 LYS B O 1
ATOM 5210 N N . ARG B 2 101 ? 121.393 162.669 98.076 1.00 97.34 76 ARG B N 1
ATOM 5211 C CA . ARG B 2 101 ? 121.928 162.618 96.719 1.00 97.34 76 ARG B CA 1
ATOM 5212 C C . ARG B 2 101 ? 123.436 162.833 96.723 1.00 97.34 76 ARG B C 1
ATOM 5213 O O . ARG B 2 101 ? 124.166 162.190 95.960 1.00 97.34 76 ARG B O 1
ATOM 5221 N N . ARG B 2 102 ? 123.925 163.740 97.571 1.00 95.51 77 ARG B N 1
ATOM 5222 C CA . ARG B 2 102 ? 125.366 163.944 97.677 1.00 95.51 77 ARG B CA 1
ATOM 5223 C C . ARG B 2 102 ? 126.057 162.705 98.233 1.00 95.51 77 ARG B C 1
ATOM 5224 O O . ARG B 2 102 ? 127.153 162.343 97.786 1.00 95.51 77 ARG B O 1
ATOM 5232 N N . VAL B 2 103 ? 125.438 162.041 99.208 1.00 92.15 78 VAL B N 1
ATOM 5233 C CA . VAL B 2 103 ? 126.019 160.803 99.719 1.00 92.15 78 VAL B CA 1
ATOM 5234 C C . VAL B 2 103 ? 126.039 159.744 98.629 1.00 92.15 78 VAL B C 1
ATOM 5235 O O . VAL B 2 103 ? 126.963 158.933 98.554 1.00 92.15 78 VAL B O 1
ATOM 5239 N N . ASN B 2 104 ? 125.023 159.732 97.765 1.00 95.66 79 ASN B N 1
ATOM 5240 C CA . ASN B 2 104 ? 125.010 158.781 96.655 1.00 95.66 79 ASN B CA 1
ATOM 5241 C C . ASN B 2 104 ? 126.104 159.101 95.641 1.00 95.66 79 ASN B C 1
ATOM 5242 O O . ASN B 2 104 ? 126.707 158.192 95.055 1.00 95.66 79 ASN B O 1
ATOM 5247 N N . ALA B 2 105 ? 126.357 160.387 95.402 1.00 91.48 80 ALA B N 1
ATOM 5248 C CA . ALA B 2 105 ? 127.466 160.764 94.533 1.00 91.48 80 ALA B CA 1
ATOM 5249 C C . ALA B 2 105 ? 128.791 160.303 95.124 1.00 91.48 80 ALA B C 1
ATOM 5250 O O . ALA B 2 105 ? 129.638 159.742 94.419 1.00 91.48 80 ALA B O 1
ATOM 5252 N N . LEU B 2 106 ? 128.982 160.521 96.424 1.00 90.68 81 LEU B N 1
ATOM 5253 C CA . LEU B 2 106 ? 130.169 159.990 97.082 1.00 90.68 81 LEU B CA 1
ATOM 5254 C C . LEU B 2 106 ? 130.189 158.471 97.019 1.00 90.68 81 LEU B C 1
ATOM 5255 O O . LEU B 2 106 ? 131.260 157.861 97.009 1.00 90.68 81 LEU B O 1
ATOM 5260 N N . LYS B 2 107 ? 129.014 157.849 96.976 1.00 90.21 82 LYS B N 1
ATOM 5261 C CA . LYS B 2 107 ? 128.931 156.398 96.892 1.00 90.21 82 LYS B CA 1
ATOM 5262 C C . LYS B 2 107 ? 129.467 155.914 95.552 1.00 90.21 82 LYS B C 1
ATOM 5263 O O . LYS B 2 107 ? 130.234 154.947 95.486 1.00 90.21 82 LYS B O 1
ATOM 5269 N N . ASN B 2 108 ? 129.069 156.587 94.470 1.00 91.69 83 ASN B N 1
ATOM 5270 C CA . ASN B 2 108 ? 129.613 156.272 93.150 1.00 91.69 83 ASN B CA 1
ATOM 5271 C C . ASN B 2 108 ? 131.109 156.552 93.099 1.00 91.69 83 ASN B C 1
ATOM 5272 O O . ASN B 2 108 ? 131.868 155.823 92.448 1.00 91.69 83 ASN B O 1
ATOM 5277 N N . LEU B 2 109 ? 131.548 157.623 93.762 1.00 90.75 84 LEU B N 1
ATOM 5278 C CA . LEU B 2 109 ? 132.979 157.892 93.850 1.00 90.75 84 LEU B CA 1
ATOM 5279 C C . LEU B 2 109 ? 133.700 156.750 94.551 1.00 90.75 84 LEU B C 1
ATOM 5280 O O . LEU B 2 109 ? 134.794 156.352 94.144 1.00 90.75 84 LEU B O 1
ATOM 5285 N N . GLN B 2 110 ? 133.100 156.214 95.612 1.00 88.22 85 GLN B N 1
ATOM 5286 C CA . GLN B 2 110 ? 133.668 155.050 96.280 1.00 88.22 85 GLN B CA 1
ATOM 5287 C C . GLN B 2 110 ? 133.654 153.830 95.376 1.00 88.22 85 GLN B C 1
ATOM 5288 O O . GLN B 2 110 ? 134.550 152.994 95.464 1.00 88.22 85 GLN B O 1
ATOM 5294 N N . VAL B 2 111 ? 132.651 153.703 94.510 1.00 91.93 86 VAL B N 1
ATOM 5295 C CA . VAL B 2 111 ? 132.626 152.586 93.567 1.00 91.93 86 VAL B CA 1
ATOM 5296 C C . VAL B 2 111 ? 133.804 152.684 92.603 1.00 91.93 86 VAL B C 1
ATOM 5297 O O . VAL B 2 111 ? 134.516 151.703 92.348 1.00 91.93 86 VAL B O 1
ATOM 5301 N N . LYS B 2 112 ? 134.023 153.874 92.047 1.00 93.37 87 LYS B N 1
ATOM 5302 C CA . LYS B 2 112 ? 135.152 154.056 91.141 1.00 93.37 87 LYS B CA 1
ATOM 5303 C C . LYS B 2 112 ? 136.472 153.867 91.878 1.00 93.37 87 LYS B C 1
ATOM 5304 O O . LYS B 2 112 ? 137.417 153.278 91.342 1.00 93.37 87 LYS B O 1
ATOM 5310 N N . CYS B 2 113 ? 136.554 154.362 93.113 1.00 92.07 88 CYS B N 1
ATOM 5311 C CA . CYS B 2 113 ? 137.743 154.145 93.923 1.00 92.07 88 CYS B CA 1
ATOM 5312 C C . CYS B 2 113 ? 137.929 152.673 94.245 1.00 92.07 88 CYS B C 1
ATOM 5313 O O . CYS B 2 113 ? 139.058 152.222 94.428 1.00 92.07 88 CYS B O 1
ATOM 5316 N N . ALA B 2 114 ? 136.838 151.911 94.316 1.00 93.59 89 ALA B N 1
ATOM 5317 C CA . ALA B 2 114 ? 136.948 150.476 94.540 1.00 93.59 89 ALA B CA 1
ATOM 5318 C C . ALA B 2 114 ? 137.461 149.777 93.294 1.00 93.59 89 ALA B C 1
ATOM 5319 O O . ALA B 2 114 ? 138.206 148.801 93.387 1.00 93.59 89 ALA B O 1
ATOM 5321 N N . GLN B 2 115 ? 137.074 150.264 92.117 1.00 94.37 90 GLN B N 1
ATOM 5322 C CA . GLN B 2 115 ? 137.691 149.764 90.890 1.00 94.37 90 GLN B CA 1
ATOM 5323 C C . GLN B 2 115 ? 139.184 150.080 90.868 1.00 94.37 90 GLN B C 1
ATOM 5324 O O . GLN B 2 115 ? 140.009 149.236 90.488 1.00 94.37 90 GLN B O 1
ATOM 5330 N N . ILE B 2 116 ? 139.549 151.295 91.279 1.00 89.99 91 ILE B N 1
ATOM 5331 C CA . ILE B 2 116 ? 140.959 151.670 91.351 1.00 89.99 91 ILE B CA 1
ATOM 5332 C C . ILE B 2 116 ? 141.687 150.793 92.360 1.00 89.99 91 ILE B C 1
ATOM 5333 O O . ILE B 2 116 ? 142.838 150.400 92.150 1.00 89.99 91 ILE B O 1
ATOM 5338 N N . GLU B 2 117 ? 141.033 150.481 93.477 1.00 92.66 92 GLU B N 1
ATOM 5339 C CA . GLU B 2 117 ? 141.626 149.599 94.471 1.00 92.66 92 GLU B CA 1
ATOM 5340 C C . GLU B 2 117 ? 141.736 148.178 93.950 1.00 92.66 92 GLU B C 1
ATOM 5341 O O . GLU B 2 117 ? 142.644 147.446 94.343 1.00 92.66 92 GLU B O 1
ATOM 5347 N N . ALA B 2 118 ? 140.808 147.764 93.090 1.00 92.89 93 ALA B N 1
ATOM 5348 C CA . ALA B 2 118 ? 140.941 146.477 92.420 1.00 92.89 93 ALA B CA 1
ATOM 5349 C C . ALA B 2 118 ? 142.183 146.460 91.545 1.00 92.89 93 ALA B C 1
ATOM 5350 O O . ALA B 2 118 ? 142.943 145.484 91.542 1.00 92.89 93 ALA B O 1
ATOM 5352 N N . LYS B 2 119 ? 142.405 147.540 90.799 1.00 93.45 94 LYS B N 1
ATOM 5353 C CA . LYS B 2 119 ? 143.654 147.664 90.056 1.00 93.45 94 LYS B CA 1
ATOM 5354 C C . LYS B 2 119 ? 144.847 147.612 91.000 1.00 93.45 94 LYS B C 1
ATOM 5355 O O . LYS B 2 119 ? 145.868 146.988 90.693 1.00 93.45 94 LYS B O 1
ATOM 5361 N N . PHE B 2 120 ? 144.735 148.268 92.155 1.00 89.03 95 PHE B N 1
ATOM 5362 C CA . PHE B 2 120 ? 145.838 148.282 93.109 1.00 89.03 95 PHE B CA 1
ATOM 5363 C C . PHE B 2 120 ? 146.119 146.885 93.638 1.00 89.03 95 PHE B C 1
ATOM 5364 O O . PHE B 2 120 ? 147.276 146.513 93.840 1.00 89.03 95 PHE B O 1
ATOM 5372 N N . TYR B 2 121 ? 145.072 146.103 93.885 1.00 89.45 96 TYR B N 1
ATOM 5373 C CA . TYR B 2 121 ? 145.266 144.739 94.360 1.00 89.45 96 TYR B CA 1
ATOM 5374 C C . TYR B 2 121 ? 145.828 143.850 93.264 1.00 89.45 96 TYR B C 1
ATOM 5375 O O . TYR B 2 121 ? 146.626 142.952 93.547 1.00 89.45 96 TYR B O 1
ATOM 5384 N N . GLU B 2 122 ? 145.434 144.081 92.012 1.00 89.00 97 GLU B N 1
ATOM 5385 C CA . GLU B 2 122 ? 146.074 143.370 90.912 1.00 89.00 97 GLU B CA 1
ATOM 5386 C C . GLU B 2 122 ? 147.559 143.698 90.857 1.00 89.00 97 GLU B C 1
ATOM 5387 O O . GLU B 2 122 ? 148.396 142.811 90.661 1.00 89.00 97 GLU B O 1
ATOM 5393 N N . GLU B 2 123 ? 147.905 144.972 91.036 1.00 86.09 98 GLU B N 1
ATOM 5394 C CA . GLU B 2 123 ? 149.310 145.357 91.084 1.00 86.09 98 GLU B CA 1
ATOM 5395 C C . GLU B 2 123 ? 150.008 144.749 92.290 1.00 86.09 98 GLU B C 1
ATOM 5396 O O . GLU B 2 123 ? 151.191 144.412 92.214 1.00 86.09 98 GLU B O 1
ATOM 5402 N N . VAL B 2 124 ? 149.303 144.620 93.412 1.00 84.12 99 VAL B N 1
ATOM 5403 C CA . VAL B 2 124 ? 149.879 143.969 94.582 1.00 84.12 99 VAL B CA 1
ATOM 5404 C C . VAL B 2 124 ? 150.186 142.519 94.265 1.00 84.12 99 VAL B C 1
ATOM 5405 O O . VAL B 2 124 ? 151.232 141.995 94.650 1.00 84.12 99 VAL B O 1
ATOM 5409 N N . HIS B 2 125 ? 149.273 141.845 93.570 1.00 82.17 100 HIS B N 1
ATOM 5410 C CA . HIS B 2 125 ? 149.534 140.477 93.139 1.00 82.17 100 HIS B CA 1
ATOM 5411 C C . HIS B 2 125 ? 150.717 140.429 92.181 1.00 82.17 100 HIS B C 1
ATOM 5412 O O . HIS B 2 125 ? 151.516 139.488 92.214 1.00 82.17 100 HIS B O 1
ATOM 5419 N N . ASP B 2 126 ? 150.843 141.435 91.317 1.00 84.99 101 ASP B N 1
ATOM 5420 C CA . ASP B 2 126 ? 151.991 141.498 90.418 1.00 84.99 101 ASP B CA 1
ATOM 5421 C C . ASP B 2 126 ? 153.290 141.629 91.202 1.00 84.99 101 ASP B C 1
ATOM 5422 O O . ASP B 2 126 ? 154.285 140.959 90.900 1.00 84.99 101 ASP B O 1
ATOM 5427 N N . LEU B 2 127 ? 153.299 142.504 92.207 1.00 83.43 102 LEU B N 1
ATOM 5428 C CA . LEU B 2 127 ? 154.474 142.657 93.056 1.00 83.43 102 LEU B CA 1
ATOM 5429 C C . LEU B 2 127 ? 154.743 141.381 93.838 1.00 83.43 102 LEU B C 1
ATOM 5430 O O . LEU B 2 127 ? 155.898 141.024 94.080 1.00 83.43 102 LEU B O 1
ATOM 5435 N N . GLU B 2 128 ? 153.683 140.683 94.249 1.00 83.27 103 GLU B N 1
ATOM 5436 C CA . GLU B 2 128 ? 153.854 139.395 94.906 1.00 83.27 103 GLU B CA 1
ATOM 5437 C C . GLU B 2 128 ? 154.483 138.385 93.964 1.00 83.27 103 GLU B C 1
ATOM 5438 O O . GLU B 2 128 ? 155.303 137.572 94.384 1.00 83.27 103 GLU B O 1
ATOM 5444 N N . ARG B 2 129 ? 154.117 138.423 92.685 1.00 81.38 104 ARG B N 1
ATOM 5445 C CA . ARG B 2 129 ? 154.740 137.523 91.720 1.00 81.38 104 ARG B CA 1
ATOM 5446 C C . ARG B 2 129 ? 156.213 137.862 91.523 1.00 81.38 104 ARG B C 1
ATOM 5447 O O . ARG B 2 129 ? 157.067 136.967 91.478 1.00 81.38 104 ARG B O 1
ATOM 5455 N N . LYS B 2 130 ? 156.530 139.150 91.403 1.00 81.18 105 LYS B N 1
ATOM 5456 C CA . LYS B 2 130 ? 157.922 139.548 91.221 1.00 81.18 105 LYS B CA 1
ATOM 5457 C C . LYS B 2 130 ? 158.750 139.170 92.443 1.00 81.18 105 LYS B C 1
ATOM 5458 O O . LYS B 2 130 ? 159.843 138.603 92.327 1.00 81.18 105 LYS B O 1
ATOM 5464 N N . TYR B 2 131 ? 158.232 139.457 93.633 1.00 81.05 106 TYR B N 1
ATOM 5465 C CA . TYR B 2 131 ? 158.927 139.077 94.851 1.00 81.05 106 TYR B CA 1
ATOM 5466 C C . TYR B 2 131 ? 158.893 137.574 95.071 1.00 81.05 106 TYR B C 1
ATOM 5467 O O . TYR B 2 131 ? 159.714 137.054 95.825 1.00 81.05 106 TYR B O 1
ATOM 5476 N N . ALA B 2 132 ? 157.975 136.862 94.419 1.00 79.89 107 ALA B N 1
ATOM 5477 C CA . ALA B 2 132 ? 158.035 135.408 94.416 1.00 79.89 107 ALA B CA 1
ATOM 5478 C C . ALA B 2 132 ? 159.204 134.927 93.578 1.00 79.89 107 ALA B C 1
ATOM 5479 O O . ALA B 2 132 ? 159.877 133.960 93.941 1.00 79.89 107 ALA B O 1
ATOM 5481 N N . VAL B 2 133 ? 159.450 135.582 92.446 1.00 80.59 108 VAL B N 1
ATOM 5482 C CA . VAL B 2 133 ? 160.674 135.308 91.697 1.00 80.59 108 VAL B CA 1
ATOM 5483 C C . VAL B 2 133 ? 161.887 135.593 92.571 1.00 80.59 108 VAL B C 1
ATOM 5484 O O . VAL B 2 133 ? 162.878 134.853 92.551 1.00 80.59 108 VAL B O 1
ATOM 5488 N N . LEU B 2 134 ? 161.826 136.674 93.349 1.00 78.32 109 LEU B N 1
ATOM 5489 C CA . LEU B 2 134 ? 162.912 136.988 94.276 1.00 78.32 109 LEU B CA 1
ATOM 5490 C C . LEU B 2 134 ? 163.080 135.893 95.324 1.00 78.32 109 LEU B C 1
ATOM 5491 O O . LEU B 2 134 ? 164.206 135.519 95.670 1.00 78.32 109 LEU B O 1
ATOM 5496 N N . TYR B 2 135 ? 161.966 135.386 95.855 1.00 76.20 110 TYR B N 1
ATOM 5497 C CA . TYR B 2 135 ? 162.000 134.308 96.837 1.00 76.20 110 TYR B CA 1
ATOM 5498 C C . TYR B 2 135 ? 162.541 133.016 96.246 1.00 76.20 110 TYR B C 1
ATOM 5499 O O . TYR B 2 135 ? 163.243 132.269 96.937 1.00 76.20 110 TYR B O 1
ATOM 5508 N N . GLN B 2 136 ? 162.211 132.733 94.985 1.00 77.35 111 GLN B N 1
ATOM 5509 C CA . GLN B 2 136 ? 162.486 131.454 94.350 1.00 77.35 111 GLN B CA 1
ATOM 5510 C C . GLN B 2 136 ? 163.841 130.936 94.802 1.00 77.35 111 GLN B C 1
ATOM 5511 O O . GLN B 2 136 ? 163.951 129.768 95.178 1.00 77.35 111 GLN B O 1
ATOM 5517 N N . PRO B 2 137 ? 164.887 131.760 94.797 1.00 77.59 112 PRO B N 1
ATOM 5518 C CA . PRO B 2 137 ? 166.116 131.346 95.486 1.00 77.59 112 PRO B CA 1
ATOM 5519 C C . PRO B 2 137 ? 165.862 130.884 96.911 1.00 77.59 112 PRO B C 1
ATOM 5520 O O . PRO B 2 137 ? 166.252 129.771 97.278 1.00 77.59 112 PRO B O 1
ATOM 5524 N N . LEU B 2 138 ? 165.185 131.701 97.720 1.00 75.87 113 LEU B N 1
ATOM 5525 C CA . LEU B 2 138 ? 165.032 131.388 99.139 1.00 75.87 113 LEU B CA 1
ATOM 5526 C C . LEU B 2 138 ? 164.116 130.186 99.355 1.00 75.87 113 LEU B C 1
ATOM 5527 O O . LEU B 2 138 ? 164.451 129.264 100.108 1.00 75.87 113 LEU B O 1
ATOM 5532 N N . PHE B 2 139 ? 162.947 130.180 98.713 1.00 73.27 114 PHE B N 1
ATOM 5533 C CA . PHE B 2 139 ? 162.030 129.061 98.898 1.00 73.27 114 PHE B CA 1
ATOM 5534 C C . PHE B 2 139 ? 162.611 127.775 98.326 1.00 73.27 114 PHE B C 1
ATOM 5535 O O . PHE B 2 139 ? 162.414 126.695 98.893 1.00 73.27 114 PHE B O 1
ATOM 5543 N N . ASP B 2 140 ? 163.319 127.864 97.201 1.00 76.73 115 ASP B N 1
ATOM 5544 C CA . ASP B 2 140 ? 163.970 126.682 96.655 1.00 76.73 115 ASP B CA 1
ATOM 5545 C C . ASP B 2 140 ? 165.055 126.183 97.594 1.00 76.73 115 ASP B C 1
ATOM 5546 O O . ASP B 2 140 ? 165.241 124.974 97.742 1.00 76.73 115 ASP B O 1
ATOM 5551 N N . LYS B 2 141 ? 165.782 127.095 98.239 1.00 75.63 116 LYS B N 1
ATOM 5552 C CA . LYS B 2 141 ? 166.768 126.670 99.223 1.00 75.63 116 LYS B CA 1
ATOM 5553 C C . LYS B 2 141 ? 166.092 125.971 100.394 1.00 75.63 116 LYS B C 1
ATOM 5554 O O . LYS B 2 141 ? 166.603 124.969 100.911 1.00 75.63 116 LYS B O 1
ATOM 5560 N N . ARG B 2 142 ? 164.939 126.486 100.828 1.00 73.06 117 ARG B N 1
ATOM 5561 C CA . ARG B 2 142 ? 164.183 125.813 101.881 1.00 73.06 117 ARG B CA 1
ATOM 5562 C C . ARG B 2 142 ? 163.810 124.401 101.459 1.00 73.06 117 ARG B C 1
ATOM 5563 O O . ARG B 2 142 ? 164.051 123.436 102.190 1.00 73.06 117 ARG B O 1
ATOM 5571 N N . PHE B 2 143 ? 163.195 124.269 100.285 1.00 76.79 118 PHE B N 1
ATOM 5572 C CA . PHE B 2 143 ? 162.808 122.954 99.785 1.00 76.79 118 PHE B CA 1
ATOM 5573 C C . PHE B 2 143 ? 164.013 122.039 99.635 1.00 76.79 118 PHE B C 1
ATOM 5574 O O . PHE B 2 143 ? 163.903 120.821 99.815 1.00 76.79 118 PHE B O 1
ATOM 5582 N N . GLU B 2 144 ? 165.172 122.603 99.304 1.00 77.33 119 GLU B N 1
ATOM 5583 C CA . GLU B 2 144 ? 166.347 121.774 99.086 1.00 77.33 119 GLU B CA 1
ATOM 5584 C C . GLU B 2 144 ? 166.914 121.263 100.401 1.00 77.33 119 GLU B C 1
ATOM 5585 O O . GLU B 2 144 ? 167.321 120.100 100.497 1.00 77.33 119 GLU B O 1
ATOM 5591 N N . ILE B 2 145 ? 166.953 122.114 101.426 1.00 77.48 120 ILE B N 1
ATOM 5592 C CA . ILE B 2 145 ? 167.458 121.657 102.717 1.00 77.48 120 ILE B CA 1
ATOM 5593 C C . ILE B 2 145 ? 166.434 120.770 103.418 1.00 77.48 120 ILE B C 1
ATOM 5594 O O . ILE B 2 145 ? 166.803 119.903 104.217 1.00 77.48 120 ILE B O 1
ATOM 5599 N N . ILE B 2 146 ? 165.144 120.961 103.134 1.00 75.53 121 ILE B N 1
ATOM 5600 C CA . ILE B 2 146 ? 164.120 120.106 103.721 1.00 75.53 121 ILE B CA 1
ATOM 5601 C C . ILE B 2 146 ? 164.275 118.675 103.224 1.00 75.53 121 ILE B C 1
ATOM 5602 O O . ILE B 2 146 ? 164.188 117.719 104.004 1.00 75.53 121 ILE B O 1
ATOM 5607 N N . ASN B 2 147 ? 164.501 118.503 101.921 1.00 77.06 122 ASN B N 1
ATOM 5608 C CA . ASN B 2 147 ? 164.557 117.188 101.295 1.00 77.06 122 ASN B CA 1
ATOM 5609 C C . ASN B 2 147 ? 165.976 116.773 100.922 1.00 77.06 122 ASN B C 1
ATOM 5610 O O . ASN B 2 147 ? 166.165 116.005 99.975 1.00 77.06 122 ASN B O 1
ATOM 5615 N N . ALA B 2 148 ? 166.978 117.263 101.648 1.00 79.58 123 ALA B N 1
ATOM 5616 C CA . ALA B 2 148 ? 168.353 116.785 101.510 1.00 79.58 123 ALA B CA 1
ATOM 5617 C C . ALA B 2 148 ? 168.907 117.004 100.104 1.00 79.58 123 ALA B C 1
ATOM 5618 O O . ALA B 2 148 ? 169.662 116.175 99.590 1.00 79.58 123 ALA B O 1
ATOM 5620 N N . ILE B 2 149 ? 168.544 118.114 99.468 1.00 80.18 124 ILE B N 1
ATOM 5621 C CA . ILE B 2 149 ? 169.172 118.480 98.203 1.00 80.18 124 ILE B CA 1
ATOM 5622 C C . ILE B 2 149 ? 170.388 119.373 98.432 1.00 80.18 124 ILE B C 1
ATOM 5623 O O . ILE B 2 149 ? 171.362 119.295 97.677 1.00 80.18 124 ILE B O 1
ATOM 5628 N N . TYR B 2 150 ? 170.351 120.219 99.459 1.00 82.18 125 TYR B N 1
ATOM 5629 C CA . TYR B 2 150 ? 171.460 121.091 99.811 1.00 82.18 125 TYR B CA 1
ATOM 5630 C C . TYR B 2 150 ? 171.670 121.053 101.318 1.00 82.18 125 TYR B C 1
ATOM 5631 O O . TYR B 2 150 ? 170.751 120.761 102.087 1.00 82.18 125 TYR B O 1
ATOM 5640 N N . GLU B 2 151 ? 172.897 121.351 101.732 1.00 83.38 126 GLU B N 1
ATOM 5641 C CA . GLU B 2 151 ? 173.235 121.404 103.148 1.00 83.38 126 GLU B CA 1
ATOM 5642 C C . GLU B 2 151 ? 173.752 122.788 103.525 1.00 83.38 126 GLU B C 1
ATOM 5643 O O . GLU B 2 151 ? 172.974 123.687 103.848 1.00 83.38 126 GLU B O 1
ATOM 5649 N N . PRO B 2 189 ? 169.727 111.579 110.197 1.00 79.92 164 PRO B N 1
ATOM 5650 C CA . PRO B 2 189 ? 168.416 111.747 109.558 1.00 79.92 164 PRO B CA 1
ATOM 5651 C C . PRO B 2 189 ? 168.450 112.751 108.416 1.00 79.92 164 PRO B C 1
ATOM 5652 O O . PRO B 2 189 ? 168.919 113.874 108.592 1.00 79.92 164 PRO B O 1
ATOM 5656 N N . LYS B 2 190 ? 167.954 112.343 107.254 1.00 84.27 165 LYS B N 1
ATOM 5657 C CA . LYS B 2 190 ? 168.015 113.194 106.075 1.00 84.27 165 LYS B CA 1
ATOM 5658 C C . LYS B 2 190 ? 167.019 114.342 106.182 1.00 84.27 165 LYS B C 1
ATOM 5659 O O . LYS B 2 190 ? 165.873 114.158 106.600 1.00 84.27 165 LYS B O 1
ATOM 5665 N N . GLY B 2 191 ? 167.469 115.534 105.804 1.00 78.11 166 GLY B N 1
ATOM 5666 C CA . GLY B 2 191 ? 166.561 116.660 105.675 1.00 78.11 166 GLY B CA 1
ATOM 5667 C C . GLY B 2 191 ? 165.844 116.970 106.971 1.00 78.11 166 GLY B C 1
ATOM 5668 O O . GLY B 2 191 ? 166.401 116.847 108.068 1.00 78.11 166 GLY B O 1
ATOM 5669 N N . ILE B 2 192 ? 164.591 117.382 106.846 1.00 75.27 167 ILE B N 1
ATOM 5670 C CA . ILE B 2 192 ? 163.728 117.687 107.977 1.00 75.27 167 ILE B CA 1
ATOM 5671 C C . ILE B 2 192 ? 162.538 116.738 107.927 1.00 75.27 167 ILE B C 1
ATOM 5672 O O . ILE B 2 192 ? 161.563 116.987 107.218 1.00 75.27 167 ILE B O 1
ATOM 5677 N N . PRO B 2 193 ? 162.582 115.631 108.667 1.00 76.01 168 PRO B N 1
ATOM 5678 C CA . PRO B 2 193 ? 161.516 114.632 108.545 1.00 76.01 168 PRO B CA 1
ATOM 5679 C C . PRO B 2 193 ? 160.145 115.215 108.854 1.00 76.01 168 PRO B C 1
ATOM 5680 O O . PRO B 2 193 ? 159.970 115.978 109.807 1.00 76.01 168 PRO B O 1
ATOM 5684 N N . GLU B 2 194 ? 159.167 114.836 108.033 1.00 74.12 169 GLU B N 1
ATOM 5685 C CA . GLU B 2 194 ? 157.768 115.195 108.240 1.00 74.12 169 GLU B CA 1
ATOM 5686 C C . GLU B 2 194 ? 157.609 116.690 108.486 1.00 74.12 169 GLU B C 1
ATOM 5687 O O . GLU B 2 194 ? 156.931 117.123 109.419 1.00 74.12 169 GLU B O 1
ATOM 5693 N N . PHE B 2 195 ? 158.242 117.492 107.631 1.00 70.14 170 PHE B N 1
ATOM 5694 C CA . PHE B 2 195 ? 158.172 118.938 107.797 1.00 70.14 170 PHE B CA 1
ATOM 5695 C C . PHE B 2 195 ? 156.732 119.428 107.725 1.00 70.14 170 PHE B C 1
ATOM 5696 O O . PHE B 2 195 ? 156.239 120.097 108.641 1.00 70.14 170 PHE B O 1
ATOM 5704 N N . TRP B 2 196 ? 156.033 119.089 106.646 1.00 71.34 171 TRP B N 1
ATOM 5705 C CA . TRP B 2 196 ? 154.704 119.644 106.428 1.00 71.34 171 TRP B CA 1
ATOM 5706 C C . TRP B 2 196 ? 153.644 118.966 107.283 1.00 71.34 171 TRP B C 1
ATOM 5707 O O . TRP B 2 196 ? 152.700 119.628 107.726 1.00 71.34 171 TRP B O 1
ATOM 5718 N N . LEU B 2 197 ? 153.783 117.667 107.548 1.00 78.77 172 LEU B N 1
ATOM 5719 C CA . LEU B 2 197 ? 152.896 117.035 108.518 1.00 78.77 172 LEU B CA 1
ATOM 5720 C C . LEU B 2 197 ? 153.067 117.666 109.893 1.00 78.77 172 LEU B C 1
ATOM 5721 O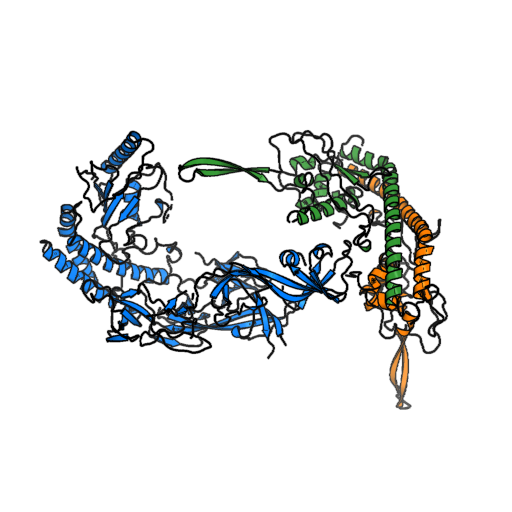 O . LEU B 2 197 ? 152.083 117.903 110.601 1.00 78.77 172 LEU B O 1
ATOM 5726 N N . THR B 2 198 ? 154.312 117.947 110.287 1.00 73.02 173 THR B N 1
ATOM 5727 C CA . THR B 2 198 ? 154.550 118.588 111.577 1.00 73.02 173 THR B CA 1
ATOM 5728 C C . THR B 2 198 ? 153.944 119.982 111.618 1.00 73.02 173 THR B C 1
ATOM 5729 O O . THR B 2 198 ? 153.307 120.361 112.609 1.00 73.02 173 THR B O 1
ATOM 5733 N N . VAL B 2 199 ? 154.125 120.761 110.552 1.00 71.37 174 VAL B N 1
ATOM 5734 C CA . VAL B 2 199 ? 153.547 122.100 110.525 1.00 71.37 174 VAL B CA 1
ATOM 5735 C C . VAL B 2 199 ? 152.029 122.024 110.610 1.00 71.37 174 VAL B C 1
ATOM 5736 O O . VAL B 2 199 ? 151.393 122.797 111.337 1.00 71.37 174 VAL B O 1
ATOM 5740 N N . PHE B 2 200 ? 151.422 121.095 109.866 1.00 76.27 175 PHE B N 1
ATOM 5741 C CA . PHE B 2 200 ? 149.970 120.956 109.893 1.00 76.27 175 PHE B CA 1
ATOM 5742 C C . PHE B 2 200 ? 149.483 120.543 111.276 1.00 76.27 175 PHE B C 1
ATOM 5743 O O . PHE B 2 200 ? 148.454 121.034 111.753 1.00 76.27 175 PHE B O 1
ATOM 5751 N N . LYS B 2 201 ? 150.205 119.635 111.933 1.00 76.37 176 LYS B N 1
ATOM 5752 C CA . LYS B 2 201 ? 149.834 119.229 113.283 1.00 76.37 176 LYS B CA 1
ATOM 5753 C C . LYS B 2 201 ? 149.915 120.400 114.254 1.00 76.37 176 LYS B C 1
ATOM 5754 O O . LYS B 2 201 ? 149.037 120.571 115.106 1.00 76.37 176 LYS B O 1
ATOM 5760 N N . ASN B 2 202 ? 150.971 121.210 114.154 1.00 71.14 177 ASN B N 1
ATOM 5761 C CA . ASN B 2 202 ? 151.117 122.331 115.079 1.00 71.14 177 ASN B CA 1
ATOM 5762 C C . ASN B 2 202 ? 150.004 123.352 114.885 1.00 71.14 177 ASN B C 1
ATOM 5763 O O . ASN B 2 202 ? 149.519 123.944 115.855 1.00 71.14 177 ASN B O 1
ATOM 5768 N N . VAL B 2 203 ? 149.591 123.575 113.645 1.00 74.08 178 VAL B N 1
ATOM 5769 C CA . VAL B 2 203 ? 148.471 124.461 113.365 1.00 74.08 178 VAL B CA 1
ATOM 5770 C C . VAL B 2 203 ? 147.176 123.691 113.576 1.00 74.08 178 VAL B C 1
ATOM 5771 O O . VAL B 2 203 ? 146.983 122.608 113.011 1.00 74.08 178 VAL B O 1
ATOM 5775 N N . ASP B 2 204 ? 146.279 124.248 114.391 1.00 78.06 179 ASP B N 1
ATOM 5776 C CA . ASP B 2 204 ? 145.022 123.565 114.674 1.00 78.06 179 ASP B CA 1
ATOM 5777 C C . ASP B 2 204 ? 144.188 123.395 113.411 1.00 78.06 179 ASP B C 1
ATOM 5778 O O . ASP B 2 204 ? 143.626 122.319 113.168 1.00 78.06 179 ASP B O 1
ATOM 5783 N N . LEU B 2 205 ? 144.106 124.443 112.588 1.00 75.03 180 LEU B N 1
ATOM 5784 C CA . LEU B 2 205 ? 143.250 124.400 111.409 1.00 75.03 180 LEU B CA 1
ATOM 5785 C C . LEU B 2 205 ? 143.570 123.220 110.511 1.00 75.03 180 LEU B C 1
ATOM 5786 O O . LEU B 2 205 ? 142.669 122.704 109.841 1.00 75.03 180 LEU B O 1
ATOM 5791 N N . LEU B 2 206 ? 144.823 122.782 110.480 1.00 78.21 181 LEU B N 1
ATOM 5792 C CA . LEU B 2 206 ? 145.221 121.640 109.674 1.00 78.21 181 LEU B CA 1
ATOM 5793 C C . LEU B 2 206 ? 145.384 120.367 110.484 1.00 78.21 181 LEU B C 1
ATOM 5794 O O . LEU B 2 206 ? 145.223 119.276 109.934 1.00 78.21 181 LEU B O 1
ATOM 5799 N N . SER B 2 207 ? 145.691 120.480 111.777 1.00 77.60 182 SER B N 1
ATOM 5800 C CA . SER B 2 207 ? 145.752 119.296 112.626 1.00 77.60 182 SER B CA 1
ATOM 5801 C C . SER B 2 207 ? 144.395 118.620 112.714 1.00 77.60 182 SER B C 1
ATOM 5802 O O . SER B 2 207 ? 144.303 117.388 112.677 1.00 77.60 182 SER B O 1
ATOM 5805 N N . ASP B 2 208 ? 143.326 119.410 112.825 1.00 80.34 183 ASP B N 1
ATOM 5806 C CA . ASP B 2 208 ? 141.994 118.826 112.933 1.00 80.34 183 ASP B CA 1
ATOM 5807 C C . ASP B 2 208 ? 141.658 117.967 111.722 1.00 80.34 183 ASP B C 1
ATOM 5808 O O . ASP B 2 208 ? 140.780 117.100 111.802 1.00 80.34 183 ASP B O 1
ATOM 5813 N N . MET B 2 209 ? 142.339 118.188 110.596 1.00 78.04 184 MET B N 1
ATOM 5814 C CA . MET B 2 209 ? 142.004 117.473 109.372 1.00 78.04 184 MET B CA 1
ATOM 5815 C C . MET B 2 209 ? 142.831 116.212 109.195 1.00 78.04 184 MET B C 1
ATOM 5816 O O . MET B 2 209 ? 142.336 115.228 108.639 1.00 78.04 184 MET B O 1
ATOM 5821 N N . VAL B 2 210 ? 144.080 116.215 109.654 1.00 83.94 185 VAL B N 1
ATOM 5822 C CA . VAL B 2 210 ? 144.988 115.093 109.425 1.00 83.94 185 VAL B CA 1
ATOM 5823 C C . VAL B 2 210 ? 144.554 113.954 110.344 1.00 83.94 185 VAL B C 1
ATOM 5824 O O . VAL B 2 210 ? 144.772 113.999 111.556 1.00 83.94 185 VAL B O 1
ATOM 5828 N N . GLN B 2 211 ? 143.938 112.925 109.766 1.00 88.03 186 GLN B N 1
ATOM 5829 C CA . GLN B 2 211 ? 143.542 111.752 110.523 1.00 88.03 186 GLN B CA 1
ATOM 5830 C C . GLN B 2 211 ? 144.743 110.840 110.753 1.00 88.03 186 GLN B C 1
ATOM 5831 O O . GLN B 2 211 ? 145.815 111.014 110.167 1.00 88.03 186 GLN B O 1
ATOM 5837 N N . GLU B 2 212 ? 144.552 109.850 111.626 1.00 90.22 187 GLU B N 1
ATOM 5838 C CA . GLU B 2 212 ? 145.628 108.909 111.918 1.00 90.22 187 GLU B CA 1
ATOM 5839 C C . GLU B 2 212 ? 146.023 108.112 110.682 1.00 90.22 187 GLU B C 1
ATOM 5840 O O . GLU B 2 212 ? 147.173 107.675 110.568 1.00 90.22 187 GLU B O 1
ATOM 5846 N N . HIS B 2 213 ? 145.089 107.907 109.755 1.00 89.59 188 HIS B N 1
ATOM 5847 C CA . HIS B 2 213 ? 145.374 107.181 108.527 1.00 89.59 188 HIS B CA 1
ATOM 5848 C C . HIS B 2 213 ? 145.812 108.090 107.388 1.00 89.59 188 HIS B C 1
ATOM 5849 O O . HIS B 2 213 ? 146.174 107.585 106.319 1.00 89.59 188 HIS B O 1
ATOM 5856 N N . ASP B 2 214 ? 145.777 109.409 107.581 1.00 88.45 189 ASP B N 1
ATOM 5857 C CA . ASP B 2 214 ? 146.243 110.343 106.565 1.00 88.45 189 ASP B CA 1
ATOM 5858 C C . ASP B 2 214 ? 147.734 110.621 106.671 1.00 88.45 189 ASP B C 1
ATOM 5859 O O . ASP B 2 214 ? 148.370 110.938 105.660 1.00 88.45 189 ASP B O 1
ATOM 5864 N N . GLU B 2 215 ? 148.307 110.510 107.866 1.00 86.67 190 GLU B N 1
ATOM 5865 C CA . GLU B 2 215 ? 149.747 110.699 108.024 1.00 86.67 190 GLU B CA 1
ATOM 5866 C C . GLU B 2 215 ? 150.551 109.814 107.085 1.00 86.67 190 GLU B C 1
ATOM 5867 O O . GLU B 2 215 ? 151.433 110.340 106.386 1.00 86.67 190 GLU B O 1
ATOM 5873 N N . PRO B 2 216 ? 150.281 108.509 106.976 1.00 87.57 191 PRO B N 1
ATOM 5874 C CA . PRO B 2 216 ? 151.092 107.669 106.082 1.00 87.57 191 PRO B CA 1
ATOM 5875 C C . PRO B 2 216 ? 151.152 108.205 104.673 1.00 87.57 191 PRO B C 1
ATOM 5876 O O . PRO B 2 216 ? 152.129 107.936 103.963 1.00 87.57 191 PRO B O 1
ATOM 5880 N N . ILE B 2 217 ? 150.145 108.955 104.243 1.00 89.50 192 ILE B N 1
ATOM 5881 C CA . ILE B 2 217 ? 150.175 109.579 102.929 1.00 89.50 192 ILE B CA 1
ATOM 5882 C C . ILE B 2 217 ? 150.850 110.938 102.996 1.00 89.50 192 ILE B C 1
ATOM 5883 O O . ILE B 2 217 ? 151.710 111.264 102.174 1.00 89.50 192 ILE B O 1
ATOM 5888 N N . LEU B 2 218 ? 150.457 111.746 103.979 1.00 81.97 193 LEU B N 1
ATOM 5889 C CA . LEU B 2 218 ? 150.783 113.165 103.982 1.00 81.97 193 LEU B CA 1
ATOM 5890 C C . LEU B 2 218 ? 152.197 113.459 104.477 1.00 81.97 193 LEU B C 1
ATOM 5891 O O . LEU B 2 218 ? 152.623 114.615 104.390 1.00 81.97 193 LEU B O 1
ATOM 5896 N N . LYS B 2 219 ? 152.938 112.470 104.991 1.00 81.88 194 LYS B N 1
ATOM 5897 C CA . LYS B 2 219 ? 154.373 112.700 105.166 1.00 81.88 194 LYS B CA 1
ATOM 5898 C C . LYS B 2 219 ? 155.110 112.683 103.835 1.00 81.88 194 LYS B C 1
ATOM 5899 O O . LYS B 2 219 ? 156.218 113.222 103.735 1.00 81.88 194 LYS B O 1
ATOM 5905 N N . HIS B 2 220 ? 154.528 112.072 102.807 1.00 86.80 195 HIS B N 1
ATOM 5906 C CA . HIS B 2 220 ? 155.150 112.024 101.490 1.00 86.80 195 HIS B CA 1
ATOM 5907 C C . HIS B 2 220 ? 155.025 113.337 100.727 1.00 86.80 195 HIS B C 1
ATOM 5908 O O . HIS B 2 220 ? 155.378 113.386 99.545 1.00 86.80 195 HIS B O 1
ATOM 5915 N N . LEU B 2 221 ? 154.536 114.392 101.368 1.00 76.97 196 LEU B N 1
ATOM 5916 C CA . LEU B 2 221 ? 154.476 115.713 100.753 1.00 76.97 196 LEU B CA 1
ATOM 5917 C C . LEU B 2 221 ? 155.890 116.268 100.666 1.00 76.97 196 LEU B C 1
ATOM 5918 O O . LEU B 2 221 ? 156.428 116.792 101.644 1.00 76.97 196 LEU B O 1
ATOM 5923 N N . LYS B 2 222 ? 156.506 116.149 99.487 1.00 81.94 197 LYS B N 1
ATOM 5924 C CA . LYS B 2 222 ? 157.854 116.675 99.303 1.00 81.94 197 LYS B CA 1
ATOM 5925 C C . LYS B 2 222 ? 157.885 118.174 99.548 1.00 81.94 197 LYS B C 1
ATOM 5926 O O . LYS B 2 222 ? 158.797 118.691 100.203 1.00 81.94 197 LYS B O 1
ATOM 5932 N N . ASP B 2 223 ? 156.895 118.891 99.026 1.00 76.57 198 ASP B N 1
ATOM 5933 C CA . ASP B 2 223 ? 156.907 120.341 99.145 1.00 76.57 198 ASP B CA 1
ATOM 5934 C C . ASP B 2 223 ? 155.506 120.895 98.969 1.00 76.57 198 ASP B C 1
ATOM 5935 O O . ASP B 2 223 ? 154.672 120.290 98.294 1.00 76.57 198 ASP B O 1
ATOM 5940 N N . ILE B 2 224 ? 155.262 122.043 99.578 1.00 73.66 199 ILE B N 1
ATOM 5941 C CA . ILE B 2 224 ? 154.116 122.884 99.264 1.00 73.66 199 ILE B CA 1
ATOM 5942 C C . ILE B 2 224 ? 154.664 124.185 98.715 1.00 73.66 199 ILE B C 1
ATOM 5943 O O . ILE B 2 224 ? 155.638 124.727 99.250 1.00 73.66 199 ILE B O 1
ATOM 5948 N N . LYS B 2 225 ? 154.063 124.695 97.648 1.00 75.25 200 LYS B N 1
ATOM 5949 C CA . LYS B 2 225 ? 154.505 126.001 97.184 1.00 75.25 200 LYS B CA 1
ATOM 5950 C C . LYS B 2 225 ? 153.413 126.677 96.379 1.00 75.25 200 LYS B C 1
ATOM 5951 O O . LYS B 2 225 ? 152.609 126.025 95.711 1.00 75.25 200 LYS B O 1
ATOM 5957 N N . VAL B 2 226 ? 153.415 128.001 96.437 1.00 71.60 201 VAL B N 1
ATOM 5958 C CA . VAL B 2 226 ? 152.328 128.821 95.926 1.00 71.60 201 VAL B CA 1
ATOM 5959 C C . VAL B 2 226 ? 152.823 129.496 94.655 1.00 71.60 201 VAL B C 1
ATOM 5960 O O . VAL B 2 226 ? 153.485 130.537 94.706 1.00 71.60 201 VAL B O 1
ATOM 5964 N N . LYS B 2 227 ? 152.513 128.905 93.506 1.00 75.47 202 LYS B N 1
ATOM 5965 C CA . LYS B 2 227 ? 152.654 129.645 92.262 1.00 75.47 202 LYS B CA 1
ATOM 5966 C C . LYS B 2 227 ? 151.516 130.640 92.115 1.00 75.47 202 LYS B C 1
ATOM 5967 O O . LYS B 2 227 ? 150.432 130.460 92.670 1.00 75.47 202 LYS B O 1
ATOM 5973 N N . PHE B 2 228 ? 151.773 131.700 91.360 1.00 74.42 203 PHE B N 1
ATOM 5974 C CA . PHE B 2 228 ? 150.791 132.742 91.126 1.00 74.42 203 PHE B CA 1
ATOM 5975 C C . PHE B 2 228 ? 150.485 132.828 89.639 1.00 74.42 203 PHE B C 1
ATOM 5976 O O . PHE B 2 228 ? 151.312 132.470 88.796 1.00 74.42 203 PHE B O 1
ATOM 5984 N N . SER B 2 229 ? 149.283 133.297 89.326 1.00 80.80 204 SER B N 1
ATOM 5985 C CA . SER B 2 229 ? 148.862 133.387 87.937 1.00 80.80 204 SER B CA 1
ATOM 5986 C C . SER B 2 229 ? 149.736 134.373 87.177 1.00 80.80 204 SER B C 1
ATOM 5987 O O . SER B 2 229 ? 150.080 135.444 87.683 1.00 80.80 204 SER B O 1
ATOM 5990 N N . ASP B 2 230 ? 150.091 134.007 85.949 1.00 80.29 205 ASP B N 1
ATOM 5991 C CA . ASP B 2 230 ? 150.841 134.907 85.092 1.00 80.29 205 ASP B CA 1
ATOM 5992 C C . ASP B 2 230 ? 149.965 136.096 84.707 1.00 80.29 205 ASP B C 1
ATOM 5993 O O . ASP B 2 230 ? 148.764 136.137 84.982 1.00 80.29 205 ASP B O 1
ATOM 5998 N N . ALA B 2 231 ? 150.578 137.082 84.062 1.00 78.61 206 ALA B N 1
ATOM 5999 C CA . ALA B 2 231 ? 149.829 138.248 83.624 1.00 78.61 206 ALA B CA 1
ATOM 6000 C C . ALA B 2 231 ? 148.758 137.838 82.621 1.00 78.61 206 ALA B C 1
ATOM 6001 O O . ALA B 2 231 ? 148.955 136.939 81.799 1.00 78.61 206 ALA B O 1
ATOM 6003 N N . GLY B 2 232 ? 147.609 138.505 82.699 1.00 81.39 207 GLY B N 1
ATOM 6004 C CA . GLY B 2 232 ? 146.492 138.237 81.827 1.00 81.39 207 GLY B CA 1
ATOM 6005 C C . GLY B 2 232 ? 145.570 137.136 82.311 1.00 81.39 207 GLY B C 1
ATOM 6006 O O . GLY B 2 232 ? 144.352 137.241 82.138 1.00 81.39 207 GLY B O 1
ATOM 6007 N N . GLN B 2 233 ? 146.119 136.084 82.912 1.00 82.80 208 GLN B N 1
ATOM 6008 C CA . GLN B 2 233 ? 145.293 135.010 83.428 1.00 82.80 208 GLN B CA 1
ATOM 6009 C C . GLN B 2 233 ? 144.524 135.487 84.658 1.00 82.80 208 GLN B C 1
ATOM 6010 O O . GLN B 2 233 ? 144.927 136.444 85.322 1.00 82.80 208 GLN B O 1
ATOM 6016 N N . PRO B 2 234 ? 143.408 134.835 84.981 1.00 83.59 209 PRO B N 1
ATOM 6017 C CA . PRO B 2 234 ? 142.602 135.285 86.120 1.00 83.59 209 PRO B CA 1
ATOM 6018 C C . PRO B 2 234 ? 143.383 135.223 87.424 1.00 83.59 209 PRO B C 1
ATOM 6019 O O . PRO B 2 234 ? 144.277 134.394 87.611 1.00 83.59 209 PRO B O 1
ATOM 6023 N N . MET B 2 235 ? 143.032 136.128 88.336 1.00 82.28 210 MET B N 1
ATOM 6024 C CA . MET B 2 235 ? 143.677 136.192 89.640 1.00 82.28 210 MET B CA 1
ATOM 6025 C C . MET B 2 235 ? 143.549 134.854 90.353 1.00 82.28 210 MET B C 1
ATOM 6026 O O . MET B 2 235 ? 142.442 134.444 90.717 1.00 82.28 210 MET B O 1
ATOM 6031 N N . SER B 2 236 ? 144.668 134.166 90.559 1.00 77.00 211 SER B N 1
ATOM 6032 C CA . SER B 2 236 ? 144.640 132.838 91.150 1.00 77.00 211 SER B CA 1
ATOM 6033 C C . SER B 2 236 ? 146.007 132.512 91.725 1.00 77.00 211 SER B C 1
ATOM 6034 O O . SER B 2 236 ? 147.015 133.123 91.362 1.00 77.00 211 SER B O 1
ATOM 6037 N N . PHE B 2 237 ? 146.034 131.536 92.629 1.00 76.08 212 PHE B N 1
ATOM 6038 C CA . PHE B 2 237 ? 147.297 130.996 93.105 1.00 76.08 212 PHE B CA 1
ATOM 6039 C C . PHE B 2 237 ? 147.133 129.504 93.333 1.00 76.08 212 PHE B C 1
ATOM 6040 O O . PHE B 2 237 ? 146.102 129.053 93.837 1.00 76.08 212 PHE B O 1
ATOM 6048 N N . VAL B 2 238 ? 148.164 128.752 92.968 1.00 73.91 213 VAL B N 1
ATOM 6049 C CA . VAL B 2 238 ? 148.151 127.298 92.997 1.00 73.91 213 VAL B CA 1
ATOM 6050 C C . VAL B 2 238 ? 149.032 126.837 94.145 1.00 73.91 213 VAL B C 1
ATOM 6051 O O . VAL B 2 238 ? 150.239 127.111 94.157 1.00 73.91 213 VAL B O 1
ATOM 6055 N N . LEU B 2 239 ? 148.423 126.138 95.105 1.00 73.14 214 LEU B N 1
ATOM 6056 C CA . LEU B 2 239 ? 149.129 125.570 96.249 1.00 73.14 214 LEU B CA 1
ATOM 6057 C C . LEU B 2 239 ? 149.592 124.176 95.855 1.00 73.14 214 LEU B C 1
ATOM 6058 O O . LEU B 2 239 ? 149.089 123.165 96.340 1.00 73.14 214 LEU B O 1
ATOM 6063 N N . GLU B 2 240 ? 150.570 124.121 94.962 1.00 75.06 215 GLU B N 1
ATOM 6064 C CA . GLU B 2 240 ? 150.971 122.827 94.439 1.00 75.06 215 GLU B CA 1
ATOM 6065 C C . GLU B 2 240 ? 151.658 122.022 95.526 1.00 75.06 215 GLU B C 1
ATOM 6066 O O . GLU B 2 240 ? 152.511 122.541 96.260 1.00 75.06 215 GLU B O 1
ATOM 6072 N N . PHE B 2 241 ? 151.271 120.753 95.623 1.00 76.46 216 PHE B N 1
ATOM 6073 C CA . PHE B 2 241 ? 151.801 119.812 96.597 1.00 76.46 216 PHE B CA 1
ATOM 6074 C C . PHE B 2 241 ? 152.631 118.814 95.801 1.00 76.46 216 PHE B C 1
ATOM 6075 O O . PHE B 2 241 ? 152.091 117.930 95.137 1.00 76.46 216 PHE B O 1
ATOM 6083 N N . HIS B 2 242 ? 153.949 118.984 95.838 1.00 78.35 217 HIS B N 1
ATOM 6084 C CA . HIS B 2 242 ? 154.851 117.994 95.276 1.00 78.35 217 HIS B CA 1
ATOM 6085 C C . HIS B 2 242 ? 154.962 116.813 96.224 1.00 78.35 217 HIS B C 1
ATOM 6086 O O . HIS B 2 242 ? 155.319 116.984 97.396 1.00 78.35 217 HIS B O 1
ATOM 6093 N N . PHE B 2 243 ? 154.678 115.621 95.705 1.00 84.17 218 PHE B N 1
ATOM 6094 C CA . PHE B 2 243 ? 154.762 114.373 96.449 1.00 84.17 218 PHE B CA 1
ATOM 6095 C C . PHE B 2 243 ? 155.859 113.512 95.843 1.00 84.17 218 PHE B C 1
ATOM 6096 O O . PHE B 2 243 ? 155.971 113.420 94.616 1.00 84.17 218 PHE B O 1
ATOM 6104 N N . GLU B 2 244 ? 156.657 112.879 96.696 1.00 91.62 219 GLU B N 1
ATOM 6105 C CA . GLU B 2 244 ? 157.613 111.898 96.220 1.00 91.62 219 GLU B CA 1
ATOM 6106 C C . GLU B 2 244 ? 156.866 110.668 95.713 1.00 91.62 219 GLU B C 1
ATOM 6107 O O . GLU B 2 244 ? 155.700 110.458 96.053 1.00 91.62 219 GLU B O 1
ATOM 6113 N N . PRO B 2 245 ? 157.511 109.845 94.880 1.00 93.64 220 PRO B N 1
ATOM 6114 C CA . PRO B 2 245 ? 156.858 108.605 94.442 1.00 93.64 220 PRO B CA 1
ATOM 6115 C C . PRO B 2 245 ? 156.322 107.822 95.628 1.00 93.64 220 PRO B C 1
ATOM 6116 O O . PRO B 2 245 ? 157.095 107.306 96.441 1.00 93.64 220 PRO B O 1
ATOM 6120 N N . ASN B 2 246 ? 155.001 107.726 95.735 1.00 94.69 221 ASN B N 1
ATOM 6121 C CA . ASN B 2 246 ? 154.345 107.156 96.901 1.00 94.69 221 ASN B CA 1
ATOM 6122 C C . ASN B 2 246 ? 153.698 105.828 96.540 1.00 94.69 221 ASN B C 1
ATOM 6123 O O . ASN B 2 246 ? 153.675 105.410 95.379 1.00 94.69 221 ASN B O 1
ATOM 6128 N N . GLU B 2 247 ? 153.168 105.164 97.562 1.00 98.81 222 GLU B N 1
ATOM 6129 C CA . GLU B 2 247 ? 152.452 103.910 97.392 1.00 98.81 222 GLU B CA 1
ATOM 6130 C C . GLU B 2 247 ? 150.946 104.101 97.307 1.00 98.81 222 GLU B C 1
ATOM 6131 O O . GLU B 2 247 ? 150.215 103.107 97.236 1.00 98.81 222 GLU B O 1
ATOM 6137 N N . TYR B 2 248 ? 150.462 105.342 97.308 1.00 95.03 223 TYR B N 1
ATOM 6138 C CA . TYR B 2 248 ? 149.036 105.613 97.413 1.00 95.03 223 TYR B CA 1
ATOM 6139 C C . TYR B 2 248 ? 148.428 106.094 96.106 1.00 95.03 223 TYR B C 1
ATOM 6140 O O . TYR B 2 248 ? 147.415 105.548 95.662 1.00 95.03 223 TYR B O 1
ATOM 6149 N N . PHE B 2 249 ? 149.017 107.106 95.474 1.00 91.26 224 PHE B N 1
ATOM 6150 C CA . PHE B 2 249 ? 148.591 107.506 94.141 1.00 91.26 224 PHE B CA 1
ATOM 6151 C C . PHE B 2 249 ? 149.806 107.996 93.369 1.00 91.26 224 PHE B C 1
ATOM 6152 O O . PHE B 2 249 ? 150.782 108.481 93.945 1.00 91.26 224 PHE B O 1
ATOM 6160 N N . THR B 2 250 ? 149.729 107.863 92.045 1.00 90.99 225 THR B N 1
ATOM 6161 C CA . THR B 2 250 ? 150.882 108.084 91.184 1.00 90.99 225 THR B CA 1
ATOM 6162 C C . THR B 2 250 ? 151.086 109.545 90.804 1.00 90.99 225 THR B C 1
ATOM 6163 O O . THR B 2 250 ? 152.048 109.848 90.090 1.00 90.99 225 THR B O 1
ATOM 6167 N N . ASN B 2 251 ? 150.221 110.451 91.252 1.00 87.42 226 ASN B N 1
ATOM 6168 C CA . ASN B 2 251 ? 150.377 111.854 90.898 1.00 87.42 226 ASN B CA 1
ATOM 6169 C C . ASN B 2 251 ? 151.692 112.397 91.439 1.00 87.42 226 ASN B C 1
ATOM 6170 O O . ASN B 2 251 ? 152.050 112.166 92.597 1.00 87.42 226 ASN B O 1
ATOM 6175 N N . GLU B 2 252 ? 152.419 113.123 90.588 1.00 88.99 227 GLU B N 1
ATOM 6176 C CA . GLU B 2 252 ? 153.635 113.790 91.040 1.00 88.99 227 GLU B CA 1
ATOM 6177 C C . GLU B 2 252 ? 153.312 115.042 91.846 1.00 88.99 227 GLU B C 1
ATOM 6178 O O . GLU B 2 252 ? 154.010 115.355 92.817 1.00 88.99 227 GLU B O 1
ATOM 6184 N N . VAL B 2 253 ? 152.267 115.765 91.458 1.00 81.11 228 VAL B N 1
ATOM 6185 C CA . VAL B 2 253 ? 151.875 117.003 92.116 1.00 81.11 228 VAL B CA 1
ATOM 6186 C C . VAL B 2 253 ? 150.358 117.075 92.159 1.00 81.11 228 VAL B C 1
ATOM 6187 O O . VAL B 2 253 ? 149.682 116.718 91.188 1.00 81.11 228 VAL B O 1
ATOM 6191 N N . LEU B 2 254 ? 149.821 117.534 93.286 1.00 81.73 229 LEU B N 1
ATOM 6192 C CA . LEU B 2 254 ? 148.404 117.865 93.396 1.00 81.73 229 LEU B CA 1
ATOM 6193 C C . LEU B 2 254 ? 148.257 119.375 93.491 1.00 81.73 229 LEU B C 1
ATOM 6194 O O . LEU B 2 254 ? 148.804 119.998 94.404 1.00 81.73 229 LEU B O 1
ATOM 6199 N N . THR B 2 255 ? 147.515 119.958 92.559 1.00 77.77 230 THR B N 1
ATOM 6200 C CA . THR B 2 255 ? 147.436 121.406 92.416 1.00 77.77 230 THR B CA 1
ATOM 6201 C C . THR B 2 255 ? 146.023 121.844 92.770 1.00 77.77 230 THR B C 1
ATOM 6202 O O . THR B 2 255 ? 145.160 121.956 91.897 1.00 77.77 230 THR B O 1
ATOM 6206 N N . LYS B 2 256 ? 145.789 122.103 94.055 1.00 77.49 231 LYS B N 1
ATOM 6207 C CA . LYS B 2 256 ? 144.505 122.633 94.502 1.00 77.49 231 LYS B CA 1
ATOM 6208 C C . LYS B 2 256 ? 144.460 124.133 94.216 1.00 77.49 231 LYS B C 1
ATOM 6209 O O . LYS B 2 256 ? 144.557 124.982 95.103 1.00 77.49 231 LYS B O 1
ATOM 6215 N N . THR B 2 257 ? 144.307 124.450 92.936 1.00 75.62 232 THR B N 1
ATOM 6216 C CA . THR B 2 257 ? 144.241 125.840 92.514 1.00 75.62 232 THR B CA 1
ATOM 6217 C C . THR B 2 257 ? 143.074 126.549 93.187 1.00 75.62 232 THR B C 1
ATOM 6218 O O . THR B 2 257 ? 141.961 126.021 93.246 1.00 75.62 232 THR B O 1
ATOM 6222 N N . TYR B 2 258 ? 143.335 127.748 93.695 1.00 77.71 233 TYR B N 1
ATOM 6223 C CA . TYR B 2 258 ? 142.299 128.657 94.156 1.00 77.71 233 TYR B CA 1
ATOM 6224 C C . TYR B 2 258 ? 142.203 129.829 93.193 1.00 77.71 233 TYR B C 1
ATOM 6225 O O . TYR B 2 258 ? 143.100 130.066 92.384 1.00 77.71 233 TYR B O 1
ATOM 6234 N N . ARG B 2 259 ? 141.100 130.559 93.280 1.00 80.03 234 ARG B N 1
ATOM 6235 C CA . ARG B 2 259 ? 140.896 131.735 92.452 1.00 80.03 234 ARG B CA 1
ATOM 6236 C C . ARG B 2 259 ? 140.304 132.856 93.292 1.00 80.03 234 ARG B C 1
ATOM 6237 O O . ARG B 2 259 ? 139.362 132.650 94.062 1.00 80.03 234 ARG B O 1
ATOM 6245 N N . MET B 2 260 ? 140.870 134.044 93.135 1.00 83.17 235 MET B N 1
ATOM 6246 C CA . MET B 2 260 ? 140.411 135.242 93.812 1.00 83.17 235 MET B CA 1
ATOM 6247 C C . MET B 2 260 ? 139.409 135.956 92.918 1.00 83.17 235 MET B C 1
ATOM 6248 O O . MET B 2 260 ? 139.093 135.506 91.814 1.00 83.17 235 MET B O 1
ATOM 6253 N N . ARG B 2 261 ? 138.904 137.084 93.406 1.00 89.41 236 ARG B N 1
ATOM 6254 C CA . ARG B 2 261 ? 138.156 138.024 92.581 1.00 89.41 236 ARG B CA 1
ATOM 6255 C C . ARG B 2 261 ? 138.690 139.417 92.857 1.00 89.41 236 ARG B C 1
ATOM 6256 O O . ARG B 2 261 ? 138.389 140.007 93.899 1.00 89.41 236 ARG B O 1
ATOM 6264 N N . SER B 2 262 ? 139.482 139.941 91.927 1.00 88.80 237 SER B N 1
ATOM 6265 C CA . SER B 2 262 ? 139.931 141.319 92.026 1.00 88.80 237 SER B CA 1
ATOM 6266 C C . SER B 2 262 ? 138.818 142.312 91.732 1.00 88.80 237 SER B C 1
ATOM 6267 O O . SER B 2 262 ? 139.000 143.509 91.970 1.00 88.80 237 SER B O 1
ATOM 6270 N N . GLU B 2 263 ? 137.682 141.849 91.254 1.00 88.61 238 GLU B N 1
ATOM 6271 C CA . GLU B 2 263 ? 136.659 142.744 90.733 1.00 88.61 238 GLU B CA 1
ATOM 6272 C C . GLU B 2 263 ? 135.561 142.952 91.768 1.00 88.61 238 GLU B C 1
ATOM 6273 O O . GLU B 2 263 ? 135.166 141.995 92.442 1.00 88.61 238 GLU B O 1
ATOM 6279 N N . PRO B 2 264 ? 135.055 144.173 91.934 1.00 95.18 239 PRO B N 1
ATOM 6280 C CA . PRO B 2 264 ? 133.807 144.368 92.684 1.00 95.18 239 PRO B CA 1
ATOM 6281 C C . PRO B 2 264 ? 132.605 144.031 91.817 1.00 95.18 239 PRO B C 1
ATOM 6282 O O . PRO B 2 264 ? 132.261 144.770 90.889 1.00 95.18 239 PRO B O 1
ATOM 6286 N N . ASP B 2 265 ? 131.960 142.906 92.116 1.00 97.86 240 ASP B N 1
ATOM 6287 C CA . ASP B 2 265 ? 130.787 142.502 91.355 1.00 97.86 240 ASP B CA 1
ATOM 6288 C C . ASP B 2 265 ? 129.668 143.524 91.521 1.00 97.86 240 ASP B C 1
ATOM 6289 O O . ASP B 2 265 ? 129.504 144.137 92.580 1.00 97.86 240 ASP B O 1
ATOM 6294 N N . ASP B 2 266 ? 128.892 143.708 90.451 1.00 99.78 241 ASP B N 1
ATOM 6295 C CA . ASP B 2 266 ? 127.859 144.739 90.455 1.00 99.78 241 ASP B CA 1
ATOM 6296 C C . ASP B 2 266 ? 126.854 144.530 91.580 1.00 99.78 241 ASP B C 1
ATOM 6297 O O . ASP B 2 266 ? 126.260 145.498 92.068 1.00 99.78 241 ASP B O 1
ATOM 6302 N N . SER B 2 267 ? 126.649 143.282 92.006 1.00 97.91 242 SER B N 1
ATOM 6303 C CA . SER B 2 267 ? 125.663 143.015 93.048 1.00 97.91 242 SER B CA 1
ATOM 6304 C C . SER B 2 267 ? 126.022 143.733 94.342 1.00 97.91 242 SER B C 1
ATOM 6305 O O . SER B 2 267 ? 125.150 144.308 95.004 1.00 97.91 242 SER B O 1
ATOM 6308 N N . ASP B 2 268 ? 127.298 143.712 94.719 1.00 97.35 243 ASP B N 1
ATOM 6309 C CA . ASP B 2 268 ? 127.762 144.362 95.945 1.00 97.35 243 ASP B CA 1
ATOM 6310 C C . ASP B 2 268 ? 129.232 144.710 95.784 1.00 97.35 243 ASP B C 1
ATOM 6311 O O . ASP B 2 268 ? 130.116 144.007 96.287 1.00 97.35 243 ASP B O 1
ATOM 6316 N N . PRO B 2 269 ? 129.536 145.801 95.076 1.00 96.15 244 PRO B N 1
ATOM 6317 C CA . PRO B 2 269 ? 130.950 146.163 94.886 1.00 96.15 244 PRO B CA 1
ATOM 6318 C C . PRO B 2 269 ? 131.687 146.348 96.196 1.00 96.15 244 PRO B C 1
ATOM 6319 O O . PRO B 2 269 ? 132.865 145.988 96.305 1.00 96.15 244 PRO B O 1
ATOM 6323 N N . PHE B 2 270 ? 131.010 146.891 97.204 1.00 88.59 245 PHE B N 1
ATOM 6324 C CA . PHE B 2 270 ? 131.637 147.149 98.489 1.00 88.59 245 PHE B CA 1
ATOM 6325 C C . PHE B 2 270 ? 131.953 145.873 99.251 1.00 88.59 245 PHE B C 1
ATOM 6326 O O . PHE B 2 270 ? 132.631 145.941 100.281 1.00 88.59 245 PHE B O 1
ATOM 6334 N N . SER B 2 271 ? 131.477 144.721 98.779 1.00 92.25 246 SER B N 1
ATOM 6335 C CA . SER B 2 271 ? 131.907 143.453 99.349 1.00 92.25 246 SER B CA 1
ATOM 6336 C C . SER B 2 271 ? 133.368 143.155 99.051 1.00 92.25 246 SER B C 1
ATOM 6337 O O . SER B 2 271 ? 133.927 142.232 99.651 1.00 92.25 246 SER B O 1
ATOM 6340 N N . PHE B 2 272 ? 133.995 143.908 98.148 1.00 89.59 247 PHE B N 1
ATOM 6341 C CA . PHE B 2 272 ? 135.399 143.696 97.822 1.00 89.59 247 PHE B CA 1
ATOM 6342 C C . PHE B 2 272 ? 136.293 144.225 98.932 1.00 89.59 247 PHE B C 1
ATOM 6343 O O . PHE B 2 272 ? 136.961 145.250 98.771 1.00 89.59 247 PHE B O 1
ATOM 6351 N N . ASP B 2 273 ? 136.301 143.534 100.069 1.00 91.91 248 ASP B N 1
ATOM 6352 C CA . ASP B 2 273 ? 137.188 143.893 101.166 1.00 91.91 248 ASP B CA 1
ATOM 6353 C C . ASP B 2 273 ? 138.645 143.569 100.873 1.00 91.91 248 ASP B C 1
ATOM 6354 O O . ASP B 2 273 ? 139.484 143.725 101.765 1.00 91.91 248 ASP B O 1
ATOM 6359 N N . GLY B 2 274 ? 138.966 143.119 99.664 1.00 90.42 249 GLY B N 1
ATOM 6360 C CA . GLY B 2 274 ? 140.312 142.724 99.336 1.00 90.42 249 GLY B CA 1
ATOM 6361 C C . GLY B 2 274 ? 140.331 141.558 98.369 1.00 90.42 249 GLY B C 1
ATOM 6362 O O . GLY B 2 274 ? 139.348 141.283 97.675 1.00 90.42 249 GLY B O 1
ATOM 6363 N N . PRO B 2 275 ? 141.461 140.854 98.294 1.00 89.15 250 PRO B N 1
ATOM 6364 C CA . PRO B 2 275 ? 141.522 139.655 97.450 1.00 89.15 250 PRO B CA 1
ATOM 6365 C C . PRO B 2 275 ? 140.747 138.496 98.055 1.00 89.15 250 PRO B C 1
ATOM 6366 O O . PRO B 2 275 ? 141.339 137.547 98.581 1.00 89.15 250 PRO B O 1
ATOM 6370 N N . GLU B 2 276 ? 139.421 138.566 97.991 1.00 86.41 251 GLU B N 1
ATOM 6371 C CA . GLU B 2 276 ? 138.589 137.518 98.559 1.00 86.41 251 GLU B CA 1
ATOM 6372 C C . GLU B 2 276 ? 138.787 136.209 97.803 1.00 86.41 251 GLU B C 1
ATOM 6373 O O . GLU B 2 276 ? 139.077 136.188 96.604 1.00 86.41 251 GLU B O 1
ATOM 6379 N N . ILE B 2 277 ? 138.626 135.103 98.525 1.00 81.35 252 ILE B N 1
ATOM 6380 C CA . ILE B 2 277 ? 138.784 133.762 97.970 1.00 81.35 252 ILE B CA 1
ATOM 6381 C C . ILE B 2 277 ? 137.389 133.166 97.854 1.00 81.35 252 ILE B C 1
ATOM 6382 O O . ILE B 2 277 ? 136.873 132.589 98.819 1.00 81.35 252 ILE B O 1
ATOM 6387 N N . MET B 2 278 ? 136.764 133.305 96.687 1.00 86.42 253 MET B N 1
ATOM 6388 C CA . MET B 2 278 ? 135.563 132.539 96.372 1.00 86.42 253 MET B CA 1
ATOM 6389 C C . MET B 2 278 ? 135.784 131.889 95.015 1.00 86.42 253 MET B C 1
ATOM 6390 O O . MET B 2 278 ? 135.995 132.581 94.015 1.00 86.42 253 MET B O 1
ATOM 6395 N N . GLY B 2 279 ? 135.737 130.563 94.994 1.00 80.86 254 GLY B N 1
ATOM 6396 C CA . GLY B 2 279 ? 136.115 129.788 93.834 1.00 80.86 254 GLY B CA 1
ATOM 6397 C C . GLY B 2 279 ? 137.188 128.790 94.207 1.00 80.86 254 GLY B C 1
ATOM 6398 O O . GLY B 2 279 ? 137.981 129.041 95.118 1.00 80.86 254 GLY B O 1
ATOM 6399 N N . CYS B 2 280 ? 137.220 127.650 93.527 1.00 80.59 255 CYS B N 1
ATOM 6400 C CA . CYS B 2 280 ? 138.224 126.638 93.809 1.00 80.59 255 CYS B CA 1
ATOM 6401 C C . CYS B 2 280 ? 138.211 125.613 92.690 1.00 80.59 255 CYS B C 1
ATOM 6402 O O . CYS B 2 280 ? 137.205 125.458 91.995 1.00 80.59 255 CYS B O 1
ATOM 6405 N N . THR B 2 281 ? 139.333 124.926 92.520 1.00 74.97 256 THR B N 1
ATOM 6406 C CA . THR B 2 281 ? 139.469 123.888 91.513 1.00 74.97 256 THR B CA 1
ATOM 6407 C C . THR B 2 281 ? 140.470 122.860 92.006 1.00 74.97 256 THR B C 1
ATOM 6408 O O . THR B 2 281 ? 141.681 123.085 91.934 1.00 74.97 256 THR B O 1
ATOM 6412 N N . GLY B 2 282 ? 139.966 121.732 92.497 1.00 70.00 257 GLY B N 1
ATOM 6413 C CA . GLY B 2 282 ? 140.799 120.648 92.953 1.00 70.00 257 GLY B CA 1
ATOM 6414 C C . GLY B 2 282 ? 141.300 119.819 91.785 1.00 70.00 257 GLY B C 1
ATOM 6415 O O . GLY B 2 282 ? 141.255 120.220 90.626 1.00 70.00 257 GLY B O 1
ATOM 6416 N N . CYS B 2 283 ? 141.792 118.635 92.125 1.00 77.16 258 CYS B N 1
ATOM 6417 C CA . CYS B 2 283 ? 142.328 117.703 91.150 1.00 77.16 258 CYS B CA 1
ATOM 6418 C C . CYS B 2 283 ? 141.894 116.295 91.516 1.00 77.16 258 CYS B C 1
ATOM 6419 O O . CYS B 2 283 ? 141.550 116.007 92.663 1.00 77.16 258 CYS B O 1
ATOM 6422 N N . GLN B 2 284 ? 141.918 115.416 90.524 1.00 79.94 259 GLN B N 1
ATOM 6423 C CA . GLN B 2 284 ? 141.469 114.042 90.686 1.00 79.94 259 GLN B CA 1
ATOM 6424 C C . GLN B 2 284 ? 142.668 113.144 90.940 1.00 79.94 259 GLN B C 1
ATOM 6425 O O . GLN B 2 284 ? 143.659 113.199 90.206 1.00 79.94 259 GLN B O 1
ATOM 6431 N N . ILE B 2 285 ? 142.568 112.313 91.971 1.00 85.59 260 ILE B N 1
ATOM 6432 C CA . ILE B 2 285 ? 143.662 111.459 92.412 1.00 85.59 260 ILE B CA 1
ATOM 6433 C C . ILE B 2 285 ? 143.213 110.010 92.312 1.00 85.59 260 ILE B C 1
ATOM 6434 O O . ILE B 2 285 ? 142.280 109.593 93.008 1.00 85.59 260 ILE B O 1
ATOM 6439 N N . ASP B 2 286 ? 143.880 109.246 91.456 1.00 91.05 261 ASP B N 1
ATOM 6440 C CA . ASP B 2 286 ? 143.621 107.823 91.313 1.00 91.05 261 ASP B CA 1
ATOM 6441 C C . ASP B 2 286 ? 144.512 107.052 92.274 1.00 91.05 261 ASP B C 1
ATOM 6442 O O . ASP B 2 286 ? 145.719 107.295 92.347 1.00 91.05 261 ASP B O 1
ATOM 6447 N N . TRP B 2 287 ? 143.914 106.115 93.001 1.00 95.04 262 TRP B N 1
ATOM 6448 C CA . TRP B 2 287 ? 144.583 105.420 94.090 1.00 95.04 262 TRP B CA 1
ATOM 6449 C C . TRP B 2 287 ? 145.087 104.058 93.636 1.00 95.04 262 TRP B C 1
ATOM 6450 O O . TRP B 2 287 ? 144.387 103.328 92.928 1.00 95.04 262 TRP B O 1
ATOM 6461 N N . LYS B 2 288 ? 146.308 103.725 94.048 1.00 97.34 263 LYS B N 1
ATOM 6462 C CA . LYS B 2 288 ? 146.802 102.369 93.874 1.00 97.34 263 LYS B CA 1
ATOM 6463 C C . LYS B 2 288 ? 145.956 101.404 94.697 1.00 97.34 263 LYS B C 1
ATOM 6464 O O . LYS B 2 288 ? 145.450 101.746 95.770 1.00 97.34 263 LYS B O 1
ATOM 6470 N N . LYS B 2 289 ? 145.798 100.188 94.180 1.00 100.62 264 LYS B N 1
ATOM 6471 C CA . LYS B 2 289 ? 144.880 99.233 94.785 1.00 100.62 264 LYS B CA 1
ATOM 6472 C C . LYS B 2 289 ? 145.235 98.977 96.244 1.00 100.62 264 LYS B C 1
ATOM 6473 O O . LYS B 2 289 ? 146.404 98.778 96.589 1.00 100.62 264 LYS B O 1
ATOM 6479 N N . GLY B 2 290 ? 144.216 98.986 97.101 1.00 99.26 265 GLY B N 1
ATOM 6480 C CA . GLY B 2 290 ? 144.372 98.591 98.485 1.00 99.26 265 GLY B CA 1
ATOM 6481 C C . GLY B 2 290 ? 144.912 99.650 99.418 1.00 99.26 265 GLY B C 1
ATOM 6482 O O . GLY B 2 290 ? 145.250 99.323 100.561 1.00 99.26 265 GLY B O 1
ATOM 6483 N N . LYS B 2 291 ? 144.999 100.909 98.981 1.00 98.27 266 LYS B N 1
ATOM 6484 C CA . LYS B 2 291 ? 145.571 101.966 99.805 1.00 98.27 266 LYS B CA 1
ATOM 6485 C C . LYS B 2 291 ? 144.709 103.216 99.918 1.00 98.27 266 LYS B C 1
ATOM 6486 O O . LYS B 2 291 ? 145.014 104.068 100.758 1.00 98.27 266 LYS B O 1
ATOM 6492 N N . ASN B 2 292 ? 143.651 103.356 99.125 1.00 96.64 267 ASN B N 1
ATOM 6493 C CA . ASN B 2 292 ? 142.865 104.581 99.159 1.00 96.64 267 ASN B CA 1
ATOM 6494 C C . ASN B 2 292 ? 142.311 104.823 100.557 1.00 96.64 267 ASN B C 1
ATOM 6495 O O . ASN B 2 292 ? 141.905 103.890 101.255 1.00 96.64 267 ASN B O 1
ATOM 6500 N N . VAL B 2 293 ? 142.297 106.091 100.962 1.00 94.81 268 VAL B N 1
ATOM 6501 C CA . VAL B 2 293 ? 141.787 106.483 102.271 1.00 94.81 268 VAL B CA 1
ATOM 6502 C C . VAL B 2 293 ? 140.566 107.383 102.184 1.00 94.81 268 VAL B C 1
ATOM 6503 O O . VAL B 2 293 ? 139.923 107.625 103.216 1.00 94.81 268 VAL B O 1
ATOM 6507 N N . THR B 2 294 ? 140.218 107.890 101.000 1.00 98.98 269 THR B N 1
ATOM 6508 C CA . THR B 2 294 ? 139.072 108.782 100.873 1.00 98.98 269 THR B CA 1
ATOM 6509 C C . THR B 2 294 ? 137.738 108.049 100.946 1.00 98.98 269 THR B C 1
ATOM 6510 O O . THR B 2 294 ? 136.708 108.694 101.170 1.00 98.98 269 THR B O 1
ATOM 6514 N N . LEU B 2 295 ? 137.728 106.730 100.763 1.00 109.93 270 LEU B N 1
ATOM 6515 C CA . LEU B 2 295 ? 136.503 105.945 100.819 1.00 109.93 270 LEU B CA 1
ATOM 6516 C C . LEU B 2 295 ? 136.748 104.694 101.647 1.00 109.93 270 LEU B C 1
ATOM 6517 O O . LEU B 2 295 ? 137.875 104.202 101.734 1.00 109.93 270 LEU B O 1
ATOM 6522 N N . LYS B 2 296 ? 135.679 104.182 102.257 1.00 119.17 271 LYS B N 1
ATOM 6523 C CA . LYS B 2 296 ? 135.760 102.957 103.040 1.00 119.17 271 LYS B CA 1
ATOM 6524 C C . LYS B 2 296 ? 134.495 102.138 102.827 1.00 119.17 271 LYS B C 1
ATOM 6525 O O . LYS B 2 296 ? 133.432 102.670 102.507 1.00 119.17 271 LYS B O 1
ATOM 6531 N N . THR B 2 297 ? 134.619 100.829 103.025 1.00 134.45 272 THR B N 1
ATOM 6532 C CA . THR B 2 297 ? 133.550 99.886 102.724 1.00 134.45 272 THR B CA 1
ATOM 6533 C C . THR B 2 297 ? 132.753 99.586 103.988 1.00 134.45 272 THR B C 1
ATOM 6534 O O . THR B 2 297 ? 133.317 99.137 104.992 1.00 134.45 272 THR B O 1
ATOM 6538 N N . ILE B 2 298 ? 131.446 99.835 103.933 1.00 140.04 273 ILE B N 1
ATOM 6539 C CA . ILE B 2 298 ? 130.512 99.450 104.983 1.00 140.04 273 ILE B CA 1
ATOM 6540 C C . ILE B 2 298 ? 129.740 98.235 104.492 1.00 140.04 273 ILE B C 1
ATOM 6541 O O . ILE B 2 298 ? 129.531 98.053 103.286 1.00 140.04 273 ILE B O 1
ATOM 6546 N N . LYS B 2 299 ? 129.309 97.394 105.431 1.00 146.96 274 LYS B N 1
ATOM 6547 C CA . LYS B 2 299 ? 128.698 96.115 105.103 1.00 146.96 274 LYS B CA 1
ATOM 6548 C C . LYS B 2 299 ? 127.383 95.941 105.848 1.00 146.96 274 LYS B C 1
ATOM 6549 O O . LYS B 2 299 ? 127.194 96.465 106.949 1.00 146.96 274 LYS B O 1
ATOM 6555 N N . LYS B 2 300 ? 126.474 95.194 105.223 1.00 153.72 275 LYS B N 1
ATOM 6556 C CA . LYS B 2 300 ? 125.205 94.817 105.828 1.00 153.72 275 LYS B CA 1
ATOM 6557 C C . LYS B 2 300 ? 124.899 93.377 105.442 1.00 153.72 275 LYS B C 1
ATOM 6558 O O . LYS B 2 300 ? 125.431 92.853 104.462 1.00 153.72 275 LYS B O 1
ATOM 6564 N N . LYS B 2 301 ? 124.041 92.732 106.230 1.00 158.82 276 LYS B N 1
ATOM 6565 C CA . LYS B 2 301 ? 123.688 91.339 105.996 1.00 158.82 276 LYS B CA 1
ATOM 6566 C C . LYS B 2 301 ? 122.179 91.164 106.074 1.00 158.82 276 LYS B C 1
ATOM 6567 O O . LYS B 2 301 ? 121.526 91.714 106.965 1.00 158.82 276 LYS B O 1
ATOM 6573 N N . GLN B 2 302 ? 121.636 90.392 105.134 1.00 161.02 277 GLN B N 1
ATOM 6574 C CA . GLN B 2 302 ? 120.214 90.079 105.089 1.00 161.02 277 GLN B CA 1
ATOM 6575 C C . GLN B 2 302 ? 120.034 88.592 104.823 1.00 161.02 277 GLN B C 1
ATOM 6576 O O . GLN B 2 302 ? 120.743 88.012 103.997 1.00 161.02 277 GLN B O 1
ATOM 6582 N N . LYS B 2 303 ? 119.079 87.980 105.518 1.00 165.39 278 LYS B N 1
ATOM 6583 C CA . LYS B 2 303 ? 118.836 86.548 105.399 1.00 165.39 278 LYS B CA 1
ATOM 6584 C C . LYS B 2 303 ? 117.877 86.270 104.249 1.00 165.39 278 LYS B C 1
ATOM 6585 O O . LYS B 2 303 ? 116.779 86.835 104.196 1.00 165.39 278 LYS B O 1
ATOM 6591 N N . HIS B 2 304 ? 118.296 85.400 103.334 1.00 166.97 279 HIS B N 1
ATOM 6592 C CA . HIS B 2 304 ? 117.436 85.000 102.228 1.00 166.97 279 HIS B CA 1
ATOM 6593 C C . HIS B 2 304 ? 116.276 84.163 102.752 1.00 166.97 279 HIS B C 1
ATOM 6594 O O . HIS B 2 304 ? 116.468 83.263 103.575 1.00 166.97 279 HIS B O 1
ATOM 6601 N N . LYS B 2 305 ? 115.066 84.461 102.274 1.00 169.13 280 LYS B N 1
ATOM 6602 C CA . LYS B 2 305 ? 113.884 83.773 102.786 1.00 169.13 280 LYS B CA 1
ATOM 6603 C C . LYS B 2 305 ? 113.840 82.321 102.326 1.00 169.13 280 LYS B C 1
ATOM 6604 O O . LYS B 2 305 ? 113.543 81.422 103.122 1.00 169.13 280 LYS B O 1
ATOM 6610 N N . GLY B 2 306 ? 114.130 82.070 101.053 1.00 169.76 281 GLY B N 1
ATOM 6611 C CA . GLY B 2 306 ? 114.068 80.725 100.516 1.00 169.76 281 GLY B CA 1
ATOM 6612 C C . GLY B 2 306 ? 115.230 79.851 100.940 1.00 169.76 281 GLY B C 1
ATOM 6613 O O . GLY B 2 306 ? 115.036 78.825 101.600 1.00 169.76 281 GLY B O 1
ATOM 6614 N N . ARG B 2 307 ? 116.448 80.248 100.564 1.00 167.99 282 ARG B N 1
ATOM 6615 C CA . ARG B 2 307 ? 117.619 79.440 100.885 1.00 167.99 282 ARG B CA 1
ATOM 6616 C C . ARG B 2 307 ? 117.989 79.537 102.359 1.00 167.99 282 ARG B C 1
ATOM 6617 O O . ARG B 2 307 ? 118.578 78.600 102.911 1.00 167.99 282 ARG B O 1
ATOM 6625 N N . GLY B 2 308 ? 117.659 80.650 103.011 1.00 167.62 283 GLY B N 1
ATOM 6626 C CA . GLY B 2 308 ? 118.077 80.882 104.375 1.00 167.62 283 GLY B CA 1
ATOM 6627 C C . GLY B 2 308 ? 119.476 81.436 104.519 1.00 167.62 283 GLY B C 1
ATOM 6628 O O . GLY B 2 308 ? 119.909 81.694 105.649 1.00 167.62 283 GLY B O 1
ATOM 6629 N N . THR B 2 309 ? 120.194 81.630 103.416 1.00 166.07 284 THR B N 1
ATOM 6630 C CA . THR B 2 309 ? 121.555 82.141 103.483 1.00 166.07 284 THR B CA 1
ATOM 6631 C C . THR B 2 309 ? 121.560 83.596 103.931 1.00 166.07 284 THR B C 1
ATOM 6632 O O . THR B 2 309 ? 120.698 84.388 103.540 1.00 166.07 284 THR B O 1
ATOM 6636 N N . VAL B 2 310 ? 122.542 83.945 104.759 1.00 163.70 285 VAL B N 1
ATOM 6637 C CA . VAL B 2 310 ? 122.716 85.321 105.227 1.00 163.70 285 VAL B CA 1
ATOM 6638 C C . VAL B 2 310 ? 123.646 85.998 104.224 1.00 163.70 285 VAL B C 1
ATOM 6639 O O . VAL B 2 310 ? 124.864 86.049 104.401 1.00 163.70 285 VAL B O 1
ATOM 6643 N N . ARG B 2 311 ? 123.059 86.526 103.154 1.00 162.89 286 ARG B N 1
ATOM 6644 C CA . ARG B 2 311 ? 123.841 87.200 102.131 1.00 162.89 286 ARG B CA 1
ATOM 6645 C C . ARG B 2 311 ? 124.331 88.549 102.643 1.00 162.89 286 ARG B C 1
ATOM 6646 O O . ARG B 2 311 ? 123.745 89.146 103.552 1.00 162.89 286 ARG B O 1
ATOM 6654 N N . THR B 2 312 ? 125.422 89.025 102.050 1.00 156.33 287 THR B N 1
ATOM 6655 C CA . THR B 2 312 ? 126.082 90.252 102.472 1.00 156.33 287 THR B CA 1
ATOM 6656 C C . THR B 2 312 ? 126.126 91.245 101.319 1.00 156.33 287 THR B C 1
ATOM 6657 O O . THR B 2 312 ? 126.303 90.860 100.159 1.00 156.33 287 THR B O 1
ATOM 6661 N N . VAL B 2 313 ? 125.961 92.523 101.651 1.00 152.52 288 VAL B N 1
ATOM 6662 C CA . VAL B 2 313 ? 126.037 93.618 100.695 1.00 152.52 288 VAL B CA 1
ATOM 6663 C C . VAL B 2 313 ? 127.036 94.636 101.222 1.00 152.52 288 VAL B C 1
ATOM 6664 O O . VAL B 2 313 ? 127.198 94.804 102.435 1.00 152.52 288 VAL B O 1
ATOM 6668 N N . THR B 2 314 ? 127.712 95.318 100.299 1.00 146.80 289 THR B N 1
ATOM 6669 C CA . THR B 2 314 ? 128.748 96.282 100.641 1.00 146.80 289 THR B CA 1
ATOM 6670 C C . THR B 2 314 ? 128.511 97.585 99.892 1.00 146.80 289 THR B C 1
ATOM 6671 O O . THR B 2 314 ? 127.962 97.595 98.786 1.00 146.80 289 THR B O 1
ATOM 6675 N N . LYS B 2 315 ? 128.932 98.686 100.510 1.00 135.91 290 LYS B N 1
ATOM 6676 C CA . LYS B 2 315 ? 128.778 100.007 99.918 1.00 135.91 290 LYS B CA 1
ATOM 6677 C C . LYS B 2 315 ? 129.977 100.867 100.287 1.00 135.91 290 LYS B C 1
ATOM 6678 O O . LYS B 2 315 ? 130.435 100.848 101.432 1.00 135.91 290 LYS B O 1
ATOM 6684 N N . THR B 2 316 ? 130.475 101.627 99.316 1.00 129.65 291 THR B N 1
ATOM 6685 C CA . THR B 2 316 ? 131.581 102.548 99.543 1.00 129.65 291 THR B CA 1
ATOM 6686 C C . THR B 2 316 ? 131.024 103.879 100.032 1.00 129.65 291 THR B C 1
ATOM 6687 O O . THR B 2 316 ? 130.168 104.480 99.373 1.00 129.65 291 THR B O 1
ATOM 6691 N N . VAL B 2 317 ? 131.511 104.338 101.182 1.00 123.75 292 VAL B N 1
ATOM 6692 C CA . VAL B 2 317 ? 131.033 105.558 101.814 1.00 123.75 292 VAL B CA 1
ATOM 6693 C C . VAL B 2 317 ? 132.227 106.450 102.113 1.00 123.75 292 VAL B C 1
ATOM 6694 O O . VAL B 2 317 ? 133.349 105.976 102.327 1.00 123.75 292 VAL B O 1
ATOM 6698 N N . SER B 2 318 ? 131.974 107.757 102.125 1.00 114.33 293 SER B N 1
ATOM 6699 C CA . SER B 2 318 ? 133.034 108.723 102.370 1.00 114.33 293 SER B CA 1
ATOM 6700 C C . SER B 2 318 ? 133.649 108.501 103.745 1.00 114.33 293 SER B C 1
ATOM 6701 O O . SER B 2 318 ? 132.944 108.306 104.738 1.00 114.33 293 SER B O 1
ATOM 6704 N N . ASN B 2 319 ? 134.976 108.533 103.794 1.00 105.38 294 ASN B N 1
ATOM 6705 C CA . ASN B 2 319 ? 135.735 108.367 105.025 1.00 105.38 294 ASN B CA 1
ATOM 6706 C C . ASN B 2 319 ? 136.433 109.677 105.354 1.00 105.38 294 ASN B C 1
ATOM 6707 O O . ASN B 2 319 ? 137.039 110.298 104.474 1.00 105.38 294 ASN B O 1
ATOM 6712 N N . ASP B 2 320 ? 136.342 110.098 106.614 1.00 98.52 295 ASP B N 1
ATOM 6713 C CA . ASP B 2 320 ? 136.981 111.338 107.035 1.00 98.52 295 ASP B CA 1
ATOM 6714 C C . ASP B 2 320 ? 138.471 111.276 106.728 1.00 98.52 295 ASP B C 1
ATOM 6715 O O . ASP B 2 320 ? 139.204 110.489 107.336 1.00 98.52 295 ASP B O 1
ATOM 6720 N N . SER B 2 321 ? 138.925 112.098 105.785 1.00 93.10 296 SER B N 1
ATOM 6721 C CA . SER B 2 321 ? 140.312 112.069 105.351 1.00 93.10 296 SER B CA 1
ATOM 6722 C C . SER B 2 321 ? 140.748 113.474 104.969 1.00 93.10 296 SER B C 1
ATOM 6723 O O . SER B 2 321 ? 139.989 114.219 104.343 1.00 93.10 296 SER B O 1
ATOM 6726 N N . PHE B 2 322 ? 141.980 113.822 105.347 1.00 85.32 297 PHE B N 1
ATOM 6727 C CA . PHE B 2 322 ? 142.543 115.107 104.954 1.00 85.32 297 PHE B CA 1
ATOM 6728 C C . PHE B 2 322 ? 142.469 115.302 103.450 1.00 85.32 297 PHE B C 1
ATOM 6729 O O . PHE B 2 322 ? 142.245 116.421 102.974 1.00 85.32 297 PHE B O 1
ATOM 6737 N N . PHE B 2 323 ? 142.644 114.226 102.686 1.00 85.53 298 PHE B N 1
ATOM 6738 C CA . PHE B 2 323 ? 142.752 114.335 101.240 1.00 85.53 298 PHE B CA 1
ATOM 6739 C C . PHE B 2 323 ? 141.414 114.570 100.562 1.00 85.53 298 PHE B C 1
ATOM 6740 O O . PHE B 2 323 ? 141.394 114.923 99.378 1.00 85.53 298 PHE B O 1
ATOM 6748 N N . ASN B 2 324 ? 140.302 114.413 101.278 1.00 92.38 299 ASN B N 1
ATOM 6749 C CA . ASN B 2 324 ? 139.038 114.895 100.739 1.00 92.38 299 ASN B CA 1
ATOM 6750 C C . ASN B 2 324 ? 139.072 116.404 100.558 1.00 92.38 299 ASN B C 1
ATOM 6751 O O . ASN B 2 324 ? 138.215 116.960 99.862 1.00 92.38 299 ASN B O 1
ATOM 6756 N N . PHE B 2 325 ? 140.048 117.068 101.174 1.00 81.82 300 PHE B N 1
ATOM 6757 C CA . PHE B 2 325 ? 140.348 118.467 100.916 1.00 81.82 300 PHE B CA 1
ATOM 6758 C C . PHE B 2 325 ? 140.497 118.695 99.421 1.00 81.82 300 PHE B C 1
ATOM 6759 O O . PHE B 2 325 ? 140.003 119.688 98.883 1.00 81.82 300 PHE B O 1
ATOM 6767 N N . PHE B 2 326 ? 141.165 117.762 98.740 1.00 80.82 301 PHE B N 1
ATOM 6768 C CA . PHE B 2 326 ? 141.462 117.944 97.324 1.00 80.82 301 PHE B CA 1
ATOM 6769 C C . PHE B 2 326 ? 140.213 117.848 96.460 1.00 80.82 301 PHE B C 1
ATOM 6770 O O . PHE B 2 326 ? 140.166 118.447 95.380 1.00 80.82 301 PHE B O 1
ATOM 6778 N N . ALA B 2 327 ? 139.206 117.104 96.904 1.00 82.11 302 ALA B N 1
ATOM 6779 C CA . ALA B 2 327 ? 137.985 116.941 96.129 1.00 82.11 302 ALA B CA 1
ATOM 6780 C C . ALA B 2 327 ? 136.847 117.690 96.806 1.00 82.11 302 ALA B C 1
ATOM 6781 O O . ALA B 2 327 ? 136.056 117.086 97.541 1.00 82.11 302 ALA B O 1
ATOM 6783 N N . PRO B 2 328 ? 136.734 119.003 96.595 1.00 83.72 303 PRO B N 1
ATOM 6784 C CA . PRO B 2 328 ? 135.627 119.738 97.191 1.00 83.72 303 PRO B CA 1
ATOM 6785 C C . PRO B 2 328 ? 134.323 119.389 96.500 1.00 83.72 303 PRO B C 1
ATOM 6786 O O . PRO B 2 328 ? 134.315 119.007 95.317 1.00 83.72 303 PRO B O 1
ATOM 6790 N N . PRO B 2 329 ? 133.192 119.506 97.192 1.00 97.61 304 PRO B N 1
ATOM 6791 C CA . PRO B 2 329 ? 131.906 119.259 96.525 1.00 97.61 304 PRO B CA 1
ATOM 6792 C C . PRO B 2 329 ? 131.677 120.272 95.415 1.00 97.61 304 PRO B C 1
ATOM 6793 O O . PRO B 2 329 ? 131.658 121.483 95.650 1.00 97.61 304 PRO B O 1
ATOM 6797 N N . GLU B 2 330 ? 131.506 119.770 94.195 1.00 107.91 305 GLU B N 1
ATOM 6798 C CA . GLU B 2 330 ? 131.275 120.650 93.059 1.00 107.91 305 GLU B CA 1
ATOM 6799 C C . GLU B 2 330 ? 130.047 121.517 93.307 1.00 107.91 305 GLU B C 1
ATOM 6800 O O . GLU B 2 330 ? 129.002 121.033 93.752 1.00 107.91 305 GLU B O 1
ATOM 6806 N N . VAL B 2 331 ? 130.178 122.806 93.018 1.00 108.89 306 VAL B N 1
ATOM 6807 C CA . VAL B 2 331 ? 129.141 123.788 93.316 1.00 108.89 306 VAL B CA 1
ATOM 6808 C C . VAL B 2 331 ? 128.101 123.740 92.200 1.00 108.89 306 VAL B C 1
ATOM 6809 O O . VAL B 2 331 ? 128.465 123.922 91.027 1.00 108.89 306 VAL B O 1
ATOM 6813 N N . PRO B 2 332 ? 126.824 123.502 92.506 1.00 113.45 307 PRO B N 1
ATOM 6814 C CA . PRO B 2 332 ? 125.791 123.634 91.472 1.00 113.45 307 PRO B CA 1
ATOM 6815 C C . PRO B 2 332 ? 125.739 125.054 90.929 1.00 113.45 307 PRO B C 1
ATOM 6816 O O . PRO B 2 332 ? 125.964 126.029 91.649 1.00 113.45 307 PRO B O 1
ATOM 6820 N N . GLU B 2 333 ? 125.431 125.162 89.635 1.00 113.29 308 GLU B N 1
ATOM 6821 C CA . GLU B 2 333 ? 125.438 126.468 88.983 1.00 113.29 308 GLU B CA 1
ATOM 6822 C C . GLU B 2 333 ? 124.415 127.407 89.609 1.00 113.29 308 GLU B C 1
ATOM 6823 O O . GLU B 2 333 ? 124.699 128.591 89.826 1.00 113.29 308 GLU B O 1
ATOM 6829 N N . SER B 2 334 ? 123.218 126.898 89.908 1.00 114.16 309 SER B N 1
ATOM 6830 C CA . SER B 2 334 ? 122.166 127.733 90.475 1.00 114.16 309 SER B CA 1
ATOM 6831 C C . SER B 2 334 ? 122.470 128.188 91.896 1.00 114.16 309 SER B C 1
ATOM 6832 O O . SER B 2 334 ? 121.765 129.064 92.409 1.00 114.16 309 SER B O 1
ATOM 6835 N N . GLY B 2 335 ? 123.488 127.624 92.540 1.00 114.37 310 GLY B N 1
ATOM 6836 C CA . GLY B 2 335 ? 123.807 127.969 93.908 1.00 114.37 310 GLY B CA 1
ATOM 6837 C C . GLY B 2 335 ? 123.079 127.160 94.956 1.00 114.37 310 GLY B C 1
ATOM 6838 O O . GLY B 2 335 ? 123.139 127.515 96.140 1.00 114.37 310 GLY B O 1
ATOM 6839 N N . ASP B 2 336 ? 122.394 126.084 94.565 1.00 114.25 311 ASP B N 1
ATOM 6840 C CA . ASP B 2 336 ? 121.666 125.236 95.508 1.00 114.25 311 ASP B CA 1
ATOM 6841 C C . ASP B 2 336 ? 122.668 124.366 96.270 1.00 114.25 311 ASP B C 1
ATOM 6842 O O . ASP B 2 336 ? 122.800 123.159 96.055 1.00 114.25 311 ASP B O 1
ATOM 6847 N N . LEU B 2 337 ? 123.386 125.015 97.181 1.00 106.64 312 LEU B N 1
ATOM 6848 C CA . LEU B 2 337 ? 124.387 124.360 98.010 1.00 106.64 312 LEU B CA 1
ATOM 6849 C C . LEU B 2 337 ? 123.782 124.069 99.377 1.00 106.64 312 LEU B C 1
ATOM 6850 O O . LEU B 2 337 ? 123.307 124.985 100.057 1.00 106.64 312 LEU B O 1
ATOM 6855 N N . ASP B 2 338 ? 123.800 122.802 99.776 1.00 102.31 313 ASP B N 1
ATOM 6856 C CA . ASP B 2 338 ? 123.368 122.453 101.119 1.00 102.31 313 ASP B CA 1
ATOM 6857 C C . ASP B 2 338 ? 124.332 123.041 102.143 1.00 102.31 313 ASP B C 1
ATOM 6858 O O . ASP B 2 338 ? 125.513 123.260 101.864 1.00 102.31 313 ASP B O 1
ATOM 6863 N N . ASP B 2 339 ? 123.811 123.296 103.346 1.00 102.87 314 ASP B N 1
ATOM 6864 C CA . ASP B 2 339 ? 124.599 123.985 104.362 1.00 102.87 314 ASP B CA 1
ATOM 6865 C C . ASP B 2 339 ? 125.937 123.295 104.579 1.00 102.87 314 ASP B C 1
ATOM 6866 O O . ASP B 2 339 ? 126.953 123.953 104.836 1.00 102.87 314 ASP B O 1
ATOM 6871 N N . ASP B 2 340 ? 125.959 121.965 104.475 1.00 102.37 315 ASP B N 1
ATOM 6872 C CA . ASP B 2 340 ? 127.221 121.246 104.590 1.00 102.37 315 ASP B CA 1
ATOM 6873 C C . ASP B 2 340 ? 128.201 121.697 103.517 1.00 102.37 315 ASP B C 1
ATOM 6874 O O . ASP B 2 340 ? 129.388 121.905 103.797 1.00 102.37 315 ASP B O 1
ATOM 6879 N N . ALA B 2 341 ? 127.724 121.857 102.280 1.00 99.17 316 ALA B N 1
ATOM 6880 C CA . ALA B 2 341 ? 128.606 122.299 101.207 1.00 99.17 316 ALA B CA 1
ATOM 6881 C C . ALA B 2 341 ? 129.152 123.692 101.485 1.00 99.17 316 ALA B C 1
ATOM 6882 O O . ALA B 2 341 ? 130.347 123.943 101.305 1.00 99.17 316 ALA B O 1
ATOM 6884 N N . GLU B 2 342 ? 128.295 124.611 101.931 1.00 99.57 317 GLU B N 1
ATOM 6885 C CA . GLU B 2 342 ? 128.760 125.966 102.211 1.00 99.57 317 GLU B CA 1
ATOM 6886 C C . GLU B 2 342 ? 129.801 125.971 103.323 1.00 99.57 317 GLU B C 1
ATOM 6887 O O . GLU B 2 342 ? 130.844 126.625 103.206 1.00 99.57 317 GLU B O 1
ATOM 6893 N N . ALA B 2 343 ? 129.543 125.236 104.405 1.00 95.69 318 ALA B N 1
ATOM 6894 C CA . ALA B 2 343 ? 130.481 125.216 105.523 1.00 95.69 318 ALA B CA 1
ATOM 6895 C C . ALA B 2 343 ? 131.811 124.591 105.118 1.00 95.69 318 ALA B C 1
ATOM 6896 O O . ALA B 2 343 ? 132.883 125.123 105.440 1.00 95.69 318 ALA B O 1
ATOM 6898 N N . ILE B 2 344 ? 131.769 123.459 104.413 1.00 92.55 319 ILE B N 1
ATOM 6899 C CA . ILE B 2 344 ? 133.008 122.794 104.035 1.00 92.55 319 ILE B CA 1
ATOM 6900 C C . ILE B 2 344 ? 133.780 123.640 103.033 1.00 92.55 319 ILE B C 1
ATOM 6901 O O . ILE B 2 344 ? 135.015 123.678 103.059 1.00 92.55 319 ILE B O 1
ATOM 6906 N N . LEU B 2 345 ? 133.077 124.333 102.135 1.00 91.16 320 LEU B N 1
ATOM 6907 C CA . LEU B 2 345 ? 133.764 125.211 101.197 1.00 91.16 320 LEU B CA 1
ATOM 6908 C C . LEU B 2 345 ? 134.417 126.380 101.918 1.00 91.16 320 LEU B C 1
ATOM 6909 O O . LEU B 2 345 ? 135.539 126.773 101.581 1.00 91.16 320 LEU B O 1
ATOM 6914 N N . ALA B 2 346 ? 133.734 126.956 102.909 1.00 87.00 321 ALA B N 1
ATOM 6915 C CA . ALA B 2 346 ? 134.351 128.022 103.690 1.00 87.00 321 ALA B CA 1
ATOM 6916 C C . ALA B 2 346 ? 135.595 127.524 104.411 1.00 87.00 321 ALA B C 1
ATOM 6917 O O . ALA B 2 346 ? 136.616 128.225 104.452 1.00 87.00 321 ALA B O 1
ATOM 6919 N N . ALA B 2 347 ? 135.530 126.322 104.983 1.00 83.31 322 ALA B N 1
ATOM 6920 C CA . ALA B 2 347 ? 136.701 125.754 105.640 1.00 83.31 322 ALA B CA 1
ATOM 6921 C C . ALA B 2 347 ? 137.845 125.571 104.651 1.00 83.31 322 ALA B C 1
ATOM 6922 O O . ALA B 2 347 ? 138.985 125.963 104.922 1.00 83.31 322 ALA B O 1
ATOM 6924 N N . ASP B 2 348 ? 137.551 124.988 103.490 1.00 81.17 323 ASP B N 1
ATOM 6925 C CA . ASP B 2 348 ? 138.573 124.795 102.469 1.00 81.17 323 ASP B CA 1
ATOM 6926 C C . ASP B 2 348 ? 139.198 126.126 102.065 1.00 81.17 323 ASP B C 1
ATOM 6927 O O . ASP B 2 348 ? 140.422 126.228 101.912 1.00 81.17 323 ASP B O 1
ATOM 6932 N N . PHE B 2 349 ? 138.374 127.160 101.902 1.00 82.07 324 PHE B N 1
ATOM 6933 C CA . PHE B 2 349 ? 138.863 128.439 101.403 1.00 82.07 324 PHE B CA 1
ATOM 6934 C C . PHE B 2 349 ? 139.751 129.126 102.430 1.00 82.07 324 PHE B C 1
ATOM 6935 O O . PHE B 2 349 ? 140.826 129.644 102.096 1.00 82.07 324 PHE B O 1
ATOM 6943 N N . GLU B 2 350 ? 139.312 129.155 103.689 1.00 79.84 325 GLU B N 1
ATOM 6944 C CA . GLU B 2 350 ? 140.157 129.729 104.727 1.00 79.84 325 GLU B CA 1
ATOM 6945 C C . GLU B 2 350 ? 141.447 128.939 104.882 1.00 79.84 325 GLU B C 1
ATOM 6946 O O . GLU B 2 350 ? 142.504 129.530 105.118 1.00 79.84 325 GLU B O 1
ATOM 6952 N N . ILE B 2 351 ? 141.388 127.615 104.739 1.00 77.47 326 ILE B N 1
ATOM 6953 C CA . ILE B 2 351 ? 142.600 126.808 104.812 1.00 77.47 326 ILE B CA 1
ATOM 6954 C C . ILE B 2 351 ? 143.559 127.183 103.693 1.00 77.47 326 ILE B C 1
ATOM 6955 O O . ILE B 2 351 ? 144.772 127.292 103.905 1.00 77.47 326 ILE B O 1
ATOM 6960 N N . GLY B 2 352 ? 143.038 127.366 102.482 1.00 77.63 327 GLY B N 1
ATOM 6961 C CA . GLY B 2 352 ? 143.898 127.755 101.376 1.00 77.63 327 GLY B CA 1
ATOM 6962 C C . GLY B 2 352 ? 144.540 129.111 101.593 1.00 77.63 327 GLY B C 1
ATOM 6963 O O . GLY B 2 352 ? 145.743 129.286 101.371 1.00 77.63 327 GLY B O 1
ATOM 6964 N N . HIS B 2 353 ? 143.750 130.088 102.040 1.00 78.12 328 HIS B N 1
ATOM 6965 C CA . HIS B 2 353 ? 144.305 131.410 102.308 1.00 78.12 328 HIS B CA 1
ATOM 6966 C C . HIS B 2 353 ? 145.372 131.342 103.394 1.00 78.12 328 HIS B C 1
ATOM 6967 O O . HIS B 2 353 ? 146.417 132.000 103.299 1.00 78.12 328 HIS B O 1
ATOM 6974 N N . PHE B 2 354 ? 145.123 130.548 104.438 1.00 74.86 329 PHE B N 1
ATOM 6975 C CA . PHE B 2 354 ? 146.099 130.388 105.507 1.00 74.86 329 PHE B CA 1
ATOM 6976 C C . PHE B 2 354 ? 147.385 129.770 104.986 1.00 74.86 329 PHE B C 1
ATOM 6977 O O . PHE B 2 354 ? 148.484 130.230 105.317 1.00 74.86 329 PHE B O 1
ATOM 6985 N N . LEU B 2 355 ? 147.273 128.724 104.169 1.00 72.56 330 LEU B N 1
ATOM 6986 C CA . LEU B 2 355 ? 148.469 128.092 103.633 1.00 72.56 330 LEU B CA 1
ATOM 6987 C C . LEU B 2 355 ? 149.195 129.012 102.667 1.00 72.56 330 LEU B C 1
ATOM 6988 O O . LEU B 2 355 ? 150.390 128.828 102.423 1.00 72.56 330 LEU B O 1
ATOM 6993 N N . ARG B 2 356 ? 148.497 129.996 102.100 1.00 77.71 331 ARG B N 1
ATOM 6994 C CA . ARG B 2 356 ? 149.177 130.960 101.240 1.00 77.71 331 ARG B CA 1
ATOM 6995 C C . ARG B 2 356 ? 149.948 131.980 102.063 1.00 77.71 331 ARG B C 1
ATOM 6996 O O . ARG B 2 356 ? 151.156 132.158 101.874 1.00 77.71 331 ARG B O 1
ATOM 7004 N N . GLU B 2 357 ? 149.263 132.677 102.969 1.00 77.11 332 GLU B N 1
ATOM 7005 C CA . GLU B 2 357 ? 149.844 133.852 103.607 1.00 77.11 332 GLU B CA 1
ATOM 7006 C C . GLU B 2 357 ? 150.632 133.543 104.872 1.00 77.11 332 GLU B C 1
ATOM 7007 O O . GLU B 2 357 ? 151.484 134.347 105.260 1.00 77.11 332 GLU B O 1
ATOM 7013 N N . ARG B 2 358 ? 150.381 132.411 105.522 1.00 75.64 333 ARG B N 1
ATOM 7014 C CA . ARG B 2 358 ? 150.974 132.119 106.819 1.00 75.64 333 ARG B CA 1
ATOM 7015 C C . ARG B 2 358 ? 152.004 131.004 106.771 1.00 75.64 333 ARG B C 1
ATOM 7016 O O . ARG B 2 358 ? 153.146 131.208 107.190 1.00 75.64 333 ARG B O 1
ATOM 7024 N N . ILE B 2 359 ? 151.642 129.824 106.274 1.00 71.15 334 ILE B N 1
ATOM 7025 C CA . ILE B 2 359 ? 152.521 128.670 106.424 1.00 71.15 334 ILE B CA 1
ATOM 7026 C C . ILE B 2 359 ? 153.676 128.728 105.433 1.00 71.15 334 ILE B C 1
ATOM 7027 O O . ILE B 2 359 ? 154.841 128.846 105.827 1.00 71.15 334 ILE B O 1
ATOM 7032 N N . ILE B 2 360 ? 153.383 128.660 104.132 1.00 72.23 335 ILE B N 1
ATOM 7033 C CA . ILE B 2 360 ? 154.459 128.553 103.146 1.00 72.23 335 ILE B CA 1
ATOM 7034 C C . ILE B 2 360 ? 155.413 129.738 103.208 1.00 72.23 335 ILE B C 1
ATOM 7035 O O . ILE B 2 360 ? 156.630 129.520 103.119 1.00 72.23 335 ILE B O 1
ATOM 7040 N N . PRO B 2 361 ? 154.971 130.994 103.361 1.00 71.11 336 PRO B N 1
ATOM 7041 C CA . PRO B 2 361 ? 155.970 132.064 103.506 1.00 71.11 336 PRO B CA 1
ATOM 7042 C C . PRO B 2 361 ? 156.729 132.001 104.817 1.00 71.11 336 PRO B C 1
ATOM 7043 O O . PRO B 2 361 ? 157.937 132.262 104.840 1.00 71.11 336 PRO B O 1
ATOM 7047 N N . ARG B 2 362 ? 156.057 131.652 105.911 1.00 69.14 337 ARG B N 1
ATOM 7048 C CA . ARG B 2 362 ? 156.682 131.636 107.226 1.00 69.14 337 ARG B CA 1
ATOM 7049 C C . ARG B 2 362 ? 156.638 130.235 107.818 1.00 69.14 337 ARG B C 1
ATOM 7050 O O . ARG B 2 362 ? 156.303 130.064 108.993 1.00 69.14 337 ARG B O 1
ATOM 7058 N N . SER B 2 363 ? 156.977 129.229 107.013 1.00 67.25 338 SER B N 1
ATOM 7059 C CA . SER B 2 363 ? 156.830 127.849 107.458 1.00 67.25 338 SER B CA 1
ATOM 7060 C C . SER B 2 363 ? 157.587 127.593 108.751 1.00 67.25 338 SER B C 1
ATOM 7061 O O . SER B 2 363 ? 157.099 126.872 109.627 1.00 67.25 338 SER B O 1
ATOM 7064 N N . VAL B 2 364 ? 158.783 128.163 108.890 1.00 67.67 339 VAL B N 1
ATOM 7065 C CA . VAL B 2 364 ? 159.649 127.786 110.002 1.00 67.67 339 VAL B CA 1
ATOM 7066 C C . VAL B 2 364 ? 159.088 128.297 111.320 1.00 67.67 339 VAL B C 1
ATOM 7067 O O . VAL B 2 364 ? 159.156 127.609 112.346 1.00 67.67 339 VAL B O 1
ATOM 7071 N N . LEU B 2 365 ? 158.537 129.511 111.322 1.00 67.91 340 LEU B N 1
ATOM 7072 C CA . LEU B 2 365 ? 157.948 130.040 112.543 1.00 67.91 340 LEU B CA 1
ATOM 7073 C C . LEU B 2 365 ? 156.893 129.092 113.090 1.00 67.91 340 LEU B C 1
ATOM 7074 O O . LEU B 2 365 ? 156.668 129.042 114.306 1.00 67.91 340 LEU B O 1
ATOM 7079 N N . TYR B 2 366 ? 156.242 128.331 112.211 1.00 68.03 341 TYR B N 1
ATOM 7080 C CA . TYR B 2 366 ? 155.224 127.375 112.617 1.00 68.03 341 TYR B CA 1
ATOM 7081 C C . TYR B 2 366 ? 155.790 125.991 112.891 1.00 68.03 341 TYR B C 1
ATOM 7082 O O . TYR B 2 366 ? 155.253 125.269 113.737 1.00 68.03 341 TYR B O 1
ATOM 7091 N N . PHE B 2 367 ? 156.858 125.601 112.197 1.00 66.37 342 PHE B N 1
ATOM 7092 C CA . PHE B 2 367 ? 157.410 124.268 112.398 1.00 66.37 342 PHE B CA 1
ATOM 7093 C C . PHE B 2 367 ? 157.954 124.104 113.808 1.00 66.37 342 PHE B C 1
ATOM 7094 O O . PHE B 2 367 ? 157.737 123.070 114.450 1.00 66.37 342 PHE B O 1
ATOM 7102 N N . THR B 2 368 ? 158.662 125.112 114.310 1.00 64.84 343 THR B N 1
ATOM 7103 C CA . THR B 2 368 ? 159.275 125.031 115.628 1.00 64.84 343 THR B CA 1
ATOM 7104 C C . THR B 2 368 ? 158.322 125.440 116.742 1.00 64.84 343 THR B C 1
ATOM 7105 O O . THR B 2 368 ? 158.686 125.341 117.917 1.00 64.84 343 THR B O 1
ATOM 7109 N N . GLY B 2 369 ? 157.110 125.868 116.409 1.00 67.64 344 GLY B N 1
ATOM 7110 C CA . GLY B 2 369 ? 156.147 126.283 117.402 1.00 67.64 344 GLY B CA 1
ATOM 7111 C C . GLY B 2 369 ? 156.196 127.750 117.757 1.00 67.64 344 GLY B C 1
ATOM 7112 O O . GLY B 2 369 ? 155.358 128.207 118.544 1.00 67.64 344 GLY B O 1
ATOM 7113 N N . GLU B 2 370 ? 157.144 128.505 117.203 1.00 63.89 345 GLU B N 1
ATOM 7114 C CA . GLU B 2 370 ? 157.212 129.929 117.496 1.00 63.89 345 GLU B CA 1
ATOM 7115 C C . GLU B 2 370 ? 155.970 130.655 117.007 1.00 63.89 345 GLU B C 1
ATOM 7116 O O . GLU B 2 370 ? 155.583 131.675 117.586 1.00 63.89 345 GLU B O 1
ATOM 7122 N N . ALA B 2 371 ? 155.337 130.156 115.953 1.00 67.90 346 ALA B N 1
ATOM 7123 C CA . ALA B 2 371 ? 154.096 130.751 115.487 1.00 67.90 346 ALA B CA 1
ATOM 7124 C C . ALA B 2 371 ? 152.977 130.452 116.472 1.00 67.90 346 ALA B C 1
ATOM 7125 O O . ALA B 2 371 ? 152.870 129.344 117.002 1.00 67.90 346 ALA B O 1
ATOM 7127 N N . ILE B 2 372 ? 152.136 131.454 116.713 1.00 75.55 347 ILE B N 1
ATOM 7128 C CA . ILE B 2 372 ? 151.127 131.340 117.757 1.00 75.55 347 ILE B CA 1
ATOM 7129 C C . ILE B 2 372 ? 149.984 130.436 117.314 1.00 75.55 347 ILE B C 1
ATOM 7130 O O . ILE B 2 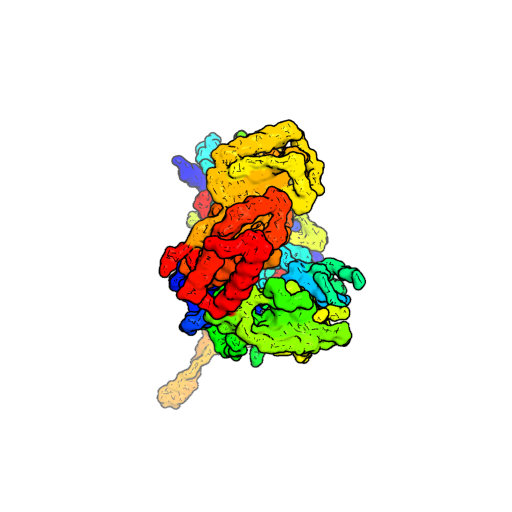372 ? 149.490 129.619 118.098 1.00 75.55 347 ILE B O 1
ATOM 7135 N N . GLU B 2 373 ? 149.548 130.559 116.062 1.00 78.09 348 GLU B N 1
ATOM 7136 C CA . GLU B 2 373 ? 148.575 129.640 115.473 1.00 78.09 348 GLU B CA 1
ATOM 7137 C C . GLU B 2 373 ? 147.260 129.615 116.246 1.00 78.09 348 GLU B C 1
ATOM 7138 O O . GLU B 2 373 ? 146.584 128.585 116.298 1.00 78.09 348 GLU B O 1
ATOM 7144 N N . ASP B 2 374 ? 146.881 130.737 116.846 1.00 84.48 349 ASP B N 1
ATOM 7145 C CA . ASP B 2 374 ? 145.641 130.806 117.613 1.00 84.48 349 ASP B CA 1
ATOM 7146 C C . ASP B 2 374 ? 145.589 129.713 118.673 1.00 84.48 349 ASP B C 1
ATOM 7147 O O . ASP B 2 374 ? 146.539 129.525 119.431 1.00 84.48 349 ASP B O 1
ATOM 7152 N N . VAL C 2 98 ? 171.499 118.034 114.482 1.00 78.86 73 VAL C N 1
ATOM 7153 C CA . VAL C 2 98 ? 171.529 117.776 113.050 1.00 78.86 73 VAL C CA 1
ATOM 7154 C C . VAL C 2 98 ? 170.340 118.453 112.388 1.00 78.86 73 VAL C C 1
ATOM 7155 O O . VAL C 2 98 ? 170.502 119.389 111.609 1.00 78.86 73 VAL C O 1
ATOM 7159 N N . VAL C 2 99 ? 169.137 117.971 112.700 1.00 78.25 74 VAL C N 1
ATOM 7160 C CA . VAL C 2 99 ? 167.937 118.585 112.145 1.00 78.25 74 VAL C CA 1
ATOM 7161 C C . VAL C 2 99 ? 167.761 119.992 112.693 1.00 78.25 74 VAL C C 1
ATOM 7162 O O . VAL C 2 99 ? 167.305 120.894 111.982 1.00 78.25 74 VAL C O 1
ATOM 7166 N N . LYS C 2 100 ? 168.105 120.203 113.965 1.00 79.29 75 LYS C N 1
ATOM 7167 C CA . LYS C 2 100 ? 167.992 121.540 114.535 1.00 79.29 75 LYS C CA 1
ATOM 7168 C C . LYS C 2 100 ? 168.908 122.521 113.820 1.00 79.29 75 LYS C C 1
ATOM 7169 O O . LYS C 2 100 ? 168.566 123.699 113.675 1.00 79.29 75 LYS C O 1
ATOM 7175 N N . ARG C 2 101 ? 170.067 122.056 113.353 1.00 80.72 76 ARG C N 1
ATOM 7176 C CA . ARG C 2 101 ? 170.932 122.925 112.564 1.00 80.72 76 ARG C CA 1
ATOM 7177 C C . ARG C 2 101 ? 170.228 123.383 111.295 1.00 80.72 76 ARG C C 1
ATOM 7178 O O . ARG C 2 101 ? 170.290 124.563 110.935 1.00 80.72 76 ARG C O 1
ATOM 7186 N N . ARG C 2 102 ? 169.556 122.465 110.601 1.00 77.25 77 ARG C N 1
ATOM 7187 C CA . ARG C 2 102 ? 168.844 122.845 109.387 1.00 77.25 77 ARG C CA 1
ATOM 7188 C C . ARG C 2 102 ? 167.674 123.764 109.704 1.00 77.25 77 ARG C C 1
ATOM 7189 O O . ARG C 2 102 ? 167.374 124.683 108.936 1.00 77.25 77 ARG C O 1
ATOM 7197 N N . VAL C 2 103 ? 166.996 123.529 110.827 1.00 73.06 78 VAL C N 1
ATOM 7198 C CA . VAL C 2 103 ? 165.920 124.425 111.231 1.00 73.06 78 VAL C CA 1
ATOM 7199 C C . VAL C 2 103 ? 166.465 125.826 111.459 1.00 73.06 78 VAL C C 1
ATOM 7200 O O . VAL C 2 103 ? 165.852 126.817 111.057 1.00 73.06 78 VAL C O 1
ATOM 7204 N N . ASN C 2 104 ? 167.629 125.932 112.103 1.00 75.89 79 ASN C N 1
ATOM 7205 C CA . ASN C 2 104 ? 168.243 127.239 112.319 1.00 75.89 79 ASN C CA 1
ATOM 7206 C C . ASN C 2 104 ? 168.669 127.882 111.003 1.00 75.89 79 ASN C C 1
ATOM 7207 O O . ASN C 2 104 ? 168.532 129.098 110.823 1.00 75.89 79 ASN C O 1
ATOM 7212 N N . ALA C 2 105 ? 169.220 127.093 110.083 1.00 73.16 80 ALA C N 1
ATOM 7213 C CA . ALA C 2 105 ? 169.610 127.647 108.792 1.00 73.16 80 ALA C CA 1
ATOM 7214 C C . ALA C 2 105 ? 168.398 128.193 108.055 1.00 73.16 80 ALA C C 1
ATOM 7215 O O . ALA C 2 105 ? 168.433 129.300 107.503 1.00 73.16 80 ALA C O 1
ATOM 7217 N N . LEU C 2 106 ? 167.307 127.440 108.051 1.00 71.29 81 LEU C N 1
ATOM 7218 C CA . LEU C 2 106 ? 166.108 127.928 107.398 1.00 71.29 81 LEU C CA 1
ATOM 7219 C C . LEU C 2 106 ? 165.490 129.067 108.196 1.00 71.29 81 LEU C C 1
ATOM 7220 O O . LEU C 2 106 ? 164.764 129.882 107.632 1.00 71.29 81 LEU C O 1
ATOM 7225 N N . LYS C 2 107 ? 165.807 129.165 109.488 1.00 69.68 82 LYS C N 1
ATOM 7226 C CA . LYS C 2 107 ? 165.426 130.334 110.273 1.00 69.68 82 LYS C CA 1
ATOM 7227 C C . LYS C 2 107 ? 166.154 131.580 109.787 1.00 69.68 82 LYS C C 1
ATOM 7228 O O . LYS C 2 107 ? 165.555 132.655 109.661 1.00 69.68 82 LYS C O 1
ATOM 7234 N N . ASN C 2 108 ? 167.451 131.454 109.515 1.00 72.02 83 ASN C N 1
ATOM 7235 C CA . ASN C 2 108 ? 168.182 132.555 108.895 1.00 72.02 83 ASN C CA 1
ATOM 7236 C C . ASN C 2 108 ? 167.563 132.911 107.553 1.00 72.02 83 ASN C C 1
ATOM 7237 O O . ASN C 2 108 ? 167.409 134.091 107.214 1.00 72.02 83 ASN C O 1
ATOM 7242 N N . LEU C 2 109 ? 167.221 131.893 106.769 1.00 71.72 84 LEU C N 1
ATOM 7243 C CA . LEU C 2 109 ? 166.568 132.133 105.489 1.00 71.72 84 LEU C CA 1
ATOM 7244 C C . LEU C 2 109 ? 165.241 132.858 105.684 1.00 71.72 84 LEU C C 1
ATOM 7245 O O . LEU C 2 109 ? 164.847 133.683 104.856 1.00 71.72 84 LEU C O 1
ATOM 7250 N N . GLN C 2 110 ? 164.542 132.565 106.779 1.00 68.34 85 GLN C N 1
ATOM 7251 C CA . GLN C 2 110 ? 163.306 133.270 107.089 1.00 68.34 85 GLN C CA 1
ATOM 7252 C C . GLN C 2 110 ? 163.573 134.717 107.466 1.00 68.34 85 GLN C C 1
ATOM 7253 O O . GLN C 2 110 ? 162.772 135.596 107.144 1.00 68.34 85 GLN C O 1
ATOM 7259 N N . VAL C 2 111 ? 164.682 134.982 108.155 1.00 71.64 86 VAL C N 1
ATOM 7260 C CA . VAL C 2 111 ? 165.076 136.366 108.417 1.00 71.64 86 VAL C CA 1
ATOM 7261 C C . VAL C 2 111 ? 165.317 137.099 107.104 1.00 71.64 86 VAL C C 1
ATOM 7262 O O . VAL C 2 111 ? 164.905 138.251 106.925 1.00 71.64 86 VAL C O 1
ATOM 7266 N N . LYS C 2 112 ? 166.000 136.442 106.170 1.00 72.98 87 LYS C N 1
ATOM 7267 C CA . LYS C 2 112 ? 166.239 137.052 104.866 1.00 72.98 87 LYS C CA 1
ATOM 7268 C C . LYS C 2 112 ? 164.928 137.307 104.136 1.00 72.98 87 LYS C C 1
ATOM 7269 O O . LYS C 2 112 ? 164.747 138.359 103.510 1.00 72.98 87 LYS C O 1
ATOM 7275 N N . CYS C 2 113 ? 164.006 136.348 104.192 1.00 74.08 88 CYS C N 1
ATOM 7276 C CA . CYS C 2 113 ? 162.691 136.552 103.601 1.00 74.08 88 CYS C CA 1
ATOM 7277 C C . CYS C 2 113 ? 161.962 137.696 104.279 1.00 74.08 88 CYS C C 1
ATOM 7278 O O . CYS C 2 113 ? 161.200 138.413 103.630 1.00 74.08 88 CYS C O 1
ATOM 7281 N N . ALA C 2 114 ? 162.173 137.877 105.581 1.00 74.64 89 ALA C N 1
ATOM 7282 C CA . ALA C 2 114 ? 161.578 139.011 106.278 1.00 74.64 89 ALA C CA 1
ATOM 7283 C C . ALA C 2 114 ? 162.151 140.324 105.764 1.00 74.64 89 ALA C C 1
ATOM 7284 O O . ALA C 2 114 ? 161.424 141.309 105.607 1.00 74.64 89 ALA C O 1
ATOM 7286 N N . GLN C 2 115 ? 163.457 140.358 105.506 1.00 77.99 90 GLN C N 1
ATOM 7287 C CA . GLN C 2 115 ? 164.065 141.550 104.920 1.00 77.99 90 GLN C CA 1
ATOM 7288 C C . GLN C 2 115 ? 163.461 141.844 103.551 1.00 77.99 90 GLN C C 1
ATOM 7289 O O . GLN C 2 115 ? 163.106 142.989 103.235 1.00 77.99 90 GLN C O 1
ATOM 7295 N N . ILE C 2 116 ? 163.338 140.807 102.720 1.00 77.34 91 ILE C N 1
ATOM 7296 C CA . ILE C 2 116 ? 162.774 140.996 101.389 1.00 77.34 91 ILE C CA 1
ATOM 7297 C C . ILE C 2 116 ? 161.321 141.421 101.494 1.00 77.34 91 ILE C C 1
ATOM 7298 O O . ILE C 2 116 ? 160.832 142.191 100.666 1.00 77.34 91 ILE C O 1
ATOM 7303 N N . GLU C 2 117 ? 160.602 140.925 102.499 1.00 78.10 92 GLU C N 1
ATOM 7304 C CA . GLU C 2 117 ? 159.226 141.351 102.708 1.00 78.10 92 GLU C CA 1
ATOM 7305 C C . GLU C 2 117 ? 159.163 142.789 103.190 1.00 78.10 92 GLU C C 1
ATOM 7306 O O . GLU C 2 117 ? 158.197 143.497 102.900 1.00 78.10 92 GLU C O 1
ATOM 7312 N N . ALA C 2 118 ? 160.174 143.234 103.935 1.00 79.06 93 ALA C N 1
ATOM 7313 C CA . ALA C 2 118 ? 160.253 144.645 104.288 1.00 79.06 93 ALA C CA 1
ATOM 7314 C C . ALA C 2 118 ? 160.412 145.498 103.041 1.00 79.06 93 ALA C C 1
ATOM 7315 O O . ALA C 2 118 ? 159.751 146.532 102.893 1.00 79.06 93 ALA C O 1
ATOM 7317 N N . LYS C 2 119 ? 161.278 145.072 102.123 1.00 78.99 94 LYS C N 1
ATOM 7318 C CA . LYS C 2 119 ? 161.388 145.778 100.849 1.00 78.99 94 LYS C CA 1
ATOM 7319 C C . LYS C 2 119 ? 160.076 145.709 100.077 1.00 78.99 94 LYS C C 1
ATOM 7320 O O . LYS C 2 119 ? 159.672 146.680 99.425 1.00 78.99 94 LYS C O 1
ATOM 7326 N N . PHE C 2 120 ? 159.402 144.563 100.136 1.00 78.94 95 PHE C N 1
ATOM 7327 C CA . PHE C 2 120 ? 158.113 144.418 99.474 1.00 78.94 95 PHE C CA 1
ATOM 7328 C C . PHE C 2 120 ? 157.107 145.413 100.018 1.00 78.94 95 PHE C C 1
ATOM 7329 O O . PHE C 2 120 ? 156.353 146.021 99.256 1.00 78.94 95 PHE C O 1
ATOM 7337 N N . TYR C 2 121 ? 157.073 145.589 101.336 1.00 79.43 96 TYR C N 1
ATOM 7338 C CA . TYR C 2 121 ? 156.118 146.520 101.921 1.00 79.43 96 TYR C CA 1
ATOM 7339 C C . TYR C 2 121 ? 156.533 147.963 101.674 1.00 79.43 96 TYR C C 1
ATOM 7340 O O . TYR C 2 121 ? 155.674 148.843 101.563 1.00 79.43 96 TYR C O 1
ATOM 7349 N N . GLU C 2 122 ? 157.834 148.226 101.555 1.00 81.38 97 GLU C N 1
ATOM 7350 C CA . GLU C 2 122 ? 158.271 149.545 101.112 1.00 81.38 97 GLU C CA 1
ATOM 7351 C C . GLU C 2 122 ? 157.749 149.844 99.714 1.00 81.38 97 GLU C C 1
ATOM 7352 O O . GLU C 2 122 ? 157.249 150.942 99.446 1.00 81.38 97 GLU C O 1
ATOM 7358 N N . GLU C 2 123 ? 157.844 148.873 98.807 1.00 82.84 98 GLU C N 1
ATOM 7359 C CA . GLU C 2 123 ? 157.315 149.094 97.466 1.00 82.84 98 GLU C CA 1
ATOM 7360 C C . GLU C 2 123 ? 155.793 149.106 97.463 1.00 82.84 98 GLU C C 1
ATOM 7361 O O . GLU C 2 123 ? 155.182 149.730 96.592 1.00 82.84 98 GLU C O 1
ATOM 7367 N N . VAL C 2 124 ? 155.163 148.441 98.427 1.00 80.15 99 VAL C N 1
ATOM 7368 C CA . VAL C 2 124 ? 153.719 148.561 98.576 1.00 80.15 99 VAL C CA 1
ATOM 7369 C C . VAL C 2 124 ? 153.361 149.975 99.000 1.00 80.15 99 VAL C C 1
ATOM 7370 O O . VAL C 2 124 ? 152.355 150.534 98.558 1.00 80.15 99 VAL C O 1
ATOM 7374 N N . HIS C 2 125 ? 154.184 150.582 99.854 1.00 80.65 100 HIS C N 1
ATOM 7375 C CA . HIS C 2 125 ? 153.979 151.984 100.201 1.00 80.65 100 HIS C CA 1
ATOM 7376 C C . HIS C 2 125 ? 154.240 152.894 99.008 1.00 80.65 100 HIS C C 1
ATOM 7377 O O . HIS C 2 125 ? 153.597 153.938 98.871 1.00 80.65 100 HIS C O 1
ATOM 7384 N N . ASP C 2 126 ? 155.197 152.534 98.157 1.00 83.62 101 ASP C N 1
ATOM 7385 C CA . ASP C 2 126 ? 155.406 153.294 96.928 1.00 83.62 101 ASP C CA 1
ATOM 7386 C C . ASP C 2 126 ? 154.179 153.215 96.028 1.00 83.62 101 ASP C C 1
ATOM 7387 O O . ASP C 2 126 ? 153.735 154.226 95.468 1.00 83.62 101 ASP C O 1
ATOM 7392 N N . LEU C 2 127 ? 153.624 152.014 95.871 1.00 84.32 102 LEU C N 1
ATOM 7393 C CA . LEU C 2 127 ? 152.355 151.867 95.173 1.00 84.32 102 LEU C CA 1
ATOM 7394 C C . LEU C 2 127 ? 151.261 152.655 95.869 1.00 84.32 102 LEU C C 1
ATOM 7395 O O . LEU C 2 127 ? 150.333 153.132 95.217 1.00 84.32 102 LEU C O 1
ATOM 7400 N N . GLU C 2 128 ? 151.348 152.793 97.191 1.00 85.29 103 GLU C N 1
ATOM 7401 C CA . GLU C 2 128 ? 150.354 153.570 97.921 1.00 85.29 103 GLU C CA 1
ATOM 7402 C C . GLU C 2 128 ? 150.479 155.054 97.605 1.00 85.29 103 GLU C C 1
ATOM 7403 O O . GLU C 2 128 ? 149.471 155.750 97.491 1.00 85.29 103 GLU C O 1
ATOM 7409 N N . ARG C 2 129 ? 151.705 155.558 97.467 1.00 83.56 104 ARG C N 1
ATOM 7410 C CA . ARG C 2 129 ? 151.895 156.933 97.007 1.00 83.56 104 ARG C CA 1
ATOM 7411 C C . ARG C 2 129 ? 151.347 157.111 95.598 1.00 83.56 104 ARG C C 1
ATOM 7412 O O . ARG C 2 129 ? 150.628 158.077 95.306 1.00 83.56 104 ARG C O 1
ATOM 7420 N N . LYS C 2 130 ? 151.688 156.184 94.704 1.00 87.38 105 LYS C N 1
ATOM 7421 C CA . LYS C 2 130 ? 151.216 156.279 93.329 1.00 87.38 105 LYS C CA 1
ATOM 7422 C C . LYS C 2 130 ? 149.695 156.250 93.280 1.00 87.38 105 LYS C C 1
ATOM 7423 O O . LYS C 2 130 ? 149.067 157.047 92.574 1.00 87.38 105 LYS C O 1
ATOM 7429 N N . TYR C 2 131 ? 149.082 155.360 94.050 1.00 87.50 106 TYR C N 1
ATOM 7430 C CA . TYR C 2 131 ? 147.635 155.267 94.067 1.00 87.50 106 TYR C CA 1
ATOM 7431 C C . TYR C 2 131 ? 147.000 156.377 94.880 1.00 87.50 106 TYR C C 1
ATOM 7432 O O . TYR C 2 131 ? 145.817 156.642 94.702 1.00 87.50 106 TYR C O 1
ATOM 7441 N N . ALA C 2 132 ? 147.754 157.048 95.749 1.00 84.72 107 ALA C N 1
ATOM 7442 C CA . ALA C 2 132 ? 147.250 158.274 96.350 1.00 84.72 107 ALA C CA 1
ATOM 7443 C C . ALA C 2 132 ? 147.157 159.372 95.304 1.00 84.72 107 ALA C C 1
ATOM 7444 O O . ALA C 2 132 ? 146.167 160.108 95.248 1.00 84.72 107 ALA C O 1
ATOM 7446 N N . VAL C 2 133 ? 148.172 159.474 94.447 1.00 89.27 108 VAL C N 1
ATOM 7447 C CA . VAL C 2 133 ? 148.080 160.383 93.309 1.00 89.27 108 VAL C CA 1
ATOM 7448 C C . VAL C 2 133 ? 146.887 160.008 92.439 1.00 89.27 108 VAL C C 1
ATOM 7449 O O . VAL C 2 133 ? 146.138 160.875 91.974 1.00 89.27 108 VAL C O 1
ATOM 7453 N N . LEU C 2 134 ? 146.693 158.709 92.208 1.00 88.69 109 LEU C N 1
ATOM 7454 C CA . LEU C 2 134 ? 145.557 158.254 91.409 1.00 88.69 109 LEU C CA 1
ATOM 7455 C C . LEU C 2 134 ? 144.231 158.587 92.087 1.00 88.69 109 LEU C C 1
ATOM 7456 O O . LEU C 2 134 ? 143.257 158.950 91.419 1.00 88.69 109 LEU C O 1
ATOM 7461 N N . TYR C 2 135 ? 144.165 158.434 93.410 1.00 83.77 110 TYR C N 1
ATOM 7462 C CA . TYR C 2 135 ? 142.977 158.812 94.159 1.00 83.77 110 TYR C CA 1
ATOM 7463 C C . TYR C 2 135 ? 142.747 160.311 94.098 1.00 83.77 110 TYR C C 1
ATOM 7464 O O . TYR C 2 135 ? 141.606 160.770 94.224 1.00 83.77 110 TYR C O 1
ATOM 7473 N N . GLN C 2 136 ? 143.816 161.078 93.909 1.00 88.62 111 GLN C N 1
ATOM 7474 C CA . GLN C 2 136 ? 143.747 162.524 94.086 1.00 88.62 111 GLN C CA 1
ATOM 7475 C C . GLN C 2 136 ? 142.536 163.132 93.395 1.00 88.62 111 GLN C C 1
ATOM 7476 O O . GLN C 2 136 ? 141.855 163.954 94.026 1.00 88.62 111 GLN C O 1
ATOM 7482 N N . PRO C 2 137 ? 142.192 162.776 92.155 1.00 90.16 112 PRO C N 1
ATOM 7483 C CA . PRO C 2 137 ? 140.891 163.218 91.624 1.00 90.16 112 PRO C CA 1
ATOM 7484 C C . PRO C 2 137 ? 139.714 162.788 92.484 1.00 90.16 112 PRO C C 1
ATOM 7485 O O . PRO C 2 137 ? 138.883 163.625 92.856 1.00 90.16 112 PRO C O 1
ATOM 7489 N N . LEU C 2 138 ? 139.618 161.499 92.816 1.00 91.39 113 LEU C N 1
ATOM 7490 C CA . LEU C 2 138 ? 138.456 161.008 93.552 1.00 91.39 113 LEU C CA 1
ATOM 7491 C C . LEU C 2 138 ? 138.414 161.572 94.968 1.00 91.39 113 LEU C C 1
ATOM 7492 O O . LEU C 2 138 ? 137.369 162.046 95.428 1.00 91.39 113 LEU C O 1
ATOM 7497 N N . PHE C 2 139 ? 139.540 161.516 95.682 1.00 83.38 114 PHE C N 1
ATOM 7498 C CA . PHE C 2 139 ? 139.563 162.047 97.039 1.00 83.38 114 PHE C CA 1
ATOM 7499 C C . PHE C 2 139 ? 139.352 163.554 97.052 1.00 83.38 114 PHE C C 1
ATOM 7500 O O . PHE C 2 139 ? 138.745 164.081 97.987 1.00 83.38 114 PHE C O 1
ATOM 7508 N N . ASP C 2 140 ? 139.830 164.267 96.031 1.00 91.47 115 ASP C N 1
ATOM 7509 C CA . ASP C 2 140 ? 139.587 165.703 95.969 1.00 91.47 115 ASP C CA 1
ATOM 7510 C C . ASP C 2 140 ? 138.126 166.001 95.674 1.00 91.47 115 ASP C C 1
ATOM 7511 O O . ASP C 2 140 ? 137.579 166.985 96.179 1.00 91.47 115 ASP C O 1
ATOM 7516 N N . LYS C 2 141 ? 137.480 165.182 94.844 1.00 92.86 116 LYS C N 1
ATOM 7517 C CA . LYS C 2 141 ? 136.045 165.344 94.650 1.00 92.86 116 LYS C CA 1
ATOM 7518 C C . LYS C 2 141 ? 135.303 165.091 95.954 1.00 92.86 116 LYS C C 1
ATOM 7519 O O . LYS C 2 141 ? 134.342 165.796 96.282 1.00 92.86 116 LYS C O 1
ATOM 7525 N N . ARG C 2 142 ? 135.746 164.089 96.715 1.00 84.29 117 ARG C N 1
ATOM 7526 C CA . ARG C 2 142 ? 135.186 163.850 98.041 1.00 84.29 117 ARG C CA 1
ATOM 7527 C C . ARG C 2 142 ? 135.356 165.076 98.929 1.00 84.29 117 ARG C C 1
ATOM 7528 O O . ARG C 2 142 ? 134.415 165.515 99.598 1.00 84.29 117 ARG C O 1
ATOM 7536 N N . PHE C 2 143 ? 136.562 165.642 98.936 1.00 90.53 118 PHE C N 1
ATOM 7537 C CA . PHE C 2 143 ? 136.857 166.806 99.763 1.00 90.53 118 PHE C CA 1
ATOM 7538 C C . PHE C 2 143 ? 136.001 167.998 99.361 1.00 90.53 118 PHE C C 1
ATOM 7539 O O . PHE C 2 143 ? 135.466 168.708 100.220 1.00 90.53 118 PHE C O 1
ATOM 7547 N N . GLU C 2 144 ? 135.852 168.226 98.058 1.00 93.07 119 GLU C N 1
ATOM 7548 C CA . GLU C 2 144 ? 135.046 169.343 97.583 1.00 93.07 119 GLU C CA 1
ATOM 7549 C C . GLU C 2 144 ? 133.576 169.148 97.929 1.00 93.07 119 GLU C C 1
ATOM 7550 O O . GLU C 2 144 ? 132.908 170.089 98.373 1.00 93.07 119 GLU C O 1
ATOM 7556 N N . ILE C 2 145 ? 133.053 167.936 97.733 1.00 91.68 120 ILE C N 1
ATOM 7557 C CA . ILE C 2 145 ? 131.653 167.676 98.049 1.00 91.68 120 ILE C CA 1
ATOM 7558 C C . ILE C 2 145 ? 131.408 167.852 99.540 1.00 91.68 120 ILE C C 1
ATOM 7559 O O . ILE C 2 145 ? 130.397 168.432 99.955 1.00 91.68 120 ILE C O 1
ATOM 7564 N N . ILE C 2 146 ? 132.327 167.357 100.371 1.00 87.80 121 ILE C N 1
ATOM 7565 C CA . ILE C 2 146 ? 132.188 167.523 101.813 1.00 87.80 121 ILE C CA 1
ATOM 7566 C C . ILE C 2 146 ? 132.223 169.001 102.179 1.00 87.80 121 ILE C C 1
ATOM 7567 O O . ILE C 2 146 ? 131.448 169.465 103.024 1.00 87.80 121 ILE C O 1
ATOM 7572 N N . ASN C 2 147 ? 133.118 169.760 101.555 1.00 92.80 122 ASN C N 1
ATOM 7573 C CA . ASN C 2 147 ? 133.186 171.202 101.740 1.00 92.80 122 ASN C CA 1
ATOM 7574 C C . ASN C 2 147 ? 132.267 171.968 100.800 1.00 92.80 122 ASN C C 1
ATOM 7575 O O . ASN C 2 147 ? 132.248 173.202 100.847 1.00 92.80 122 ASN C O 1
ATOM 7580 N N . ALA C 2 148 ? 131.511 171.277 99.950 1.00 95.00 123 ALA C N 1
ATOM 7581 C CA . ALA C 2 148 ? 130.587 171.910 99.013 1.00 95.00 123 ALA C CA 1
ATOM 7582 C C . ALA C 2 148 ? 131.304 172.816 98.020 1.00 95.00 123 ALA C C 1
ATOM 7583 O O . ALA C 2 148 ? 130.689 173.718 97.443 1.00 95.00 123 ALA C O 1
ATOM 7585 N N . ILE C 2 149 ? 132.603 172.596 97.808 1.00 95.00 124 ILE C N 1
ATOM 7586 C CA . ILE C 2 149 ? 133.335 173.400 96.837 1.00 95.00 124 ILE C CA 1
ATOM 7587 C C . ILE C 2 149 ? 132.764 173.193 95.440 1.00 95.00 124 ILE C C 1
ATOM 7588 O O . ILE C 2 149 ? 132.593 174.150 94.676 1.00 95.00 124 ILE C O 1
ATOM 7593 N N . TYR C 2 150 ? 132.461 171.946 95.085 1.00 98.82 125 TYR C N 1
ATOM 7594 C CA . TYR C 2 150 ? 131.828 171.626 93.816 1.00 98.82 125 TYR C CA 1
ATOM 7595 C C . TYR C 2 150 ? 130.699 170.636 94.061 1.00 98.82 125 TYR C C 1
ATOM 7596 O O . TYR C 2 150 ? 130.730 169.862 95.022 1.00 98.82 125 TYR C O 1
ATOM 7605 N N . GLU C 2 151 ? 129.702 170.669 93.183 1.00 102.38 126 GLU C N 1
ATOM 7606 C CA . GLU C 2 151 ? 128.542 169.795 93.311 1.00 102.38 126 GLU C CA 1
ATOM 7607 C C . GLU C 2 151 ? 128.928 168.336 93.094 1.00 102.38 126 GLU C C 1
ATOM 7608 O O . GLU C 2 151 ? 130.108 168.003 92.990 1.00 102.38 126 GLU C O 1
ATOM 7614 N N . GLY C 2 191 ? 127.462 170.850 101.878 1.00 88.46 166 GLY C N 1
ATOM 7615 C CA . GLY C 2 191 ? 128.210 169.609 101.827 1.00 88.46 166 GLY C CA 1
ATOM 7616 C C . GLY C 2 191 ? 127.572 168.527 102.672 1.00 88.46 166 GLY C C 1
ATOM 7617 O O . GLY C 2 191 ? 126.351 168.467 102.788 1.00 88.46 166 GLY C O 1
ATOM 7618 N N . ILE C 2 192 ? 128.397 167.669 103.260 1.00 88.05 167 ILE C N 1
ATOM 7619 C CA . ILE C 2 192 ? 127.912 166.611 104.141 1.00 88.05 167 ILE C CA 1
ATOM 7620 C C . ILE C 2 192 ? 128.111 167.070 105.579 1.00 88.05 167 ILE C C 1
ATOM 7621 O O . ILE C 2 192 ? 129.248 167.060 106.073 1.00 88.05 167 ILE C O 1
ATOM 7626 N N . PRO C 2 193 ? 127.061 167.475 106.290 1.00 91.43 168 PRO C N 1
ATOM 7627 C CA . PRO C 2 193 ? 127.254 167.930 107.671 1.00 91.43 168 PRO C CA 1
ATOM 7628 C C . PRO C 2 193 ? 127.817 166.823 108.548 1.00 91.43 168 PRO C C 1
ATOM 7629 O O . PRO C 2 193 ? 127.469 165.651 108.402 1.00 91.43 168 PRO C O 1
ATOM 7633 N N . GLU C 2 194 ? 128.699 167.213 109.466 1.00 88.02 169 GLU C N 1
ATOM 7634 C CA . GLU C 2 194 ? 129.223 166.309 110.483 1.00 88.02 169 GLU C CA 1
ATOM 7635 C C . GLU C 2 194 ? 129.665 164.982 109.884 1.00 88.02 169 GLU C C 1
ATOM 7636 O O . GLU C 2 194 ? 129.525 163.931 110.518 1.00 88.02 169 GLU C O 1
ATOM 7642 N N . PHE C 2 195 ? 130.206 165.020 108.667 1.00 87.35 170 PHE C N 1
ATOM 7643 C CA . PHE C 2 195 ? 130.635 163.793 108.007 1.00 87.35 170 PHE C CA 1
ATOM 7644 C C . PHE C 2 195 ? 131.592 163.005 108.891 1.00 87.35 170 PHE C C 1
ATOM 7645 O O . PHE C 2 195 ? 131.316 161.860 109.270 1.00 87.35 170 PHE C O 1
ATOM 7653 N N . TRP C 2 196 ? 132.725 163.610 109.241 1.00 85.07 171 TRP C N 1
ATOM 7654 C CA . TRP C 2 196 ? 133.738 162.870 109.979 1.00 85.07 171 TRP C CA 1
ATOM 7655 C C . TRP C 2 196 ? 133.333 162.660 111.429 1.00 85.07 171 TRP C C 1
ATOM 7656 O O . TRP C 2 196 ? 133.655 161.622 112.014 1.00 85.07 171 TRP C O 1
ATOM 7667 N N . LEU C 2 197 ? 132.604 163.605 112.021 1.00 89.30 172 LEU C N 1
ATOM 7668 C CA . LEU C 2 197 ? 132.051 163.356 113.348 1.00 89.30 172 LEU C CA 1
ATOM 7669 C C . LEU C 2 197 ? 131.113 162.157 113.320 1.00 89.30 172 LEU C C 1
ATOM 7670 O O . LEU C 2 197 ? 131.159 161.296 114.209 1.00 89.30 172 LEU C O 1
ATOM 7675 N N . THR C 2 198 ? 130.262 162.077 112.296 1.00 84.00 173 THR C N 1
ATOM 7676 C CA . THR C 2 198 ? 129.383 160.923 112.158 1.00 84.00 173 THR C CA 1
ATOM 7677 C C . THR C 2 198 ? 130.191 159.640 112.054 1.00 84.00 173 THR C C 1
ATOM 7678 O O . THR C 2 198 ? 129.959 158.684 112.801 1.00 84.00 173 THR C O 1
ATOM 7682 N N . VAL C 2 199 ? 131.161 159.606 111.138 1.00 83.43 174 VAL C N 1
ATOM 7683 C CA . VAL C 2 199 ? 131.944 158.390 110.947 1.00 83.43 174 VAL C CA 1
ATOM 7684 C C . VAL C 2 199 ? 132.683 158.024 112.222 1.00 83.43 174 VAL C C 1
ATOM 7685 O O . VAL C 2 199 ? 132.974 156.847 112.465 1.00 83.43 174 VAL C O 1
ATOM 7689 N N . PHE C 2 200 ? 133.006 159.014 113.052 1.00 85.34 175 PHE C N 1
ATOM 7690 C CA . PHE C 2 200 ? 133.613 158.714 114.340 1.00 85.34 175 PHE C CA 1
ATOM 7691 C C . PHE C 2 200 ? 132.593 158.134 115.310 1.00 85.34 175 PHE C C 1
ATOM 7692 O O . PHE C 2 200 ? 132.951 157.327 116.176 1.00 85.34 175 PHE C O 1
ATOM 7700 N N . LYS C 2 201 ? 131.325 158.534 115.188 1.00 89.08 176 LYS C N 1
ATOM 7701 C CA . LYS C 2 201 ? 130.298 158.018 116.086 1.00 89.08 176 LYS C CA 1
ATOM 7702 C C . LYS C 2 201 ? 129.875 156.598 115.721 1.00 89.08 176 LYS C C 1
ATOM 7703 O O . LYS C 2 201 ? 129.628 155.778 116.611 1.00 89.08 176 LYS C O 1
ATOM 7709 N N . ASN C 2 202 ? 129.782 156.285 114.426 1.00 82.58 177 ASN C N 1
ATOM 7710 C CA . ASN C 2 202 ? 129.301 154.971 114.008 1.00 82.58 177 ASN C CA 1
ATOM 7711 C C . ASN C 2 202 ? 130.292 153.852 114.283 1.00 82.58 177 ASN C C 1
ATOM 7712 O O . ASN C 2 202 ? 129.926 152.684 114.130 1.00 82.58 177 ASN C O 1
ATOM 7717 N N . VAL C 2 203 ? 131.521 154.166 114.675 1.00 82.35 178 VAL C N 1
ATOM 7718 C CA . VAL C 2 203 ? 132.555 153.168 114.920 1.00 82.35 178 VAL C CA 1
ATOM 7719 C C . VAL C 2 203 ? 132.831 153.122 116.413 1.00 82.35 178 VAL C C 1
ATOM 7720 O O . VAL C 2 203 ? 132.957 154.169 117.059 1.00 82.35 178 VAL C O 1
ATOM 7724 N N . ASP C 2 204 ? 132.924 151.912 116.961 1.00 84.70 179 ASP C N 1
ATOM 7725 C CA . ASP C 2 204 ? 133.132 151.777 118.398 1.00 84.70 179 ASP C CA 1
ATOM 7726 C C . ASP C 2 204 ? 134.460 152.388 118.827 1.00 84.70 179 ASP C C 1
ATOM 7727 O O . ASP C 2 204 ? 134.532 153.079 119.850 1.00 84.70 179 ASP C O 1
ATOM 7732 N N . LEU C 2 205 ? 135.525 152.144 118.059 1.00 81.97 180 LEU C N 1
ATOM 7733 C CA . LEU C 2 205 ? 136.849 152.604 118.466 1.00 81.97 180 LEU C CA 1
ATOM 7734 C C . LEU C 2 205 ? 136.919 154.124 118.522 1.00 81.97 180 LEU C C 1
ATOM 7735 O O . LEU C 2 205 ? 137.503 154.690 119.452 1.00 81.97 180 LEU C O 1
ATOM 7740 N N . LEU C 2 206 ? 136.332 154.802 117.539 1.00 83.37 181 LEU C N 1
ATOM 7741 C CA . LEU C 2 206 ? 136.415 156.255 117.469 1.00 83.37 181 LEU C CA 1
ATOM 7742 C C . LEU C 2 206 ? 135.330 156.954 118.275 1.00 83.37 181 LEU C C 1
ATOM 7743 O O . LEU C 2 206 ? 135.592 158.013 118.857 1.00 83.37 181 LEU C O 1
ATOM 7748 N N . SER C 2 207 ? 134.120 156.394 118.327 1.00 86.77 182 SER C N 1
ATOM 7749 C CA . SER C 2 207 ? 133.051 157.032 119.088 1.00 86.77 182 SER C CA 1
ATOM 7750 C C . SER C 2 207 ? 133.360 157.053 120.579 1.00 86.77 182 SER C C 1
ATOM 7751 O O . SER C 2 207 ? 132.909 157.956 121.293 1.00 86.77 182 SER C O 1
ATOM 7754 N N . ASP C 2 208 ? 134.125 156.075 121.069 1.00 88.03 183 ASP C N 1
ATOM 7755 C CA . ASP C 2 208 ? 134.478 156.042 122.483 1.00 88.03 183 ASP C CA 1
ATOM 7756 C C . ASP C 2 208 ? 135.358 157.216 122.884 1.00 88.03 183 ASP C C 1
ATOM 7757 O O . ASP C 2 208 ? 135.485 157.501 124.079 1.00 88.03 183 ASP C O 1
ATOM 7762 N N . MET C 2 209 ? 135.968 157.898 121.919 1.00 87.21 184 MET C N 1
ATOM 7763 C CA . MET C 2 209 ? 136.881 158.989 122.221 1.00 87.21 184 MET C CA 1
ATOM 7764 C C . MET C 2 209 ? 136.193 160.342 122.260 1.00 87.21 184 MET C C 1
ATOM 7765 O O . MET C 2 209 ? 136.652 161.240 122.975 1.00 87.21 184 MET C O 1
ATOM 7770 N N . VAL C 2 210 ? 135.107 160.514 121.514 1.00 87.91 185 VAL C N 1
ATOM 7771 C CA . VAL C 2 210 ? 134.453 161.813 121.403 1.00 87.91 185 VAL C CA 1
ATOM 7772 C C . VAL C 2 210 ? 133.599 162.027 122.650 1.00 87.91 185 VAL C C 1
ATOM 7773 O O . VAL C 2 210 ? 132.604 161.331 122.861 1.00 87.91 185 VAL C O 1
ATOM 7777 N N . GLN C 2 211 ? 133.989 162.994 123.478 1.00 90.57 186 GLN C N 1
ATOM 7778 C CA . GLN C 2 211 ? 133.229 163.372 124.659 1.00 90.57 186 GLN C CA 1
ATOM 7779 C C . GLN C 2 211 ? 132.173 164.406 124.273 1.00 90.57 186 GLN C C 1
ATOM 7780 O O . GLN C 2 211 ? 131.922 164.661 123.092 1.00 90.57 186 GLN C O 1
ATOM 7786 N N . GLU C 2 212 ? 131.536 165.016 125.274 1.00 93.79 187 GLU C N 1
ATOM 7787 C CA . GLU C 2 212 ? 130.552 166.057 12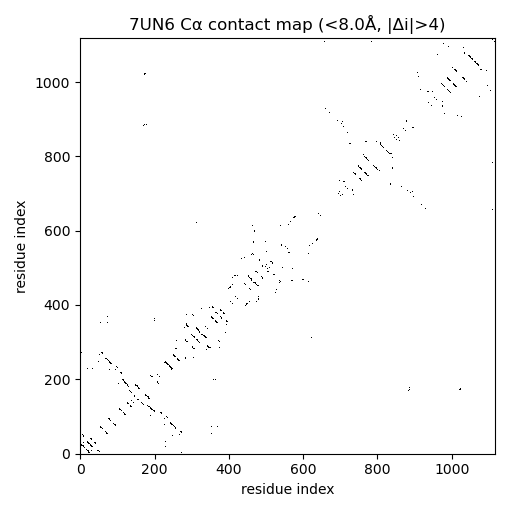4.996 1.00 93.79 187 GLU C CA 1
ATOM 7788 C C . GLU C 2 212 ? 131.215 167.341 124.513 1.00 93.79 187 GLU C C 1
ATOM 7789 O O . GLU C 2 212 ? 130.633 168.070 123.702 1.00 93.79 187 GLU C O 1
ATOM 7795 N N . HIS C 2 213 ? 132.419 167.638 124.999 1.00 93.66 188 HIS C N 1
ATOM 7796 C CA . HIS C 2 213 ? 133.172 168.799 124.543 1.00 93.66 188 HIS C CA 1
ATOM 7797 C C . HIS C 2 213 ? 134.042 168.502 123.329 1.00 93.66 188 HIS C C 1
ATOM 7798 O O . HIS C 2 213 ? 134.676 169.423 122.804 1.00 93.66 188 HIS C O 1
ATOM 7805 N N . ASP C 2 214 ? 134.100 167.245 122.879 1.00 89.70 189 ASP C N 1
ATOM 7806 C CA . ASP C 2 214 ? 134.833 166.927 121.658 1.00 89.70 189 ASP C CA 1
ATOM 7807 C C . ASP C 2 214 ? 134.029 167.268 120.413 1.00 89.70 189 ASP C C 1
ATOM 7808 O O . ASP C 2 214 ? 134.592 167.726 119.415 1.00 89.70 189 ASP C O 1
ATOM 7813 N N . GLU C 2 215 ? 132.719 167.050 120.449 1.00 89.53 190 GLU C N 1
ATOM 7814 C CA . GLU C 2 215 ? 131.908 167.300 119.264 1.00 89.53 190 GLU C CA 1
ATOM 7815 C C . GLU C 2 215 ? 132.047 168.723 118.746 1.00 89.53 190 GLU C C 1
ATOM 7816 O O . GLU C 2 215 ? 132.239 168.890 117.527 1.00 89.53 190 GLU C O 1
ATOM 7822 N N . PRO C 2 216 ? 131.982 169.766 119.577 1.00 91.69 191 PRO C N 1
ATOM 7823 C CA . PRO C 2 216 ? 132.013 171.132 119.038 1.00 91.69 191 PRO C CA 1
ATOM 7824 C C . PRO C 2 216 ? 133.234 171.415 118.195 1.00 91.69 191 PRO C C 1
ATOM 7825 O O . PRO C 2 216 ? 133.148 172.207 117.250 1.00 91.69 191 PRO C O 1
ATOM 7829 N N . ILE C 2 217 ? 134.366 170.791 118.500 1.00 91.46 192 ILE C N 1
ATOM 7830 C CA . ILE C 2 217 ? 135.597 171.002 117.761 1.00 91.46 192 ILE C CA 1
ATOM 7831 C C . ILE C 2 217 ? 135.790 169.936 116.692 1.00 91.46 192 ILE C C 1
ATOM 7832 O O . ILE C 2 217 ? 136.305 170.222 115.611 1.00 91.46 192 ILE C O 1
ATOM 7837 N N . LEU C 2 218 ? 135.376 168.701 116.976 1.00 85.65 193 LEU C N 1
ATOM 7838 C CA . LEU C 2 218 ? 135.619 167.610 116.046 1.00 85.65 193 LEU C CA 1
ATOM 7839 C C . LEU C 2 218 ? 134.691 167.645 114.842 1.00 85.65 193 LEU C C 1
ATOM 7840 O O . LEU C 2 218 ? 135.055 167.104 113.795 1.00 85.65 193 LEU C O 1
ATOM 7845 N N . LYS C 2 219 ? 133.501 168.251 114.947 1.00 89.02 194 LYS C N 1
ATOM 7846 C CA . LYS C 2 219 ? 132.701 168.368 113.734 1.00 89.02 194 LYS C CA 1
ATOM 7847 C C . LYS C 2 219 ? 133.338 169.335 112.752 1.00 89.02 194 LYS C C 1
ATOM 7848 O O . LYS C 2 219 ? 133.012 169.296 111.561 1.00 89.02 194 LYS C O 1
ATOM 7854 N N . HIS C 2 220 ? 134.234 170.204 113.226 1.00 90.66 195 HIS C N 1
ATOM 7855 C CA . HIS C 2 220 ? 134.981 171.075 112.332 1.00 90.66 195 HIS C CA 1
ATOM 7856 C C . HIS C 2 220 ? 136.033 170.313 111.544 1.00 90.66 195 HIS C C 1
ATOM 7857 O O . HIS C 2 220 ? 136.603 170.872 110.601 1.00 90.66 195 HIS C O 1
ATOM 7864 N N . LEU C 2 221 ? 136.306 169.062 111.909 1.00 86.10 196 LEU C N 1
ATOM 7865 C CA . LEU C 2 221 ? 137.079 168.178 111.052 1.00 86.10 196 LEU C CA 1
ATOM 7866 C C . LEU C 2 221 ? 136.351 168.079 109.720 1.00 86.10 196 LEU C C 1
ATOM 7867 O O . LEU C 2 221 ? 135.278 167.471 109.647 1.00 86.10 196 LEU C O 1
ATOM 7872 N N . LYS C 2 222 ? 136.914 168.664 108.663 1.00 88.47 197 LYS C N 1
ATOM 7873 C CA . LYS C 2 222 ? 136.216 168.743 107.387 1.00 88.47 197 LYS C CA 1
ATOM 7874 C C . LYS C 2 222 ? 136.990 168.085 106.254 1.00 88.47 197 LYS C C 1
ATOM 7875 O O . LYS C 2 222 ? 136.621 168.256 105.086 1.00 88.47 197 LYS C O 1
ATOM 7881 N N . ASP C 2 223 ? 138.053 167.346 106.567 1.00 88.11 198 ASP C N 1
ATOM 7882 C CA . ASP C 2 223 ? 138.675 166.430 105.619 1.00 88.11 198 ASP C CA 1
ATOM 7883 C C . ASP C 2 223 ? 139.758 165.629 106.324 1.00 88.11 198 ASP C C 1
ATOM 7884 O O . ASP C 2 223 ? 140.300 166.066 107.343 1.00 88.11 198 ASP C O 1
ATOM 7889 N N . ILE C 2 224 ? 140.073 164.454 105.793 1.00 81.46 199 ILE C N 1
ATOM 7890 C CA . ILE C 2 224 ? 141.180 163.642 106.281 1.00 81.46 199 ILE C CA 1
ATOM 7891 C C . ILE C 2 224 ? 141.921 163.088 105.078 1.00 81.46 199 ILE C C 1
ATOM 7892 O O . ILE C 2 224 ? 141.296 162.692 104.089 1.00 81.46 199 ILE C O 1
ATOM 7897 N N . LYS C 2 225 ? 143.250 163.062 105.153 1.00 78.69 200 LYS C N 1
ATOM 7898 C CA . LYS C 2 225 ? 144.031 162.421 104.099 1.00 78.69 200 LYS C CA 1
ATOM 7899 C C . LYS C 2 225 ? 145.327 161.863 104.663 1.00 78.69 200 LYS C C 1
ATOM 7900 O O . LYS C 2 225 ? 145.964 162.474 105.516 1.00 78.69 200 LYS C O 1
ATOM 7906 N N . VAL C 2 226 ? 145.722 160.701 104.171 1.00 73.55 201 VAL C N 1
ATOM 7907 C CA . VAL C 2 226 ? 146.928 160.032 104.634 1.00 73.55 201 VAL C CA 1
ATOM 7908 C C . VAL C 2 226 ? 148.028 160.320 103.622 1.00 73.55 201 VAL C C 1
ATOM 7909 O O . VAL C 2 226 ? 148.180 159.601 102.628 1.00 73.55 201 VAL C O 1
ATOM 7913 N N . LYS C 2 227 ? 148.801 161.375 103.870 1.00 77.50 202 LYS C N 1
ATOM 7914 C CA . LYS C 2 227 ? 150.033 161.570 103.124 1.00 77.50 202 LYS C CA 1
ATOM 7915 C C . LYS C 2 227 ? 150.968 160.401 103.382 1.00 77.50 202 LYS C C 1
ATOM 7916 O O . LYS C 2 227 ? 151.182 159.999 104.528 1.00 77.50 202 LYS C O 1
ATOM 7922 N N . PHE C 2 228 ? 151.530 159.859 102.312 1.00 79.91 203 PHE C N 1
ATOM 7923 C CA . PHE C 2 228 ? 152.470 158.755 102.397 1.00 79.91 203 PHE C CA 1
ATOM 7924 C C . PHE C 2 228 ? 153.886 159.300 102.270 1.00 79.91 203 PHE C C 1
ATOM 7925 O O . PHE C 2 228 ? 154.152 160.154 101.418 1.00 79.91 203 PHE C O 1
ATOM 7933 N N . SER C 2 229 ? 154.784 158.809 103.120 1.00 82.35 204 SER C N 1
ATOM 7934 C CA . SER C 2 229 ? 156.124 159.370 103.201 1.00 82.35 204 SER C CA 1
ATOM 7935 C C . SER C 2 229 ? 156.815 159.328 101.846 1.00 82.35 204 SER C C 1
ATOM 7936 O O . SER C 2 229 ? 156.697 158.356 101.096 1.00 82.35 204 SER C O 1
ATOM 7939 N N . ASP C 2 230 ? 157.546 160.395 101.538 1.00 88.55 205 ASP C N 1
ATOM 7940 C CA . ASP C 2 230 ? 158.284 160.463 100.288 1.00 88.55 205 ASP C CA 1
ATOM 7941 C C . ASP C 2 230 ? 159.354 159.379 100.244 1.00 88.55 205 ASP C C 1
ATOM 7942 O O . ASP C 2 230 ? 159.815 158.878 101.272 1.00 88.55 205 ASP C O 1
ATOM 7947 N N . ALA C 2 231 ? 159.753 159.020 99.027 1.00 89.68 206 ALA C N 1
ATOM 7948 C CA . ALA C 2 231 ? 160.711 157.939 98.844 1.00 89.68 206 ALA C CA 1
ATOM 7949 C C . ALA C 2 231 ? 162.032 158.267 99.527 1.00 89.68 206 ALA C C 1
ATOM 7950 O O . ALA C 2 231 ? 162.468 159.421 99.557 1.00 89.68 206 ALA C O 1
ATOM 7952 N N . GLY C 2 232 ? 162.669 157.239 100.082 1.00 94.68 207 GLY C N 1
ATOM 7953 C CA . GLY C 2 232 ? 163.942 157.405 100.754 1.00 94.68 207 GLY C CA 1
ATOM 7954 C C . GLY C 2 232 ? 163.798 157.706 102.230 1.00 94.68 207 GLY C C 1
ATOM 7955 O O . GLY C 2 232 ? 164.550 157.178 103.055 1.00 94.68 207 GLY C O 1
ATOM 7956 N N . GLN C 2 233 ? 162.833 158.554 102.576 1.00 91.05 208 GLN C N 1
ATOM 7957 C CA . GLN C 2 233 ? 162.613 158.913 103.964 1.00 91.05 208 GLN C CA 1
ATOM 7958 C C . GLN C 2 233 ? 161.988 157.743 104.721 1.00 91.05 208 GLN C C 1
ATOM 7959 O O . GLN C 2 233 ? 161.429 156.825 104.115 1.00 91.05 208 GLN C O 1
ATOM 7965 N N . PRO C 2 234 ? 162.073 157.750 106.052 1.00 87.77 209 PRO C N 1
ATOM 7966 C CA . PRO C 2 234 ? 161.524 156.631 106.826 1.00 87.77 209 PRO C CA 1
ATOM 7967 C C . PRO C 2 234 ? 160.035 156.449 106.574 1.00 87.77 209 PRO C C 1
ATOM 7968 O O . PRO C 2 234 ? 159.291 157.412 106.374 1.00 87.77 209 PRO C O 1
ATOM 7972 N N . MET C 2 235 ? 159.606 155.189 106.585 1.00 82.26 210 MET C N 1
ATOM 7973 C CA . MET C 2 235 ? 158.206 154.866 106.344 1.00 82.26 210 MET C CA 1
ATOM 7974 C C . MET C 2 235 ? 157.326 155.549 107.380 1.00 82.26 210 MET C C 1
ATOM 7975 O O . MET C 2 235 ? 157.402 155.239 108.573 1.00 82.26 210 MET C O 1
ATOM 7980 N N . SER C 2 236 ? 156.490 156.476 106.924 1.00 80.23 211 SER C N 1
ATOM 7981 C CA . SER C 2 236 ? 155.584 157.191 107.808 1.00 80.23 211 SER C CA 1
ATOM 7982 C C . SER C 2 236 ? 154.337 157.573 107.030 1.00 80.23 211 SER C C 1
ATOM 7983 O O . SER C 2 236 ? 154.400 157.832 105.826 1.00 80.23 211 SER C O 1
ATOM 7986 N N . PHE C 2 237 ? 153.201 157.603 107.723 1.00 74.48 212 PHE C N 1
ATOM 7987 C CA . PHE C 2 237 ? 151.964 158.101 107.141 1.00 74.48 212 PHE C CA 1
ATOM 7988 C C . PHE C 2 237 ? 151.462 159.234 108.018 1.00 74.48 212 PHE C C 1
ATOM 7989 O O . PHE C 2 237 ? 151.273 159.053 109.224 1.00 74.48 212 PHE C O 1
ATOM 7997 N N . VAL C 2 238 ? 151.260 160.397 107.413 1.00 74.38 213 VAL C N 1
ATOM 7998 C CA . VAL C 2 238 ? 150.989 161.634 108.134 1.00 74.38 213 VAL C CA 1
ATOM 7999 C C . VAL C 2 238 ? 149.489 161.883 108.061 1.00 74.38 213 VAL C C 1
ATOM 8000 O O . VAL C 2 238 ? 148.991 162.483 107.102 1.00 74.38 213 VAL C O 1
ATOM 8004 N N . LEU C 2 239 ? 148.765 161.431 109.080 1.00 74.01 214 LEU C N 1
ATOM 8005 C CA . LEU C 2 239 ? 147.330 161.651 109.133 1.00 74.01 214 LEU C CA 1
ATOM 8006 C C . LEU C 2 239 ? 147.086 163.148 109.096 1.00 74.01 214 LEU C C 1
ATOM 8007 O O . LEU C 2 239 ? 147.463 163.857 110.032 1.00 74.01 214 LEU C O 1
ATOM 8012 N N . GLU C 2 240 ? 146.464 163.646 108.036 1.00 79.01 215 GLU C N 1
ATOM 8013 C CA . GLU C 2 240 ? 146.235 165.070 107.836 1.00 79.01 215 GLU C CA 1
ATOM 8014 C C . GLU C 2 240 ? 144.777 165.340 108.180 1.00 79.01 215 GLU C C 1
ATOM 8015 O O . GLU C 2 240 ? 143.857 164.900 107.480 1.00 79.01 215 GLU C O 1
ATOM 8021 N N . PHE C 2 241 ? 144.585 166.059 109.288 1.00 77.44 216 PHE C N 1
ATOM 8022 C CA . PHE C 2 241 ? 143.279 166.389 109.852 1.00 77.44 216 PHE C CA 1
ATOM 8023 C C . PHE C 2 241 ? 143.156 167.905 109.792 1.00 77.44 216 PHE C C 1
ATOM 8024 O O . PHE C 2 241 ? 143.429 168.592 110.778 1.00 77.44 216 PHE C O 1
ATOM 8032 N N . HIS C 2 242 ? 142.725 168.445 108.651 1.00 85.96 217 HIS C N 1
ATOM 8033 C CA . HIS C 2 242 ? 142.983 169.862 108.407 1.00 85.96 217 HIS C CA 1
ATOM 8034 C C . HIS C 2 242 ? 142.251 170.766 109.393 1.00 85.96 217 HIS C C 1
ATOM 8035 O O . HIS C 2 242 ? 142.690 171.900 109.608 1.00 85.96 217 HIS C O 1
ATOM 8042 N N . PHE C 2 243 ? 141.165 170.296 110.002 1.00 84.60 218 PHE C N 1
ATOM 8043 C CA . PHE C 2 243 ? 140.504 171.008 111.094 1.00 84.60 218 PHE C CA 1
ATOM 8044 C C . PHE C 2 243 ? 140.317 172.482 110.753 1.00 84.60 218 PHE C C 1
ATOM 8045 O O . PHE C 2 243 ? 140.968 173.361 111.316 1.00 84.60 218 PHE C O 1
ATOM 8053 N N . GLU C 2 244 ? 139.442 172.740 109.783 1.00 89.09 219 GLU C N 1
ATOM 8054 C CA . GLU C 2 244 ? 139.178 174.112 109.370 1.00 89.09 219 GLU C CA 1
ATOM 8055 C C . GLU C 2 244 ? 139.106 174.997 110.609 1.00 89.09 219 GLU C C 1
ATOM 8056 O O . GLU C 2 244 ? 138.186 174.850 111.423 1.00 89.09 219 GLU C O 1
ATOM 8062 N N . PRO C 2 245 ? 140.049 175.920 110.792 1.00 90.72 220 PRO C N 1
ATOM 8063 C CA . PRO C 2 245 ? 140.168 176.599 112.090 1.00 90.72 220 PRO C CA 1
ATOM 8064 C C . PRO C 2 245 ? 138.969 177.489 112.372 1.00 90.72 220 PRO C C 1
ATOM 8065 O O . PRO C 2 245 ? 138.647 178.393 111.597 1.00 90.72 220 PRO C O 1
ATOM 8069 N N . ASN C 2 246 ? 138.305 177.227 113.499 1.00 90.35 221 ASN C N 1
ATOM 8070 C CA . ASN C 2 246 ? 137.132 178.014 113.879 1.00 90.35 221 ASN C CA 1
ATOM 8071 C C . ASN C 2 246 ? 136.992 177.961 115.404 1.00 90.35 221 ASN C C 1
ATOM 8072 O O . ASN C 2 246 ? 136.460 176.996 115.950 1.00 90.35 221 ASN C O 1
ATOM 8077 N N . GLU C 2 247 ? 137.476 179.008 116.069 1.00 93.26 222 GLU C N 1
ATOM 8078 C CA . GLU C 2 247 ? 137.075 179.405 117.418 1.00 93.26 222 GLU C CA 1
ATOM 8079 C C . GLU C 2 247 ? 137.666 178.558 118.540 1.00 93.26 222 GLU C C 1
ATOM 8080 O O . GLU C 2 247 ? 137.283 178.756 119.700 1.00 93.26 222 GLU C O 1
ATOM 8086 N N . TYR C 2 248 ? 138.580 177.628 118.258 1.00 93.12 223 TYR C N 1
ATOM 8087 C CA . TYR C 2 248 ? 139.119 176.813 119.345 1.00 93.12 223 TYR C CA 1
ATOM 8088 C C . TYR C 2 248 ? 140.642 176.725 119.343 1.00 93.12 223 TYR C C 1
ATOM 8089 O O . TYR C 2 248 ? 141.256 176.594 120.406 1.00 93.12 223 TYR C O 1
ATOM 8098 N N . PHE C 2 249 ? 141.263 176.791 118.170 1.00 91.03 224 PHE C N 1
ATOM 8099 C CA . PHE C 2 249 ? 142.716 176.811 118.071 1.00 91.03 224 PHE C CA 1
ATOM 8100 C C . PHE C 2 249 ? 143.110 177.463 116.756 1.00 91.03 224 PHE C C 1
ATOM 8101 O O . PHE C 2 249 ? 142.298 177.610 115.840 1.00 91.03 224 PHE C O 1
ATOM 8109 N N . THR C 2 250 ? 144.377 177.862 116.677 1.00 92.48 225 THR C N 1
ATOM 8110 C CA . THR C 2 250 ? 144.890 178.621 115.549 1.00 92.48 225 THR C CA 1
ATOM 8111 C C . THR C 2 250 ? 145.591 177.760 114.507 1.00 92.48 225 THR C C 1
ATOM 8112 O O . THR C 2 250 ? 146.155 178.308 113.554 1.00 92.48 225 THR C O 1
ATOM 8116 N N . ASN C 2 251 ? 145.576 176.437 114.653 1.00 90.58 226 ASN C N 1
ATOM 8117 C CA . ASN C 2 251 ? 146.218 175.572 113.670 1.00 90.58 226 ASN C CA 1
ATOM 8118 C C . ASN C 2 251 ? 145.395 175.547 112.387 1.00 90.58 226 ASN C C 1
ATOM 8119 O O . ASN C 2 251 ? 144.260 175.061 112.378 1.00 90.58 226 ASN C O 1
ATOM 8124 N N . GLU C 2 252 ? 145.969 176.072 111.300 1.00 91.57 227 GLU C N 1
ATOM 8125 C CA . GLU C 2 252 ? 145.288 176.024 110.010 1.00 91.57 227 GLU C CA 1
ATOM 8126 C C . GLU C 2 252 ? 145.117 174.587 109.533 1.00 91.57 227 GLU C C 1
ATOM 8127 O O . GLU C 2 252 ? 144.037 174.203 109.070 1.00 91.57 227 GLU C O 1
ATOM 8133 N N . VAL C 2 253 ? 146.172 173.784 109.638 1.00 84.86 228 VAL C N 1
ATOM 8134 C CA . VAL C 2 253 ? 146.147 172.376 109.268 1.00 84.86 228 VAL C CA 1
ATOM 8135 C C . VAL C 2 253 ? 146.883 171.605 110.350 1.00 84.86 228 VAL C C 1
ATOM 8136 O O . VAL C 2 253 ? 147.921 172.046 110.853 1.00 84.86 228 VAL C O 1
ATOM 8140 N N . LEU C 2 254 ? 146.344 170.448 110.709 1.00 79.86 229 LEU C N 1
ATOM 8141 C CA . LEU C 2 254 ? 146.837 169.694 111.848 1.00 79.86 229 LEU C CA 1
ATOM 8142 C C . LEU C 2 254 ? 147.198 168.292 111.383 1.00 79.86 229 LEU C C 1
ATOM 8143 O O . LEU C 2 254 ? 146.713 167.814 110.357 1.00 79.86 229 LEU C O 1
ATOM 8148 N N . THR C 2 255 ? 148.068 167.634 112.144 1.00 74.89 230 THR C N 1
ATOM 8149 C CA . THR C 2 255 ? 148.547 166.317 111.763 1.00 74.89 230 THR C CA 1
ATOM 8150 C C . THR C 2 255 ? 148.830 165.495 113.008 1.00 74.89 230 THR C C 1
ATOM 8151 O O . THR C 2 255 ? 148.965 166.022 114.114 1.00 74.89 230 THR C O 1
ATOM 8155 N N . LYS C 2 256 ? 148.913 164.187 112.806 1.00 73.53 231 LYS C N 1
ATOM 8156 C CA . LYS C 2 256 ? 149.212 163.231 113.861 1.00 73.53 231 LYS C CA 1
ATOM 8157 C C . LYS C 2 256 ? 150.233 162.227 113.341 1.00 73.53 231 LYS C C 1
ATOM 8158 O O . LYS C 2 256 ? 150.049 161.014 113.417 1.00 73.53 231 LYS C O 1
ATOM 8164 N N . THR C 2 257 ? 151.318 162.742 112.772 1.00 74.36 232 THR C N 1
ATOM 8165 C CA . THR C 2 257 ? 152.336 161.912 112.142 1.00 74.36 232 THR C CA 1
ATOM 8166 C C . THR C 2 257 ? 152.621 160.664 112.963 1.00 74.36 232 THR C C 1
ATOM 8167 O O . THR C 2 257 ? 152.786 160.728 114.184 1.00 74.36 232 THR C O 1
ATOM 8171 N N . TYR C 2 258 ? 152.671 159.528 112.279 1.00 73.12 233 TYR C N 1
ATOM 8172 C CA . TYR C 2 258 ? 152.924 158.230 112.878 1.00 73.12 233 TYR C CA 1
ATOM 8173 C C . TYR C 2 258 ? 154.201 157.646 112.293 1.00 73.12 233 TYR C C 1
ATOM 8174 O O . TYR C 2 258 ? 154.770 158.173 111.335 1.00 73.12 233 TYR C O 1
ATOM 8183 N N . ARG C 2 259 ? 154.653 156.546 112.884 1.00 76.76 234 ARG C N 1
ATOM 8184 C CA . ARG C 2 259 ? 155.888 155.897 112.469 1.00 76.76 234 ARG C CA 1
ATOM 8185 C C . ARG C 2 259 ? 155.624 154.423 112.218 1.00 76.76 234 ARG C C 1
ATOM 8186 O O . ARG C 2 259 ? 155.118 153.721 113.098 1.00 76.76 234 ARG C O 1
ATOM 8194 N N . MET C 2 260 ? 155.970 153.962 111.022 1.00 77.42 235 MET C N 1
ATOM 8195 C CA . MET C 2 260 ? 155.847 152.562 110.654 1.00 77.42 235 MET C CA 1
ATOM 8196 C C . MET C 2 260 ? 157.124 151.805 110.991 1.00 77.42 235 MET C C 1
ATOM 8197 O O . MET C 2 260 ? 158.205 152.383 111.122 1.00 77.42 235 MET C O 1
ATOM 8202 N N . ARG C 2 261 ? 156.985 150.491 111.131 1.00 80.32 236 ARG C N 1
ATOM 8203 C CA . ARG C 2 261 ? 158.142 149.610 111.249 1.00 80.32 236 ARG C CA 1
ATOM 8204 C C . ARG C 2 261 ? 158.667 149.379 109.841 1.00 80.32 236 ARG C C 1
ATOM 8205 O O . ARG C 2 261 ? 158.319 148.405 109.172 1.00 80.32 236 ARG C O 1
ATOM 8213 N N . SER C 2 262 ? 159.516 150.300 109.380 1.00 80.71 237 SER C N 1
ATOM 8214 C CA . SER C 2 262 ? 160.022 150.219 108.015 1.00 80.71 237 SER C CA 1
ATOM 8215 C C . SER C 2 262 ? 160.702 148.884 107.764 1.00 80.71 237 SER C C 1
ATOM 8216 O O . SER C 2 262 ? 160.427 148.216 106.761 1.00 80.71 237 SER C O 1
ATOM 8219 N N . GLU C 2 263 ? 161.585 148.479 108.662 1.00 79.42 238 GLU C N 1
ATOM 8220 C CA . GLU C 2 263 ? 162.366 147.260 108.544 1.00 79.42 238 GLU C CA 1
ATOM 8221 C C . GLU C 2 263 ? 162.271 146.484 109.845 1.00 79.42 238 GLU C C 1
ATOM 8222 O O . GLU C 2 263 ? 161.986 147.059 110.901 1.00 79.42 238 GLU C O 1
ATOM 8228 N N . PRO C 2 264 ? 162.499 145.175 109.806 1.00 75.57 239 PRO C N 1
ATOM 8229 C CA . PRO C 2 264 ? 162.395 144.380 111.031 1.00 75.57 239 PRO C CA 1
ATOM 8230 C C . PRO C 2 264 ? 163.411 144.818 112.073 1.00 75.57 239 PRO C C 1
ATOM 8231 O O . PRO C 2 264 ? 164.533 145.210 111.749 1.00 75.57 239 PRO C O 1
ATOM 8235 N N . ASP C 2 265 ? 163.006 144.748 113.336 1.00 84.26 240 ASP C N 1
ATOM 8236 C CA . ASP C 2 265 ? 163.943 144.968 114.426 1.00 84.26 240 ASP C CA 1
ATOM 8237 C C . ASP C 2 265 ? 164.924 143.807 114.488 1.00 84.26 240 ASP C C 1
ATOM 8238 O O . ASP C 2 265 ? 164.525 142.640 114.436 1.00 84.26 240 ASP C O 1
ATOM 8243 N N . ASP C 2 266 ? 166.214 144.125 114.600 1.00 87.61 241 ASP C N 1
ATOM 8244 C CA . ASP C 2 266 ? 167.229 143.080 114.592 1.00 87.61 241 ASP C CA 1
ATOM 8245 C C . ASP C 2 266 ? 167.062 142.108 115.751 1.00 87.61 241 ASP C C 1
ATOM 8246 O O . ASP C 2 266 ? 167.514 140.962 115.653 1.00 87.61 241 ASP C O 1
ATOM 8251 N N . SER C 2 267 ? 166.423 142.534 116.843 1.00 85.92 242 SER C N 1
ATOM 8252 C CA . SER C 2 267 ? 166.241 141.644 117.984 1.00 85.92 242 SER C CA 1
ATOM 8253 C C . SER C 2 267 ? 165.335 140.467 117.645 1.00 85.92 242 SER C C 1
ATOM 8254 O O . SER C 2 267 ? 165.610 139.336 118.063 1.00 85.92 242 SER C O 1
ATOM 8257 N N . ASP C 2 268 ? 164.262 140.706 116.895 1.00 80.37 243 ASP C N 1
ATOM 8258 C CA . ASP C 2 268 ? 163.311 139.658 116.545 1.00 80.37 243 ASP C CA 1
ATOM 8259 C C . ASP C 2 268 ? 162.684 139.965 115.190 1.00 80.37 243 ASP C C 1
ATOM 8260 O O . ASP C 2 268 ? 161.591 140.542 115.130 1.00 80.37 243 ASP C O 1
ATOM 8265 N N . PRO C 2 269 ? 163.342 139.608 114.086 1.00 71.38 244 PRO C N 1
ATOM 8266 C CA . PRO C 2 269 ? 162.792 139.960 112.768 1.00 71.38 244 PRO C CA 1
ATOM 8267 C C . PRO C 2 269 ? 161.428 139.353 112.499 1.00 71.38 244 PRO C C 1
ATOM 8268 O O . PRO C 2 269 ? 160.604 139.971 111.814 1.00 71.38 244 PRO C O 1
ATOM 8272 N N . PHE C 2 270 ? 161.162 138.156 113.023 1.00 68.49 245 PHE C N 1
ATOM 8273 C CA . PHE C 2 270 ? 159.901 137.487 112.734 1.00 68.49 245 PHE C CA 1
ATOM 8274 C C . PHE C 2 270 ? 158.706 138.316 113.169 1.00 68.49 245 PHE C C 1
ATOM 8275 O O . PHE C 2 270 ? 157.619 138.163 112.602 1.00 68.49 245 PHE C O 1
ATOM 8283 N N . SER C 2 271 ? 158.881 139.197 114.151 1.00 73.34 246 SER C N 1
ATOM 8284 C CA . SER C 2 271 ? 157.788 140.048 114.590 1.00 73.34 246 SER C CA 1
ATOM 8285 C C . SER C 2 271 ? 157.345 141.014 113.505 1.00 73.34 246 SER C C 1
ATOM 8286 O O . SER C 2 271 ? 156.276 141.619 113.637 1.00 73.34 246 SER C O 1
ATOM 8289 N N . PHE C 2 272 ? 158.133 141.168 112.441 1.00 77.27 247 PHE C N 1
ATOM 8290 C CA . PHE C 2 272 ? 157.779 142.049 111.330 1.00 77.27 247 PHE C CA 1
ATOM 8291 C C . PHE C 2 272 ? 156.698 141.379 110.487 1.00 77.27 247 PHE C C 1
ATOM 8292 O O . PHE C 2 272 ? 156.960 140.709 109.486 1.00 77.27 247 PHE C O 1
ATOM 8300 N N . ASP C 2 273 ? 155.451 141.569 110.910 1.00 76.64 248 ASP C N 1
ATOM 8301 C CA . ASP C 2 273 ? 154.312 141.170 110.100 1.00 76.64 248 ASP C CA 1
ATOM 8302 C C . ASP C 2 273 ? 154.027 142.164 108.989 1.00 76.64 248 ASP C C 1
ATOM 8303 O O . ASP C 2 273 ? 153.144 141.912 108.163 1.00 76.64 248 ASP C O 1
ATOM 8308 N N . GLY C 2 274 ? 154.744 143.281 108.956 1.00 74.99 249 GLY C N 1
ATOM 8309 C CA . GLY C 2 274 ? 154.515 144.314 107.982 1.00 74.99 249 GLY C CA 1
ATOM 8310 C C . GLY C 2 274 ? 154.798 145.673 108.577 1.00 74.99 249 GLY C C 1
ATOM 8311 O O . GLY C 2 274 ? 155.566 145.805 109.534 1.00 74.99 249 GLY C O 1
ATOM 8312 N N . PRO C 2 275 ? 154.183 146.713 108.030 1.00 78.23 250 PRO C N 1
ATOM 8313 C CA . PRO C 2 275 ? 154.366 148.068 108.588 1.00 78.23 250 PRO C CA 1
ATOM 8314 C C . PRO C 2 275 ? 153.564 148.292 109.869 1.00 78.23 250 PRO C C 1
ATOM 8315 O O . PRO C 2 275 ? 152.445 148.802 109.881 1.00 78.23 250 PRO C O 1
ATOM 8319 N N . GLU C 2 276 ? 154.149 147.876 110.991 1.00 81.04 251 GLU C N 1
ATOM 8320 C CA . GLU C 2 276 ? 153.524 148.091 112.289 1.00 81.04 251 GLU C CA 1
ATOM 8321 C C . GLU C 2 276 ? 153.863 149.478 112.820 1.00 81.04 251 GLU C C 1
ATOM 8322 O O . GLU C 2 276 ? 154.986 149.966 112.662 1.00 81.04 251 GLU C O 1
ATOM 8328 N N . ILE C 2 277 ? 152.883 150.113 113.455 1.00 75.94 252 ILE C N 1
ATOM 8329 C CA . ILE C 2 277 ? 153.067 151.448 114.012 1.00 75.94 252 ILE C CA 1
ATOM 8330 C C . ILE C 2 277 ? 153.855 151.333 115.309 1.00 75.94 252 ILE C C 1
ATOM 8331 O O . ILE C 2 277 ? 153.498 150.553 116.200 1.00 75.94 252 ILE C O 1
ATOM 8336 N N . MET C 2 278 ? 154.936 152.112 115.420 1.00 79.72 253 MET C N 1
ATOM 8337 C CA . MET C 2 278 ? 155.865 152.026 116.548 1.00 79.72 253 MET C CA 1
ATOM 8338 C C . MET C 2 278 ? 156.175 153.443 117.040 1.00 79.72 253 MET C C 1
ATOM 8339 O O . MET C 2 278 ? 157.333 153.816 117.230 1.00 79.72 253 MET C O 1
ATOM 8344 N N . GLY C 2 279 ? 155.133 154.240 117.233 1.00 73.63 254 GLY C N 1
ATOM 8345 C CA . GLY C 2 279 ? 155.295 155.585 117.755 1.00 73.63 254 GLY C CA 1
ATOM 8346 C C . GLY C 2 279 ? 154.310 156.545 117.129 1.00 73.63 254 GLY C C 1
ATOM 8347 O O . GLY C 2 279 ? 153.780 156.310 116.041 1.00 73.63 254 GLY C O 1
ATOM 8348 N N . CYS C 2 280 ? 154.060 157.650 117.826 1.00 73.13 255 CYS C N 1
ATOM 8349 C CA . CYS C 2 280 ? 153.118 158.665 117.357 1.00 73.13 255 CYS C CA 1
ATOM 8350 C C . CYS C 2 280 ? 153.639 160.029 117.789 1.00 73.13 255 CYS C C 1
ATOM 8351 O O . CYS C 2 280 ? 153.450 160.439 118.936 1.00 73.13 255 CYS C O 1
ATOM 8354 N N . THR C 2 281 ? 154.274 160.734 116.856 1.00 72.51 256 THR C N 1
ATOM 8355 C CA . THR C 2 281 ? 154.890 162.013 117.183 1.00 72.51 256 THR C CA 1
ATOM 8356 C C . THR C 2 281 ? 153.877 162.971 117.793 1.00 72.51 256 THR C C 1
ATOM 8357 O O . THR C 2 281 ? 154.125 163.569 118.846 1.00 72.51 256 THR C O 1
ATOM 8361 N N . GLY C 2 282 ? 152.731 163.128 117.149 1.00 71.76 257 GLY C N 1
ATOM 8362 C CA . GLY C 2 282 ? 151.775 164.114 117.599 1.00 71.76 257 GLY C CA 1
ATOM 8363 C C . GLY C 2 282 ? 152.236 165.514 117.263 1.00 71.76 257 GLY C C 1
ATOM 8364 O O . GLY C 2 282 ? 153.427 165.742 117.038 1.00 71.76 257 GLY C O 1
ATOM 8365 N N . CYS C 2 283 ? 151.306 166.457 117.219 1.00 79.90 258 CYS C N 1
ATOM 8366 C CA . CYS C 2 283 ? 151.635 167.842 116.935 1.00 79.90 258 CYS C CA 1
ATOM 8367 C C . CYS C 2 283 ? 151.744 168.646 118.228 1.00 79.90 258 CYS C C 1
ATOM 8368 O O . CYS C 2 283 ? 151.670 168.111 119.336 1.00 79.90 258 CYS C O 1
ATOM 8371 N N . GLN C 2 284 ? 151.928 169.954 118.070 1.00 92.12 259 GLN C N 1
ATOM 8372 C CA . GLN C 2 284 ? 151.936 170.904 119.179 1.00 92.12 259 GLN C CA 1
ATOM 8373 C C . GLN C 2 284 ? 150.798 171.890 118.946 1.00 92.12 259 GLN C C 1
ATOM 8374 O O . GLN C 2 284 ? 150.927 172.816 118.138 1.00 92.12 259 GLN C O 1
ATOM 8380 N N . ILE C 2 285 ? 149.695 171.696 119.656 1.00 91.33 260 ILE C N 1
ATOM 8381 C CA . ILE C 2 285 ? 148.488 172.474 119.410 1.00 91.33 260 ILE C CA 1
ATOM 8382 C C . ILE C 2 285 ? 148.685 173.898 119.909 1.00 91.33 260 ILE C C 1
ATOM 8383 O O . ILE C 2 285 ? 149.208 174.134 121.005 1.00 91.33 260 ILE C O 1
ATOM 8388 N N . ASP C 2 286 ? 148.265 174.859 119.093 1.00 94.32 261 ASP C N 1
ATOM 8389 C CA . ASP C 2 286 ? 148.254 176.269 119.467 1.00 94.32 261 ASP C CA 1
ATOM 8390 C C . ASP C 2 286 ? 146.848 176.642 119.927 1.00 94.32 261 ASP C C 1
ATOM 8391 O O . ASP C 2 286 ? 146.077 177.286 119.213 1.00 94.32 261 ASP C O 1
ATOM 8396 N N . TRP C 2 287 ? 146.520 176.226 121.148 1.00 92.97 262 TRP C N 1
ATOM 8397 C CA . TRP C 2 287 ? 145.171 176.402 121.666 1.00 92.97 262 TRP C CA 1
ATOM 8398 C C . TRP C 2 287 ? 144.811 177.877 121.768 1.00 92.97 262 TRP C C 1
ATOM 8399 O O . TRP C 2 287 ? 145.639 178.713 122.139 1.00 92.97 262 TRP C O 1
ATOM 8410 N N . LYS C 2 288 ? 143.564 178.194 121.437 1.00 95.35 263 LYS C N 1
ATOM 8411 C CA . LYS C 2 288 ? 142.988 179.485 121.792 1.00 95.35 263 LYS C CA 1
ATOM 8412 C C . LYS C 2 288 ? 142.566 179.413 123.253 1.00 95.35 263 LYS C C 1
ATOM 8413 O O . LYS C 2 288 ? 141.746 178.568 123.627 1.00 95.35 263 LYS C O 1
ATOM 8419 N N . LYS C 2 289 ? 143.129 180.287 124.082 1.00 97.96 264 LYS C N 1
ATOM 8420 C CA . LYS C 2 289 ? 142.903 180.218 125.519 1.00 97.96 264 LYS C CA 1
ATOM 8421 C C . LYS C 2 289 ? 141.414 180.239 125.831 1.00 97.96 264 LYS C C 1
ATOM 8422 O O . LYS C 2 289 ? 140.673 181.085 125.323 1.00 97.96 264 LYS C O 1
ATOM 8428 N N . GLY C 2 290 ? 140.981 179.302 126.670 1.00 99.39 265 GLY C N 1
ATOM 8429 C CA . GLY C 2 290 ? 139.592 179.173 127.067 1.00 99.39 265 GLY C CA 1
ATOM 8430 C C . GLY C 2 290 ? 138.900 177.939 126.527 1.00 99.39 265 GLY C C 1
ATOM 8431 O O . GLY C 2 290 ? 137.830 177.571 127.034 1.00 99.39 265 GLY C O 1
ATOM 8432 N N . LYS C 2 291 ? 139.471 177.283 125.514 1.00 97.06 266 LYS C N 1
ATOM 8433 C CA . LYS C 2 291 ? 138.880 176.089 124.919 1.00 97.06 266 LYS C CA 1
ATOM 8434 C C . LYS C 2 291 ? 139.816 174.891 125.006 1.00 97.06 266 LYS C C 1
ATOM 8435 O O . LYS C 2 291 ? 139.715 173.968 124.195 1.00 97.06 266 LYS C O 1
ATOM 8441 N N . ASN C 2 292 ? 140.721 174.883 125.980 1.00 98.80 267 ASN C N 1
ATOM 8442 C CA . ASN C 2 292 ? 141.676 173.796 126.123 1.00 98.80 267 ASN C CA 1
ATOM 8443 C C . ASN C 2 292 ? 140.992 172.565 126.693 1.00 98.80 267 ASN C C 1
ATOM 8444 O O . ASN C 2 292 ? 141.039 172.324 127.903 1.00 98.80 267 ASN C O 1
ATOM 8449 N N . VAL C 2 293 ? 140.358 171.773 125.826 1.00 96.43 268 VAL C N 1
ATOM 8450 C CA . VAL C 2 293 ? 139.585 170.625 126.280 1.00 96.43 268 VAL C CA 1
ATOM 8451 C C . VAL C 2 293 ? 140.439 169.536 126.907 1.00 96.43 268 VAL C C 1
ATOM 8452 O O . VAL C 2 293 ? 139.890 168.557 127.422 1.00 96.43 268 VAL C O 1
ATOM 8456 N N . THR C 2 294 ? 141.764 169.669 126.879 1.00 100.93 269 THR C N 1
ATOM 8457 C CA . THR C 2 294 ? 142.626 168.669 127.493 1.00 100.93 269 THR C CA 1
ATOM 8458 C C . THR C 2 294 ? 142.812 168.880 128.990 1.00 100.93 269 THR C C 1
ATOM 8459 O O . THR C 2 294 ? 143.342 167.988 129.661 1.00 100.93 269 THR C O 1
ATOM 8463 N N . LEU C 2 295 ? 142.390 170.024 129.528 1.00 113.32 270 LEU C N 1
ATOM 8464 C CA . LEU C 2 295 ? 142.552 170.333 130.940 1.00 113.32 270 LEU C CA 1
ATOM 8465 C C . LEU C 2 295 ? 141.253 170.900 131.494 1.00 113.32 270 LEU C C 1
ATOM 8466 O O . LEU C 2 295 ? 140.453 171.493 130.766 1.00 113.32 270 LEU C O 1
ATOM 8471 N N . LYS C 2 296 ? 141.054 170.709 132.797 1.00 125.99 271 LYS C N 1
ATOM 8472 C CA . LYS C 2 296 ? 139.908 171.252 133.511 1.00 125.99 271 LYS C CA 1
ATOM 8473 C C . LYS C 2 296 ? 140.388 171.949 134.774 1.00 125.99 271 LYS C C 1
ATOM 8474 O O . LYS C 2 296 ? 141.314 171.476 135.440 1.00 125.99 271 LYS C O 1
ATOM 8480 N N . THR C 2 297 ? 139.751 173.069 135.102 1.00 141.41 272 THR C N 1
ATOM 8481 C CA . THR C 2 297 ? 140.098 173.845 136.286 1.00 141.41 272 THR C CA 1
ATOM 8482 C C . THR C 2 297 ? 139.220 173.400 137.450 1.00 141.41 272 THR C C 1
ATOM 8483 O O . THR C 2 297 ? 137.992 173.515 137.385 1.00 141.41 272 THR C O 1
ATOM 8487 N N . ILE C 2 298 ? 139.849 172.896 138.510 1.00 145.38 273 ILE C N 1
ATOM 8488 C CA . ILE C 2 298 ? 139.145 172.413 139.692 1.00 145.38 273 ILE C CA 1
ATOM 8489 C C . ILE C 2 298 ? 139.696 173.149 140.904 1.00 145.38 273 ILE C C 1
ATOM 8490 O O . ILE C 2 298 ? 140.914 173.197 141.104 1.00 145.38 273 ILE C O 1
ATOM 8495 N N . LYS C 2 299 ? 138.802 173.715 141.713 1.00 161.10 274 LYS C N 1
ATOM 8496 C CA . LYS C 2 299 ? 139.191 174.505 142.871 1.00 161.10 274 LYS C CA 1
ATOM 8497 C C . LYS C 2 299 ? 138.495 173.980 144.118 1.00 161.10 274 LYS C C 1
ATOM 8498 O O . LYS C 2 299 ? 137.385 173.446 144.056 1.00 161.10 274 LYS C O 1
ATOM 8504 N N . LYS C 2 300 ? 139.168 174.142 145.256 1.00 170.49 275 LYS C N 1
ATOM 8505 C CA . LYS C 2 300 ? 138.640 173.697 146.537 1.00 170.49 275 LYS C CA 1
ATOM 8506 C C . LYS C 2 300 ? 139.224 174.558 147.647 1.00 170.49 275 LYS C C 1
ATOM 8507 O O . LYS C 2 300 ? 140.366 175.016 147.563 1.00 170.49 275 LYS C O 1
ATOM 8513 N N . LYS C 2 301 ? 138.425 174.773 148.689 1.00 175.28 276 LYS C N 1
ATOM 8514 C CA . LYS C 2 301 ? 138.871 175.540 149.843 1.00 175.28 276 LYS C CA 1
ATOM 8515 C C . LYS C 2 301 ? 139.814 174.705 150.699 1.00 175.28 276 LYS C C 1
ATOM 8516 O O . LYS C 2 301 ? 139.585 173.511 150.916 1.00 175.28 276 LYS C O 1
ATOM 8522 N N . GLN C 2 302 ? 140.877 175.339 151.190 1.00 176.95 277 GLN C N 1
ATOM 8523 C CA . GLN C 2 302 ? 141.845 174.666 152.043 1.00 176.95 277 GLN C CA 1
ATOM 8524 C C . GLN C 2 302 ? 142.460 175.694 152.981 1.00 176.95 277 GLN C C 1
ATOM 8525 O O . GLN C 2 302 ? 142.226 176.898 152.857 1.00 176.95 277 GLN C O 1
ATOM 8531 N N . LYS C 2 303 ? 143.255 175.202 153.928 1.00 181.31 278 LYS C N 1
ATOM 8532 C CA . LYS C 2 303 ? 143.930 176.046 154.902 1.00 181.31 278 LYS C CA 1
ATOM 8533 C C . LYS C 2 303 ? 145.405 175.683 154.959 1.00 181.31 278 LYS C C 1
ATOM 8534 O O . LYS C 2 303 ? 145.767 174.505 154.891 1.00 181.31 278 LYS C O 1
ATOM 8540 N N . HIS C 2 304 ? 146.253 176.702 155.082 1.00 186.64 279 HIS C N 1
ATOM 8541 C CA . HIS C 2 304 ? 147.681 176.468 155.242 1.00 186.64 279 HIS C CA 1
ATOM 8542 C C . HIS C 2 304 ? 147.941 175.764 156.567 1.00 186.64 279 HIS C C 1
ATOM 8543 O O . HIS C 2 304 ? 147.428 176.176 157.613 1.00 186.64 279 HIS C O 1
ATOM 8550 N N . LYS C 2 305 ? 148.737 174.700 156.524 1.00 185.24 280 LYS C N 1
ATOM 8551 C CA . LYS C 2 305 ? 149.030 173.944 157.733 1.00 185.24 280 LYS C CA 1
ATOM 8552 C C . LYS C 2 305 ? 149.763 174.822 158.738 1.00 185.24 280 LYS C C 1
ATOM 8553 O O . LYS C 2 305 ? 150.742 175.493 158.399 1.00 185.24 280 LYS C O 1
ATOM 8559 N N . GLY C 2 306 ? 149.284 174.816 159.979 1.00 187.85 281 GLY C N 1
ATOM 8560 C CA . GLY C 2 306 ? 149.870 175.636 161.020 1.00 187.85 281 GLY C CA 1
ATOM 8561 C C . GLY C 2 306 ? 149.403 177.076 160.965 1.00 187.85 281 GLY C C 1
ATOM 8562 O O . GLY C 2 306 ? 148.812 177.581 161.924 1.00 187.85 281 GLY C O 1
ATOM 8563 N N . ARG C 2 307 ? 149.663 177.750 159.842 1.00 189.01 282 ARG C N 1
ATOM 8564 C CA . ARG C 2 307 ? 149.264 179.148 159.710 1.00 189.01 282 ARG C CA 1
ATOM 8565 C C . ARG C 2 307 ? 147.747 179.296 159.747 1.00 189.01 282 ARG C C 1
ATOM 8566 O O . ARG C 2 307 ? 147.223 180.216 160.386 1.00 189.01 282 ARG C O 1
ATOM 8574 N N . GLY C 2 308 ? 147.027 178.404 159.069 1.00 188.52 283 GLY C N 1
ATOM 8575 C CA . GLY C 2 308 ? 145.580 178.431 159.065 1.00 188.52 283 GLY C CA 1
ATOM 8576 C C . GLY C 2 308 ? 144.950 179.382 158.072 1.00 188.52 283 GLY C C 1
ATOM 8577 O O . GLY C 2 308 ? 143.718 179.501 158.054 1.00 188.52 283 GLY C O 1
ATOM 8578 N N . THR C 2 309 ? 145.742 180.062 157.247 1.00 187.24 284 THR C N 1
ATOM 8579 C CA . THR C 2 309 ? 145.181 180.981 156.266 1.00 187.24 284 THR C CA 1
ATOM 8580 C C . THR C 2 309 ? 144.373 180.215 155.225 1.00 187.24 284 THR C C 1
ATOM 8581 O O . THR C 2 309 ? 144.803 179.175 154.720 1.00 187.24 284 THR C O 1
ATOM 8585 N N . VAL C 2 310 ? 143.195 180.742 154.901 1.00 184.10 285 VAL C N 1
ATOM 8586 C CA . VAL C 2 310 ? 142.275 180.099 153.969 1.00 184.10 285 VAL C CA 1
ATOM 8587 C C . VAL C 2 310 ? 142.655 180.481 152.547 1.00 184.10 285 VAL C C 1
ATOM 8588 O O . VAL C 2 310 ? 142.946 181.648 152.256 1.00 184.10 285 VAL C O 1
ATOM 8592 N N . ARG C 2 311 ? 142.652 179.493 151.654 1.00 178.17 286 ARG C N 1
ATOM 8593 C CA . ARG C 2 311 ? 142.970 179.705 150.250 1.00 178.17 286 ARG C CA 1
ATOM 8594 C C . ARG C 2 311 ? 142.086 178.818 149.386 1.00 178.17 286 ARG C C 1
ATOM 8595 O O . ARG C 2 311 ? 141.835 177.658 149.723 1.00 178.17 286 ARG C O 1
ATOM 8603 N N . THR C 2 312 ? 141.627 179.371 148.263 1.00 172.69 287 THR C N 1
ATOM 8604 C CA . THR C 2 312 ? 140.872 178.606 147.271 1.00 172.69 287 THR C CA 1
ATOM 8605 C C . THR C 2 312 ? 141.871 178.003 146.288 1.00 172.69 287 THR C C 1
ATOM 8606 O O . THR C 2 312 ? 142.147 178.541 145.214 1.00 172.69 287 THR C O 1
ATOM 8610 N N . VAL C 2 313 ? 142.424 176.853 146.675 1.00 169.91 288 VAL C N 1
ATOM 8611 C CA . VAL C 2 313 ? 143.464 176.220 145.875 1.00 169.91 288 VAL C CA 1
ATOM 8612 C C . VAL C 2 313 ? 142.856 175.712 144.576 1.00 169.91 288 VAL C C 1
ATOM 8613 O O . VAL C 2 313 ? 141.869 174.964 144.584 1.00 169.91 288 VAL C O 1
ATOM 8617 N N . THR C 2 314 ? 143.450 176.109 143.453 1.00 157.18 289 THR C N 1
ATOM 8618 C CA . THR C 2 314 ? 142.969 175.752 142.128 1.00 157.18 289 THR C CA 1
ATOM 8619 C C . THR C 2 314 ? 144.052 174.989 141.379 1.00 157.18 289 THR C C 1
ATOM 8620 O O . THR C 2 314 ? 145.247 175.258 141.538 1.00 157.18 289 THR C O 1
ATOM 8624 N N . LYS C 2 315 ? 143.624 174.032 140.558 1.00 144.43 290 LYS C N 1
ATOM 8625 C CA . LYS C 2 315 ? 144.550 173.176 139.834 1.00 144.43 290 LYS C CA 1
ATOM 8626 C C . LYS C 2 315 ? 143.980 172.861 138.458 1.00 144.43 290 LYS C C 1
ATOM 8627 O O . LYS C 2 315 ? 142.761 172.826 138.263 1.00 144.43 290 LYS C O 1
ATOM 8633 N N . THR C 2 316 ? 144.882 172.635 137.505 1.00 136.11 291 THR C N 1
ATOM 8634 C CA . THR C 2 316 ? 144.525 172.208 136.157 1.00 136.11 291 THR C CA 1
ATOM 8635 C C . THR C 2 316 ? 144.787 170.709 136.056 1.00 136.11 291 THR C C 1
ATOM 8636 O O . THR C 2 316 ? 145.941 170.269 136.094 1.00 136.11 291 THR C O 1
ATOM 8640 N N . VAL C 2 317 ? 143.717 169.931 135.924 1.00 130.82 292 VAL C N 1
ATOM 8641 C CA . VAL C 2 317 ? 143.790 168.476 135.891 1.00 130.82 292 VAL C CA 1
ATOM 8642 C C . VAL C 2 317 ? 143.544 168.011 134.464 1.00 130.82 292 VAL C C 1
ATOM 8643 O O . VAL C 2 317 ? 142.623 168.492 133.794 1.00 130.82 292 VAL C O 1
ATOM 8647 N N . SER C 2 318 ? 144.374 167.079 133.999 1.00 117.68 293 SER C N 1
ATOM 8648 C CA . SER C 2 318 ? 144.223 166.553 132.649 1.00 117.68 293 SER C CA 1
ATOM 8649 C C . SER C 2 318 ? 142.828 165.976 132.464 1.00 117.68 293 SER C C 1
ATOM 8650 O O . SER C 2 318 ? 142.340 165.215 133.304 1.00 117.68 293 SER C O 1
ATOM 8653 N N . ASN C 2 319 ? 142.187 166.340 131.358 1.00 109.08 294 ASN C N 1
ATOM 8654 C CA . ASN C 2 319 ? 140.818 165.942 131.072 1.00 109.08 294 ASN C CA 1
ATOM 8655 C C . ASN C 2 319 ? 140.792 165.039 129.848 1.00 109.08 294 ASN C C 1
ATOM 8656 O O . ASN C 2 319 ? 141.456 165.318 128.845 1.00 109.08 294 ASN C O 1
ATOM 8661 N N . ASP C 2 320 ? 140.023 163.957 129.937 1.00 102.56 295 ASP C N 1
ATOM 8662 C CA . ASP C 2 320 ? 139.921 163.021 128.826 1.00 102.56 295 ASP C CA 1
ATOM 8663 C C . ASP C 2 320 ? 139.228 163.685 127.643 1.00 102.56 295 ASP C C 1
ATOM 8664 O O . ASP C 2 320 ? 138.167 164.299 127.793 1.00 102.56 295 ASP C O 1
ATOM 8669 N N . SER C 2 321 ? 139.831 163.559 126.464 1.00 94.34 296 SER C N 1
ATOM 8670 C CA . SER C 2 321 ? 139.274 164.138 125.251 1.00 94.34 296 SER C CA 1
ATOM 8671 C C . SER C 2 321 ? 139.914 163.454 124.054 1.00 94.34 296 SER C C 1
ATOM 8672 O O . SER C 2 321 ? 141.028 162.931 124.140 1.00 94.34 296 SER C O 1
ATOM 8675 N N . PHE C 2 322 ? 139.193 163.461 122.931 1.00 88.60 297 PHE C N 1
ATOM 8676 C CA . PHE C 2 322 ? 139.759 162.897 121.712 1.00 88.60 297 PHE C CA 1
ATOM 8677 C C . PHE C 2 322 ? 140.994 163.665 121.270 1.00 88.60 297 PHE C C 1
ATOM 8678 O O . PHE C 2 322 ? 141.862 163.106 120.596 1.00 88.60 297 PHE C O 1
ATOM 8686 N N . PHE C 2 323 ? 141.089 164.940 121.629 1.00 87.81 298 PHE C N 1
ATOM 8687 C CA . PHE C 2 323 ? 142.244 165.721 121.226 1.00 87.81 298 PHE C CA 1
ATOM 8688 C C . PHE C 2 323 ? 143.488 165.384 122.034 1.00 87.81 298 PHE C C 1
ATOM 8689 O O . PHE C 2 323 ? 144.588 165.781 121.634 1.00 87.81 298 PHE C O 1
ATOM 8697 N N . ASN C 2 324 ? 143.351 164.657 123.145 1.00 89.99 299 ASN C N 1
ATOM 8698 C CA . ASN C 2 324 ? 144.520 164.048 123.763 1.00 89.99 299 ASN C CA 1
ATOM 8699 C C . ASN C 2 324 ? 145.179 163.063 122.813 1.00 89.99 299 ASN C C 1
ATOM 8700 O O . ASN C 2 324 ? 146.348 162.708 123.002 1.00 89.99 299 ASN C O 1
ATOM 8705 N N . PHE C 2 325 ? 144.440 162.615 121.799 1.00 81.31 300 PHE C N 1
ATOM 8706 C CA . PHE C 2 325 ? 145.031 161.894 120.679 1.00 81.31 300 PHE C CA 1
ATOM 8707 C C . PHE C 2 325 ? 146.212 162.664 120.096 1.00 81.31 300 PHE C C 1
ATOM 8708 O O . PHE C 2 325 ? 147.282 162.095 119.858 1.00 81.31 300 PHE C O 1
ATOM 8716 N N . PHE C 2 326 ? 146.043 163.972 119.887 1.00 81.99 301 PHE C N 1
ATOM 8717 C CA . PHE C 2 326 ? 147.021 164.755 119.138 1.00 81.99 301 PHE C CA 1
ATOM 8718 C C . PHE C 2 326 ? 148.267 165.111 119.939 1.00 81.99 301 PHE C C 1
ATOM 8719 O O . PHE C 2 326 ? 149.245 165.574 119.344 1.00 81.99 301 PHE C O 1
ATOM 8727 N N . ALA C 2 327 ? 148.265 164.913 121.255 1.00 78.08 302 ALA C N 1
ATOM 8728 C CA . ALA C 2 327 ? 149.442 165.134 122.095 1.00 78.08 302 ALA C CA 1
ATOM 8729 C C . ALA C 2 327 ? 149.645 163.867 122.912 1.00 78.08 302 ALA C C 1
ATOM 8730 O O . ALA C 2 327 ? 149.396 163.845 124.125 1.00 78.08 302 ALA C O 1
ATOM 8732 N N . PRO C 2 328 ? 150.095 162.792 122.278 1.00 76.41 303 PRO C N 1
ATOM 8733 C CA . PRO C 2 328 ? 150.150 161.504 122.952 1.00 76.41 303 PRO C CA 1
ATOM 8734 C C . PRO C 2 328 ? 151.291 161.454 123.947 1.00 76.41 303 PRO C C 1
ATOM 8735 O O . PRO C 2 328 ? 152.082 162.404 124.047 1.00 76.41 303 PRO C O 1
ATOM 8739 N N . PRO C 2 329 ? 151.408 160.366 124.702 1.00 82.27 304 PRO C N 1
ATOM 8740 C CA . PRO C 2 329 ? 152.546 160.227 125.617 1.00 82.27 304 PRO C CA 1
ATOM 8741 C C . PRO C 2 329 ? 153.870 160.280 124.869 1.00 82.27 304 PRO C C 1
ATOM 8742 O O . PRO C 2 329 ? 153.994 159.796 123.742 1.00 82.27 304 PRO C O 1
ATOM 8746 N N . GLU C 2 330 ? 154.867 160.879 125.514 1.00 82.02 305 GLU C N 1
ATOM 8747 C CA . GLU C 2 330 ? 156.180 161.068 124.905 1.00 82.02 305 GLU C CA 1
ATOM 8748 C C . GLU C 2 330 ? 156.976 159.775 125.019 1.00 82.02 305 GLU C C 1
ATOM 8749 O O . GLU C 2 330 ? 157.343 159.355 126.120 1.00 82.02 305 GLU C O 1
ATOM 8755 N N . VAL C 2 331 ? 157.247 159.146 123.882 1.00 82.93 306 VAL C N 1
ATOM 8756 C CA . VAL C 2 331 ? 157.994 157.897 123.855 1.00 82.93 306 VAL C CA 1
ATOM 8757 C C . VAL C 2 331 ? 159.457 158.164 124.187 1.00 82.93 306 VAL C C 1
ATOM 8758 O O . VAL C 2 331 ? 160.161 158.839 123.436 1.00 82.93 306 VAL C O 1
ATOM 8762 N N . ASP C 2 340 ? 150.092 152.548 132.197 1.00 86.19 315 ASP C N 1
ATOM 8763 C CA . ASP C 2 340 ? 148.849 153.079 131.653 1.00 86.19 315 ASP C CA 1
ATOM 8764 C C . ASP C 2 340 ? 149.115 153.864 130.375 1.00 86.19 315 ASP C C 1
ATOM 8765 O O . ASP C 2 340 ? 148.315 153.833 129.441 1.00 86.19 315 ASP C O 1
ATOM 8770 N N . ALA C 2 341 ? 150.248 154.568 130.339 1.00 84.98 316 ALA C N 1
ATOM 8771 C CA . ALA C 2 341 ? 150.608 155.319 129.141 1.00 84.98 316 ALA C CA 1
ATOM 8772 C C . ALA C 2 341 ? 150.803 154.388 127.952 1.00 84.98 316 ALA C C 1
ATOM 8773 O O . ALA C 2 341 ? 150.432 154.723 126.822 1.00 84.98 316 ALA C O 1
ATOM 8775 N N . GLU C 2 342 ? 151.389 153.213 128.187 1.00 86.82 317 GLU C N 1
ATOM 8776 C CA . GLU C 2 342 ? 151.576 152.253 127.106 1.00 86.82 317 GLU C CA 1
ATOM 8777 C C . GLU C 2 342 ? 150.238 151.784 126.548 1.00 86.82 317 GLU C C 1
ATOM 8778 O O . GLU C 2 342 ? 150.096 151.598 125.335 1.00 86.82 317 GLU C O 1
ATOM 8784 N N . ALA C 2 343 ? 149.249 151.567 127.417 1.00 83.06 318 ALA C N 1
ATOM 8785 C CA . ALA C 2 343 ? 147.934 151.150 126.942 1.00 83.06 318 ALA C CA 1
ATOM 8786 C C . ALA C 2 343 ? 147.293 152.234 126.088 1.00 83.06 318 ALA C C 1
ATOM 8787 O O . ALA C 2 343 ? 146.685 151.943 125.049 1.00 83.06 318 ALA C O 1
ATOM 8789 N N . ILE C 2 344 ? 147.420 153.493 126.509 1.00 82.29 319 ILE C N 1
ATOM 8790 C CA . ILE C 2 344 ? 146.897 154.595 125.711 1.00 82.29 319 ILE C CA 1
ATOM 8791 C C . ILE C 2 344 ? 147.606 154.652 124.365 1.00 82.29 319 ILE C C 1
ATOM 8792 O O . ILE C 2 344 ? 146.975 154.875 123.328 1.00 82.29 319 ILE C O 1
ATOM 8797 N N . LEU C 2 345 ? 148.926 154.453 124.358 1.00 81.26 320 LEU C N 1
ATOM 8798 C CA . LEU C 2 345 ? 149.666 154.482 123.099 1.00 81.26 320 LEU C CA 1
ATOM 8799 C C . LEU C 2 345 ? 149.240 153.344 122.178 1.00 81.26 320 LEU C C 1
ATOM 8800 O O . LEU C 2 345 ? 149.116 153.534 120.963 1.00 81.26 320 LEU C O 1
ATOM 8805 N N . ALA C 2 346 ? 149.029 152.149 122.732 1.00 79.59 321 ALA C N 1
ATOM 8806 C CA . ALA C 2 346 ? 148.600 151.020 121.913 1.00 79.59 321 ALA C CA 1
ATOM 8807 C C . ALA C 2 346 ? 147.217 151.261 121.323 1.00 79.59 321 ALA C C 1
ATOM 8808 O O . ALA C 2 346 ? 146.989 151.012 120.133 1.00 79.59 321 ALA C O 1
ATOM 8810 N N . ALA C 2 347 ? 146.282 151.747 122.139 1.00 79.51 322 ALA C N 1
ATOM 8811 C CA . ALA C 2 347 ? 144.958 152.065 121.619 1.00 79.51 322 ALA C CA 1
ATOM 8812 C C . ALA C 2 347 ? 145.039 153.166 120.574 1.00 79.51 322 ALA C C 1
ATOM 8813 O O . ALA C 2 347 ? 144.325 153.132 119.566 1.00 79.51 322 ALA C O 1
ATOM 8815 N N . ASP C 2 348 ? 145.907 154.152 120.797 1.00 76.97 323 ASP C N 1
ATOM 8816 C CA . ASP C 2 348 ? 146.076 155.235 119.838 1.00 76.97 323 ASP C CA 1
ATOM 8817 C C . ASP C 2 348 ? 146.605 154.712 118.506 1.00 76.97 323 ASP C C 1
ATOM 8818 O O . ASP C 2 348 ? 146.132 155.117 117.436 1.00 76.97 323 ASP C O 1
ATOM 8823 N N . PHE C 2 349 ? 147.586 153.810 118.553 1.00 74.68 324 PHE C N 1
ATOM 8824 C CA . PHE C 2 349 ? 148.109 153.211 117.330 1.00 74.68 324 PHE C CA 1
ATOM 8825 C C . PHE C 2 349 ? 147.029 152.417 116.613 1.00 74.68 324 PHE C C 1
ATOM 8826 O O . PHE C 2 349 ? 146.919 152.470 115.385 1.00 74.68 324 PHE C O 1
ATOM 8834 N N . GLU C 2 350 ? 146.244 151.640 117.363 1.00 77.05 325 GLU C N 1
ATOM 8835 C CA . GLU C 2 350 ? 145.168 150.879 116.735 1.00 77.05 325 GLU C CA 1
ATOM 8836 C C . GLU C 2 350 ? 144.176 151.813 116.062 1.00 77.05 325 GLU C C 1
ATOM 8837 O O . GLU C 2 350 ? 143.713 151.546 114.948 1.00 77.05 325 GLU C O 1
ATOM 8843 N N . ILE C 2 351 ? 143.845 152.918 116.723 1.00 78.97 326 ILE C N 1
ATOM 8844 C CA . ILE C 2 351 ? 142.909 153.872 116.148 1.00 78.97 326 ILE C CA 1
ATOM 8845 C C . ILE C 2 351 ? 143.479 154.470 114.873 1.00 78.97 326 ILE C C 1
ATOM 8846 O O . ILE C 2 351 ? 142.771 154.621 113.874 1.00 78.97 326 ILE C O 1
ATOM 8851 N N . GLY C 2 352 ? 144.766 154.819 114.882 1.00 79.74 327 GLY C N 1
ATOM 8852 C CA . GLY C 2 352 ? 145.373 155.385 113.686 1.00 79.74 327 GLY C CA 1
ATOM 8853 C C . GLY C 2 352 ? 145.437 154.396 112.536 1.00 79.74 327 GLY C C 1
ATOM 8854 O O . GLY C 2 352 ? 145.165 154.746 111.384 1.00 79.74 327 GLY C O 1
ATOM 8855 N N . HIS C 2 353 ? 145.802 153.150 112.833 1.00 80.12 328 HIS C N 1
ATOM 8856 C CA . HIS C 2 353 ? 145.837 152.103 111.817 1.00 80.12 328 HIS C CA 1
ATOM 8857 C C . HIS C 2 353 ? 144.456 151.885 111.212 1.00 80.12 328 HIS C C 1
ATOM 8858 O O . HIS C 2 353 ? 144.298 151.817 109.984 1.00 80.12 328 HIS C O 1
ATOM 8865 N N . PHE C 2 354 ? 143.436 151.789 112.065 1.00 81.59 329 PHE C N 1
ATOM 8866 C CA . PHE C 2 354 ? 142.073 151.653 111.575 1.00 81.59 329 PHE C CA 1
ATOM 8867 C C . PHE C 2 354 ? 141.683 152.853 110.729 1.00 81.59 329 PHE C C 1
ATOM 8868 O O . PHE C 2 354 ? 141.065 152.703 109.668 1.00 81.59 329 PHE C O 1
ATOM 8876 N N . LEU C 2 355 ? 142.039 154.054 111.180 1.00 78.62 330 LEU C N 1
ATOM 8877 C CA . LEU C 2 355 ? 141.630 155.256 110.474 1.00 78.62 330 LEU C CA 1
ATOM 8878 C C . LEU C 2 355 ? 142.316 155.356 109.121 1.00 78.62 330 LEU C C 1
ATOM 8879 O O . LEU C 2 355 ? 141.756 155.931 108.181 1.00 78.62 330 LEU C O 1
ATOM 8884 N N . ARG C 2 356 ? 143.515 154.790 108.997 1.00 78.05 331 ARG C N 1
ATOM 8885 C CA . ARG C 2 356 ? 144.191 154.778 107.706 1.00 78.05 331 ARG C CA 1
ATOM 8886 C C . ARG C 2 356 ? 143.573 153.752 106.765 1.00 78.05 331 ARG C C 1
ATOM 8887 O O . ARG C 2 356 ? 143.186 154.087 105.640 1.00 78.05 331 ARG C O 1
ATOM 8895 N N . GLU C 2 357 ? 143.468 152.493 107.203 1.00 84.46 332 GLU C N 1
ATOM 8896 C CA . GLU C 2 357 ? 143.081 151.444 106.259 1.00 84.46 332 GLU C CA 1
ATOM 8897 C C . GLU C 2 357 ? 141.592 151.461 105.934 1.00 84.46 332 GLU C C 1
ATOM 8898 O O . GLU C 2 357 ? 141.200 151.082 104.826 1.00 84.46 332 GLU C O 1
ATOM 8904 N N . ARG C 2 358 ? 140.746 151.880 106.869 1.00 85.53 333 ARG C N 1
ATOM 8905 C CA . ARG C 2 358 ? 139.309 151.709 106.706 1.00 85.53 333 ARG C CA 1
ATOM 8906 C C . ARG C 2 358 ? 138.537 153.018 106.704 1.00 85.53 333 ARG C C 1
ATOM 8907 O O . ARG C 2 358 ? 137.704 153.232 105.816 1.00 85.53 333 ARG C O 1
ATOM 8915 N N . ILE C 2 359 ? 138.780 153.906 107.668 1.00 80.95 334 ILE C N 1
ATOM 8916 C CA . ILE C 2 359 ? 137.939 155.093 107.796 1.00 80.95 334 ILE C CA 1
ATOM 8917 C C . ILE C 2 359 ? 138.056 155.973 106.559 1.00 80.95 334 ILE C C 1
ATOM 8918 O O . ILE C 2 359 ? 137.052 156.453 106.022 1.00 80.95 334 ILE C O 1
ATOM 8923 N N . ILE C 2 360 ? 139.277 156.205 106.091 1.00 81.40 335 ILE C N 1
ATOM 8924 C CA . ILE C 2 360 ? 139.495 157.160 105.007 1.00 81.40 335 ILE C CA 1
ATOM 8925 C C . ILE C 2 360 ? 139.103 156.546 103.668 1.00 81.40 335 ILE C C 1
ATOM 8926 O O . ILE C 2 360 ? 138.271 157.125 102.953 1.00 81.40 335 ILE C O 1
ATOM 8931 N N . PRO C 2 361 ? 139.660 155.397 103.273 1.00 82.17 336 PRO C N 1
ATOM 8932 C CA . PRO C 2 361 ? 139.282 154.837 101.968 1.00 82.17 336 PRO C CA 1
ATOM 8933 C C . PRO C 2 361 ? 137.818 154.457 101.896 1.00 82.17 336 PRO C C 1
ATOM 8934 O O . PRO C 2 361 ? 137.232 154.473 100.808 1.00 82.17 336 PRO C O 1
ATOM 8938 N N . ARG C 2 362 ? 137.211 154.120 103.027 1.00 84.82 337 ARG C N 1
ATOM 8939 C CA . ARG C 2 362 ? 135.824 153.688 103.103 1.00 84.82 337 ARG C CA 1
ATOM 8940 C C . ARG C 2 362 ? 135.009 154.625 103.982 1.00 84.82 337 ARG C C 1
ATOM 8941 O O . ARG C 2 362 ? 134.175 154.190 104.776 1.00 84.82 337 ARG C O 1
ATOM 8949 N N . SER C 2 363 ? 135.234 155.931 103.851 1.00 84.35 338 SER C N 1
ATOM 8950 C CA . SER C 2 363 ? 134.499 156.882 104.677 1.00 84.35 338 SER C CA 1
ATOM 8951 C C . SER C 2 363 ? 133.001 156.801 104.417 1.00 84.35 338 SER C C 1
ATOM 8952 O O . SER C 2 363 ? 132.194 156.834 105.356 1.00 84.35 338 SER C O 1
ATOM 8955 N N . VAL C 2 364 ? 132.607 156.701 103.146 1.00 84.74 339 VAL C N 1
ATOM 8956 C CA . VAL C 2 364 ? 131.187 156.653 102.815 1.00 84.74 339 VAL C CA 1
ATOM 8957 C C . VAL C 2 364 ? 130.557 155.382 103.365 1.00 84.74 339 VAL C C 1
ATOM 8958 O O . VAL C 2 364 ? 129.432 155.404 103.879 1.00 84.74 339 VAL C O 1
ATOM 8962 N N . LEU C 2 365 ? 131.265 154.255 103.269 1.00 86.75 340 LEU C N 1
ATOM 8963 C CA . LEU C 2 365 ? 130.719 153.011 103.798 1.00 86.75 340 LEU C CA 1
ATOM 8964 C C . LEU C 2 365 ? 130.366 153.148 105.269 1.00 86.75 340 LEU C C 1
ATOM 8965 O O . LEU C 2 365 ? 129.443 152.482 105.752 1.00 86.75 340 LEU C O 1
ATOM 8970 N N . TYR C 2 366 ? 131.084 154.000 105.994 1.00 83.67 341 TYR C N 1
ATOM 8971 C CA . TYR C 2 366 ? 130.883 154.135 107.427 1.00 83.67 341 TYR C CA 1
ATOM 8972 C C . TYR C 2 366 ? 129.864 155.210 107.770 1.00 83.67 341 TYR C C 1
ATOM 8973 O O . TYR C 2 366 ? 129.108 155.054 108.733 1.00 83.67 341 TYR C O 1
ATOM 8982 N N . PHE C 2 367 ? 129.815 156.299 107.004 1.00 85.19 342 PHE C N 1
ATOM 8983 C CA . PHE C 2 367 ? 128.783 157.300 107.250 1.00 85.19 342 PHE C CA 1
ATOM 8984 C C . PHE C 2 367 ? 127.397 156.697 107.071 1.00 85.19 342 PHE C C 1
ATOM 8985 O O . PHE C 2 367 ? 126.482 156.978 107.854 1.00 85.19 342 PHE C O 1
ATOM 8993 N N . THR C 2 368 ? 127.224 155.864 106.044 1.00 87.05 343 THR C N 1
ATOM 8994 C CA . THR C 2 368 ? 125.980 155.132 105.849 1.00 87.05 343 THR C CA 1
ATOM 8995 C C . THR C 2 368 ? 125.901 153.870 106.695 1.00 87.05 343 THR C C 1
ATOM 8996 O O . THR C 2 368 ? 124.811 153.305 106.833 1.00 87.05 343 THR C O 1
ATOM 9000 N N . GLY C 2 369 ? 127.018 153.414 107.258 1.00 85.80 344 GLY C N 1
ATOM 9001 C CA . GLY C 2 369 ? 127.028 152.251 108.119 1.00 85.80 344 GLY C CA 1
ATOM 9002 C C . GLY C 2 369 ? 127.054 150.920 107.404 1.00 85.80 344 GLY C C 1
ATOM 9003 O O . GLY C 2 369 ? 127.096 149.880 108.074 1.00 85.80 344 GLY C O 1
ATOM 9004 N N . GLU C 2 370 ? 127.050 150.913 106.070 1.00 88.83 345 GLU C N 1
ATOM 9005 C CA . GLU C 2 370 ? 127.008 149.652 105.339 1.00 88.83 345 GLU C CA 1
ATOM 9006 C C . GLU C 2 370 ? 128.154 148.739 105.753 1.00 88.83 345 GLU C C 1
ATOM 9007 O O . GLU C 2 370 ? 127.972 147.523 105.879 1.00 88.83 345 GLU C O 1
ATOM 9013 N N . ALA C 2 371 ? 129.338 149.303 105.969 1.00 89.02 346 ALA C N 1
ATOM 9014 C CA . ALA C 2 371 ? 130.494 148.500 106.328 1.00 89.02 346 ALA C CA 1
ATOM 9015 C C . ALA C 2 371 ? 130.400 148.046 107.783 1.00 89.02 346 ALA C C 1
ATOM 9016 O O . ALA C 2 371 ? 129.553 148.500 108.558 1.00 89.02 346 ALA C O 1
ATOM 9018 N N . ILE C 2 372 ? 131.291 147.127 108.144 1.00 93.97 347 ILE C N 1
ATOM 9019 C CA . ILE C 2 372 ? 131.345 146.549 109.481 1.00 93.97 347 ILE C CA 1
ATOM 9020 C C . ILE C 2 372 ? 132.479 147.208 110.252 1.00 93.97 347 ILE C C 1
ATOM 9021 O O . ILE C 2 372 ? 133.468 147.674 109.673 1.00 93.97 347 ILE C O 1
ATOM 9026 N N . GLU C 2 373 ? 132.335 147.248 111.577 1.00 92.76 348 GLU C N 1
ATOM 9027 C CA . GLU C 2 373 ? 133.349 147.831 112.456 1.00 92.76 348 GLU C CA 1
ATOM 9028 C C . GLU C 2 373 ? 134.414 146.773 112.733 1.00 92.76 348 GLU C C 1
ATOM 9029 O O . GLU C 2 373 ? 134.441 146.119 113.778 1.00 92.76 348 GLU C O 1
ATOM 9035 N N . ASP C 2 374 ? 135.310 146.607 111.765 1.00 93.72 349 ASP C N 1
ATOM 9036 C CA . ASP C 2 374 ? 136.392 145.635 111.879 1.00 93.72 349 ASP C CA 1
ATOM 9037 C C . ASP C 2 374 ? 137.273 145.943 113.085 1.00 93.72 349 ASP C C 1
ATOM 9038 O O . ASP C 2 374 ? 138.087 145.117 113.497 1.00 93.72 349 ASP C O 1
#

Organism: Homo sapiens (NCBI:txid9606)

B-factor: mean 86.85, std 22.24, range [52.65, 189.01]

Secondary structure (DSSP, 8-state):
-----TT-EEEEEEESEEEEEEE------EEEESSS---EE--TTTSEEEE----TT-EEEESSSS---EEEEEEEEEEEEEEETTS--EEEEEEGGG-B-SSS--TT-EEE-SS-EEEEEEEEEEEEEEETTS-EEEEEHHHHTT----TT-EEEEEGGGGGSSEEEESPPP---SSSEEEEEEEEEEEEEEEE---B----PPPSEE-HHHHTT-EE-GGG------TT-EEEEE---EEEEEEEEEEEEEEEEETT--EEEEEEGGGEEE-SS--TT-PPTT-EEEE--SSS---SSEEEEEEEEETTTTEEEEEEEEE-SSSS-EEEEE---SEEGGGEEE-SS----TTEEEEE-----B-EE--B-TTS-B---BSSS----B-GGGEEE----EESS--TTSS--S--PPPS-HHHHHHHHHHHHHHHHHS--SSEEEEEESTTTTEEEEEEEEPTTSTT-EEEEEEEEE--TTTTSS--EEEE--SSSS-SSSSS-TTS----TTTT-----TT--HHHHHHHHHHTTT-SS-SSSSSSGGGGTTSHHHHHHHHHHHHHHHHHHHHHHHHHHHS--TTTHHHHHHHHHHHHHHHHHHHHHHT----SS--PSPPHHHHHHHHHHHHHHHHHHHHTT----/-HHHHHHHHHHHHHHHHHHHHHHHHHHHHHHHHHHHHHHHHHHHHHHHHTTS----S-TTHHHHHHHHSHHHHTT--TTTHHHHTTEEEEEEEEPPTTS-SEEEEEEEE-S-SSB--SEEEEEEEEE-S--TT-GGG--SSEEEEEE----PBPTTT--SEEEEEEEEE-TTT--EEEEEEEEE---GGGGTSPPPPPTT----HHHHHHHHHHHHHHHHIIIIITTTHHHHHSS-S---/-HHHHHHHHHHHHHHHHHHHHHHHHHHHHHHHHHHHHHHHHHHHHHHHHHTS----TTHHHHHHHSSHHHHTT--TTTHHHHTT---EEEEEPPTTS---EEEEE-----SSB--SSEE--EEE--S--TT-GGG--SS-EEEE------BPTT--TTEEEEEEEEE-TTT--EEEEEEEEE---GGGGGS-----HHHHHHHHHHHHHHIIIIITTTHHHHHS--S---

Sequence (1118 aa):
QRLLFSHDLVSGRYRGSVHFGLVRLIHGVRVQWYPEGVKQHVKETKLKLEDRSVVPRDVVRHMRSTDSQCGTVIDVNIDCAVKLIGTNCIIYPVNSKDLQHIWPFMYGDYIAYDCWLGKVYDLKNQIILKLSNGARCSMNTEDGAKLYFYPGQVLIGPAKIFSSVQWLSGVKPVLSTKSKFRVVVEEVQVVELKVTWITKSVSPPPSVITQENLGRVKRLGCFDHAQRQLGERCLYVFPDRVAVEVVTTMTSADVMWQDGSVECNIRSNDLFPVHHLDNNEFCPGDFVVDKRVQSCPDPAVYGVVQSGDHIGRTCMVKWFKLRPSGDDVELIGEEEDVSVYDIADHPDFRFRTTDIVIRIGEPSVGQVARVDVSSKVEVVWADNSKTIILPQHLYNIVFSVLEFAPSNHSFKKIEFQPPEAKKFFSTVRKEMALLATSLPEGIMVKTFEDRMDLFSALIKGPTRTPYEDGLYLFDIQLPNIYPAVPPHFCYLSQCSGRLNPNLYDNGKVKVSLLGTWRWTSKSSLLQVLISIQGLILVNEPYYNEAGFDSDRGLQEGYENSRCYNEMALIRVVQSMTQLVRRPPEVFEQEIRQHFSTGGWRLVNRIESWLEPDIGFPLFPLSKGFIKSIRGVLTQFRAALLEAGMPECVVKRRVNALKNLQVKCAQIEAKFYEEVHDLERKYAVLYQPLFDKRFEIINAIYEPKGIPEFWLTVFKNVDLLSDMVQEHDEPILKHLKDIKVKFSDAGQPMSFVLEFHFEPNEYFTNEVLTKTYRMRSEPDDSDPFSFDGPEIMGCTGCQIDWKKGKNVTLKTIKKKQKHKGRGTVRTVTKTVSNDSFFNFFAPPEVPESGDLDDDAEAILAADFEIGHFLRERIIPRSVLYFTGEAIEDVVKRRVNALKNLQVKCAQIEAKFYEEVHDLERKYAVLYQPLFDKRFEIINAIYEGIPEFWLTVFKNVDLLSDMVQEHDEPILKHLKDIKVKFSDAGQPMSFVLEFHFEPNEYFTNEVLTKTYRMRSEPDDSDPFSFDGPEIMGCTGCQIDWKKGKNVTLKTIKKKQKHKGRGTVRTVTKTVSNDSFFNFFAPPEVDAEAILAADFEIGHFLRERIIPRSVLYFTGEAIED

Nearest PDB structures (foldseek):
  7un6-assembly1_C  TM=1.004E+00  e=8.078E-43  Homo sapiens
  7un6-assembly1_B  TM=9.687E-01  e=1.279E-35  Homo sapiens
  7un3-assembly1_C  TM=9.505E-01  e=8.233E-32  Homo sapiens
  7un3-assembly1_B  TM=9.207E-01  e=2.241E-32  Homo sapiens
  6n2g-assembly2_B  TM=8.848E-01  e=1.503E-19  Caenorhabditis elegans